Protein AF-0000000084675879 (afdb_homodimer)

Sequence (1492 aa):
MYKDLNFPILIVHRDIKADTVAGERVRAIAEELGKDGFTILSTASSAEGRIVASTHHGLACILVAAEGAGENQRLLQDMVELIRIARVRAPQLPIFALGEQVTIENAPADAMADLNHLRGILYLYEDTVSFLARQVARAAHNYLDGLLPPFFKALVQHTAQSNYSWHTPGHGGGVAYRKSPVGQAFHQFFGENTLRSDLSVSVPELGSLLDHTGPLAEAEARAARNFGADHTFFVINGTSTANKIVWHSMVGRDDLVLVDRNCHKSILHSIIMTGAIPLYLCPERNELGIIGPIPLSEFSKESIQAKIDASPLARGRAPKVKLAVVTNSTYDGLCYNAEMVKQALGDSVEVLHFDEAWYAYAAFHEFYAGRYGMGTRCEAHSPLVFSTHSTHKLLAAFSQASMIHVQDGGARQLDRDRFNEAFMMHISTSPQYGIIASLDVASAMMEGPAGRSLIQETFDEALSFRRALANLRQNLAADDWWFSIWQPEQAGGEGVHTGDWLLQPNADWHGFGEIAEDYVLLDPIKVTLVMPGLSADGRLTEAGIPAAVVSKFLWERGLVVEKTGLYSFLVLFSMGITKGKWSTLLTELLEFKRLYDANVPLLDALPSIAREGGARYAGMGLRDLCDELHGCYRENATAKALKRMYTVLPQVAIKPADAYDKLVRGEVEAVPIEQLEGRLAAVMLVPYPPGIPLIMPGERFTAETRSIIDYLQFARTFDSQFPGFDADVHGLQRDGACYTVDCIKEMYKDLNFPILIVHRDIKADTVAGERVRAIAEELGKDGFTILSTASSAEGRIVASTHHGLACILVAAEGAGENQRLLQDMVELIRIARVRAPQLPIFALGEQVTIENAPADAMADLNHLRGILYLYEDTVSFLARQVARAAHNYLDGLLPPFFKALVQHTAQSNYSWHTPGHGGGVAYRKSPVGQAFHQFFGENTLRSDLSVSVPELGSLLDHTGPLAEAEARAARNFGADHTFFVINGTSTANKIVWHSMVGRDDLVLVDRNCHKSILHSIIMTGAIPLYLCPERNELGIIGPIPLSEFSKESIQAKIDASPLARGRAPKVKLAVVTNSTYDGLCYNAEMVKQALGDSVEVLHFDEAWYAYAAFHEFYAGRYGMGTRCEAHSPLVFSTHSTHKLLAAFSQASMIHVQDGGARQLDRDRFNEAFMMHISTSPQYGIIASLDVASAMMEGPAGRSLIQETFDEALSFRRALANLRQNLAADDWWFSIWQPEQAGGEGVHTGDWLLQPNADWHGFGEIAEDYVLLDPIKVTLVMPGLSADGRLTEAGIPAAVVSKFLWERGLVVEKTGLYSFLVLFSMGITKGKWSTLLTELLEFKRLYDANVPLLDALPSIAREGGARYAGMGLRDLCDELHGCYRENATAKALKRMYTVLPQVAIKPADAYDKLVRGEVEAVPIEQLEGRLAAVMLVPYPPGIPLIMPGERFTAETRSIIDYLQFARTFDSQFPGFDADVHGLQRDGACYTVDCIKE

pLDDT: mean 90.98, std 7.67, range [42.78, 98.81]

Solvent-accessible surface area (backbone atoms only — not comparable to full-atom values): 75042 Å² total; per-residue (Å²): 136,57,88,74,54,82,46,29,34,38,36,30,28,69,37,52,85,38,101,41,74,66,7,50,49,49,43,49,26,51,52,51,35,36,73,71,70,39,49,79,44,75,38,51,39,68,69,55,40,39,50,46,40,67,63,48,37,42,55,30,31,36,40,34,54,33,57,54,24,52,80,30,66,66,53,36,51,51,47,49,50,40,51,52,49,37,31,46,54,32,74,72,58,45,32,33,34,34,20,77,69,63,50,67,83,68,47,55,72,81,52,43,66,60,57,66,63,40,71,43,77,45,47,68,79,79,53,53,54,69,57,55,26,48,53,52,49,50,50,22,50,55,42,58,70,64,50,52,49,53,35,41,38,48,47,54,52,53,46,70,64,66,62,58,65,39,39,49,30,8,14,42,48,44,49,28,26,46,66,21,39,55,26,30,50,51,46,54,54,38,34,63,55,45,32,42,44,42,48,40,64,82,42,67,79,52,21,34,88,85,72,54,31,55,27,42,30,50,29,25,52,51,39,9,59,62,52,51,24,78,40,36,45,83,35,75,44,16,34,49,46,44,51,32,29,54,40,52,32,64,43,30,67,67,36,34,27,39,32,36,52,76,31,53,57,40,56,54,44,32,33,34,52,36,35,31,40,79,40,75,41,68,38,44,63,20,48,71,65,48,72,41,63,61,57,70,67,62,41,28,68,65,45,48,50,52,50,48,72,68,34,81,86,43,64,93,51,79,98,59,36,47,34,33,40,39,60,34,34,39,95,73,21,44,32,43,28,34,41,59,54,53,58,45,35,38,75,58,30,55,27,38,35,32,45,15,38,79,39,68,64,44,74,36,41,77,71,37,67,38,35,37,62,51,58,38,84,74,44,70,59,29,34,29,34,34,32,31,18,17,36,9,46,48,37,45,26,39,45,18,18,16,37,39,33,30,35,57,19,44,76,44,68,81,56,64,71,60,40,43,57,25,42,54,66,73,49,42,85,37,52,43,43,63,36,55,29,24,49,36,48,33,42,58,52,40,43,68,64,24,16,28,50,50,51,48,51,26,46,51,50,38,42,51,49,52,43,52,53,52,52,54,53,67,74,44,59,88,89,53,89,67,75,46,66,68,56,54,92,60,57,70,52,92,72,88,54,53,79,52,33,43,51,54,58,57,38,70,73,73,40,50,60,88,45,59,83,84,33,37,29,54,42,72,35,42,42,33,38,32,34,50,32,58,41,65,86,54,50,69,52,95,63,33,41,40,22,60,57,54,49,49,46,36,37,78,70,41,37,41,67,63,39,69,44,63,37,24,35,33,38,56,46,32,54,29,62,48,72,68,58,57,51,48,52,53,51,50,52,52,47,47,51,52,38,38,76,65,38,35,46,22,67,76,67,35,41,71,43,27,62,63,28,43,77,81,41,59,92,34,20,43,39,55,52,25,47,50,51,35,48,50,42,61,74,60,46,41,60,62,35,56,42,47,30,70,64,45,76,57,48,80,74,51,48,39,29,59,25,41,34,33,48,40,70,58,45,44,43,79,35,42,62,90,63,38,71,70,36,34,29,31,45,43,35,22,44,50,74,92,37,39,50,64,42,50,26,15,21,28,36,39,83,85,36,41,40,50,50,52,48,54,52,45,43,55,50,43,37,70,72,38,49,76,59,71,73,45,42,45,55,57,44,74,57,85,89,46,46,28,36,47,20,49,68,127,137,57,89,74,56,83,45,29,33,39,38,30,28,69,38,53,84,38,98,42,72,67,7,50,49,51,45,48,26,51,51,52,36,37,75,71,70,38,50,78,46,76,38,52,39,69,69,55,38,40,49,45,42,67,63,48,38,45,55,32,31,36,38,35,54,33,56,53,24,50,81,29,67,67,53,36,50,52,46,51,49,38,52,52,50,38,31,47,53,34,75,74,56,44,31,32,35,33,22,78,69,63,50,68,83,68,47,55,73,82,52,42,64,60,56,67,64,40,70,43,76,45,49,69,78,79,54,55,54,68,56,54,26,48,54,51,48,50,51,24,49,54,43,57,70,65,50,53,49,54,36,41,39,47,48,54,53,52,45,70,63,66,60,57,65,37,37,48,29,7,15,41,46,44,51,27,26,46,66,20,40,56,28,32,50,51,45,55,54,38,33,62,56,45,33,43,42,43,48,38,64,82,41,67,79,52,22,34,91,85,73,53,30,56,28,42,31,50,28,24,52,52,37,9,59,62,52,51,25,76,41,38,44,83,33,73,46,18,34,51,46,44,52,30,27,54,41,54,32,62,43,32,65,67,35,36,28,39,33,33,53,74,29,55,56,41,58,54,46,33,31,34,53,35,35,30,40,80,41,74,41,70,39,43,63,21,53,73,66,47,72,42,64,59,56,71,68,62,42,27,68,67,44,47,51,51,49,48,72,69,32,81,86,42,64,94,53,79,95,59,35,49,34,35,39,42,58,34,35,37,94,72,22,43,32,42,28,34,42,59,53,52,59,44,35,37,73,58,30,53,28,39,34,32,44,15,40,80,40,67,65,44,74,38,42,77,72,36,68,40,36,38,61,51,58,40,84,75,44,69,60,30,35,28,33,33,30,31,17,18,35,8,46,50,36,45,27,40,47,18,17,15,36,40,34,30,35,57,18,45,78,42,66,81,56,64,70,61,40,43,57,24,43,53,66,74,50,43,85,39,52,41,45,62,34,56,30,23,50,37,49,34,42,57,52,40,43,68,64,25,17,29,50,49,51,48,50,25,45,51,52,35,41,50,49,52,42,51,52,52,51,53,54,69,74,44,59,89,88,53,88,65,76,45,66,70,57,51,91,62,56,70,53,92,70,91,54,55,79,53,32,44,50,54,58,58,40,71,72,72,42,52,61,88,44,60,83,84,33,38,30,56,40,71,34,40,42,34,38,31,36,51,30,57,42,73,86,52,48,70,52,95,62,32,41,39,21,58,57,56,51,51,45,35,38,78,70,39,37,41,66,63,39,69,44,64,35,25,37,34,39,56,46,33,54,29,62,48,72,67,57,58,50,50,52,52,50,51,51,51,48,48,51,53,39,37,77,66,37,37,47,23,68,76,66,34,43,71,42,29,63,62,29,43,77,80,42,60,92,35,21,43,38,54,50,26,46,50,53,34,48,51,41,60,75,61,47,42,60,61,35,57,40,48,30,69,64,43,76,57,47,78,73,51,47,38,29,59,25,41,34,33,48,40,71,60,45,44,44,77,36,44,61,90,62,37,70,70,36,34,29,31,45,43,35,22,44,50,74,92,36,40,51,62,40,50,27,15,21,28,38,37,82,85,37,40,40,49,50,52,48,54,52,45,43,54,50,44,36,70,73,38,47,78,57,71,72,47,41,45,56,57,43,76,58,85,91,44,46,26,36,45,22,49,69,127

Secondary structure (DSSP, 8-state):
--TT----EEEE-TTTTSSSHHHHHHHHHHHHHHHTT--EEEES-HHHHHHHHHH----SEEEEE-TTTTT-HHHHHHHHHHHHHHHHH-TT--EEEEESS---TTS-HHHHHHHTT-SEEEETTTS-HHHHHHHHHHHHHHHHHTTS-HHHHHHHHHHHTTPPB-SS-TTTTTTGGGGSHHHHHHHHHH-HHHHHT---TT-GGG--TTTT-HHHHHHHHHHHHHHT-SEEEEESSHHHHHHHHHHHHH--TT-EEEEETT--HHHHHHHHHHT-EEEEE---B-TT--B-PPPGGGGSHHHHHHHHHH-TTSTTS---EEEEEEESS-TTSEEE-HHHHHHHHTTSEEEEEEE-TT-TTGGGSGGGTT-SGGGSPP-TTPPEEEEEE-HHHHSS--TT-EEEEEE--SS----HHHHHHHHHHHS-SS--HHHHHHHHHHHHHHSTHHHHHHHHHHHHHHHHHHHHHHHHHHTS-TTS---EE-S-TTTTSSS--GGGGB--TT-TTT--S---TTSEEE-TTEEEEE-TTB-TTSPBPSS---HHHHHHHHHHTT-B-SEE-SSEEEEE--TT--HHHHHHHHHHHHHHHHHHHHT-BHHHH-HHHHHHHGGGGTT-BHHHHHHHHHHHHHHTTHHHHHHHHHHSPPEE-S-HHHHHHHHHTT-EEEEEGGG-TTPBBSS-BEEETTT--SB-TTEE--GGGHHHHHHHHHHHHHHHHSTT---EEETEEEETTEEEEEEE--/--TT---PEEEE-TTTTSSSHHHHHHHHHHHHHHHTT--EEEES-HHHHHHHHHH----SEEEEE-TTTTT-HHHHHHHHHHHHHHHHH-TT--EEEEESS---TTS-HHHHHHHTT-SEEEETTTS-HHHHHHHHHHHHHHHHHTTS-HHHHHHHHHHHTTPPB-SS-TTTTTTGGGGSHHHHHHHHHH-HHHHHT---TT-GGG--TTTT-HHHHHHHHHHHHHHT-SEEEEESSHHHHHHHHHHHHH--TT-EEEEETT--HHHHHHHHHHT-EEEEE---B-TT--B-PPPGGGGSHHHHHHHHHH-TTSTTS---EEEEEEESS-TTSEEE-HHHHHHHHTTSEEEEEEE-TT-TTGGGSGGGTT-SGGGSPP-TTPPEEEEEE-HHHHSS--TT-EEEEEE--SS----HHHHHHHHHHHS-SS--HHHHHHHHHHHHHHSTHHHHHHHHHHHHHHHHHHHHHHHHHHTS-TTS---EE-S-TTTTSSS--GGGGB--TT-TTT--S---TTSEEE-TTEEEEE-TTB-TTSPBPSS---HHHHHHHHHHTT-B-SEE-SSEEEEE--TT--HHHHHHHHHHHHHHHHHHHHT-BHHHH-HHHHHHHGGGGTT-BHHHHHHHHHHHHHHTTHHHHHHHHHHSPPEE-S-HHHHHHHHHTT-EEEEEGGG-TTPBBSS-BEEETTT--SB-TTEE--GGGHHHHHHHHHHHHHHHHSTT---EEETEEEETTEEEEEEE--

Nearest PDB structures (foldseek):
  2vyc-assembly1_A  TM=9.434E-01  e=1.047E-78  Escherichia coli BL21(DE3)
  5xx1-assembly1_G  TM=9.310E-01  e=4.305E-73  Salmonella enterica subsp. enterica serovar Typhi
  5xx1-assembly1_D  TM=9.319E-01  e=6.936E-73  Salmonella enterica subsp. enterica serovar Typhi
  5xx1-assembly1_B  TM=9.324E-01  e=1.060E-72  Salmonella enterica subsp. enterica serovar Typhi
  5xx1-assembly1_E  TM=9.313E-01  e=1.178E-72  Salmonella enterica subsp. enterica serovar Typhi

Structure (mmCIF, N/CA/C/O backbone):
data_AF-0000000084675879-model_v1
#
loop_
_entity.id
_entity.type
_entity.pdbx_description
1 polymer 'Biodegradative arginine decarboxylase'
#
loop_
_atom_site.group_PDB
_atom_site.id
_atom_site.type_symbol
_atom_site.label_atom_id
_atom_site.label_alt_id
_atom_site.label_comp_id
_atom_site.label_asym_id
_atom_site.label_entity_id
_atom_site.label_seq_id
_atom_site.pdbx_PDB_ins_code
_atom_site.Cartn_x
_atom_site.Cartn_y
_atom_site.Cartn_z
_atom_site.occupancy
_atom_site.B_iso_or_equiv
_atom_site.auth_seq_id
_atom_site.auth_comp_id
_atom_site.auth_asym_id
_atom_site.auth_atom_id
_atom_site.pdbx_PDB_model_num
ATOM 1 N N . MET A 1 1 ? -23.672 -4.762 17.422 1 42.78 1 MET A N 1
ATOM 2 C CA . MET A 1 1 ? -22.312 -4.395 17.016 1 42.78 1 MET A CA 1
ATOM 3 C C . MET A 1 1 ? -22.203 -4.352 15.492 1 42.78 1 MET A C 1
ATOM 5 O O . MET A 1 1 ? -21.484 -3.512 14.945 1 42.78 1 MET A O 1
ATOM 9 N N . TYR A 1 2 ? -22.953 -5.387 14.797 1 62.59 2 TYR A N 1
ATOM 10 C CA . TYR A 1 2 ? -22.547 -5.371 13.398 1 62.59 2 TYR A CA 1
ATOM 11 C C . TYR A 1 2 ? -23.719 -4.988 12.492 1 62.59 2 TYR A C 1
ATOM 13 O O . TYR A 1 2 ? -24.281 -5.836 11.797 1 62.59 2 TYR A O 1
ATOM 21 N N . LYS A 1 3 ? -24.188 -3.727 12.766 1 59.28 3 LYS A N 1
ATOM 22 C CA . LYS A 1 3 ? -25.391 -3.279 12.055 1 59.28 3 LYS A CA 1
ATOM 23 C C . LYS A 1 3 ? -25.25 -3.48 10.547 1 59.28 3 LYS A C 1
ATOM 25 O O . LYS A 1 3 ? -26.234 -3.715 9.852 1 59.28 3 LYS A O 1
ATOM 30 N N . ASP A 1 4 ? -23.969 -3.611 10.109 1 69.88 4 ASP A N 1
ATOM 31 C CA . ASP A 1 4 ? -23.797 -3.631 8.656 1 69.88 4 ASP A CA 1
ATOM 32 C C . ASP A 1 4 ? -23.578 -5.055 8.148 1 69.88 4 ASP A C 1
ATOM 34 O O . ASP A 1 4 ? -23.438 -5.273 6.945 1 69.88 4 ASP A O 1
ATOM 38 N N . LEU A 1 5 ? -23.656 -6.012 9.086 1 82.56 5 LEU A N 1
ATOM 39 C CA . LEU A 1 5 ? -23.453 -7.395 8.664 1 82.56 5 LEU A CA 1
ATOM 40 C C . LEU A 1 5 ? -24.766 -8.172 8.672 1 82.56 5 LEU A C 1
ATOM 42 O O . LEU A 1 5 ? -25.531 -8.109 9.641 1 82.56 5 LEU A O 1
ATOM 46 N N . ASN A 1 6 ? -25.094 -8.711 7.559 1 88.44 6 ASN A N 1
ATOM 47 C CA . ASN A 1 6 ? -26.312 -9.508 7.406 1 88.44 6 ASN A CA 1
ATOM 48 C C . ASN A 1 6 ? -25.984 -11 7.391 1 88.44 6 ASN A C 1
ATOM 50 O O . ASN A 1 6 ? -25.578 -11.547 6.363 1 88.44 6 ASN A O 1
ATOM 54 N N . PHE A 1 7 ? -26.234 -11.664 8.492 1 93 7 PHE A N 1
ATOM 55 C CA . PHE A 1 7 ? -26.062 -13.102 8.656 1 93 7 PHE A CA 1
ATOM 56 C C . PHE A 1 7 ? -27.375 -13.773 9.008 1 93 7 PHE A C 1
ATOM 58 O O . PHE A 1 7 ? -27.734 -13.867 10.18 1 93 7 PHE A O 1
ATOM 65 N N . PRO A 1 8 ? -28.062 -14.281 8.047 1 94.5 8 PRO A N 1
ATOM 66 C CA . PRO A 1 8 ? -29.391 -14.852 8.258 1 94.5 8 PRO A CA 1
ATOM 67 C C . PRO A 1 8 ? -29.359 -16.156 9.039 1 94.5 8 PRO A C 1
ATOM 69 O O . PRO A 1 8 ? -28.281 -16.75 9.203 1 94.5 8 PRO A O 1
ATOM 72 N N . ILE A 1 9 ? -30.531 -16.531 9.547 1 96.12 9 ILE A N 1
ATOM 73 C CA . ILE A 1 9 ? -30.75 -17.844 10.164 1 96.12 9 ILE A CA 1
ATOM 74 C C . ILE A 1 9 ? -31.531 -18.734 9.203 1 96.12 9 ILE A C 1
ATOM 76 O O . ILE A 1 9 ? -32.531 -18.312 8.633 1 96.12 9 ILE A O 1
ATOM 80 N N . LEU A 1 10 ? -31.016 -19.938 9.016 1 96.38 10 LEU A N 1
ATOM 81 C CA . LEU A 1 10 ? -31.656 -20.891 8.133 1 96.38 10 LEU A CA 1
ATOM 82 C C . LEU A 1 10 ? -32.562 -21.828 8.914 1 96.38 10 LEU A C 1
ATOM 84 O O . LEU A 1 10 ? -32.125 -22.453 9.883 1 96.38 10 LEU A O 1
ATOM 88 N N . ILE A 1 11 ? -33.812 -21.875 8.531 1 96.5 11 ILE A N 1
ATOM 89 C CA . ILE A 1 11 ? -34.781 -22.797 9.148 1 96.5 11 ILE A CA 1
ATOM 90 C C . ILE A 1 11 ? -35.25 -23.828 8.117 1 96.5 11 ILE A C 1
ATOM 92 O O . ILE A 1 11 ? -35.844 -23.469 7.102 1 96.5 11 ILE A O 1
ATOM 96 N N . VAL A 1 12 ? -34.875 -25.047 8.438 1 95.12 12 VAL A N 1
ATOM 97 C CA . VAL A 1 12 ? -35.312 -26.156 7.598 1 95.12 12 VAL A CA 1
ATOM 98 C C . VAL A 1 12 ? -36.312 -27.016 8.344 1 95.12 12 VAL A C 1
ATOM 100 O O . VAL A 1 12 ? -35.938 -27.828 9.195 1 95.12 12 VAL A O 1
ATOM 103 N N . HIS A 1 13 ? -37.562 -26.859 7.957 1 92.25 13 HIS A N 1
ATOM 104 C CA . HIS A 1 13 ? -38.656 -27.578 8.641 1 92.25 13 HIS A CA 1
ATOM 105 C C . HIS A 1 13 ? -39.812 -27.859 7.703 1 92.25 13 HIS A C 1
ATOM 107 O O . HIS A 1 13 ? -40.375 -26.938 7.094 1 92.25 13 HIS A O 1
ATOM 113 N N . ARG A 1 14 ? -40.219 -29.016 7.668 1 88.12 14 ARG A N 1
ATOM 114 C CA . ARG A 1 14 ? -41.25 -29.469 6.711 1 88.12 14 ARG A CA 1
ATOM 115 C C . ARG A 1 14 ? -42.531 -28.688 6.879 1 88.12 14 ARG A C 1
ATOM 117 O O . ARG A 1 14 ? -43.281 -28.469 5.91 1 88.12 14 ARG A O 1
ATOM 124 N N . ASP A 1 15 ? -42.844 -28.188 8.109 1 89.56 15 ASP A N 1
ATOM 125 C CA . ASP A 1 15 ? -44.156 -27.609 8.391 1 89.56 15 ASP A CA 1
ATOM 126 C C . ASP A 1 15 ? -44.094 -26.078 8.352 1 89.56 15 ASP A C 1
ATOM 128 O O . ASP A 1 15 ? -45.094 -25.406 8.609 1 89.56 15 ASP A O 1
ATOM 132 N N . ILE A 1 16 ? -43 -25.578 8 1 90.81 16 ILE A N 1
ATOM 133 C CA . ILE A 1 16 ? -42.844 -24.141 8.141 1 90.81 16 ILE A CA 1
ATOM 134 C C . ILE A 1 16 ? -43.812 -23.422 7.199 1 90.81 16 ILE A C 1
ATOM 136 O O . ILE A 1 16 ? -44.25 -22.312 7.5 1 90.81 16 ILE A O 1
ATOM 140 N N . LYS A 1 17 ? -44.156 -24.062 6.098 1 90.25 17 LYS A N 1
ATOM 141 C CA . LYS A 1 17 ? -45.094 -23.438 5.148 1 90.25 17 LYS A CA 1
ATOM 142 C C . LYS A 1 17 ? -46.469 -24.062 5.246 1 90.25 17 LYS A C 1
ATOM 144 O O . LYS A 1 17 ? -47.375 -23.734 4.461 1 90.25 17 LYS A O 1
ATOM 149 N N . ALA A 1 18 ? -46.594 -24.969 6.188 1 90.56 18 ALA A N 1
ATOM 150 C CA . ALA A 1 18 ? -47.844 -25.688 6.332 1 90.56 18 ALA A CA 1
ATOM 151 C C . ALA A 1 18 ? -48.719 -25.062 7.426 1 90.56 18 ALA A C 1
ATOM 153 O O . ALA A 1 18 ? -48.188 -24.422 8.344 1 90.56 18 ALA A O 1
ATOM 154 N N . ASP A 1 19 ? -50.031 -25.188 7.242 1 90.81 19 ASP A N 1
ATOM 155 C CA . ASP A 1 19 ? -50.938 -24.688 8.258 1 90.81 19 ASP A CA 1
ATOM 156 C C . ASP A 1 19 ? -51.188 -25.734 9.352 1 90.81 19 ASP A C 1
ATOM 158 O O . ASP A 1 19 ? -52.281 -26.266 9.492 1 90.81 19 ASP A O 1
ATOM 162 N N . THR A 1 20 ? -50.188 -26.109 10.047 1 91.19 20 THR A N 1
ATOM 163 C CA . THR A 1 20 ? -50.219 -27.031 11.18 1 91.19 20 THR A CA 1
ATOM 164 C C . THR A 1 20 ? -49.781 -26.328 12.461 1 91.19 20 THR A C 1
ATOM 166 O O . THR A 1 20 ? -49.281 -25.188 12.414 1 91.19 20 THR A O 1
ATOM 169 N N . VAL A 1 21 ? -50.094 -26.984 13.531 1 90.06 21 VAL A N 1
ATOM 170 C CA . VAL A 1 21 ? -49.719 -26.391 14.812 1 90.06 21 VAL A CA 1
ATOM 171 C C . VAL A 1 21 ? -48.188 -26.234 14.875 1 90.06 21 VAL A C 1
ATOM 173 O O . VAL A 1 21 ? -47.688 -25.234 15.367 1 90.06 21 VAL A O 1
ATOM 176 N N . ALA A 1 22 ? -47.562 -27.188 14.391 1 89.31 22 ALA A N 1
ATOM 177 C CA . ALA A 1 22 ? -46.094 -27.141 14.352 1 89.31 22 ALA A CA 1
ATOM 178 C C . ALA A 1 22 ? -45.625 -26 13.461 1 89.31 22 ALA A C 1
ATOM 180 O O . ALA A 1 22 ? -44.688 -25.281 13.812 1 89.31 22 ALA A O 1
ATOM 181 N N . GLY A 1 23 ? -46.219 -25.859 12.328 1 92.31 23 GLY A N 1
ATOM 182 C CA . GLY A 1 23 ? -45.875 -24.781 11.406 1 92.31 23 GLY A CA 1
ATOM 183 C C . GLY A 1 23 ? -46.062 -23.406 12.008 1 92.31 23 GLY A C 1
ATOM 184 O O . GLY A 1 23 ? -45.25 -22.5 11.797 1 92.31 23 GLY A O 1
ATOM 185 N N . GLU A 1 24 ? -47.156 -23.297 12.672 1 93.5 24 GLU A N 1
ATOM 186 C CA . GLU A 1 24 ? -47.438 -22.016 13.336 1 93.5 24 GLU A CA 1
ATOM 187 C C . GLU A 1 24 ? -46.344 -21.688 14.375 1 93.5 24 GLU A C 1
ATOM 189 O O . GLU A 1 24 ? -45.938 -20.547 14.492 1 93.5 24 GLU A O 1
ATOM 194 N N . ARG A 1 25 ? -46 -22.688 15.086 1 92.69 25 ARG A N 1
ATOM 195 C CA . ARG A 1 25 ? -44.969 -22.5 16.109 1 92.69 25 ARG A CA 1
ATOM 196 C C . ARG A 1 25 ? -43.656 -22.109 15.492 1 92.69 25 ARG A C 1
ATOM 198 O O . ARG A 1 25 ? -42.969 -21.219 15.992 1 92.69 25 ARG A O 1
ATOM 205 N N . VAL A 1 26 ? -43.219 -22.781 14.484 1 94.38 26 VAL A N 1
ATOM 206 C CA . VAL A 1 26 ? -41.938 -22.531 13.82 1 94.38 26 VAL A CA 1
ATOM 207 C C . VAL A 1 26 ? -41.938 -21.125 13.211 1 94.38 26 VAL A C 1
ATOM 209 O O . VAL A 1 26 ? -40.938 -20.406 13.305 1 94.38 26 VAL A O 1
ATOM 212 N N . ARG A 1 27 ? -43.031 -20.719 12.617 1 95.88 27 ARG A N 1
ATOM 213 C CA . ARG A 1 27 ? -43.156 -19.391 12.039 1 95.88 27 ARG A CA 1
ATOM 214 C C . ARG A 1 27 ? -43.094 -18.312 13.125 1 95.88 27 ARG A C 1
ATOM 216 O O . ARG A 1 27 ? -42.531 -17.234 12.914 1 95.88 27 ARG A O 1
ATOM 223 N N . ALA A 1 28 ? -43.688 -18.688 14.227 1 95.12 28 ALA A N 1
ATOM 224 C CA . ALA A 1 28 ? -43.656 -17.75 15.344 1 95.12 28 ALA A CA 1
ATOM 225 C C . ALA A 1 28 ? -42.219 -17.562 15.844 1 95.12 28 ALA A C 1
ATOM 227 O O . ALA A 1 28 ? -41.812 -16.453 16.219 1 95.12 28 ALA A O 1
ATOM 228 N N . ILE A 1 29 ? -41.5 -18.625 15.891 1 94.94 29 ILE A N 1
ATOM 229 C CA . ILE A 1 29 ? -40.094 -18.547 16.266 1 94.94 29 ILE A CA 1
ATOM 230 C C . ILE A 1 29 ? -39.344 -17.672 15.266 1 94.94 29 ILE A C 1
ATOM 232 O O . ILE A 1 29 ? -38.562 -16.812 15.656 1 94.94 29 ILE A O 1
ATOM 236 N N . ALA A 1 30 ? -39.562 -17.844 13.977 1 96 30 ALA A N 1
ATOM 237 C CA . ALA A 1 30 ? -38.938 -17.078 12.906 1 96 30 ALA A CA 1
ATOM 238 C C . ALA A 1 30 ? -39.25 -15.586 13.055 1 96 30 ALA A C 1
ATOM 240 O O . ALA A 1 30 ? -38.375 -14.742 12.867 1 96 30 ALA A O 1
ATOM 241 N N . GLU A 1 31 ? -40.469 -15.312 13.352 1 95.5 31 GLU A N 1
ATOM 242 C CA . GLU A 1 31 ? -40.906 -13.93 13.516 1 95.5 31 GLU A CA 1
ATOM 243 C C . GLU A 1 31 ? -40.188 -13.273 14.703 1 95.5 31 GLU A C 1
ATOM 245 O O . GLU A 1 31 ? -39.812 -12.102 14.625 1 95.5 31 GLU A O 1
ATOM 250 N N . GLU A 1 32 ? -40.125 -14.039 15.75 1 95.12 32 GLU A N 1
ATOM 251 C CA . GLU A 1 32 ? -39.469 -13.516 16.922 1 95.12 32 GLU A CA 1
ATOM 252 C C . GLU A 1 32 ? -37.969 -13.234 16.625 1 95.12 32 GLU A C 1
ATOM 254 O O . GLU A 1 32 ? -37.406 -12.273 17.141 1 95.12 32 GLU A O 1
ATOM 259 N N . LEU A 1 33 ? -37.344 -14.07 15.938 1 95 33 LEU A N 1
ATOM 260 C CA . LEU A 1 33 ? -35.969 -13.883 15.547 1 95 33 LEU A CA 1
ATOM 261 C C . LEU A 1 33 ? -35.812 -12.68 14.633 1 95 33 LEU A C 1
ATOM 263 O O . LEU A 1 33 ? -34.812 -11.953 14.711 1 95 33 LEU A O 1
ATOM 267 N N . GLY A 1 34 ? -36.75 -12.484 13.789 1 93.62 34 GLY A N 1
ATOM 268 C CA . GLY A 1 34 ? -36.781 -11.297 12.953 1 93.62 34 GLY A CA 1
ATOM 269 C C . GLY A 1 34 ? -36.812 -10.008 13.758 1 93.62 34 GLY A C 1
ATOM 270 O O . GLY A 1 34 ? -36.156 -9.023 13.398 1 93.62 34 GLY A O 1
ATOM 271 N N . LYS A 1 35 ? -37.594 -10.031 14.758 1 91.06 35 LYS A N 1
ATOM 272 C CA . LYS A 1 35 ? -37.656 -8.867 15.633 1 91.06 35 LYS A CA 1
ATOM 273 C C . LYS A 1 35 ? -36.344 -8.578 16.297 1 91.06 35 LYS A C 1
ATOM 275 O O . LYS A 1 35 ? -36.031 -7.438 16.672 1 91.06 35 LYS A O 1
ATOM 280 N N . ASP A 1 36 ? -35.656 -9.633 16.422 1 89.06 36 ASP A N 1
ATOM 281 C CA . ASP A 1 36 ? -34.344 -9.484 17.016 1 89.06 36 ASP A CA 1
ATOM 282 C C . ASP A 1 36 ? -33.312 -9.039 15.977 1 89.06 36 ASP A C 1
ATOM 284 O O . ASP A 1 36 ? -32.125 -8.992 16.25 1 89.06 36 ASP A O 1
ATOM 288 N N . GLY A 1 37 ? -33.75 -8.789 14.742 1 87.5 37 GLY A N 1
ATOM 289 C CA . GLY A 1 37 ? -32.875 -8.188 13.734 1 87.5 37 GLY A CA 1
ATOM 290 C C . GLY A 1 37 ? -32.312 -9.195 12.75 1 87.5 37 GLY A C 1
ATOM 291 O O . GLY A 1 37 ? -31.531 -8.836 11.875 1 87.5 37 GLY A O 1
ATOM 292 N N . PHE A 1 38 ? -32.688 -10.484 12.883 1 93.56 38 PHE A N 1
ATOM 293 C CA . PHE A 1 38 ? -32.156 -11.484 11.969 1 93.56 38 PHE A CA 1
ATOM 294 C C . PHE A 1 38 ? -33.031 -11.625 10.734 1 93.56 38 PHE A C 1
ATOM 296 O O . PHE A 1 38 ? -34.25 -11.555 10.828 1 93.56 38 PHE A O 1
ATOM 303 N N . THR A 1 39 ? -32.406 -11.727 9.602 1 93.56 39 THR A N 1
ATOM 304 C CA . THR A 1 39 ? -33.094 -12.18 8.414 1 93.56 39 THR A CA 1
ATOM 305 C C . THR A 1 39 ? -33.281 -13.695 8.438 1 93.56 39 THR A C 1
ATOM 307 O O . THR A 1 39 ? -32.375 -14.43 8.836 1 93.56 39 THR A O 1
ATOM 310 N N . ILE A 1 40 ? -34.5 -14.156 7.977 1 95.44 40 ILE A N 1
ATOM 311 C CA . ILE A 1 40 ? -34.781 -15.578 8.055 1 95.44 40 ILE A CA 1
ATOM 312 C C . ILE A 1 40 ? -34.875 -16.172 6.652 1 95.44 40 ILE A C 1
ATOM 314 O O . ILE A 1 40 ? -35.562 -15.641 5.785 1 95.44 40 ILE A O 1
ATOM 318 N N . LEU A 1 41 ? -34.062 -17.203 6.438 1 95 41 LEU A N 1
ATOM 319 C CA . LEU A 1 41 ? -34.219 -18.078 5.273 1 95 41 LEU A CA 1
ATOM 320 C C . LEU A 1 41 ? -34.938 -19.359 5.645 1 95 41 LEU A C 1
ATOM 322 O O . LEU A 1 41 ? -34.469 -20.109 6.512 1 95 41 LEU A O 1
ATOM 326 N N . SER A 1 42 ? -36.062 -19.594 5.023 1 94.88 42 SER A N 1
ATOM 327 C CA . SER A 1 42 ? -36.812 -20.781 5.426 1 94.88 42 SER A CA 1
ATOM 328 C C . SER A 1 42 ? -37.156 -21.656 4.219 1 94.88 42 SER A C 1
ATOM 330 O O . SER A 1 42 ? -37.344 -21.141 3.115 1 94.88 42 SER A O 1
ATOM 332 N N . THR A 1 43 ? -37.094 -22.938 4.477 1 94.31 43 THR A N 1
ATOM 333 C CA . THR A 1 43 ? -37.469 -23.906 3.455 1 94.31 43 THR A CA 1
ATOM 334 C C . THR A 1 43 ? -38.094 -25.141 4.09 1 94.31 43 THR A C 1
ATOM 336 O O . THR A 1 43 ? -37.75 -25.5 5.223 1 94.31 43 THR A O 1
ATOM 339 N N . ALA A 1 44 ? -39 -25.812 3.324 1 92.06 44 ALA A N 1
ATOM 340 C CA . ALA A 1 44 ? -39.656 -27.031 3.791 1 92.06 44 ALA A CA 1
ATOM 341 C C . ALA A 1 44 ? -38.906 -28.266 3.291 1 92.06 44 ALA A C 1
ATOM 343 O O . ALA A 1 44 ? -39.156 -29.391 3.764 1 92.06 44 ALA A O 1
ATOM 344 N N . SER A 1 45 ? -37.969 -28.031 2.447 1 90.62 45 SER A N 1
ATOM 345 C CA . SER A 1 45 ? -37.281 -29.125 1.788 1 90.62 45 SER A CA 1
ATOM 346 C C . SER A 1 45 ? -35.844 -29.266 2.344 1 90.62 45 SER A C 1
ATOM 348 O O . SER A 1 45 ? -35.094 -28.312 2.348 1 90.62 45 SER A O 1
ATOM 350 N N . SER A 1 46 ? -35.594 -30.562 2.805 1 89.5 46 SER A N 1
ATOM 351 C CA . SER A 1 46 ? -34.25 -30.844 3.258 1 89.5 46 SER A CA 1
ATOM 352 C C . SER A 1 46 ? -33.25 -30.672 2.127 1 89.5 46 SER A C 1
ATOM 354 O O . SER A 1 46 ? -32.094 -30.234 2.355 1 89.5 46 SER A O 1
ATOM 356 N N . ALA A 1 47 ? -33.656 -31 1.009 1 91.19 47 ALA A N 1
ATOM 357 C CA . ALA A 1 47 ? -32.781 -30.844 -0.156 1 91.19 47 ALA A CA 1
ATOM 358 C C . ALA A 1 47 ? -32.438 -29.375 -0.403 1 91.19 47 ALA A C 1
ATOM 360 O O . ALA A 1 47 ? -31.281 -29.047 -0.683 1 91.19 47 ALA A O 1
ATOM 361 N N . GLU A 1 48 ? -33.406 -28.562 -0.248 1 92.25 48 GLU A N 1
ATOM 362 C CA . GLU A 1 48 ? -33.188 -27.125 -0.407 1 92.25 48 GLU A CA 1
ATOM 363 C C . GLU A 1 48 ? -32.312 -26.578 0.726 1 92.25 48 GLU A C 1
ATOM 365 O O . GLU A 1 48 ? -31.484 -25.703 0.506 1 92.25 48 GLU A O 1
ATOM 370 N N . GLY A 1 49 ? -32.625 -27.062 1.828 1 93.06 49 GLY A N 1
ATOM 371 C CA . GLY A 1 49 ? -31.797 -26.656 2.965 1 93.06 49 GLY A CA 1
ATOM 372 C C . GLY A 1 49 ? -30.328 -26.953 2.773 1 93.06 49 GLY A C 1
ATOM 373 O O . GLY A 1 49 ? -29.469 -26.141 3.125 1 93.06 49 GLY A O 1
ATOM 374 N N . ARG A 1 50 ? -30.062 -28.094 2.217 1 91.44 50 ARG A N 1
ATOM 375 C CA . ARG A 1 50 ? -28.688 -28.484 1.954 1 91.44 50 ARG A CA 1
ATOM 376 C C . ARG A 1 50 ? -28.047 -27.578 0.911 1 91.44 50 ARG A C 1
ATOM 378 O O . ARG A 1 50 ? -26.875 -27.219 1.027 1 91.44 50 ARG A O 1
ATOM 385 N N . ILE A 1 51 ? -28.828 -27.172 0.003 1 90.44 51 ILE A N 1
ATOM 386 C CA . ILE A 1 51 ? -28.344 -26.266 -1.032 1 90.44 51 ILE A CA 1
ATOM 387 C C . ILE A 1 51 ? -27.984 -24.922 -0.415 1 90.44 51 ILE A C 1
ATOM 389 O O . ILE A 1 51 ? -26.922 -24.359 -0.69 1 90.44 51 ILE A O 1
ATOM 393 N N . VAL A 1 52 ? -28.812 -24.469 0.41 1 91.5 52 VAL A N 1
ATOM 394 C CA . VAL A 1 52 ? -28.594 -23.172 1.051 1 91.5 52 VAL A CA 1
ATOM 395 C C . VAL A 1 52 ? -27.344 -23.25 1.94 1 91.5 52 VAL A C 1
ATOM 397 O O . VAL A 1 52 ? -26.5 -22.359 1.905 1 91.5 52 VAL A O 1
ATOM 400 N N . ALA A 1 53 ? -27.234 -24.312 2.619 1 90.12 53 ALA A N 1
ATOM 401 C CA . ALA A 1 53 ? -26.109 -24.484 3.539 1 90.12 53 ALA A CA 1
ATOM 402 C C . ALA A 1 53 ? -24.797 -24.609 2.779 1 90.12 53 ALA A C 1
ATOM 404 O O . ALA A 1 53 ? -23.75 -24.188 3.275 1 90.12 53 ALA A O 1
ATOM 405 N N . SER A 1 54 ? -24.859 -25.141 1.63 1 86.94 54 SER A N 1
ATOM 406 C CA . SER A 1 54 ? -23.656 -25.344 0.836 1 86.94 54 SER A CA 1
ATOM 407 C C . SER A 1 54 ? -23.25 -24.078 0.091 1 86.94 54 SER A C 1
ATOM 409 O O . SER A 1 54 ? -22.078 -23.906 -0.27 1 86.94 54 SER A O 1
ATOM 411 N N . THR A 1 55 ? -24.203 -23.156 -0.073 1 85.06 55 THR A N 1
ATOM 412 C CA . THR A 1 55 ? -23.922 -22 -0.92 1 85.06 55 THR A CA 1
ATOM 413 C C . THR A 1 55 ? -23.875 -20.719 -0.089 1 85.06 55 THR A C 1
ATOM 415 O O . THR A 1 55 ? -23.188 -19.766 -0.459 1 85.06 55 THR A O 1
ATOM 418 N N . HIS A 1 56 ? -24.625 -20.719 0.912 1 88.25 56 HIS A N 1
ATOM 419 C CA . HIS A 1 56 ? -24.672 -19.531 1.767 1 88.25 56 HIS A CA 1
ATOM 420 C C . HIS A 1 56 ? -23.797 -19.703 2.996 1 88.25 56 HIS A C 1
ATOM 422 O O . HIS A 1 56 ? -24.25 -20.188 4.035 1 88.25 56 HIS A O 1
ATOM 428 N N . HIS A 1 57 ? -22.625 -19.156 2.924 1 87.81 57 HIS A N 1
ATOM 429 C CA . HIS A 1 57 ? -21.672 -19.375 4 1 87.81 57 HIS A CA 1
ATOM 430 C C . HIS A 1 57 ? -21.75 -18.266 5.047 1 87.81 57 HIS A C 1
ATOM 432 O O . HIS A 1 57 ? -21.016 -18.281 6.039 1 87.81 57 HIS A O 1
ATOM 438 N N . GLY A 1 58 ? -22.656 -17.391 4.883 1 90.75 58 GLY A N 1
ATOM 439 C CA . GLY A 1 58 ? -22.906 -16.328 5.844 1 90.75 58 GLY A CA 1
ATOM 440 C C . GLY A 1 58 ? -24.156 -16.547 6.66 1 90.75 58 GLY A C 1
ATOM 441 O O . GLY A 1 58 ? -25.062 -15.695 6.66 1 90.75 58 GLY A O 1
ATOM 442 N N . LEU A 1 59 ? -24.172 -17.703 7.418 1 93.75 59 LEU A N 1
ATOM 443 C CA . LEU A 1 59 ? -25.297 -18 8.289 1 93.75 59 LEU A CA 1
ATOM 444 C C . LEU A 1 59 ? -24.938 -17.797 9.75 1 93.75 59 LEU A C 1
ATOM 446 O O . LEU A 1 59 ? -23.781 -18 10.141 1 93.75 59 LEU A O 1
ATOM 450 N N . ALA A 1 60 ? -25.922 -17.406 10.5 1 94.06 60 ALA A N 1
ATOM 451 C CA . ALA A 1 60 ? -25.703 -17.172 11.93 1 94.06 60 ALA A CA 1
ATOM 452 C C . ALA A 1 60 ? -26.109 -18.406 12.742 1 94.06 60 ALA A C 1
ATOM 454 O O . ALA A 1 60 ? -25.625 -18.594 13.859 1 94.06 60 ALA A O 1
ATOM 455 N N . CYS A 1 61 ? -27.031 -19.188 12.156 1 95.25 61 CYS A N 1
ATOM 456 C CA . CYS A 1 61 ? -27.578 -20.375 12.828 1 95.25 61 CYS A CA 1
ATOM 457 C C . CYS A 1 61 ? -28.406 -21.203 11.875 1 95.25 61 CYS A C 1
ATOM 459 O O . CYS A 1 61 ? -28.906 -20.703 10.867 1 95.25 61 CYS A O 1
ATOM 461 N N . ILE A 1 62 ? -28.422 -22.5 12.195 1 95.44 62 ILE A N 1
ATOM 462 C CA . ILE A 1 62 ? -29.297 -23.391 11.43 1 95.44 62 ILE A CA 1
ATOM 463 C C . ILE A 1 62 ? -30.266 -24.109 12.383 1 95.44 62 ILE A C 1
ATOM 465 O O . ILE A 1 62 ? -29.844 -24.625 13.422 1 95.44 62 ILE A O 1
ATOM 469 N N . LEU A 1 63 ? -31.531 -24 12.094 1 95.12 63 LEU A N 1
ATOM 470 C CA . LEU A 1 63 ? -32.562 -24.828 12.75 1 95.12 63 LEU A CA 1
ATOM 471 C C . LEU A 1 63 ? -33.031 -25.922 11.812 1 95.12 63 LEU A C 1
ATOM 473 O O . LEU A 1 63 ? -33.562 -25.641 10.742 1 95.12 63 LEU A O 1
ATOM 477 N N . VAL A 1 64 ? -32.812 -27.125 12.266 1 93 64 VAL A N 1
ATOM 478 C CA . VAL A 1 64 ? -33.156 -28.25 11.391 1 93 64 VAL A CA 1
ATOM 479 C C . VAL A 1 64 ? -34.219 -29.141 12.07 1 93 64 VAL A C 1
ATOM 481 O O . VAL A 1 64 ? -34.125 -29.391 13.273 1 93 64 VAL A O 1
ATOM 484 N N . ALA A 1 65 ? -35.125 -29.547 11.242 1 89.81 65 ALA A N 1
ATOM 485 C CA . ALA A 1 65 ? -36.188 -30.422 11.758 1 89.81 65 ALA A CA 1
ATOM 486 C C . ALA A 1 65 ? -35.625 -31.797 12.133 1 89.81 65 ALA A C 1
ATOM 488 O O . ALA A 1 65 ? -34.906 -32.406 11.352 1 89.81 65 ALA A O 1
ATOM 489 N N . ALA A 1 66 ? -36.031 -32.25 13.328 1 84.12 66 ALA A N 1
ATOM 490 C CA . ALA A 1 66 ? -35.562 -33.562 13.773 1 84.12 66 ALA A CA 1
ATOM 491 C C . ALA A 1 66 ? -36.75 -34.469 14.086 1 84.12 66 ALA A C 1
ATOM 493 O O . ALA A 1 66 ? -36.531 -35.625 14.5 1 84.12 66 ALA A O 1
ATOM 494 N N . GLU A 1 67 ? -37.875 -34 13.75 1 79.56 67 GLU A N 1
ATOM 495 C CA . GLU A 1 67 ? -39.031 -34.844 14.055 1 79.56 67 GLU A CA 1
ATOM 496 C C . GLU A 1 67 ? -39 -36.156 13.266 1 79.56 67 GLU A C 1
ATOM 498 O O . GLU A 1 67 ? -38.875 -36.125 12.039 1 79.56 67 GLU A O 1
ATOM 503 N N . GLY A 1 68 ? -39.188 -37.25 13.953 1 74.88 68 GLY A N 1
ATOM 504 C CA . GLY A 1 68 ? -39.25 -38.531 13.312 1 74.88 68 GLY A CA 1
ATOM 505 C C . GLY A 1 68 ? -37.906 -39.062 12.867 1 74.88 68 GLY A C 1
ATOM 506 O O . GLY A 1 68 ? -37.812 -40.188 12.328 1 74.88 68 GLY A O 1
ATOM 507 N N . ALA A 1 69 ? -36.906 -38.344 13.07 1 73.38 69 ALA A N 1
ATOM 508 C CA . ALA A 1 69 ? -35.562 -38.719 12.586 1 73.38 69 ALA A CA 1
ATOM 509 C C . ALA A 1 69 ? -35.062 -39.969 13.281 1 73.38 69 ALA A C 1
ATOM 511 O O . ALA A 1 69 ? -34.281 -40.75 12.711 1 73.38 69 ALA A O 1
ATOM 512 N N . GLY A 1 70 ? -35.625 -40.219 14.484 1 69.44 70 GLY A N 1
ATOM 513 C CA . GLY A 1 70 ? -35.219 -41.406 15.188 1 69.44 70 GLY A CA 1
ATOM 514 C C . GLY A 1 70 ? -35.781 -42.688 14.57 1 69.44 70 GLY A C 1
ATOM 515 O O . GLY A 1 70 ? -35.188 -43.75 14.703 1 69.44 70 GLY A O 1
ATOM 516 N N . GLU A 1 71 ? -36.906 -42.5 13.852 1 73.38 71 GLU A N 1
ATOM 517 C CA . GLU A 1 71 ? -37.594 -43.656 13.297 1 73.38 71 GLU A CA 1
ATOM 518 C C . GLU A 1 71 ? -37.406 -43.75 11.789 1 73.38 71 GLU A C 1
ATOM 520 O O . GLU A 1 71 ? -37.594 -44.812 11.188 1 73.38 71 GLU A O 1
ATOM 525 N N . ASN A 1 72 ? -36.938 -42.688 11.266 1 80.31 72 ASN A N 1
ATOM 526 C CA . ASN A 1 72 ? -36.781 -42.625 9.82 1 80.31 72 ASN A CA 1
ATOM 527 C C . ASN A 1 72 ? -35.312 -42.375 9.445 1 80.31 72 ASN A C 1
ATOM 529 O O . ASN A 1 72 ? -34.812 -41.25 9.523 1 80.31 72 ASN A O 1
ATOM 533 N N . GLN A 1 73 ? -34.75 -43.438 8.969 1 80.75 73 GLN A N 1
ATOM 534 C CA . GLN A 1 73 ? -33.344 -43.406 8.656 1 80.75 73 GLN A CA 1
ATOM 535 C C . GLN A 1 73 ? -33.031 -42.375 7.594 1 80.75 73 GLN A C 1
ATOM 537 O O . GLN A 1 73 ? -31.938 -41.781 7.609 1 80.75 73 GLN A O 1
ATOM 542 N N . ARG A 1 74 ? -33.875 -42.188 6.75 1 83.19 74 ARG A N 1
ATOM 543 C CA . ARG A 1 74 ? -33.656 -41.219 5.68 1 83.19 74 ARG A CA 1
ATOM 544 C C . ARG A 1 74 ? -33.625 -39.812 6.223 1 83.19 74 ARG A C 1
ATOM 546 O O . ARG A 1 74 ? -32.781 -39 5.805 1 83.19 74 ARG A O 1
ATOM 553 N N . LEU A 1 75 ? -34.531 -39.5 7.102 1 82.38 75 LEU A N 1
ATOM 554 C CA . LEU A 1 75 ? -34.562 -38.188 7.707 1 82.38 75 LEU A CA 1
ATOM 555 C C . LEU A 1 75 ? -33.312 -37.906 8.539 1 82.38 75 LEU A C 1
ATOM 557 O O . LEU A 1 75 ? -32.812 -36.781 8.539 1 82.38 75 LEU A O 1
ATOM 561 N N . LEU A 1 76 ? -32.938 -38.906 9.18 1 85.19 76 LEU A N 1
ATOM 562 C CA . LEU A 1 76 ? -31.734 -38.781 9.984 1 85.19 76 LEU A CA 1
ATOM 563 C C . LEU A 1 76 ? -30.516 -38.5 9.094 1 85.19 76 LEU A C 1
ATOM 565 O O . LEU A 1 76 ? -29.672 -37.688 9.422 1 85.19 76 LEU A O 1
ATOM 569 N N . GLN A 1 77 ? -30.453 -39.25 8.023 1 86.44 77 GLN A N 1
ATOM 570 C CA . GLN A 1 77 ? -29.344 -39.094 7.094 1 86.44 77 GLN A CA 1
ATOM 571 C C . GLN A 1 77 ? -29.344 -37.688 6.5 1 86.44 77 GLN A C 1
ATOM 573 O O . GLN A 1 77 ? -28.281 -37.062 6.316 1 86.44 77 GLN A O 1
ATOM 578 N N . ASP A 1 78 ? -30.453 -37.156 6.211 1 86.56 78 ASP A N 1
ATOM 579 C CA . ASP A 1 78 ? -30.578 -35.812 5.668 1 86.56 78 ASP A CA 1
ATOM 580 C C . ASP A 1 78 ? -30.078 -34.781 6.668 1 86.56 78 ASP A C 1
ATOM 582 O O . ASP A 1 78 ? -29.391 -33.844 6.293 1 86.56 78 ASP A O 1
ATOM 586 N N . MET A 1 79 ? -30.453 -34.969 7.836 1 86.88 79 MET A N 1
ATOM 587 C CA . MET A 1 79 ? -30.031 -34.062 8.898 1 86.88 79 MET A CA 1
ATOM 588 C C . MET A 1 79 ? -28.516 -34.094 9.078 1 86.88 79 MET A C 1
ATOM 590 O O . MET A 1 79 ? -27.875 -33.031 9.164 1 86.88 79 MET A O 1
ATOM 594 N N . VAL A 1 80 ? -28 -35.281 9.109 1 88.88 80 VAL A N 1
ATOM 595 C CA . VAL A 1 80 ? -26.562 -35.438 9.305 1 88.88 80 VAL A CA 1
ATOM 596 C C . VAL A 1 80 ? -25.797 -34.844 8.141 1 88.88 80 VAL A C 1
ATOM 598 O O . VAL A 1 80 ? -24.766 -34.156 8.336 1 88.88 80 VAL A O 1
ATOM 601 N N . GLU A 1 81 ? -26.266 -35 6.996 1 89.75 81 GLU A N 1
ATOM 602 C CA . GLU A 1 81 ? -25.625 -34.469 5.812 1 89.75 81 GLU A CA 1
ATOM 603 C C . GLU A 1 81 ? -25.641 -32.938 5.844 1 89.75 81 GLU A C 1
ATOM 605 O O . GLU A 1 81 ? -24.656 -32.281 5.469 1 89.75 81 GLU A O 1
ATOM 610 N N . LEU A 1 82 ? -26.719 -32.406 6.242 1 89.38 82 LEU A N 1
ATOM 611 C CA . LEU A 1 82 ? -26.828 -30.969 6.363 1 89.38 82 LEU A CA 1
ATOM 612 C C . LEU A 1 82 ? -25.828 -30.438 7.379 1 89.38 82 LEU A C 1
ATOM 614 O O . LEU A 1 82 ? -25.172 -29.422 7.133 1 89.38 82 LEU A O 1
ATOM 618 N N . ILE A 1 83 ? -25.719 -31.109 8.438 1 88.88 83 ILE A N 1
ATOM 619 C CA . ILE A 1 83 ? -24.797 -30.703 9.484 1 88.88 83 ILE A CA 1
ATOM 620 C C . ILE A 1 83 ? -23.359 -30.75 8.969 1 88.88 83 ILE A C 1
ATOM 622 O O . ILE A 1 83 ? -22.578 -29.812 9.156 1 88.88 83 ILE A O 1
ATOM 626 N N . ARG A 1 84 ? -23.047 -31.75 8.273 1 88.75 84 ARG A N 1
ATOM 627 C CA . ARG A 1 84 ? -21.703 -31.938 7.75 1 88.75 84 ARG A CA 1
ATOM 628 C C . ARG A 1 84 ? -21.344 -30.859 6.734 1 88.75 84 ARG A C 1
ATOM 630 O O . ARG A 1 84 ? -20.266 -30.266 6.789 1 88.75 84 ARG A O 1
ATOM 637 N N . ILE A 1 85 ? -22.266 -30.562 5.914 1 88.06 85 ILE A N 1
ATOM 638 C CA . ILE A 1 85 ? -22.047 -29.578 4.859 1 88.06 85 ILE A CA 1
ATOM 639 C C . ILE A 1 85 ? -21.859 -28.188 5.477 1 88.06 85 ILE A C 1
ATOM 641 O O . ILE A 1 85 ? -20.984 -27.422 5.051 1 88.06 85 ILE A O 1
ATOM 645 N N . ALA A 1 86 ? -22.609 -27.938 6.434 1 87.5 86 ALA A N 1
ATOM 646 C CA . ALA A 1 86 ? -22.562 -26.625 7.07 1 87.5 86 ALA A CA 1
ATOM 647 C C . ALA A 1 86 ? -21.266 -26.453 7.863 1 87.5 86 ALA A C 1
ATOM 649 O O . ALA A 1 86 ? -20.688 -25.359 7.879 1 87.5 86 ALA A O 1
ATOM 650 N N . ARG A 1 87 ? -20.766 -27.438 8.383 1 87.75 87 ARG A N 1
ATOM 651 C CA . ARG A 1 87 ? -19.656 -27.344 9.312 1 87.75 87 ARG A CA 1
ATOM 652 C C . ARG A 1 87 ? -18.312 -27.359 8.578 1 87.75 87 ARG A C 1
ATOM 654 O O . ARG A 1 87 ? -17.297 -26.953 9.133 1 87.75 87 ARG A O 1
ATOM 661 N N . VAL A 1 88 ? -18.391 -27.766 7.422 1 86.12 88 VAL A N 1
ATOM 662 C CA . VAL A 1 88 ? -17.156 -27.844 6.648 1 86.12 88 VAL A CA 1
ATOM 663 C C . VAL A 1 88 ? -16.5 -26.469 6.566 1 86.12 88 VAL A C 1
ATOM 665 O O . VAL A 1 88 ? -15.289 -26.328 6.734 1 86.12 88 VAL A O 1
ATOM 668 N N . ARG A 1 89 ? -17.266 -25.422 6.375 1 88.44 89 ARG A N 1
ATOM 669 C CA . ARG A 1 89 ? -16.75 -24.078 6.207 1 88.44 89 ARG A CA 1
ATOM 670 C C . ARG A 1 89 ? -16.953 -23.25 7.477 1 88.44 89 ARG A C 1
ATOM 672 O O . ARG A 1 89 ? -16.328 -22.203 7.645 1 88.44 89 ARG A O 1
ATOM 679 N N . ALA A 1 90 ? -17.828 -23.75 8.305 1 89.94 90 ALA A N 1
ATOM 680 C CA . ALA A 1 90 ? -18.141 -23.047 9.547 1 89.94 90 ALA A CA 1
ATOM 681 C C . ALA A 1 90 ? -18.234 -24.016 10.719 1 89.94 90 ALA A C 1
ATOM 683 O O . ALA A 1 90 ? -19.312 -24.266 11.234 1 89.94 90 ALA A O 1
ATOM 684 N N . PRO A 1 91 ? -17.109 -24.359 11.172 1 86.19 91 PRO A N 1
ATOM 685 C CA . PRO A 1 91 ? -17.094 -25.406 12.195 1 86.19 91 PRO A CA 1
ATOM 686 C C . PRO A 1 91 ? -17.797 -24.984 13.484 1 86.19 91 PRO A C 1
ATOM 688 O O . PRO A 1 91 ? -18.312 -25.828 14.219 1 86.19 91 PRO A O 1
ATOM 691 N N . GLN A 1 92 ? -17.906 -23.719 13.727 1 87.56 92 GLN A N 1
ATOM 692 C CA . GLN A 1 92 ? -18.469 -23.266 14.992 1 87.56 92 GLN A CA 1
ATOM 693 C C . GLN A 1 92 ? -19.922 -22.797 14.82 1 87.56 92 GLN A C 1
ATOM 695 O O . GLN A 1 92 ? -20.531 -22.281 15.758 1 87.56 92 GLN A O 1
ATOM 700 N N . LEU A 1 93 ? -20.5 -22.969 13.656 1 92.62 93 LEU A N 1
ATOM 701 C CA . LEU A 1 93 ? -21.875 -22.547 13.391 1 92.62 93 LEU A CA 1
ATOM 702 C C . LEU A 1 93 ? -22.859 -23.297 14.273 1 92.62 93 LEU A C 1
ATOM 704 O O . LEU A 1 93 ? -22.875 -24.531 14.273 1 92.62 93 LEU A O 1
ATOM 708 N N . PRO A 1 94 ? -23.625 -22.594 15.039 1 94.12 94 PRO A N 1
ATOM 709 C CA . PRO A 1 94 ? -24.594 -23.297 15.867 1 94.12 94 PRO A CA 1
ATOM 710 C C . PRO A 1 94 ? -25.719 -23.906 15.039 1 94.12 94 PRO A C 1
ATOM 712 O O . PRO A 1 94 ? -26.281 -23.266 14.156 1 94.12 94 PRO A O 1
ATOM 715 N N . ILE A 1 95 ? -25.984 -25.156 15.398 1 94.19 95 ILE A N 1
ATOM 716 C CA . ILE A 1 95 ? -27.062 -25.891 14.75 1 94.19 95 ILE A CA 1
ATOM 717 C C . ILE A 1 95 ? -27.984 -26.5 15.812 1 94.19 95 ILE A C 1
ATOM 719 O O . ILE A 1 95 ? -27.531 -27.188 16.719 1 94.19 95 ILE A O 1
ATOM 723 N N . PHE A 1 96 ? -29.297 -26.156 15.672 1 93.31 96 PHE A N 1
ATOM 724 C CA . PHE A 1 96 ? -30.312 -26.672 16.594 1 93.31 96 PHE A CA 1
ATOM 725 C C . PHE A 1 96 ? -31.219 -27.672 15.883 1 93.31 96 PHE A C 1
ATOM 727 O O . PHE A 1 96 ? -31.578 -27.484 14.719 1 93.31 96 PHE A O 1
ATOM 734 N N . ALA A 1 97 ? -31.531 -28.656 16.625 1 90.88 97 ALA A N 1
ATOM 735 C CA . ALA A 1 97 ? -32.594 -29.547 16.156 1 90.88 97 ALA A CA 1
ATOM 736 C C . ALA A 1 97 ? -33.938 -29.141 16.719 1 90.88 97 ALA A C 1
ATOM 738 O O . ALA A 1 97 ? -34.062 -28.766 17.891 1 90.88 97 ALA A O 1
ATOM 739 N N . LEU A 1 98 ? -34.906 -29.125 15.781 1 90.31 98 LEU A N 1
ATOM 740 C CA . LEU A 1 98 ? -36.281 -28.75 16.156 1 90.31 98 LEU A CA 1
ATOM 741 C C . LEU A 1 98 ? -37.219 -29.938 16.016 1 90.31 98 LEU A C 1
ATOM 743 O O . LEU A 1 98 ? -37.156 -30.656 15.016 1 90.31 98 LEU A O 1
ATOM 747 N N . GLY A 1 99 ? -38.031 -30.125 17.078 1 85.5 99 GLY A N 1
ATOM 748 C CA . GLY A 1 99 ? -39.031 -31.172 16.969 1 85.5 99 GLY A CA 1
ATOM 749 C C . GLY A 1 99 ? -39.969 -31.219 18.156 1 85.5 99 GLY A C 1
ATOM 750 O O . GLY A 1 99 ? -39.781 -30.5 19.125 1 85.5 99 GLY A O 1
ATOM 751 N N . GLU A 1 100 ? -41.094 -32 17.953 1 81.5 100 GLU A N 1
ATOM 752 C CA . GLU A 1 100 ? -42.062 -32.219 19.016 1 81.5 100 GLU A CA 1
ATOM 753 C C . GLU A 1 100 ? -41.594 -33.219 20.047 1 81.5 100 GLU A C 1
ATOM 755 O O . GLU A 1 100 ? -41.656 -33 21.25 1 81.5 100 GLU A O 1
ATOM 760 N N . GLN A 1 101 ? -41.281 -34.312 19.562 1 75 101 GLN A N 1
ATOM 761 C CA . GLN A 1 101 ? -40.719 -35.406 20.344 1 75 101 GLN A CA 1
ATOM 762 C C . GLN A 1 101 ? -39.438 -35.938 19.688 1 75 101 GLN A C 1
ATOM 764 O O . GLN A 1 101 ? -39.5 -36.781 18.766 1 75 101 GLN A O 1
ATOM 769 N N . VAL A 1 102 ? -38.344 -35.219 19.938 1 66.12 102 VAL A N 1
ATOM 770 C CA . VAL A 1 102 ? -37.094 -35.594 19.266 1 66.12 102 VAL A CA 1
ATOM 771 C C . VAL A 1 102 ? -36.344 -36.656 20.094 1 66.12 102 VAL A C 1
ATOM 773 O O . VAL A 1 102 ? -36.125 -36.469 21.297 1 66.12 102 VAL A O 1
ATOM 776 N N . THR A 1 103 ? -36.344 -37.844 19.656 1 65.5 103 THR A N 1
ATOM 777 C CA . THR A 1 103 ? -35.562 -38.906 20.297 1 65.5 103 THR A CA 1
ATOM 778 C C . THR A 1 103 ? -34.312 -39.219 19.5 1 65.5 103 THR A C 1
ATOM 780 O O . THR A 1 103 ? -34.375 -39.781 18.391 1 65.5 103 THR A O 1
ATOM 783 N N . ILE A 1 104 ? -33.156 -38.625 19.875 1 65.75 104 ILE A N 1
ATOM 784 C CA . ILE A 1 104 ? -31.906 -38.875 19.141 1 65.75 104 ILE A CA 1
ATOM 785 C C . ILE A 1 104 ? -31.156 -40.031 19.766 1 65.75 104 ILE A C 1
ATOM 787 O O . ILE A 1 104 ? -30.156 -40.531 19.219 1 65.75 104 ILE A O 1
ATOM 791 N N . GLU A 1 105 ? -31.719 -40.594 20.828 1 64.5 105 GLU A N 1
ATOM 792 C CA . GLU A 1 105 ? -31.047 -41.656 21.594 1 64.5 105 GLU A CA 1
ATOM 793 C C . GLU A 1 105 ? -30.859 -42.906 20.766 1 64.5 105 GLU A C 1
ATOM 795 O O . GLU A 1 105 ? -29.906 -43.656 20.984 1 64.5 105 GLU A O 1
ATOM 800 N N . ASN A 1 106 ? -31.734 -43.031 19.797 1 65.25 106 ASN A N 1
ATOM 801 C CA . ASN A 1 106 ? -31.641 -44.281 19.016 1 65.25 106 ASN A CA 1
ATOM 802 C C . ASN A 1 106 ? -30.891 -44.062 17.703 1 65.25 106 ASN A C 1
ATOM 804 O O . ASN A 1 106 ? -30.953 -44.906 16.812 1 65.25 106 ASN A O 1
ATOM 808 N N . ALA A 1 107 ? -30.234 -42.938 17.609 1 74 107 ALA A N 1
ATOM 809 C CA . ALA A 1 107 ? -29.5 -42.688 16.375 1 74 107 ALA A CA 1
ATOM 810 C C . ALA A 1 107 ? -28.266 -43.562 16.281 1 74 107 ALA A C 1
ATOM 812 O O . ALA A 1 107 ? -27.641 -43.906 17.297 1 74 107 ALA A O 1
ATOM 813 N N . PRO A 1 108 ? -27.938 -44.125 15.086 1 76.12 108 PRO A N 1
ATOM 814 C CA . PRO A 1 108 ? -26.719 -44.906 14.906 1 76.12 108 PRO A CA 1
ATOM 815 C C . PRO A 1 108 ? -25.469 -44.188 15.367 1 76.12 108 PRO A C 1
ATOM 817 O O . PRO A 1 108 ? -25.453 -42.938 15.398 1 76.12 108 PRO A O 1
ATOM 820 N N . ALA A 1 109 ? -24.422 -44.969 15.75 1 70.94 109 ALA A N 1
ATOM 821 C CA . ALA A 1 109 ? -23.188 -44.469 16.328 1 70.94 109 ALA A CA 1
ATOM 822 C C . ALA A 1 109 ? -22.531 -43.438 15.383 1 70.94 109 ALA A C 1
ATOM 824 O O . ALA A 1 109 ? -22 -42.438 15.828 1 70.94 109 ALA A O 1
ATOM 825 N N . ASP A 1 110 ? -22.562 -43.75 14.133 1 73.44 110 ASP A N 1
ATOM 826 C CA . ASP A 1 110 ? -21.891 -42.906 13.164 1 73.44 110 ASP A CA 1
ATOM 827 C C . ASP A 1 110 ? -22.562 -41.531 13.078 1 73.44 110 ASP A C 1
ATOM 829 O O . ASP A 1 110 ? -21.891 -40.531 12.812 1 73.44 110 ASP A O 1
ATOM 833 N N . ALA A 1 111 ? -23.797 -41.469 13.344 1 76.38 111 ALA A N 1
ATOM 834 C CA . ALA A 1 111 ? -24.547 -40.219 13.305 1 76.38 111 ALA A CA 1
ATOM 835 C C . ALA A 1 111 ? -24.422 -39.469 14.617 1 76.38 111 ALA A C 1
ATOM 837 O O . ALA A 1 111 ? -24.594 -38.25 14.648 1 76.38 111 ALA A O 1
ATOM 838 N N . MET A 1 112 ? -24.156 -40.281 15.617 1 74.31 112 MET A N 1
ATOM 839 C CA . MET A 1 112 ? -24.109 -39.688 16.953 1 74.31 112 MET A CA 1
ATOM 840 C C . MET A 1 112 ? -22.969 -38.656 17.047 1 74.31 112 MET A C 1
ATOM 842 O O . MET A 1 112 ? -23.094 -37.656 17.734 1 74.31 112 MET A O 1
ATOM 846 N N . ALA A 1 113 ? -21.891 -39 16.312 1 76.44 113 ALA A N 1
ATOM 847 C CA . ALA A 1 113 ? -20.75 -38.094 16.328 1 76.44 113 ALA A CA 1
ATOM 848 C C . ALA A 1 113 ? -21.141 -36.719 15.797 1 76.44 113 ALA A C 1
ATOM 850 O O . ALA A 1 113 ? -20.719 -35.688 16.344 1 76.44 113 ALA A O 1
ATOM 851 N N . ASP A 1 114 ? -21.922 -36.656 14.812 1 79.56 114 ASP A N 1
ATOM 852 C CA . ASP A 1 114 ? -22.359 -35.406 14.203 1 79.56 114 ASP A CA 1
ATOM 853 C C . ASP A 1 114 ? -23.453 -34.75 15.047 1 79.56 114 ASP A C 1
ATOM 855 O O . ASP A 1 114 ? -23.484 -33.531 15.172 1 79.56 114 ASP A O 1
ATOM 859 N N . LEU A 1 115 ? -24.25 -35.562 15.609 1 77.06 115 LEU A N 1
ATOM 860 C CA . LEU A 1 115 ? -25.375 -35.062 16.391 1 77.06 115 LEU A CA 1
ATOM 861 C C . LEU A 1 115 ? -24.891 -34.469 17.703 1 77.06 115 LEU A C 1
ATOM 863 O O . LEU A 1 115 ? -25.516 -33.562 18.25 1 77.06 115 LEU A O 1
ATOM 867 N N . ASN A 1 116 ? -23.766 -34.938 18.125 1 74.12 116 ASN A N 1
ATOM 868 C CA . ASN A 1 116 ? -23.188 -34.406 19.359 1 74.12 116 ASN A CA 1
ATOM 869 C C . ASN A 1 116 ? -22.688 -32.969 19.172 1 74.12 116 ASN A C 1
ATOM 871 O O . ASN A 1 116 ? -22.453 -32.281 20.141 1 74.12 116 ASN A O 1
ATOM 875 N N . HIS A 1 117 ? -22.672 -32.625 17.906 1 78.38 117 HIS A N 1
ATOM 876 C CA . HIS A 1 117 ? -22.172 -31.297 17.625 1 78.38 117 HIS A CA 1
ATOM 877 C C . HIS A 1 117 ? -23.312 -30.281 17.562 1 78.38 117 HIS A C 1
ATOM 879 O O . HIS A 1 117 ? -23.094 -29.078 17.422 1 78.38 117 HIS A O 1
ATOM 885 N N . LEU A 1 118 ? -24.469 -30.828 17.797 1 85.81 118 LEU A N 1
ATOM 886 C CA . LEU A 1 118 ? -25.609 -29.906 17.875 1 85.81 118 LEU A CA 1
ATOM 887 C C . LEU A 1 118 ? -25.516 -29.016 19.109 1 85.81 118 LEU A C 1
ATOM 889 O O . LEU A 1 118 ? -25.094 -29.484 20.172 1 85.81 118 LEU A O 1
ATOM 893 N N . ARG A 1 119 ? -25.828 -27.781 18.891 1 86.62 119 ARG A N 1
ATOM 894 C CA . ARG A 1 119 ? -25.828 -26.859 20.016 1 86.62 119 ARG A CA 1
ATOM 895 C C . ARG A 1 119 ? -26.906 -27.219 21.031 1 86.62 119 ARG A C 1
ATOM 897 O O . ARG A 1 119 ? -26.734 -26.984 22.234 1 86.62 119 ARG A O 1
ATOM 904 N N . GLY A 1 120 ? -28.062 -27.672 20.484 1 85.12 120 GLY A N 1
ATOM 905 C CA . GLY A 1 120 ? -29.141 -28.078 21.359 1 85.12 120 GLY A CA 1
ATOM 906 C C . GLY A 1 120 ? -30.359 -28.578 20.609 1 85.12 120 GLY A C 1
ATOM 907 O O . GLY A 1 120 ? -30.375 -28.562 19.375 1 85.12 120 GLY A O 1
ATOM 908 N N . ILE A 1 121 ? -31.219 -29.188 21.391 1 87.06 121 ILE A N 1
ATOM 909 C CA . ILE A 1 121 ? -32.5 -29.625 20.875 1 87.06 121 ILE A CA 1
ATOM 910 C C . ILE A 1 121 ? -33.625 -28.734 21.422 1 87.06 121 ILE A C 1
ATOM 912 O O . ILE A 1 121 ? -33.688 -28.5 22.641 1 87.06 121 ILE A O 1
ATOM 916 N N . LEU A 1 122 ? -34.344 -28.219 20.484 1 89.38 122 LEU A N 1
ATOM 917 C CA . LEU A 1 122 ? -35.438 -27.359 20.875 1 89.38 122 LEU A CA 1
ATOM 918 C C . LEU A 1 122 ? -36.781 -28.078 20.703 1 89.38 122 LEU A C 1
ATOM 920 O O . LEU A 1 122 ? -37.125 -28.5 19.594 1 89.38 122 LEU A O 1
ATOM 924 N N . TYR A 1 123 ? -37.469 -28.188 21.781 1 88.81 123 TYR A N 1
ATOM 925 C CA . TYR A 1 123 ? -38.812 -28.797 21.75 1 88.81 123 TYR A CA 1
ATOM 926 C C . TYR A 1 123 ? -39.875 -27.766 21.531 1 88.81 123 TYR A C 1
ATOM 928 O O . TYR A 1 123 ? -40.062 -26.859 22.359 1 88.81 123 TYR A O 1
ATOM 936 N N . LEU A 1 124 ? -40.625 -27.875 20.516 1 89.19 124 LEU A N 1
ATOM 937 C CA . LEU A 1 124 ? -41.5 -26.859 19.984 1 89.19 124 LEU A CA 1
ATOM 938 C C . LEU A 1 124 ? -42.594 -26.484 21 1 89.19 124 LEU A C 1
ATOM 940 O O . LEU A 1 124 ? -43.062 -25.344 21.031 1 89.19 124 LEU A O 1
ATOM 944 N N . TYR A 1 125 ? -42.906 -27.469 21.891 1 87.94 125 TYR A N 1
ATOM 945 C CA . TYR A 1 125 ? -44.094 -27.219 22.734 1 87.94 125 TYR A CA 1
ATOM 946 C C . TYR A 1 125 ? -43.688 -27.203 24.203 1 87.94 125 TYR A C 1
ATOM 948 O O . TYR A 1 125 ? -44.562 -27.047 25.078 1 87.94 125 TYR A O 1
ATOM 956 N N . GLU A 1 126 ? -42.5 -27.297 24.531 1 84.94 126 GLU A N 1
ATOM 957 C CA . GLU A 1 126 ? -42.094 -27.391 25.922 1 84.94 126 GLU A CA 1
ATOM 958 C C . GLU A 1 126 ? -41.812 -26 26.516 1 84.94 126 GLU A C 1
ATOM 960 O O . GLU A 1 126 ? -41.812 -25.844 27.734 1 84.94 126 GLU A O 1
ATOM 965 N N . ASP A 1 127 ? -41.562 -25.031 25.734 1 88.31 127 ASP A N 1
ATOM 966 C CA . ASP A 1 127 ? -41.281 -23.672 26.188 1 88.31 127 ASP A CA 1
ATOM 967 C C . ASP A 1 127 ? -42.031 -22.641 25.359 1 88.31 127 ASP A C 1
ATOM 969 O O . ASP A 1 127 ? -42.656 -22.984 24.344 1 88.31 127 ASP A O 1
ATOM 973 N N . THR A 1 128 ? -41.969 -21.391 25.797 1 92.5 128 THR A N 1
ATOM 974 C CA . THR A 1 128 ? -42.594 -20.312 25.031 1 92.5 128 THR A CA 1
ATOM 975 C C . THR A 1 128 ? -41.812 -20.031 23.766 1 92.5 128 THR A C 1
ATOM 977 O O . THR A 1 128 ? -40.594 -20.312 23.703 1 92.5 128 THR A O 1
ATOM 980 N N . VAL A 1 129 ? -42.469 -19.531 22.828 1 93.25 129 VAL A N 1
ATOM 981 C CA . VAL A 1 129 ? -41.844 -19.156 21.562 1 93.25 129 VAL A CA 1
ATOM 982 C C . VAL A 1 129 ? -40.719 -18.141 21.812 1 93.25 129 VAL A C 1
ATOM 984 O O . VAL A 1 129 ? -39.656 -18.25 21.219 1 93.25 129 VAL A O 1
ATOM 987 N N . SER A 1 130 ? -41 -17.203 22.641 1 93.19 130 SER A N 1
ATOM 988 C CA . SER A 1 130 ? -40.031 -16.156 22.953 1 93.19 130 SER A CA 1
ATOM 989 C C . SER A 1 130 ? -38.75 -16.734 23.578 1 93.19 130 SER A C 1
ATOM 991 O O . SER A 1 130 ? -37.656 -16.297 23.281 1 93.19 130 SER A O 1
ATOM 993 N N . PHE A 1 131 ? -38.938 -17.656 24.406 1 91.75 131 PHE A N 1
ATOM 994 C CA . PHE A 1 131 ? -37.812 -18.266 25.062 1 91.75 131 PHE A CA 1
ATOM 995 C C . PHE A 1 131 ? -36.969 -19.047 24.062 1 91.75 131 PHE A C 1
ATOM 997 O O . PHE A 1 131 ? -35.719 -18.953 24.094 1 91.75 131 PHE A O 1
ATOM 1004 N N . LEU A 1 132 ? -37.625 -19.859 23.281 1 92.94 132 LEU A N 1
ATOM 1005 C CA . LEU A 1 132 ? -36.906 -20.641 22.266 1 92.94 132 LEU A CA 1
ATOM 1006 C C . LEU A 1 132 ? -36.156 -19.719 21.328 1 92.94 132 LEU A C 1
ATOM 1008 O O . LEU A 1 132 ? -35 -19.969 21.016 1 92.94 132 LEU A O 1
ATOM 1012 N N . ALA A 1 133 ? -36.812 -18.719 20.891 1 95 133 ALA A N 1
ATOM 1013 C CA . ALA A 1 133 ? -36.188 -17.766 19.984 1 95 133 ALA A CA 1
ATOM 1014 C C . ALA A 1 133 ? -34.969 -17.094 20.656 1 95 133 ALA A C 1
ATOM 1016 O O . ALA A 1 133 ? -33.969 -16.844 20 1 95 133 ALA A O 1
ATOM 1017 N N . ARG A 1 134 ? -35.031 -16.75 21.859 1 92.81 134 ARG A N 1
ATOM 1018 C CA . ARG A 1 134 ? -33.938 -16.094 22.594 1 92.81 134 ARG A CA 1
ATOM 1019 C C . ARG A 1 134 ? -32.75 -17.016 22.703 1 92.81 134 ARG A C 1
ATOM 1021 O O . ARG A 1 134 ? -31.594 -16.562 22.656 1 92.81 134 ARG A O 1
ATOM 1028 N N . GLN A 1 135 ? -33.031 -18.281 22.906 1 92.19 135 GLN A N 1
ATOM 1029 C CA . GLN A 1 135 ? -31.938 -19.25 22.953 1 92.19 135 GLN A CA 1
ATOM 1030 C C . GLN A 1 135 ? -31.172 -19.281 21.625 1 92.19 135 GLN A C 1
ATOM 1032 O O . GLN A 1 135 ? -29.953 -19.297 21.625 1 92.19 135 GLN A O 1
ATOM 1037 N N . VAL A 1 136 ? -31.922 -19.297 20.609 1 94.5 136 VAL A N 1
ATOM 1038 C CA . VAL A 1 136 ? -31.328 -19.312 19.281 1 94.5 136 VAL A CA 1
ATOM 1039 C C . VAL A 1 136 ? -30.578 -18 19.031 1 94.5 136 VAL A C 1
ATOM 1041 O O . VAL A 1 136 ? -29.438 -18 18.562 1 94.5 136 VAL A O 1
ATOM 1044 N N . ALA A 1 137 ? -31.203 -16.922 19.359 1 94.25 137 ALA A N 1
ATOM 1045 C CA . ALA A 1 137 ? -30.609 -15.602 19.172 1 94.25 137 ALA A CA 1
ATOM 1046 C C . ALA A 1 137 ? -29.297 -15.469 19.953 1 94.25 137 ALA A C 1
ATOM 1048 O O . ALA A 1 137 ? -28.328 -14.914 19.453 1 94.25 137 ALA A O 1
ATOM 1049 N N . ARG A 1 138 ? -29.344 -15.914 21.125 1 92.44 138 ARG A N 1
ATOM 1050 C CA . ARG A 1 138 ? -28.141 -15.859 21.953 1 92.44 138 ARG A CA 1
ATOM 1051 C C . ARG A 1 138 ? -27 -16.656 21.328 1 92.44 138 ARG A C 1
ATOM 1053 O O . ARG A 1 138 ? -25.859 -16.188 21.281 1 92.44 138 ARG A O 1
ATOM 1060 N N . ALA A 1 139 ? -27.297 -17.828 20.875 1 93.25 139 ALA A N 1
ATOM 1061 C CA . ALA A 1 139 ? -26.297 -18.656 20.219 1 93.25 139 ALA A CA 1
ATOM 1062 C C . ALA A 1 139 ? -25.766 -17.984 18.953 1 93.25 139 ALA A C 1
ATOM 1064 O O . ALA A 1 139 ? -24.562 -18.016 18.688 1 93.25 139 ALA A O 1
ATOM 1065 N N . ALA A 1 140 ? -26.641 -17.438 18.219 1 93.31 140 ALA A N 1
ATOM 1066 C CA . ALA A 1 140 ? -26.266 -16.75 17 1 93.31 140 ALA A CA 1
ATOM 1067 C C . ALA A 1 140 ? -25.375 -15.547 17.297 1 93.31 140 ALA A C 1
ATOM 1069 O O . ALA A 1 140 ? -24.359 -15.336 16.625 1 93.31 140 ALA A O 1
ATOM 1070 N N . HIS A 1 141 ? -25.719 -14.812 18.297 1 90.88 141 HIS A N 1
ATOM 1071 C CA . HIS A 1 141 ? -24.922 -13.648 18.672 1 90.88 141 HIS A CA 1
ATOM 1072 C C . HIS A 1 141 ? -23.547 -14.055 19.172 1 90.88 141 HIS A C 1
ATOM 1074 O O . HIS A 1 141 ? -22.547 -13.406 18.828 1 90.88 141 HIS A O 1
ATOM 1080 N N . ASN A 1 142 ? -23.531 -15.047 19.953 1 90.25 142 ASN A N 1
ATOM 1081 C CA . ASN A 1 142 ? -22.25 -15.547 20.438 1 90.25 142 ASN A CA 1
ATOM 1082 C C . ASN A 1 142 ? -21.344 -15.984 19.297 1 90.25 142 ASN A C 1
ATOM 1084 O O . ASN A 1 142 ? -20.141 -15.719 19.312 1 90.25 142 ASN A O 1
ATOM 1088 N N . TYR A 1 143 ? -21.922 -16.719 18.375 1 91.75 143 TYR A N 1
ATOM 1089 C CA . TYR A 1 143 ? -21.188 -17.156 17.188 1 91.75 143 TYR A CA 1
ATOM 1090 C C . TYR A 1 143 ? -20.641 -15.961 16.422 1 91.75 143 TYR A C 1
ATOM 1092 O O . TYR A 1 143 ? -19.453 -15.93 16.078 1 91.75 143 TYR A O 1
ATOM 1100 N N . LEU A 1 144 ? -21.422 -14.945 16.219 1 90.06 144 LEU A N 1
ATOM 1101 C CA . LEU A 1 144 ? -21.047 -13.773 15.438 1 90.06 144 LEU A CA 1
ATOM 1102 C C . LEU A 1 144 ? -20 -12.938 16.172 1 90.06 144 LEU A C 1
ATOM 1104 O O . LEU A 1 144 ? -19.109 -12.352 15.547 1 90.06 144 LEU A O 1
ATOM 1108 N N . ASP A 1 145 ? -20.078 -12.922 17.453 1 86.75 145 ASP A N 1
ATOM 1109 C CA . ASP A 1 145 ? -19.109 -12.18 18.266 1 86.75 145 ASP A CA 1
ATOM 1110 C C . ASP A 1 145 ? -17.719 -12.797 18.172 1 86.75 145 ASP A C 1
ATOM 1112 O O . ASP A 1 145 ? -16.719 -12.102 18.281 1 86.75 145 ASP A O 1
ATOM 1116 N N . GLY A 1 146 ? -17.719 -14.047 17.938 1 88.75 146 GLY A N 1
ATOM 1117 C CA . GLY A 1 146 ? -16.438 -14.742 17.859 1 88.75 146 GLY A CA 1
ATOM 1118 C C . GLY A 1 146 ? -15.977 -14.977 16.438 1 88.75 146 GLY A C 1
ATOM 1119 O O . GLY A 1 146 ? -14.914 -15.562 16.219 1 88.75 146 GLY A O 1
ATOM 1120 N N . LEU A 1 147 ? -16.703 -14.469 15.523 1 91.44 147 LEU A N 1
ATOM 1121 C CA . LEU A 1 147 ? -16.469 -14.781 14.125 1 91.44 147 LEU A CA 1
ATOM 1122 C C . LEU A 1 147 ? -15.289 -13.977 13.578 1 91.44 147 LEU A C 1
ATOM 1124 O O . LEU A 1 147 ? -14.43 -14.523 12.875 1 91.44 147 LEU A O 1
ATOM 1128 N N . LEU A 1 148 ? -15.227 -12.695 13.922 1 94.38 148 LEU A N 1
ATOM 1129 C CA . LEU A 1 148 ? -14.234 -11.812 13.32 1 94.38 148 LEU A CA 1
ATOM 1130 C C . LEU A 1 148 ? -12.875 -11.984 13.992 1 94.38 148 LEU A C 1
ATOM 1132 O O . LEU A 1 148 ? -12.797 -12.117 15.219 1 94.38 148 LEU A O 1
ATOM 1136 N N . PRO A 1 149 ? -11.812 -12.102 13.203 1 96.38 149 PRO A N 1
ATOM 1137 C CA . PRO A 1 149 ? -10.477 -12.211 13.781 1 96.38 149 PRO A CA 1
ATOM 1138 C C . PRO A 1 149 ? -10.008 -10.914 14.438 1 96.38 149 PRO A C 1
ATOM 1140 O O . PRO A 1 149 ? -10.648 -9.867 14.281 1 96.38 149 PRO A O 1
ATOM 1143 N N . PRO A 1 150 ? -8.93 -10.953 15.164 1 95.38 150 PRO A N 1
ATOM 1144 C CA . PRO A 1 150 ? -8.586 -9.906 16.125 1 95.38 150 PRO A CA 1
ATOM 1145 C C . PRO A 1 150 ? -8.508 -8.523 15.484 1 95.38 150 PRO A C 1
ATOM 1147 O O . PRO A 1 150 ? -9.164 -7.586 15.945 1 95.38 150 PRO A O 1
ATOM 1150 N N . PHE A 1 151 ? -7.691 -8.305 14.469 1 96.62 151 PHE A N 1
ATOM 1151 C CA . PHE A 1 151 ? -7.488 -6.977 13.906 1 96.62 151 PHE A CA 1
ATOM 1152 C C . PHE A 1 151 ? -8.742 -6.488 13.195 1 96.62 151 PHE A C 1
ATOM 1154 O O . PHE A 1 151 ? -9.164 -5.344 13.375 1 96.62 151 PHE A O 1
ATOM 1161 N N . PHE A 1 152 ? -9.328 -7.328 12.352 1 96.12 152 PHE A N 1
ATOM 1162 C CA . PHE A 1 152 ? -10.539 -6.953 11.625 1 96.12 152 PHE A CA 1
ATOM 1163 C C . PHE A 1 152 ? -11.672 -6.621 12.594 1 96.12 152 PHE A C 1
ATOM 1165 O O . PHE A 1 152 ? -12.422 -5.672 12.375 1 96.12 152 PHE A O 1
ATOM 1172 N N . LYS A 1 153 ? -11.797 -7.418 13.633 1 94.38 153 LYS A N 1
ATOM 1173 C CA . LYS A 1 153 ? -12.789 -7.137 14.664 1 94.38 153 LYS A CA 1
ATOM 1174 C C . LYS A 1 153 ? -12.602 -5.734 15.242 1 94.38 153 LYS A C 1
ATOM 1176 O O . LYS A 1 153 ? -13.555 -4.961 15.336 1 94.38 153 LYS A O 1
ATOM 1181 N N . ALA A 1 154 ? -11.383 -5.438 15.625 1 92.62 154 ALA A N 1
ATOM 1182 C CA . ALA A 1 154 ? -11.078 -4.129 16.203 1 92.62 154 ALA A CA 1
ATOM 1183 C C . ALA A 1 154 ? -11.383 -3.01 15.203 1 92.62 154 ALA A C 1
ATOM 1185 O O . ALA A 1 154 ? -11.891 -1.951 15.586 1 92.62 154 ALA A O 1
ATOM 1186 N N . LEU A 1 155 ? -11.055 -3.232 13.938 1 92.38 155 LEU A N 1
ATOM 1187 C CA . LEU A 1 155 ? -11.297 -2.242 12.891 1 92.38 155 LEU A CA 1
ATOM 1188 C C . LEU A 1 155 ? -12.781 -1.968 12.727 1 92.38 155 LEU A C 1
ATOM 1190 O O . LEU A 1 155 ? -13.203 -0.811 12.625 1 92.38 155 LEU A O 1
ATOM 1194 N N . VAL A 1 156 ? -13.594 -3.049 12.672 1 91 156 VAL A N 1
ATOM 1195 C CA . VAL A 1 156 ? -15.039 -2.932 12.516 1 91 156 VAL A CA 1
ATOM 1196 C C . VAL A 1 156 ? -15.625 -2.17 13.711 1 91 156 VAL A C 1
ATOM 1198 O O . VAL A 1 156 ? -16.438 -1.267 13.531 1 91 156 VAL A O 1
ATOM 1201 N N . GLN A 1 157 ? -15.172 -2.504 14.852 1 87.81 157 GLN A N 1
ATOM 1202 C CA . GLN A 1 157 ? -15.664 -1.854 16.062 1 87.81 157 GLN A CA 1
ATOM 1203 C C . GLN A 1 157 ? -15.297 -0.372 16.078 1 87.81 157 GLN A C 1
ATOM 1205 O O . GLN A 1 157 ? -16.125 0.474 16.422 1 87.81 157 GLN A O 1
ATOM 1210 N N . HIS A 1 158 ? -14.109 -0.086 15.711 1 86.12 158 HIS A N 1
ATOM 1211 C CA . HIS A 1 158 ? -13.664 1.303 15.688 1 86.12 158 HIS A CA 1
ATOM 1212 C C . HIS A 1 158 ? -14.453 2.119 14.672 1 86.12 158 HIS A C 1
ATOM 1214 O O . HIS A 1 158 ? -14.812 3.27 14.938 1 86.12 158 HIS A O 1
ATOM 1220 N N . THR A 1 159 ? -14.641 1.574 13.547 1 85.75 159 THR A N 1
ATOM 1221 C CA . THR A 1 159 ? -15.367 2.256 12.477 1 85.75 159 THR A CA 1
ATOM 1222 C C . THR A 1 159 ? -16.797 2.555 12.906 1 85.75 159 THR A C 1
ATOM 1224 O O . THR A 1 159 ? -17.359 3.59 12.539 1 85.75 159 THR A O 1
ATOM 1227 N N . ALA A 1 160 ? -17.375 1.696 13.68 1 82.44 160 ALA A N 1
ATOM 1228 C CA . ALA A 1 160 ? -18.75 1.842 14.125 1 82.44 160 ALA A CA 1
ATOM 1229 C C . ALA A 1 160 ? -18.875 2.957 15.156 1 82.44 160 ALA A C 1
ATOM 1231 O O . ALA A 1 160 ? -19.938 3.572 15.289 1 82.44 160 ALA A O 1
ATOM 1232 N N . GLN A 1 161 ? -17.875 3.234 15.898 1 76.75 161 GLN A N 1
ATOM 1233 C CA . GLN A 1 161 ? -17.906 4.234 16.953 1 76.75 161 GLN A CA 1
ATOM 1234 C C . GLN A 1 161 ? -17.859 5.648 16.391 1 76.75 161 GLN A C 1
ATOM 1236 O O . GLN A 1 161 ? -18.203 6.613 17.078 1 76.75 161 GLN A O 1
ATOM 1241 N N . SER A 1 162 ? -17.781 5.867 15.172 1 65.5 162 SER A N 1
ATOM 1242 C CA . SER A 1 162 ? -17.812 7.152 14.484 1 65.5 162 SER A CA 1
ATOM 1243 C C . SER A 1 162 ? -16.984 8.195 15.219 1 65.5 162 SER A C 1
ATOM 1245 O O . SER A 1 162 ? -17.453 9.297 15.492 1 65.5 162 SER A O 1
ATOM 1247 N N . ASN A 1 163 ? -15.812 7.93 15.578 1 64.19 163 ASN A N 1
ATOM 1248 C CA . ASN A 1 163 ? -14.93 8.859 16.281 1 64.19 163 ASN A CA 1
ATOM 1249 C C . ASN A 1 163 ? -14.414 9.953 15.359 1 64.19 163 ASN A C 1
ATOM 1251 O O . ASN A 1 163 ? -14.336 9.766 14.148 1 64.19 163 ASN A O 1
ATOM 1255 N N . TYR A 1 164 ? -14.367 11.148 15.938 1 61.59 164 TYR A N 1
ATOM 1256 C CA . TYR A 1 164 ? -13.773 12.258 15.188 1 61.59 164 TYR A CA 1
ATOM 1257 C C . TYR A 1 164 ? -12.258 12.164 15.195 1 61.59 164 TYR A C 1
ATOM 1259 O O . TYR A 1 164 ? -11.648 11.906 16.234 1 61.59 164 TYR A O 1
ATOM 1267 N N . SER A 1 165 ? -11.734 12.148 14.016 1 64.12 165 SER A N 1
ATOM 1268 C CA . SER A 1 165 ? -10.281 12.062 13.906 1 64.12 165 SER A CA 1
ATOM 1269 C C . SER A 1 165 ? -9.664 13.438 13.641 1 64.12 165 SER A C 1
ATOM 1271 O O . SER A 1 165 ? -10.109 14.156 12.742 1 64.12 165 SER A O 1
ATOM 1273 N N . TRP A 1 166 ? -8.812 13.898 14.484 1 66.25 166 TRP A N 1
ATOM 1274 C CA . TRP A 1 166 ? -8.039 15.117 14.266 1 66.25 166 TRP A CA 1
ATOM 1275 C C . TRP A 1 166 ? -6.645 14.797 13.75 1 66.25 166 TRP A C 1
ATOM 1277 O O . TRP A 1 166 ? -5.699 15.555 13.977 1 66.25 166 TRP A O 1
ATOM 1287 N N . HIS A 1 167 ? -6.492 13.641 13.234 1 67.69 167 HIS A N 1
ATOM 1288 C CA . HIS A 1 167 ? -5.223 13.195 12.664 1 67.69 167 HIS A CA 1
ATOM 1289 C C . HIS A 1 167 ? -5.395 12.719 11.227 1 67.69 167 HIS A C 1
ATOM 1291 O O . HIS A 1 167 ? -6.496 12.789 10.672 1 67.69 167 HIS A O 1
ATOM 1297 N N . THR A 1 168 ? -4.238 12.547 10.648 1 75.88 168 THR A N 1
ATOM 1298 C CA . THR A 1 168 ? -4.266 11.969 9.305 1 75.88 168 THR A CA 1
ATOM 1299 C C . THR A 1 168 ? -5.105 10.695 9.281 1 75.88 168 THR A C 1
ATOM 1301 O O . THR A 1 168 ? -5.309 10.062 10.32 1 75.88 168 THR A O 1
ATOM 1304 N N . PRO A 1 169 ? -5.738 10.383 8.125 1 84.44 169 PRO A N 1
ATOM 1305 C CA . PRO A 1 169 ? -5.547 11 6.812 1 84.44 169 PRO A CA 1
ATOM 1306 C C . PRO A 1 169 ? -6.391 12.266 6.625 1 84.44 169 PRO A C 1
ATOM 1308 O O . PRO A 1 169 ? -7.348 12.484 7.371 1 84.44 169 PRO A O 1
ATOM 1311 N N . GLY A 1 170 ? -6.027 13.023 5.723 1 85 170 GLY A N 1
ATOM 1312 C CA . GLY A 1 170 ? -6.574 14.352 5.496 1 85 170 GLY A CA 1
ATOM 1313 C C . GLY A 1 170 ? -8.031 14.336 5.066 1 85 170 GLY A C 1
ATOM 1314 O O . GLY A 1 170 ? -8.734 15.336 5.203 1 85 170 GLY A O 1
ATOM 1315 N N . HIS A 1 171 ? -8.5 13.188 4.543 1 87.44 171 HIS A N 1
ATOM 1316 C CA . HIS A 1 171 ? -9.875 13.156 4.059 1 87.44 171 HIS A CA 1
ATOM 1317 C C . HIS A 1 171 ? -10.859 13 5.215 1 87.44 171 HIS A C 1
ATOM 1319 O O . HIS A 1 171 ? -12.062 13.211 5.039 1 87.44 171 HIS A O 1
ATOM 1325 N N . GLY A 1 172 ? -10.367 12.656 6.406 1 86.38 172 GLY A N 1
ATOM 1326 C CA . GLY A 1 172 ? -11.188 12.664 7.605 1 86.38 172 GLY A CA 1
ATOM 1327 C C . GLY A 1 172 ? -12.367 11.711 7.52 1 86.38 172 GLY A C 1
ATOM 1328 O O . GLY A 1 172 ? -13.516 12.109 7.758 1 86.38 172 GLY A O 1
ATOM 1329 N N . GLY A 1 173 ? -12.133 10.492 7.203 1 85.81 173 GLY A N 1
ATOM 1330 C CA . GLY A 1 173 ? -13.188 9.492 7.117 1 85.81 173 GLY A CA 1
ATOM 1331 C C . GLY A 1 173 ? -14.078 9.672 5.902 1 85.81 173 GLY A C 1
ATOM 1332 O O . GLY A 1 173 ? -15.219 9.219 5.891 1 85.81 173 GLY A O 1
ATOM 1333 N N . GLY A 1 174 ? -13.664 10.383 4.977 1 90.5 174 GLY A N 1
ATOM 1334 C CA . GLY A 1 174 ? -14.406 10.555 3.74 1 90.5 174 GLY A CA 1
ATOM 1335 C C . GLY A 1 174 ? -15.031 11.93 3.607 1 90.5 174 GLY A C 1
ATOM 1336 O O . GLY A 1 174 ? -15.5 12.305 2.529 1 90.5 174 GLY A O 1
ATOM 1337 N N . VAL A 1 175 ? -14.984 12.781 4.59 1 89.56 175 VAL A N 1
ATOM 1338 C CA . VAL A 1 175 ? -15.633 14.086 4.617 1 89.56 175 VAL A CA 1
ATOM 1339 C C . VAL A 1 175 ? -15.047 14.977 3.523 1 89.56 175 VAL A C 1
ATOM 1341 O O . VAL A 1 175 ? -15.789 15.672 2.818 1 89.56 175 VAL A O 1
ATOM 1344 N N . ALA A 1 176 ? -13.758 14.953 3.373 1 92.62 176 ALA A N 1
ATOM 1345 C CA . ALA A 1 176 ? -13.094 15.797 2.383 1 92.62 176 ALA A CA 1
ATOM 1346 C C . ALA A 1 176 ? -13.586 15.484 0.974 1 92.62 176 ALA A C 1
ATOM 1348 O O . ALA A 1 176 ? -13.75 16.391 0.149 1 92.62 176 ALA A O 1
ATOM 1349 N N . TYR A 1 177 ? -13.836 14.219 0.664 1 93.88 177 TYR A N 1
ATOM 1350 C CA . TYR A 1 177 ? -14.289 13.812 -0.661 1 93.88 177 TYR A CA 1
ATOM 1351 C C . TYR A 1 177 ? -15.648 14.422 -0.982 1 93.88 177 TYR A C 1
ATOM 1353 O O . TYR A 1 177 ? -15.922 14.766 -2.135 1 93.88 177 TYR A O 1
ATOM 1361 N N . ARG A 1 178 ? -16.422 14.617 0.013 1 91.62 178 ARG A N 1
ATOM 1362 C CA . ARG A 1 178 ? -17.781 15.109 -0.19 1 91.62 178 ARG A CA 1
ATOM 1363 C C . ARG A 1 178 ? -17.781 16.594 -0.523 1 91.62 178 ARG A C 1
ATOM 1365 O O . ARG A 1 178 ? -18.812 17.156 -0.894 1 91.62 178 ARG A O 1
ATOM 1372 N N . LYS A 1 179 ? -16.656 17.188 -0.54 1 92.44 179 LYS A N 1
ATOM 1373 C CA . LYS A 1 179 ? -16.562 18.641 -0.76 1 92.44 179 LYS A CA 1
ATOM 1374 C C . LYS A 1 179 ? -16.266 18.953 -2.225 1 92.44 179 LYS A C 1
ATOM 1376 O O . LYS A 1 179 ? -16.016 20.094 -2.582 1 92.44 179 LYS A O 1
ATOM 1381 N N . SER A 1 180 ? -16.266 18 -3.086 1 93 180 SER A N 1
ATOM 1382 C CA . SER A 1 180 ? -16.062 18.156 -4.523 1 93 180 SER A CA 1
ATOM 1383 C C . SER A 1 180 ? -16.859 17.125 -5.309 1 93 180 SER A C 1
ATOM 1385 O O . SER A 1 180 ? -17.125 16.016 -4.812 1 93 180 SER A O 1
ATOM 1387 N N . PRO A 1 181 ? -17.266 17.484 -6.586 1 92.81 181 PRO A N 1
ATOM 1388 C CA . PRO A 1 181 ? -18.016 16.5 -7.383 1 92.81 181 PRO A CA 1
ATOM 1389 C C . PRO A 1 181 ? -17.234 15.219 -7.637 1 92.81 181 PRO A C 1
ATOM 1391 O O . PRO A 1 181 ? -17.797 14.125 -7.5 1 92.81 181 PRO A O 1
ATOM 1394 N N . VAL A 1 182 ? -16 15.359 -7.996 1 94.25 182 VAL A N 1
ATOM 1395 C CA . VAL A 1 182 ? -15.195 14.18 -8.266 1 94.25 182 VAL A CA 1
ATOM 1396 C C . VAL A 1 182 ? -15.008 13.375 -6.977 1 94.25 182 VAL A C 1
ATOM 1398 O O . VAL A 1 182 ? -15.031 12.148 -6.996 1 94.25 182 VAL A O 1
ATOM 1401 N N . GLY A 1 183 ? -14.773 14.086 -5.852 1 94.94 183 GLY A N 1
ATOM 1402 C CA . GLY A 1 183 ? -14.688 13.414 -4.562 1 94.94 183 GLY A CA 1
ATOM 1403 C C . GLY A 1 183 ? -15.953 12.656 -4.199 1 94.94 183 GLY A C 1
ATOM 1404 O O . GLY A 1 183 ? -15.891 11.562 -3.641 1 94.94 183 GLY A O 1
ATOM 1405 N N . GLN A 1 184 ? -17.109 13.227 -4.543 1 93.62 184 GLN A N 1
ATOM 1406 C CA . GLN A 1 184 ? -18.391 12.578 -4.297 1 93.62 184 GLN A CA 1
ATOM 1407 C C . GLN A 1 184 ? -18.5 11.258 -5.066 1 93.62 184 GLN A C 1
ATOM 1409 O O . GLN A 1 184 ? -19 10.266 -4.539 1 93.62 184 GLN A O 1
ATOM 1414 N N . ALA A 1 185 ? -18.078 11.344 -6.27 1 94 185 ALA A N 1
ATOM 1415 C CA . ALA A 1 185 ? -18.062 10.125 -7.074 1 94 185 ALA A CA 1
ATOM 1416 C C . ALA A 1 185 ? -17.188 9.047 -6.426 1 94 185 ALA A C 1
ATOM 1418 O O . ALA A 1 185 ? -17.578 7.875 -6.383 1 94 185 ALA A O 1
ATOM 1419 N N . PHE A 1 186 ? -16.062 9.43 -5.941 1 96.12 186 PHE A N 1
ATOM 1420 C CA . PHE A 1 186 ? -15.133 8.508 -5.289 1 96.12 186 PHE A CA 1
ATOM 1421 C C . PHE A 1 186 ? -15.742 7.941 -4.012 1 96.12 186 PHE A C 1
ATOM 1423 O O . PHE A 1 186 ? -15.648 6.738 -3.756 1 96.12 186 PHE A O 1
ATOM 1430 N N . HIS A 1 187 ? -16.359 8.82 -3.227 1 94.56 187 HIS A N 1
ATOM 1431 C CA . HIS A 1 187 ? -17.031 8.43 -1.988 1 94.56 187 HIS A CA 1
ATOM 1432 C C . HIS A 1 187 ? -18.125 7.402 -2.248 1 94.56 187 HIS A C 1
ATOM 1434 O O . HIS A 1 187 ? -18.219 6.41 -1.523 1 94.56 187 HIS A O 1
ATOM 1440 N N . GLN A 1 188 ? -18.906 7.598 -3.268 1 93.06 188 GLN A N 1
ATOM 1441 C CA . GLN A 1 188 ? -20.016 6.699 -3.6 1 93.06 188 GLN A CA 1
ATOM 1442 C C . GLN A 1 188 ? -19.484 5.371 -4.141 1 93.06 188 GLN A C 1
ATOM 1444 O O . GLN A 1 188 ? -20.062 4.312 -3.863 1 93.06 188 GLN A O 1
ATOM 1449 N N . PHE A 1 189 ? -18.453 5.418 -4.859 1 93.38 189 PHE A N 1
ATOM 1450 C CA . PHE A 1 189 ? -17.906 4.223 -5.488 1 93.38 189 PHE A CA 1
ATOM 1451 C C . PHE A 1 189 ? -17.344 3.273 -4.441 1 93.38 189 PHE A C 1
ATOM 1453 O O . PHE A 1 189 ? -17.641 2.08 -4.445 1 93.38 189 PHE A O 1
ATOM 1460 N N . PHE A 1 190 ? -16.516 3.746 -3.467 1 94.38 190 PHE A N 1
ATOM 1461 C CA . PHE A 1 190 ? -15.812 2.896 -2.514 1 94.38 190 PHE A CA 1
ATOM 1462 C C . PHE A 1 190 ? -16.641 2.695 -1.251 1 94.38 190 PHE A C 1
ATOM 1464 O O . PHE A 1 190 ? -16.453 1.718 -0.524 1 94.38 190 PHE A O 1
ATOM 1471 N N . GLY A 1 191 ? -17.5 3.6 -0.949 1 91.19 191 GLY A N 1
ATOM 1472 C CA . GLY A 1 191 ? -18.422 3.441 0.168 1 91.19 191 GLY A CA 1
ATOM 1473 C C . GLY A 1 191 ? -17.891 4.016 1.466 1 91.19 191 GLY A C 1
ATOM 1474 O O . GLY A 1 191 ? -16.672 4.184 1.624 1 91.19 191 GLY A O 1
ATOM 1475 N N . GLU A 1 192 ? -18.734 4.23 2.416 1 89.44 192 GLU A N 1
ATOM 1476 C CA . GLU A 1 192 ? -18.453 4.934 3.664 1 89.44 192 GLU A CA 1
ATOM 1477 C C . GLU A 1 192 ? -17.562 4.102 4.582 1 89.44 192 GLU A C 1
ATOM 1479 O O . GLU A 1 192 ? -16.641 4.625 5.199 1 89.44 192 GLU A O 1
ATOM 1484 N N . ASN A 1 193 ? -17.812 2.797 4.691 1 90.38 193 ASN A N 1
ATOM 1485 C CA . ASN A 1 193 ? -17.031 1.946 5.578 1 90.38 193 ASN A CA 1
ATOM 1486 C C . ASN A 1 193 ? -15.555 1.904 5.16 1 90.38 193 ASN A C 1
ATOM 1488 O O . ASN A 1 193 ? -14.664 1.9 6.012 1 90.38 193 ASN A O 1
ATOM 1492 N N . THR A 1 194 ? -15.398 1.865 3.77 1 92.88 194 THR A N 1
ATOM 1493 C CA . THR A 1 194 ? -14.031 1.852 3.26 1 92.88 194 THR A CA 1
ATOM 1494 C C . THR A 1 194 ? -13.289 3.123 3.664 1 92.88 194 THR A C 1
ATOM 1496 O O . THR A 1 194 ? -12.133 3.064 4.094 1 92.88 194 THR A O 1
ATOM 1499 N N . LEU A 1 195 ? -13.945 4.262 3.605 1 92.31 195 LEU A N 1
ATOM 1500 C CA . LEU A 1 195 ? -13.312 5.551 3.875 1 92.31 195 LEU A CA 1
ATOM 1501 C C . LEU A 1 195 ? -13.172 5.785 5.375 1 92.31 195 LEU A C 1
ATOM 1503 O O . LEU A 1 195 ? -12.164 6.32 5.832 1 92.31 195 LEU A O 1
ATOM 1507 N N . ARG A 1 196 ? -14.086 5.344 6.195 1 89.25 196 ARG A N 1
ATOM 1508 C CA . ARG A 1 196 ? -14.047 5.52 7.645 1 89.25 196 ARG A CA 1
ATOM 1509 C C . ARG A 1 196 ? -13.016 4.598 8.281 1 89.25 196 ARG A C 1
ATOM 1511 O O . ARG A 1 196 ? -12.477 4.906 9.344 1 89.25 196 ARG A O 1
ATOM 1518 N N . SER A 1 197 ? -12.758 3.482 7.598 1 90.62 197 SER A N 1
ATOM 1519 C CA . SER A 1 197 ? -11.812 2.52 8.156 1 90.62 197 SER A CA 1
ATOM 1520 C C . SER A 1 197 ? -10.383 2.842 7.738 1 90.62 197 SER A C 1
ATOM 1522 O O . SER A 1 197 ? -9.445 2.174 8.164 1 90.62 197 SER A O 1
ATOM 1524 N N . ASP A 1 198 ? -10.258 3.766 6.852 1 91.12 198 ASP A N 1
ATOM 1525 C CA . ASP A 1 198 ? -8.922 4.281 6.539 1 91.12 198 ASP A CA 1
ATOM 1526 C C . ASP A 1 198 ? -8.445 5.25 7.621 1 91.12 198 ASP A C 1
ATOM 1528 O O . ASP A 1 198 ? -8.805 6.43 7.605 1 91.12 198 ASP A O 1
ATOM 1532 N N . LEU A 1 199 ? -7.531 4.777 8.5 1 83.19 199 LEU A N 1
ATOM 1533 C CA . LEU A 1 199 ? -7.164 5.484 9.719 1 83.19 199 LEU A CA 1
ATOM 1534 C C . LEU A 1 199 ? -5.652 5.672 9.805 1 83.19 199 LEU A C 1
ATOM 1536 O O . LEU A 1 199 ? -4.918 5.25 8.914 1 83.19 199 LEU A O 1
ATOM 1540 N N . SER A 1 200 ? -5.246 6.363 10.836 1 77.62 200 SER A N 1
ATOM 1541 C CA . SER A 1 200 ? -3.828 6.605 11.078 1 77.62 200 SER A CA 1
ATOM 1542 C C . SER A 1 200 ? -3.307 5.75 12.227 1 77.62 200 SER A C 1
ATOM 1544 O O . SER A 1 200 ? -4.086 5.238 13.031 1 77.62 200 SER A O 1
ATOM 1546 N N . VAL A 1 201 ? -2.037 5.613 12.266 1 63.09 201 VAL A N 1
ATOM 1547 C CA . VAL A 1 201 ? -1.305 4.832 13.258 1 63.09 201 VAL A CA 1
ATOM 1548 C C . VAL A 1 201 ? -1.531 5.422 14.648 1 63.09 201 VAL A C 1
ATOM 1550 O O . VAL A 1 201 ? -1.261 4.766 15.656 1 63.09 201 VAL A O 1
ATOM 1553 N N . SER A 1 202 ? -2.148 6.43 14.688 1 61.5 202 SER A N 1
ATOM 1554 C CA . SER A 1 202 ? -2.352 7.117 15.953 1 61.5 202 SER A CA 1
ATOM 1555 C C . SER A 1 202 ? -3.529 6.527 16.719 1 61.5 202 SER A C 1
ATOM 1557 O O . SER A 1 202 ? -3.816 6.945 17.844 1 61.5 202 SER A O 1
ATOM 1559 N N . VAL A 1 203 ? -4.047 5.445 16.172 1 65.81 203 VAL A N 1
ATOM 1560 C CA . VAL A 1 203 ? -5.148 4.781 16.875 1 65.81 203 VAL A CA 1
ATOM 1561 C C . VAL A 1 203 ? -4.609 3.627 17.719 1 65.81 203 VAL A C 1
ATOM 1563 O O . VAL A 1 203 ? -4.449 2.51 17.219 1 65.81 203 VAL A O 1
ATOM 1566 N N . PRO A 1 204 ? -4.371 3.861 18.969 1 69.25 204 PRO A N 1
ATOM 1567 C CA . PRO A 1 204 ? -3.695 2.873 19.812 1 69.25 204 PRO A CA 1
ATOM 1568 C C . PRO A 1 204 ? -4.48 1.568 19.938 1 69.25 204 PRO A C 1
ATOM 1570 O O . PRO A 1 204 ? -3.887 0.501 20.109 1 69.25 204 PRO A O 1
ATOM 1573 N N . GLU A 1 205 ? -5.773 1.661 19.781 1 76.5 205 GLU A N 1
ATOM 1574 C CA . GLU A 1 205 ? -6.629 0.494 19.969 1 76.5 205 GLU A CA 1
ATOM 1575 C C . GLU A 1 205 ? -6.34 -0.585 18.938 1 76.5 205 GLU A C 1
ATOM 1577 O O . GLU A 1 205 ? -6.617 -1.764 19.156 1 76.5 205 GLU A O 1
ATOM 1582 N N . LEU A 1 206 ? -5.816 -0.172 17.844 1 83.25 206 LEU A N 1
ATOM 1583 C CA . LEU A 1 206 ? -5.578 -1.123 16.766 1 83.25 206 LEU A CA 1
ATOM 1584 C C . LEU A 1 206 ? -4.137 -1.62 16.781 1 83.25 206 LEU A C 1
ATOM 1586 O O . LEU A 1 206 ? -3.777 -2.529 16.031 1 83.25 206 LEU A O 1
ATOM 1590 N N . GLY A 1 207 ? -3.363 -1.057 17.672 1 82.69 207 GLY A N 1
ATOM 1591 C CA . GLY A 1 207 ? -1.955 -1.418 17.703 1 82.69 207 GLY A CA 1
ATOM 1592 C C . GLY A 1 207 ? -1.131 -0.736 16.625 1 82.69 207 GLY A C 1
ATOM 1593 O O . GLY A 1 207 ? -1.547 0.283 16.078 1 82.69 207 GLY A O 1
ATOM 1594 N N . SER A 1 208 ? 0.131 -1.21 16.516 1 84.81 208 SER A N 1
ATOM 1595 C CA . SER A 1 208 ? 1.064 -0.583 15.586 1 84.81 208 SER A CA 1
ATOM 1596 C C . SER A 1 208 ? 1.778 -1.627 14.734 1 84.81 208 SER A C 1
ATOM 1598 O O . SER A 1 208 ? 2.301 -2.613 15.258 1 84.81 208 SER A O 1
ATOM 1600 N N . LEU A 1 209 ? 1.679 -1.403 13.438 1 85.94 209 LEU A N 1
ATOM 1601 C CA . LEU A 1 209 ? 2.412 -2.254 12.5 1 85.94 209 LEU A CA 1
ATOM 1602 C C . LEU A 1 209 ? 3.916 -2.123 12.719 1 85.94 209 LEU A C 1
ATOM 1604 O O . LEU A 1 209 ? 4.664 -3.074 12.484 1 85.94 209 LEU A O 1
ATOM 1608 N N . LEU A 1 210 ? 4.395 -1.018 13.219 1 83.5 210 LEU A N 1
ATOM 1609 C CA . LEU A 1 210 ? 5.816 -0.739 13.391 1 83.5 210 LEU A CA 1
ATOM 1610 C C . LEU A 1 210 ? 6.352 -1.408 14.648 1 83.5 210 LEU A C 1
ATOM 1612 O O . LEU A 1 210 ? 7.531 -1.762 14.719 1 83.5 210 LEU A O 1
ATOM 1616 N N . ASP A 1 211 ? 5.465 -1.613 15.602 1 85.69 211 ASP A N 1
ATOM 1617 C CA . ASP A 1 211 ? 5.887 -2.186 16.875 1 85.69 211 ASP A CA 1
ATOM 1618 C C . ASP A 1 211 ? 5.273 -3.568 17.094 1 85.69 211 ASP A C 1
ATOM 1620 O O . ASP A 1 211 ? 5.652 -4.289 18.016 1 85.69 211 ASP A O 1
ATOM 1624 N N . HIS A 1 212 ? 4.395 -3.936 16.219 1 90.94 212 HIS A N 1
ATOM 1625 C CA . HIS A 1 212 ? 3.713 -5.223 16.297 1 90.94 212 HIS A CA 1
ATOM 1626 C C . HIS A 1 212 ? 3.041 -5.41 17.656 1 90.94 212 HIS A C 1
ATOM 1628 O O . HIS A 1 212 ? 3.367 -6.344 18.391 1 90.94 212 HIS A O 1
ATOM 1634 N N . THR A 1 213 ? 2.088 -4.582 17.938 1 90.69 213 THR A N 1
ATOM 1635 C CA . THR A 1 213 ? 1.391 -4.613 19.219 1 90.69 213 THR A CA 1
ATOM 1636 C C . THR A 1 213 ? -0.12 -4.672 19.016 1 90.69 213 THR A C 1
ATOM 1638 O O . THR A 1 213 ? -0.604 -4.512 17.891 1 90.69 213 THR A O 1
ATOM 1641 N N . GLY A 1 214 ? -0.845 -5.004 20.094 1 93.31 214 GLY A N 1
ATOM 1642 C CA . GLY A 1 214 ? -2.297 -4.938 20.094 1 93.31 214 GLY A CA 1
ATOM 1643 C C . GLY A 1 214 ? -2.939 -6.012 19.234 1 93.31 214 GLY A C 1
ATOM 1644 O O . GLY A 1 214 ? -2.418 -7.121 19.125 1 93.31 214 GLY A O 1
ATOM 1645 N N . PRO A 1 215 ? -4.121 -5.629 18.719 1 95 215 PRO A N 1
ATOM 1646 C CA . PRO A 1 215 ? -4.828 -6.578 17.844 1 95 215 PRO A CA 1
ATOM 1647 C C . PRO A 1 215 ? -3.994 -7.02 16.656 1 95 215 PRO A C 1
ATOM 1649 O O . PRO A 1 215 ? -4.152 -8.141 16.156 1 95 215 PRO A O 1
ATOM 1652 N N . LEU A 1 216 ? -3.16 -6.164 16.234 1 95.81 216 LEU A N 1
ATOM 1653 C CA . LEU A 1 216 ? -2.277 -6.535 15.125 1 95.81 216 LEU A CA 1
ATOM 1654 C C . LEU A 1 216 ? -1.341 -7.668 15.539 1 95.81 216 LEU A C 1
ATOM 1656 O O . LEU A 1 216 ? -1.15 -8.625 14.781 1 95.81 216 LEU A O 1
ATOM 1660 N N . ALA A 1 217 ? -0.752 -7.531 16.688 1 96.25 217 ALA A N 1
ATOM 1661 C CA . ALA A 1 217 ? 0.125 -8.586 17.203 1 96.25 217 ALA A CA 1
ATOM 1662 C C . ALA A 1 217 ? -0.626 -9.906 17.344 1 96.25 217 ALA A C 1
ATOM 1664 O O . ALA A 1 217 ? -0.082 -10.969 17.047 1 96.25 217 ALA A O 1
ATOM 1665 N N . GLU A 1 218 ? -1.836 -9.805 17.797 1 97.5 218 GLU A N 1
ATOM 1666 C CA . GLU A 1 218 ? -2.666 -11 17.938 1 97.5 218 GLU A CA 1
ATOM 1667 C C . GLU A 1 218 ? -2.939 -11.633 16.578 1 97.5 218 GLU A C 1
ATOM 1669 O O . GLU A 1 218 ? -2.93 -12.859 16.453 1 97.5 218 GLU A O 1
ATOM 1674 N N . ALA A 1 219 ? -3.234 -10.797 15.633 1 98 219 ALA A N 1
ATOM 1675 C CA . ALA A 1 219 ? -3.482 -11.273 14.281 1 98 219 ALA A CA 1
ATOM 1676 C C . ALA A 1 219 ? -2.25 -11.977 13.711 1 98 219 ALA A C 1
ATOM 1678 O O . ALA A 1 219 ? -2.363 -13.031 13.086 1 98 219 ALA A O 1
ATOM 1679 N N . GLU A 1 220 ? -1.086 -11.398 13.93 1 98.38 220 GLU A N 1
ATOM 1680 C CA . GLU A 1 220 ? 0.161 -11.992 13.453 1 98.38 220 GLU A CA 1
ATOM 1681 C C . GLU A 1 220 ? 0.445 -13.312 14.156 1 98.38 220 GLU A C 1
ATOM 1683 O O . GLU A 1 220 ? 0.886 -14.281 13.531 1 98.38 220 GLU A O 1
ATOM 1688 N N . ALA A 1 221 ? 0.203 -13.367 15.422 1 98.19 221 ALA A N 1
ATOM 1689 C CA . ALA A 1 221 ? 0.393 -14.602 16.172 1 98.19 221 ALA A CA 1
ATOM 1690 C C . ALA A 1 221 ? -0.543 -15.703 15.672 1 98.19 221 ALA A C 1
ATOM 1692 O O . ALA A 1 221 ? -0.146 -16.859 15.562 1 98.19 221 ALA A O 1
ATOM 1693 N N . ARG A 1 222 ? -1.772 -15.297 15.461 1 97.88 222 ARG A N 1
ATOM 1694 C CA . ARG A 1 222 ? -2.738 -16.25 14.914 1 97.88 222 ARG A CA 1
ATOM 1695 C C . ARG A 1 222 ? -2.295 -16.75 13.547 1 97.88 222 ARG A C 1
ATOM 1697 O O . ARG A 1 222 ? -2.391 -17.953 13.266 1 97.88 222 ARG A O 1
ATOM 1704 N N . ALA A 1 223 ? -1.838 -15.891 12.711 1 98.5 223 ALA A N 1
ATOM 1705 C CA . ALA A 1 223 ? -1.326 -16.297 11.406 1 98.5 223 ALA A CA 1
ATOM 1706 C C . ALA A 1 223 ? -0.136 -17.234 11.547 1 98.5 223 ALA A C 1
ATOM 1708 O O . ALA A 1 223 ? -0.026 -18.219 10.812 1 98.5 223 ALA A O 1
ATOM 1709 N N . ALA A 1 224 ? 0.798 -16.922 12.461 1 98.56 224 ALA A N 1
ATOM 1710 C CA . ALA A 1 224 ? 1.943 -17.797 12.695 1 98.56 224 ALA A CA 1
ATOM 1711 C C . ALA A 1 224 ? 1.49 -19.219 13.016 1 98.56 224 ALA A C 1
ATOM 1713 O O . ALA A 1 224 ? 2.002 -20.188 12.453 1 98.56 224 ALA A O 1
ATOM 1714 N N . ARG A 1 225 ? 0.493 -19.328 13.836 1 97.94 225 ARG A N 1
ATOM 1715 C CA . ARG A 1 225 ? -0.036 -20.641 14.203 1 97.94 225 ARG A CA 1
ATOM 1716 C C . ARG A 1 225 ? -0.657 -21.344 13 1 97.94 225 ARG A C 1
ATOM 1718 O O . ARG A 1 225 ? -0.402 -22.516 12.758 1 97.94 225 ARG A O 1
ATOM 1725 N N . ASN A 1 226 ? -1.442 -20.609 12.266 1 97.75 226 ASN A N 1
ATOM 1726 C CA . ASN A 1 226 ? -2.158 -21.188 11.133 1 97.75 226 ASN A CA 1
ATOM 1727 C C . ASN A 1 226 ? -1.196 -21.672 10.055 1 97.75 226 ASN A C 1
ATOM 1729 O O . ASN A 1 226 ? -1.438 -22.703 9.414 1 97.75 226 ASN A O 1
ATOM 1733 N N . PHE A 1 227 ? -0.081 -20.984 9.812 1 98.31 227 PHE A N 1
ATOM 1734 C CA . PHE A 1 227 ? 0.832 -21.312 8.727 1 98.31 227 PHE A CA 1
ATOM 1735 C C . PHE A 1 227 ? 1.972 -22.203 9.227 1 98.31 227 PHE A C 1
ATOM 1737 O O . PHE A 1 227 ? 2.846 -22.594 8.453 1 98.31 227 PHE A O 1
ATOM 1744 N N . GLY A 1 228 ? 2.029 -22.484 10.539 1 97.31 228 GLY A N 1
ATOM 1745 C CA . GLY A 1 228 ? 3.037 -23.359 11.109 1 97.31 228 GLY A CA 1
ATOM 1746 C C . GLY A 1 228 ? 4.363 -22.672 11.352 1 97.31 228 GLY A C 1
ATOM 1747 O O . GLY A 1 228 ? 5.422 -23.312 11.312 1 97.31 228 GLY A O 1
ATOM 1748 N N . ALA A 1 229 ? 4.402 -21.391 11.547 1 98.31 229 ALA A N 1
ATOM 1749 C CA . ALA A 1 229 ? 5.617 -20.609 11.75 1 98.31 229 ALA A CA 1
ATOM 1750 C C . ALA A 1 229 ? 5.797 -20.266 13.227 1 98.31 229 ALA A C 1
ATOM 1752 O O . ALA A 1 229 ? 4.836 -20.281 14 1 98.31 229 ALA A O 1
ATOM 1753 N N . ASP A 1 230 ? 7.012 -20 13.641 1 98 230 ASP A N 1
ATOM 1754 C CA . ASP A 1 230 ? 7.277 -19.469 14.977 1 98 230 ASP A CA 1
ATOM 1755 C C . ASP A 1 230 ? 6.926 -17.984 15.055 1 98 230 ASP A C 1
ATOM 1757 O O . ASP A 1 230 ? 6.484 -17.5 16.109 1 98 230 ASP A O 1
ATOM 1761 N N . HIS A 1 231 ? 7.172 -17.219 13.984 1 98.06 231 HIS A N 1
ATOM 1762 C CA . HIS A 1 231 ? 6.859 -15.797 13.859 1 98.06 231 HIS A CA 1
ATOM 1763 C C . HIS A 1 231 ? 6.23 -15.484 12.508 1 98.06 231 HIS A C 1
ATOM 1765 O O . HIS A 1 231 ? 6.566 -16.125 11.5 1 98.06 231 HIS A O 1
ATOM 1771 N N . THR A 1 232 ? 5.305 -14.633 12.5 1 98.69 232 THR A N 1
ATOM 1772 C CA . THR A 1 232 ? 4.746 -14.102 11.266 1 98.69 232 THR A CA 1
ATOM 1773 C C . THR A 1 232 ? 4.633 -12.586 11.328 1 98.69 232 THR A C 1
ATOM 1775 O O . THR A 1 232 ? 4.27 -12.023 12.367 1 98.69 232 THR A O 1
ATOM 1778 N N . PHE A 1 233 ? 4.957 -11.891 10.266 1 98.62 233 PHE A N 1
ATOM 1779 C CA . PHE A 1 233 ? 4.863 -10.438 10.148 1 98.62 233 PHE A CA 1
ATOM 1780 C C . PHE A 1 233 ? 4.039 -10.047 8.93 1 98.62 233 PHE A C 1
ATOM 1782 O O . PHE A 1 233 ? 4.234 -10.594 7.84 1 98.62 233 PHE A O 1
ATOM 1789 N N . PHE A 1 234 ? 3.098 -9.125 9.125 1 98.38 234 PHE A N 1
ATOM 1790 C CA . PHE A 1 234 ? 2.287 -8.609 8.023 1 98.38 234 PHE A CA 1
ATOM 1791 C C . PHE A 1 234 ? 3.035 -7.527 7.258 1 98.38 234 PHE A C 1
ATOM 1793 O O . PHE A 1 234 ? 3.67 -6.66 7.859 1 98.38 234 PHE A O 1
ATOM 1800 N N . VAL A 1 235 ? 3.068 -7.664 5.945 1 98.31 235 VAL A N 1
ATOM 1801 C CA . VAL A 1 235 ? 3.701 -6.695 5.055 1 98.31 235 VAL A CA 1
ATOM 1802 C C . VAL A 1 235 ? 2.664 -6.129 4.09 1 98.31 235 VAL A C 1
ATOM 1804 O O . VAL A 1 235 ? 1.859 -6.875 3.521 1 98.31 235 VAL A O 1
ATOM 1807 N N . ILE A 1 236 ? 2.674 -4.809 3.809 1 97 236 ILE A N 1
ATOM 1808 C CA . ILE A 1 236 ? 1.566 -4.184 3.094 1 97 236 ILE A CA 1
ATOM 1809 C C . ILE A 1 236 ? 2.066 -3.605 1.773 1 97 236 ILE A C 1
ATOM 1811 O O . ILE A 1 236 ? 1.42 -2.734 1.185 1 97 236 ILE A O 1
ATOM 1815 N N . ASN A 1 237 ? 3.234 -3.973 1.332 1 97.12 237 ASN A N 1
ATOM 1816 C CA . ASN A 1 237 ? 3.766 -3.506 0.056 1 97.12 237 ASN A CA 1
ATOM 1817 C C . ASN A 1 237 ? 4.289 -4.664 -0.79 1 97.12 237 ASN A C 1
ATOM 1819 O O . ASN A 1 237 ? 5.316 -4.531 -1.459 1 97.12 237 ASN A O 1
ATOM 1823 N N . GLY A 1 238 ? 3.656 -5.844 -0.713 1 96.31 238 GLY A N 1
ATOM 1824 C CA . GLY A 1 238 ? 3.943 -6.988 -1.563 1 96.31 238 GLY A CA 1
ATOM 1825 C C . GLY A 1 238 ? 5.133 -7.801 -1.091 1 96.31 238 GLY A C 1
ATOM 1826 O O . GLY A 1 238 ? 5.855 -7.383 -0.184 1 96.31 238 GLY A O 1
ATOM 1827 N N . THR A 1 239 ? 5.309 -8.945 -1.729 1 97 239 THR A N 1
ATOM 1828 C CA . THR A 1 239 ? 6.418 -9.828 -1.397 1 97 239 THR A CA 1
ATOM 1829 C C . THR A 1 239 ? 7.742 -9.242 -1.874 1 97 239 THR A C 1
ATOM 1831 O O . THR A 1 239 ? 8.797 -9.516 -1.295 1 97 239 THR A O 1
ATOM 1834 N N . SER A 1 240 ? 7.691 -8.383 -2.934 1 95.56 240 SER A N 1
ATOM 1835 C CA . SER A 1 240 ? 8.906 -7.68 -3.326 1 95.56 240 SER A CA 1
ATOM 1836 C C . SER A 1 240 ? 9.539 -6.961 -2.139 1 95.56 240 SER A C 1
ATOM 1838 O O . SER A 1 240 ? 10.758 -7.004 -1.961 1 95.56 240 SER A O 1
ATOM 1840 N N . THR A 1 241 ? 8.695 -6.352 -1.333 1 97.62 241 THR A N 1
ATOM 1841 C CA . THR A 1 241 ? 9.188 -5.66 -0.145 1 97.62 241 THR A CA 1
ATOM 1842 C C . THR A 1 241 ? 9.516 -6.656 0.96 1 97.62 241 THR A C 1
ATOM 1844 O O . THR A 1 241 ? 10.508 -6.488 1.678 1 97.62 241 THR A O 1
ATOM 1847 N N . ALA A 1 242 ? 8.695 -7.699 1.1 1 98.44 242 ALA A N 1
ATOM 1848 C CA . ALA A 1 242 ? 8.961 -8.727 2.102 1 98.44 242 ALA A CA 1
ATOM 1849 C C . ALA A 1 242 ? 10.352 -9.336 1.914 1 98.44 242 ALA A C 1
ATOM 1851 O O . ALA A 1 242 ? 11.086 -9.539 2.887 1 98.44 242 ALA A O 1
ATOM 1852 N N . ASN A 1 243 ? 10.703 -9.641 0.664 1 98.38 243 ASN A N 1
ATOM 1853 C CA . ASN A 1 243 ? 12.023 -10.188 0.366 1 98.38 243 ASN A CA 1
ATOM 1854 C C . ASN A 1 243 ? 13.133 -9.234 0.798 1 98.38 243 ASN A C 1
ATOM 1856 O O . ASN A 1 243 ? 14.133 -9.656 1.379 1 98.38 243 ASN A O 1
ATOM 1860 N N . LYS A 1 244 ? 12.969 -7.984 0.526 1 97.94 244 LYS A N 1
ATOM 1861 C CA . LYS A 1 244 ? 13.977 -6.992 0.88 1 97.94 244 LYS A CA 1
ATOM 1862 C C . LYS A 1 244 ? 14.125 -6.871 2.395 1 97.94 244 LYS A C 1
ATOM 1864 O O . LYS A 1 244 ? 15.227 -6.652 2.9 1 97.94 244 LYS A O 1
ATOM 1869 N N . ILE A 1 245 ? 12.992 -6.961 3.131 1 98.31 245 ILE A N 1
ATOM 1870 C CA . ILE A 1 245 ? 13.039 -6.926 4.59 1 98.31 245 ILE A CA 1
ATOM 1871 C C . ILE A 1 245 ? 13.898 -8.078 5.105 1 98.31 245 ILE A C 1
ATOM 1873 O O . ILE A 1 245 ? 14.789 -7.875 5.938 1 98.31 245 ILE A O 1
ATOM 1877 N N . VAL A 1 246 ? 13.656 -9.281 4.594 1 98.62 246 VAL A N 1
ATOM 1878 C CA . VAL A 1 246 ? 14.398 -10.461 5.012 1 98.62 246 VAL A CA 1
ATOM 1879 C C . VAL A 1 246 ? 15.891 -10.258 4.742 1 98.62 246 VAL A C 1
ATOM 1881 O O . VAL A 1 246 ? 16.719 -10.484 5.625 1 98.62 246 VAL A O 1
ATOM 1884 N N . TRP A 1 247 ? 16.234 -9.805 3.611 1 98.31 247 TRP A N 1
ATOM 1885 C CA . TRP A 1 247 ? 17.625 -9.688 3.199 1 98.31 247 TRP A CA 1
ATOM 1886 C C . TRP A 1 247 ? 18.344 -8.586 3.979 1 98.31 247 TRP A C 1
ATOM 1888 O O . TRP A 1 247 ? 19.469 -8.773 4.441 1 98.31 247 TRP A O 1
ATOM 1898 N N . HIS A 1 248 ? 17.672 -7.438 4.219 1 97.25 248 HIS A N 1
ATOM 1899 C CA . HIS A 1 248 ? 18.281 -6.352 4.977 1 97.25 248 HIS A CA 1
ATOM 1900 C C . HIS A 1 248 ? 18.5 -6.75 6.434 1 97.25 248 HIS A C 1
ATOM 1902 O O . HIS A 1 248 ? 19.359 -6.176 7.117 1 97.25 248 HIS A O 1
ATOM 1908 N N . SER A 1 249 ? 17.719 -7.676 6.879 1 97.38 249 SER A N 1
ATOM 1909 C CA . SER A 1 249 ? 17.844 -8.094 8.273 1 97.38 249 SER A CA 1
ATOM 1910 C C . SER A 1 249 ? 18.938 -9.133 8.453 1 97.38 249 SER A C 1
ATOM 1912 O O . SER A 1 249 ? 19.453 -9.312 9.555 1 97.38 249 SER A O 1
ATOM 1914 N N . MET A 1 250 ? 19.328 -9.82 7.336 1 97.38 250 MET A N 1
ATOM 1915 C CA . MET A 1 250 ? 20.156 -11.016 7.516 1 97.38 250 MET A CA 1
ATOM 1916 C C . MET A 1 250 ? 21.484 -10.875 6.793 1 97.38 250 MET A C 1
ATOM 1918 O O . MET A 1 250 ? 22.453 -11.562 7.125 1 97.38 250 MET A O 1
ATOM 1922 N N . VAL A 1 251 ? 21.562 -10.008 5.793 1 96.75 251 VAL A N 1
ATOM 1923 C CA . VAL A 1 251 ? 22.703 -9.977 4.887 1 96.75 251 VAL A CA 1
ATOM 1924 C C . VAL A 1 251 ? 23.375 -8.609 4.941 1 96.75 251 VAL A C 1
ATOM 1926 O O . VAL A 1 251 ? 22.688 -7.578 4.988 1 96.75 251 VAL A O 1
ATOM 1929 N N . GLY A 1 252 ? 24.688 -8.562 5.082 1 94.75 252 GLY A N 1
ATOM 1930 C CA . GLY A 1 252 ? 25.469 -7.332 5.02 1 94.75 252 GLY A CA 1
ATOM 1931 C C . GLY A 1 252 ? 26.312 -7.227 3.76 1 94.75 252 GLY A C 1
ATOM 1932 O O . GLY A 1 252 ? 26.297 -8.133 2.926 1 94.75 252 GLY A O 1
ATOM 1933 N N . ARG A 1 253 ? 27.031 -6.141 3.621 1 95.38 253 ARG A N 1
ATOM 1934 C CA . ARG A 1 253 ? 27.859 -5.879 2.445 1 95.38 253 ARG A CA 1
ATOM 1935 C C . ARG A 1 253 ? 28.953 -6.93 2.303 1 95.38 253 ARG A C 1
ATOM 1937 O O . ARG A 1 253 ? 29.609 -7.277 3.281 1 95.38 253 ARG A O 1
ATOM 1944 N N . ASP A 1 254 ? 29.062 -7.547 1.11 1 95.81 254 ASP A N 1
ATOM 1945 C CA . ASP A 1 254 ? 30.125 -8.461 0.696 1 95.81 254 ASP A CA 1
ATOM 1946 C C . ASP A 1 254 ? 29.891 -9.867 1.248 1 95.81 254 ASP A C 1
ATOM 1948 O O . ASP A 1 254 ? 30.75 -10.727 1.157 1 95.81 254 ASP A O 1
ATOM 1952 N N . ASP A 1 255 ? 28.75 -10.094 1.871 1 97 255 ASP A N 1
ATOM 1953 C CA . ASP A 1 255 ? 28.391 -11.461 2.238 1 97 255 ASP A CA 1
ATOM 1954 C C . ASP A 1 255 ? 28.141 -12.312 0.996 1 97 255 ASP A C 1
ATOM 1956 O O . ASP A 1 255 ? 27.594 -11.828 0.001 1 97 255 ASP A O 1
ATOM 1960 N N . LEU A 1 256 ? 28.594 -13.609 1.045 1 98 256 LEU A N 1
ATOM 1961 C CA . LEU A 1 256 ? 28.25 -14.562 -0.014 1 98 256 LEU A CA 1
ATOM 1962 C C . LEU A 1 256 ? 26.828 -15.086 0.154 1 98 256 LEU A C 1
ATOM 19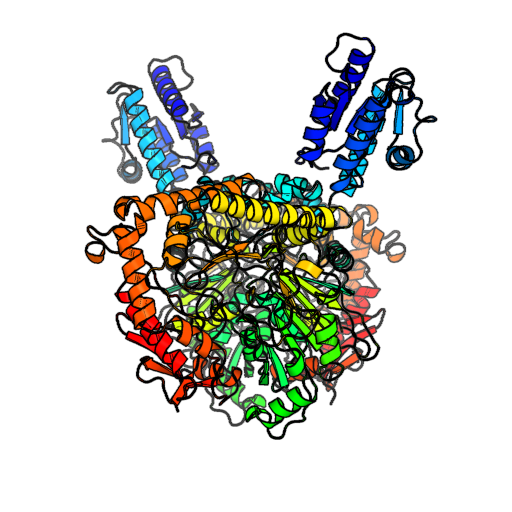64 O O . LEU A 1 256 ? 26.422 -15.43 1.264 1 98 256 LEU A O 1
ATOM 1968 N N . VAL A 1 257 ? 26.078 -15.07 -0.91 1 98.25 257 VAL A N 1
ATOM 1969 C CA . VAL A 1 257 ? 24.703 -15.562 -0.872 1 98.25 257 VAL A CA 1
ATOM 1970 C C . VAL A 1 257 ? 24.469 -16.516 -2.045 1 98.25 257 VAL A C 1
ATOM 1972 O O . VAL A 1 257 ? 24.984 -16.297 -3.143 1 98.25 257 VAL A O 1
ATOM 1975 N N . LEU A 1 258 ? 23.781 -17.625 -1.828 1 98.25 258 LEU A N 1
ATOM 1976 C CA . LEU A 1 258 ? 23.344 -18.562 -2.863 1 98.25 258 LEU A CA 1
ATOM 1977 C C . LEU A 1 258 ? 21.969 -18.156 -3.416 1 98.25 258 LEU A C 1
ATOM 1979 O O . LEU A 1 258 ? 21 -18.047 -2.664 1 98.25 258 LEU A O 1
ATOM 1983 N N . VAL A 1 259 ? 21.891 -17.953 -4.734 1 97.56 259 VAL A N 1
ATOM 1984 C CA . VAL A 1 259 ? 20.688 -17.359 -5.301 1 97.56 259 VAL A CA 1
ATOM 1985 C C . VAL A 1 259 ? 20.172 -18.234 -6.438 1 97.56 259 VAL A C 1
ATOM 1987 O O . VAL A 1 259 ? 20.906 -18.578 -7.363 1 97.56 259 VAL A O 1
ATOM 1990 N N . ASP A 1 260 ? 18.844 -18.547 -6.344 1 96.38 260 ASP A N 1
ATOM 1991 C CA . ASP A 1 260 ? 18.141 -19.125 -7.492 1 96.38 260 ASP A CA 1
ATOM 1992 C C . ASP A 1 260 ? 18.219 -18.203 -8.703 1 96.38 260 ASP A C 1
ATOM 1994 O O . ASP A 1 260 ? 17.719 -17.078 -8.664 1 96.38 260 ASP A O 1
ATOM 1998 N N . ARG A 1 261 ? 18.828 -18.672 -9.766 1 94.25 261 ARG A N 1
ATOM 1999 C CA . ARG A 1 261 ? 18.984 -17.781 -10.922 1 94.25 261 ARG A CA 1
ATOM 2000 C C . ARG A 1 261 ? 17.625 -17.422 -11.516 1 94.25 261 ARG A C 1
ATOM 2002 O O . ARG A 1 261 ? 17.5 -16.406 -12.203 1 94.25 261 ARG A O 1
ATOM 2009 N N . ASN A 1 262 ? 16.625 -18.234 -11.242 1 90.94 262 ASN A N 1
ATOM 2010 C CA . ASN A 1 262 ? 15.273 -17.906 -11.695 1 90.94 262 ASN A CA 1
ATOM 2011 C C . ASN A 1 262 ? 14.516 -17.094 -10.648 1 90.94 262 ASN A C 1
ATOM 2013 O O . ASN A 1 262 ? 13.281 -17.109 -10.625 1 90.94 262 ASN A O 1
ATOM 2017 N N . CYS A 1 263 ? 15.211 -16.406 -9.844 1 92.75 263 CYS A N 1
ATOM 2018 C CA . CYS A 1 263 ? 14.586 -15.641 -8.773 1 92.75 263 CYS A CA 1
ATOM 2019 C C . CYS A 1 263 ? 13.852 -14.43 -9.336 1 92.75 263 CYS A C 1
ATOM 2021 O O . CYS A 1 263 ? 14.125 -14 -10.461 1 92.75 263 CYS A O 1
ATOM 2023 N N . HIS A 1 264 ? 12.891 -13.953 -8.625 1 91.88 264 HIS A N 1
ATOM 2024 C CA . HIS A 1 264 ? 12.195 -12.703 -8.93 1 91.88 264 HIS A CA 1
ATOM 2025 C C . HIS A 1 264 ? 13.141 -11.508 -8.852 1 91.88 264 HIS A C 1
ATOM 2027 O O . HIS A 1 264 ? 14.109 -11.531 -8.086 1 91.88 264 HIS A O 1
ATOM 2033 N N . LYS A 1 265 ? 12.898 -10.461 -9.609 1 92.06 265 LYS A N 1
ATOM 2034 C CA . LYS A 1 265 ? 13.75 -9.281 -9.68 1 92.06 265 LYS A CA 1
ATOM 2035 C C . LYS A 1 265 ? 13.922 -8.633 -8.312 1 92.06 265 LYS A C 1
ATOM 2037 O O . LYS A 1 265 ? 14.906 -7.938 -8.062 1 92.06 265 LYS A O 1
ATOM 2042 N N . SER A 1 266 ? 12.977 -8.812 -7.375 1 93.56 266 SER A N 1
ATOM 2043 C CA . SER A 1 266 ? 13.086 -8.227 -6.047 1 93.56 266 SER A CA 1
ATOM 2044 C C . SER A 1 266 ? 14.281 -8.797 -5.285 1 93.56 266 SER A C 1
ATOM 2046 O O . SER A 1 266 ? 14.852 -8.125 -4.418 1 93.56 266 SER A O 1
ATOM 2048 N N . ILE A 1 267 ? 14.68 -10.016 -5.574 1 96.19 267 ILE A N 1
ATOM 2049 C CA . ILE A 1 267 ? 15.867 -10.594 -4.965 1 96.19 267 ILE A CA 1
ATOM 2050 C C . ILE A 1 267 ? 17.109 -9.883 -5.477 1 96.19 267 ILE A C 1
ATOM 2052 O O . ILE A 1 267 ? 18.047 -9.609 -4.711 1 96.19 267 ILE A O 1
ATOM 2056 N N . LEU A 1 268 ? 17.109 -9.594 -6.777 1 94.56 268 LEU A N 1
ATOM 2057 C CA . LEU A 1 268 ? 18.203 -8.812 -7.336 1 94.56 268 LEU A CA 1
ATOM 2058 C C . LEU A 1 268 ? 18.297 -7.438 -6.688 1 94.56 268 LEU A C 1
ATOM 2060 O O . LEU A 1 268 ? 19.375 -6.953 -6.379 1 94.56 268 LEU A O 1
ATOM 2064 N N . HIS A 1 269 ? 17.141 -6.836 -6.539 1 94.94 269 HIS A N 1
ATOM 2065 C CA . HIS A 1 269 ? 17.109 -5.547 -5.863 1 94.94 269 HIS A CA 1
ATOM 2066 C C . HIS A 1 269 ? 17.703 -5.652 -4.457 1 94.94 269 HIS A C 1
ATOM 2068 O O . HIS A 1 269 ? 18.422 -4.754 -4.008 1 94.94 269 HIS A O 1
ATOM 2074 N N . SER A 1 270 ? 17.359 -6.711 -3.758 1 97 270 SER A N 1
ATOM 2075 C CA . SER A 1 270 ? 17.922 -6.941 -2.43 1 97 270 SER A CA 1
ATOM 2076 C C . SER A 1 270 ? 19.438 -7.051 -2.479 1 97 270 SER A C 1
ATOM 2078 O O . SER A 1 270 ? 20.141 -6.535 -1.6 1 97 270 SER A O 1
ATOM 2080 N N . ILE A 1 271 ? 19.969 -7.734 -3.502 1 97.44 271 ILE A N 1
ATOM 2081 C CA . ILE A 1 271 ? 21.406 -7.902 -3.68 1 97.44 271 ILE A CA 1
ATOM 2082 C C . ILE A 1 271 ? 22.062 -6.543 -3.908 1 97.44 271 ILE A C 1
ATOM 2084 O O . ILE A 1 271 ? 23.094 -6.234 -3.309 1 97.44 271 ILE A O 1
ATOM 2088 N N . ILE A 1 272 ? 21.406 -5.727 -4.73 1 96.5 272 ILE A N 1
ATOM 2089 C CA . ILE A 1 272 ? 21.922 -4.395 -5.023 1 96.5 272 ILE A CA 1
ATOM 2090 C C . ILE A 1 272 ? 21.938 -3.553 -3.746 1 96.5 272 ILE A C 1
ATOM 2092 O O . ILE A 1 272 ? 22.938 -2.922 -3.416 1 96.5 272 ILE A O 1
ATOM 2096 N N . MET A 1 273 ? 20.891 -3.584 -2.984 1 96 273 MET A N 1
ATOM 2097 C CA . MET A 1 273 ? 20.719 -2.738 -1.808 1 96 273 MET A CA 1
ATOM 2098 C C . MET A 1 273 ? 21.672 -3.146 -0.691 1 96 273 MET A C 1
ATOM 2100 O O . MET A 1 273 ? 22.188 -2.295 0.033 1 96 273 MET A O 1
ATOM 2104 N N . THR A 1 274 ? 21.891 -4.445 -0.509 1 96.69 274 THR A N 1
ATOM 2105 C CA . THR A 1 274 ? 22.703 -4.934 0.6 1 96.69 274 THR A CA 1
ATOM 2106 C C . THR A 1 274 ? 24.172 -4.961 0.218 1 96.69 274 THR A C 1
ATOM 2108 O O . THR A 1 274 ? 25.047 -4.988 1.089 1 96.69 274 THR A O 1
ATOM 2111 N N . GLY A 1 275 ? 24.453 -5.043 -1.115 1 96.5 275 GLY A N 1
ATOM 2112 C CA . GLY A 1 275 ? 25.828 -5.176 -1.581 1 96.5 275 GLY A CA 1
ATOM 2113 C C . GLY A 1 275 ? 26.344 -6.598 -1.491 1 96.5 275 GLY A C 1
ATOM 2114 O O . GLY A 1 275 ? 27.562 -6.816 -1.52 1 96.5 275 GLY A O 1
ATOM 2115 N N . ALA A 1 276 ? 25.5 -7.602 -1.406 1 97.25 276 ALA A N 1
ATOM 2116 C CA . ALA A 1 276 ? 25.891 -9.008 -1.294 1 97.25 276 ALA A CA 1
ATOM 2117 C C . ALA A 1 276 ? 26.547 -9.508 -2.58 1 97.25 276 ALA A C 1
ATOM 2119 O O . ALA A 1 276 ? 26.438 -8.859 -3.625 1 97.25 276 ALA A O 1
ATOM 2120 N N . ILE A 1 277 ? 27.297 -10.586 -2.48 1 97.81 277 ILE A N 1
ATOM 2121 C CA . ILE A 1 277 ? 27.938 -11.242 -3.619 1 97.81 277 ILE A CA 1
ATOM 2122 C C . ILE A 1 277 ? 27.172 -12.516 -3.973 1 97.81 277 ILE A C 1
ATOM 2124 O O . ILE A 1 277 ? 27.203 -13.492 -3.219 1 97.81 277 ILE A O 1
ATOM 2128 N N . PRO A 1 278 ? 26.516 -12.547 -5.086 1 97.38 278 PRO A N 1
ATOM 2129 C CA . PRO A 1 278 ? 25.656 -13.695 -5.414 1 97.38 278 PRO A CA 1
ATOM 2130 C C . PRO A 1 278 ? 26.438 -14.859 -6.008 1 97.38 278 PRO A C 1
ATOM 2132 O O . PRO A 1 278 ? 27.391 -14.648 -6.777 1 97.38 278 PRO A O 1
ATOM 2135 N N . LEU A 1 279 ? 26.188 -16.047 -5.574 1 97.12 279 LEU A N 1
ATOM 2136 C CA . LEU A 1 279 ? 26.5 -17.344 -6.176 1 97.12 279 LEU A CA 1
ATOM 2137 C C . LEU A 1 279 ? 25.234 -18.016 -6.703 1 97.12 279 LEU A C 1
ATOM 2139 O O . LEU A 1 279 ? 24.297 -18.281 -5.941 1 97.12 279 LEU A O 1
ATOM 2143 N N . TYR A 1 280 ? 25.188 -18.359 -7.996 1 96 280 TYR A N 1
ATOM 2144 C CA . TYR A 1 280 ? 23.906 -18.703 -8.609 1 96 280 TYR A CA 1
ATOM 2145 C C . TYR A 1 280 ? 23.719 -20.219 -8.664 1 96 280 TYR A C 1
ATOM 2147 O O . TYR A 1 280 ? 24.641 -20.953 -8.984 1 96 280 TYR A O 1
ATOM 2155 N N . LEU A 1 281 ? 22.531 -20.578 -8.234 1 95.75 281 LEU A N 1
ATOM 2156 C CA . LEU A 1 281 ? 22.016 -21.906 -8.516 1 95.75 281 LEU A CA 1
ATOM 2157 C C . LEU A 1 281 ? 21.297 -21.938 -9.859 1 95.75 281 LEU A C 1
ATOM 2159 O O . LEU A 1 281 ? 20.469 -21.062 -10.148 1 95.75 281 LEU A O 1
ATOM 2163 N N . CYS A 1 282 ? 21.594 -22.875 -10.695 1 90.56 282 CYS A N 1
ATOM 2164 C CA . CYS A 1 282 ? 21.062 -22.875 -12.055 1 90.56 282 CYS A CA 1
ATOM 2165 C C . CYS A 1 282 ? 19.938 -23.875 -12.211 1 90.56 282 CYS A C 1
ATOM 2167 O O . CYS A 1 282 ? 20.156 -25.094 -12.164 1 90.56 282 CYS A O 1
ATOM 2169 N N . PRO A 1 283 ? 18.75 -23.406 -12.43 1 90.31 283 PRO A N 1
ATOM 2170 C CA . PRO A 1 283 ? 17.641 -24.328 -12.695 1 90.31 283 PRO A CA 1
ATOM 2171 C C . PRO A 1 283 ? 17.656 -24.891 -14.117 1 90.31 283 PRO A C 1
ATOM 2173 O O . PRO A 1 283 ? 18.406 -24.391 -14.969 1 90.31 283 PRO A O 1
ATOM 2176 N N . GLU A 1 284 ? 16.891 -25.891 -14.328 1 87.38 284 GLU A N 1
ATOM 2177 C CA . GLU A 1 284 ? 16.719 -26.469 -15.656 1 87.38 284 GLU A CA 1
ATOM 2178 C C . GLU A 1 284 ? 15.633 -25.75 -16.438 1 87.38 284 GLU A C 1
ATOM 2180 O O . GLU A 1 284 ? 14.914 -24.906 -15.883 1 87.38 284 GLU A O 1
ATOM 2185 N N . ARG A 1 285 ? 15.664 -25.953 -17.719 1 85.62 285 ARG A N 1
ATOM 2186 C CA . ARG A 1 285 ? 14.609 -25.5 -18.609 1 85.62 285 ARG A CA 1
ATOM 2187 C C . ARG A 1 285 ? 14.266 -26.578 -19.641 1 85.62 285 ARG A C 1
ATOM 2189 O O . ARG A 1 285 ? 15.156 -27.281 -20.125 1 85.62 285 ARG A O 1
ATOM 2196 N N . ASN A 1 286 ? 12.992 -26.734 -19.891 1 84.69 286 ASN A N 1
ATOM 2197 C CA . ASN A 1 286 ? 12.656 -27.719 -20.922 1 84.69 286 ASN A CA 1
ATOM 2198 C C . ASN A 1 286 ? 12.336 -27.047 -22.25 1 84.69 286 ASN A C 1
ATOM 2200 O O . ASN A 1 286 ? 12.453 -25.828 -22.375 1 84.69 286 ASN A O 1
ATOM 2204 N N . GLU A 1 287 ? 11.906 -27.734 -23.219 1 80.69 287 GLU A N 1
ATOM 2205 C CA . GLU A 1 287 ? 11.766 -27.234 -24.578 1 80.69 287 GLU A CA 1
ATOM 2206 C C . GLU A 1 287 ? 10.508 -26.375 -24.734 1 80.69 287 GLU A C 1
ATOM 2208 O O . GLU A 1 287 ? 10.398 -25.594 -25.672 1 80.69 287 GLU A O 1
ATOM 2213 N N . LEU A 1 288 ? 9.602 -26.5 -23.859 1 82 288 LEU A N 1
ATOM 2214 C CA . LEU A 1 288 ? 8.383 -25.703 -23.906 1 82 288 LEU A CA 1
ATOM 2215 C C . LEU A 1 288 ? 8.602 -24.344 -23.25 1 82 288 LEU A C 1
ATOM 2217 O O . LEU A 1 288 ? 7.707 -23.5 -23.25 1 82 288 LEU A O 1
ATOM 2221 N N . GLY A 1 289 ? 9.797 -24.172 -22.734 1 80.5 289 GLY A N 1
ATOM 2222 C CA . GLY A 1 289 ? 10.086 -22.922 -22.047 1 80.5 289 GLY A CA 1
ATOM 2223 C C . GLY A 1 289 ? 9.633 -22.922 -20.594 1 80.5 289 GLY A C 1
ATOM 2224 O O . GLY A 1 289 ? 9.609 -21.875 -19.938 1 80.5 289 GLY A O 1
ATOM 2225 N N . ILE A 1 290 ? 9.258 -24.078 -20.094 1 86.88 290 ILE A N 1
ATOM 2226 C CA . ILE A 1 290 ? 8.828 -24.219 -18.719 1 86.88 290 ILE A CA 1
ATOM 2227 C C . ILE A 1 290 ? 10.047 -24.188 -17.797 1 86.88 290 ILE A C 1
ATOM 2229 O O . ILE A 1 290 ? 11.062 -24.812 -18.078 1 86.88 290 ILE A O 1
ATOM 2233 N N . ILE A 1 291 ? 9.945 -23.391 -16.719 1 87.56 291 ILE A N 1
ATOM 2234 C CA . ILE A 1 291 ? 11.031 -23.281 -15.75 1 87.56 291 ILE A CA 1
ATOM 2235 C C . ILE A 1 291 ? 11.148 -24.562 -14.945 1 87.56 291 ILE A C 1
ATOM 2237 O O . ILE A 1 291 ? 10.18 -25 -14.312 1 87.56 291 ILE A O 1
ATOM 2241 N N . GLY A 1 292 ? 12.289 -25.188 -15.055 1 88.38 292 GLY A N 1
ATOM 2242 C CA . GLY A 1 292 ? 12.523 -26.422 -14.32 1 88.38 292 GLY A CA 1
ATOM 2243 C C . GLY A 1 292 ? 13.117 -26.203 -12.945 1 88.38 292 GLY A C 1
ATOM 2244 O O . GLY A 1 292 ? 13.367 -25.062 -12.547 1 88.38 292 GLY A O 1
ATOM 2245 N N . PRO A 1 293 ? 13.242 -27.25 -12.242 1 93.69 293 PRO A N 1
ATOM 2246 C CA . PRO A 1 293 ? 13.773 -27.125 -10.883 1 93.69 293 PRO A CA 1
ATOM 2247 C C . PRO A 1 293 ? 15.289 -27 -10.852 1 93.69 293 PRO A C 1
ATOM 2249 O O . PRO A 1 293 ? 15.969 -27.359 -11.82 1 93.69 293 PRO A O 1
ATOM 2252 N N . ILE A 1 294 ? 15.828 -26.438 -9.781 1 95.75 294 ILE A N 1
ATOM 2253 C CA . ILE A 1 294 ? 17.25 -26.547 -9.445 1 95.75 294 ILE A CA 1
ATOM 2254 C C . ILE A 1 294 ? 17.578 -28 -9.094 1 95.75 294 ILE A C 1
ATOM 2256 O O . ILE A 1 294 ? 16.953 -28.594 -8.203 1 95.75 294 ILE A O 1
ATOM 2260 N N . PRO A 1 295 ? 18.516 -28.641 -9.805 1 95.56 295 PRO A N 1
ATOM 2261 C CA . PRO A 1 295 ? 18.891 -30 -9.391 1 95.56 295 PRO A CA 1
ATOM 2262 C C . PRO A 1 295 ? 19.312 -30.078 -7.926 1 95.56 295 PRO A C 1
ATOM 2264 O O . PRO A 1 295 ? 19.984 -29.172 -7.422 1 95.56 295 PRO A O 1
ATOM 2267 N N . LEU A 1 296 ? 18.922 -31.141 -7.289 1 97.19 296 LEU A N 1
ATOM 2268 C CA . LEU A 1 296 ? 19.203 -31.297 -5.867 1 97.19 296 LEU A CA 1
ATOM 2269 C C . LEU A 1 296 ? 20.703 -31.234 -5.602 1 97.19 296 LEU A C 1
ATOM 2271 O O . LEU A 1 296 ? 21.141 -30.734 -4.562 1 97.19 296 LEU A O 1
ATOM 2275 N N . SER A 1 297 ? 21.531 -31.703 -6.566 1 95.44 297 SER A N 1
ATOM 2276 C CA . SER A 1 297 ? 22.984 -31.766 -6.426 1 95.44 297 SER A CA 1
ATOM 2277 C C . SER A 1 297 ? 23.578 -30.375 -6.289 1 95.44 297 SER A C 1
ATOM 2279 O O . SER A 1 297 ? 24.672 -30.203 -5.738 1 95.44 297 SER A O 1
ATOM 2281 N N . GLU A 1 298 ? 22.891 -29.375 -6.773 1 96.06 298 GLU A N 1
ATOM 2282 C CA . GLU A 1 298 ? 23.375 -28 -6.707 1 96.06 298 GLU A CA 1
ATOM 2283 C C . GLU A 1 298 ? 23.469 -27.516 -5.266 1 96.06 298 GLU A C 1
ATOM 2285 O O . GLU A 1 298 ? 24.219 -26.578 -4.965 1 96.06 298 GLU A O 1
ATOM 2290 N N . PHE A 1 299 ? 22.734 -28.156 -4.359 1 97.44 299 PHE A N 1
ATOM 2291 C CA . PHE A 1 299 ? 22.656 -27.719 -2.975 1 97.44 299 PHE A CA 1
ATOM 2292 C C . PHE A 1 299 ? 23.719 -28.406 -2.119 1 97.44 299 PHE A C 1
ATOM 2294 O O . PHE A 1 299 ? 23.859 -28.109 -0.932 1 97.44 299 PHE A O 1
ATOM 2301 N N . SER A 1 300 ? 24.531 -29.266 -2.697 1 96.69 300 SER A N 1
ATOM 2302 C CA . SER A 1 300 ? 25.531 -30 -1.936 1 96.69 300 SER A CA 1
ATOM 2303 C C . SER A 1 300 ? 26.703 -29.109 -1.534 1 96.69 300 SER A C 1
ATOM 2305 O O . SER A 1 300 ? 26.969 -28.109 -2.199 1 96.69 300 SER A O 1
ATOM 2307 N N . LYS A 1 301 ? 27.375 -29.5 -0.471 1 96.12 301 LYS A N 1
ATOM 2308 C CA . LYS A 1 301 ? 28.547 -28.766 0.007 1 96.12 301 LYS A CA 1
ATOM 2309 C C . LYS A 1 301 ? 29.609 -28.672 -1.075 1 96.12 301 LYS A C 1
ATOM 2311 O O . LYS A 1 301 ? 30.266 -27.625 -1.226 1 96.12 301 LYS A O 1
ATOM 2316 N N . GLU A 1 302 ? 29.766 -29.719 -1.8 1 96.44 302 GLU A N 1
ATOM 2317 C CA . GLU A 1 302 ? 30.766 -29.766 -2.867 1 96.44 302 GLU A CA 1
ATOM 2318 C C . GLU A 1 302 ? 30.438 -28.781 -3.98 1 96.44 302 GLU A C 1
ATOM 2320 O O . GLU A 1 302 ? 31.312 -28.062 -4.457 1 96.44 302 GLU A O 1
ATOM 2325 N N . SER A 1 303 ? 29.203 -28.812 -4.359 1 96.75 303 SER A N 1
ATOM 2326 C CA . SER A 1 303 ? 28.766 -27.891 -5.41 1 96.75 303 SER A CA 1
ATOM 2327 C C . SER A 1 303 ? 28.922 -26.438 -4.973 1 96.75 303 SER A C 1
ATOM 2329 O O . SER A 1 303 ? 29.344 -25.594 -5.758 1 96.75 303 SER A O 1
ATOM 2331 N N . ILE A 1 304 ? 28.609 -26.109 -3.758 1 97.19 304 ILE A N 1
ATOM 2332 C CA . ILE A 1 304 ? 28.688 -24.766 -3.223 1 97.19 304 ILE A CA 1
ATOM 2333 C C . ILE A 1 304 ? 30.156 -24.312 -3.186 1 97.19 304 ILE A C 1
ATOM 2335 O O . ILE A 1 304 ? 30.469 -23.188 -3.598 1 97.19 304 ILE A O 1
ATOM 2339 N N . GLN A 1 305 ? 31.047 -25.172 -2.75 1 96.31 305 GLN A N 1
ATOM 2340 C CA . GLN A 1 305 ? 32.469 -24.859 -2.723 1 96.31 305 GLN A CA 1
ATOM 2341 C C . GLN A 1 305 ? 33 -24.578 -4.129 1 96.31 305 GLN A C 1
ATOM 2343 O O . GLN A 1 305 ? 33.781 -23.656 -4.332 1 96.31 305 GLN A O 1
ATOM 2348 N N . ALA A 1 306 ? 32.562 -25.375 -5.035 1 96.31 306 ALA A N 1
ATOM 2349 C CA . ALA A 1 306 ? 32.969 -25.188 -6.422 1 96.31 306 ALA A CA 1
ATOM 2350 C C . ALA A 1 306 ? 32.531 -23.812 -6.938 1 96.31 306 ALA A C 1
ATOM 2352 O O . ALA A 1 306 ? 33.281 -23.172 -7.688 1 96.31 306 ALA A O 1
ATOM 2353 N N . LYS A 1 307 ? 31.375 -23.391 -6.578 1 95.94 307 LYS A N 1
ATOM 2354 C CA . LYS A 1 307 ? 30.875 -22.078 -6.984 1 95.94 307 LYS A CA 1
ATOM 2355 C C . LYS A 1 307 ? 31.688 -20.953 -6.352 1 95.94 307 LYS A C 1
ATOM 2357 O O . LYS A 1 307 ? 31.938 -19.922 -6.98 1 95.94 307 LYS A O 1
ATOM 2362 N N . ILE A 1 308 ? 32 -21.094 -5.098 1 97.06 308 ILE A N 1
ATOM 2363 C CA . ILE A 1 308 ? 32.812 -20.094 -4.398 1 97.06 308 ILE A CA 1
ATOM 2364 C C . ILE A 1 308 ? 34.188 -19.984 -5.082 1 97.06 308 ILE A C 1
ATOM 2366 O O . ILE A 1 308 ? 34.656 -18.875 -5.355 1 97.06 308 ILE A O 1
ATOM 2370 N N . ASP A 1 309 ? 34.781 -21.109 -5.445 1 96.19 309 ASP A N 1
ATOM 2371 C CA . ASP A 1 309 ? 36.094 -21.141 -6.055 1 96.19 309 ASP A CA 1
ATOM 2372 C C . ASP A 1 309 ? 36.062 -20.531 -7.449 1 96.19 309 ASP A C 1
ATOM 2374 O O . ASP A 1 309 ? 37.031 -19.922 -7.879 1 96.19 309 ASP A O 1
ATOM 2378 N N . ALA A 1 310 ? 35 -20.703 -8.102 1 94.62 310 ALA A N 1
ATOM 2379 C CA . ALA A 1 310 ? 34.875 -20.25 -9.492 1 94.62 310 ALA A CA 1
ATOM 2380 C C . ALA A 1 310 ? 34.562 -18.766 -9.562 1 94.62 310 ALA A C 1
ATOM 2382 O O . ALA A 1 310 ? 34.812 -18.125 -10.594 1 94.62 310 ALA A O 1
ATOM 2383 N N . SER A 1 311 ? 34.062 -18.172 -8.547 1 95.44 311 SER A N 1
ATOM 2384 C CA . SER A 1 311 ? 33.625 -16.781 -8.578 1 95.44 311 SER A CA 1
ATOM 2385 C C . SER A 1 311 ? 34.781 -15.812 -8.398 1 95.44 311 SER A C 1
ATOM 2387 O O . SER A 1 311 ? 35.5 -15.867 -7.383 1 95.44 311 SER A O 1
ATOM 2389 N N . PRO A 1 312 ? 34.938 -14.898 -9.367 1 95.56 312 PRO A N 1
ATOM 2390 C CA . PRO A 1 312 ? 36 -13.906 -9.203 1 95.56 312 PRO A CA 1
ATOM 2391 C C . PRO A 1 312 ? 35.75 -12.945 -8.047 1 95.56 312 PRO A C 1
ATOM 2393 O O . PRO A 1 312 ? 36.688 -12.328 -7.535 1 95.56 312 PRO A O 1
ATOM 2396 N N . LEU A 1 313 ? 34.5 -12.828 -7.613 1 95.81 313 LEU A N 1
ATOM 2397 C CA . LEU A 1 313 ? 34.125 -11.883 -6.566 1 95.81 313 LEU A CA 1
ATOM 2398 C C . LEU A 1 313 ? 34.375 -12.484 -5.184 1 95.81 313 LEU A C 1
ATOM 2400 O O . LEU A 1 313 ? 34.375 -11.758 -4.184 1 95.81 313 LEU A O 1
ATOM 2404 N N . ALA A 1 314 ? 34.469 -13.789 -5.133 1 95.06 314 ALA A N 1
ATOM 2405 C CA . ALA A 1 314 ? 34.594 -14.469 -3.846 1 95.06 314 ALA A CA 1
ATOM 2406 C C . ALA A 1 314 ? 36.062 -14.734 -3.516 1 95.06 314 ALA A C 1
ATOM 2408 O O . ALA A 1 314 ? 36.375 -15.258 -2.445 1 95.06 314 ALA A O 1
ATOM 2409 N N . ARG A 1 315 ? 36.969 -14.344 -4.344 1 91.06 315 ARG A N 1
ATOM 2410 C CA . ARG A 1 315 ? 38.406 -14.617 -4.156 1 91.06 315 ARG A CA 1
ATOM 2411 C C . ARG A 1 315 ? 38.906 -13.977 -2.869 1 91.06 315 ARG A C 1
ATOM 2413 O O . ARG A 1 315 ? 38.656 -12.797 -2.613 1 91.06 315 ARG A O 1
ATOM 2420 N N . GLY A 1 316 ? 39.562 -14.75 -2.082 1 88.81 316 GLY A N 1
ATOM 2421 C CA . GLY A 1 316 ? 40.188 -14.242 -0.867 1 88.81 316 GLY A CA 1
ATOM 2422 C C . GLY A 1 316 ? 39.219 -14.148 0.299 1 88.81 316 GLY A C 1
ATOM 2423 O O . GLY A 1 316 ? 39.625 -13.742 1.398 1 88.81 316 GLY A O 1
ATOM 2424 N N . ARG A 1 317 ? 38.031 -14.523 0.083 1 89.62 317 ARG A N 1
ATOM 2425 C CA . ARG A 1 317 ? 37.031 -14.438 1.146 1 89.62 317 ARG A CA 1
ATOM 2426 C C . ARG A 1 317 ? 36.812 -15.797 1.805 1 89.62 317 ARG A C 1
ATOM 2428 O O . ARG A 1 317 ? 37.125 -16.828 1.206 1 89.62 317 ARG A O 1
ATOM 2435 N N . ALA A 1 318 ? 36.406 -15.773 3.045 1 90.88 318 ALA A N 1
ATOM 2436 C CA . ALA A 1 318 ? 36.031 -17.016 3.719 1 90.88 318 ALA A CA 1
ATOM 2437 C C . ALA A 1 318 ? 34.844 -17.688 3.008 1 90.88 318 ALA A C 1
ATOM 2439 O O . ALA A 1 318 ? 33.906 -17.016 2.57 1 90.88 318 ALA A O 1
ATOM 2440 N N . PRO A 1 319 ? 35 -18.969 2.789 1 91.94 319 PRO A N 1
ATOM 2441 C CA . PRO A 1 319 ? 33.906 -19.688 2.104 1 91.94 319 PRO A CA 1
ATOM 2442 C C . PRO A 1 319 ? 32.688 -19.922 2.99 1 91.94 319 PRO A C 1
ATOM 2444 O O . PRO A 1 319 ? 32.344 -21.062 3.26 1 91.94 319 PRO A O 1
ATOM 2447 N N . LYS A 1 320 ? 32.125 -18.906 3.475 1 94 320 LYS A N 1
ATOM 2448 C CA . LYS A 1 320 ? 30.922 -18.953 4.312 1 94 320 LYS A CA 1
ATOM 2449 C C . LYS A 1 320 ? 29.734 -18.266 3.631 1 94 320 LYS A C 1
ATOM 2451 O O . LYS A 1 320 ? 29.797 -17.062 3.346 1 94 320 LYS A O 1
ATOM 2456 N N . VAL A 1 321 ? 28.734 -19.062 3.354 1 97.31 321 VAL A N 1
ATOM 2457 C CA . VAL A 1 321 ? 27.531 -18.516 2.707 1 97.31 321 VAL A CA 1
ATOM 2458 C C . VAL A 1 321 ? 26.516 -18.109 3.766 1 97.31 321 VAL A C 1
ATOM 2460 O O . VAL A 1 321 ? 26.172 -18.906 4.648 1 97.31 321 VAL A O 1
ATOM 2463 N N . LYS A 1 322 ? 26.062 -16.891 3.676 1 96.81 322 LYS A N 1
ATOM 2464 C CA . LYS A 1 322 ? 25.172 -16.328 4.691 1 96.81 322 LYS A CA 1
ATOM 2465 C C . LYS A 1 322 ? 23.734 -16.781 4.461 1 96.81 322 LYS A C 1
ATOM 2467 O O . LYS A 1 322 ? 23.016 -17.125 5.406 1 96.81 322 LYS A O 1
ATOM 2472 N N . LEU A 1 323 ? 23.281 -16.75 3.264 1 98 323 LEU A N 1
ATOM 2473 C CA . LEU A 1 323 ? 21.875 -16.953 2.941 1 98 323 LEU A CA 1
ATOM 2474 C C . LEU A 1 323 ? 21.719 -17.672 1.604 1 98 323 LEU A C 1
ATOM 2476 O O . LEU A 1 323 ? 22.469 -17.406 0.66 1 98 323 LEU A O 1
ATOM 2480 N N . ALA A 1 324 ? 20.828 -18.625 1.55 1 98.44 324 ALA A N 1
ATOM 2481 C CA . ALA A 1 324 ? 20.375 -19.234 0.302 1 98.44 324 ALA A CA 1
ATOM 2482 C C . ALA A 1 324 ? 18.906 -18.891 0.036 1 98.44 324 ALA A C 1
ATOM 2484 O O . ALA A 1 324 ? 18.078 -18.922 0.953 1 98.44 324 ALA A O 1
ATOM 2485 N N . VAL A 1 325 ? 18.609 -18.5 -1.196 1 98.5 325 VAL A N 1
ATOM 2486 C CA . VAL A 1 325 ? 17.219 -18.219 -1.551 1 98.5 325 VAL A CA 1
ATOM 2487 C C . VAL A 1 325 ? 16.766 -19.141 -2.682 1 98.5 325 VAL A C 1
ATOM 2489 O O . VAL A 1 325 ? 17.5 -19.312 -3.666 1 98.5 325 VAL A O 1
ATOM 2492 N N . VAL A 1 326 ? 15.625 -19.75 -2.502 1 97.94 326 VAL A N 1
ATOM 2493 C CA . VAL A 1 326 ? 15.023 -20.656 -3.479 1 97.94 326 VAL A CA 1
ATOM 2494 C C . VAL A 1 326 ? 13.586 -20.234 -3.771 1 97.94 326 VAL A C 1
ATOM 2496 O O . VAL A 1 326 ? 12.789 -20.031 -2.852 1 97.94 326 VAL A O 1
ATOM 2499 N N . THR A 1 327 ? 13.281 -20.016 -5.043 1 96.69 327 THR A N 1
ATOM 2500 C CA . THR A 1 327 ? 11.898 -19.75 -5.438 1 96.69 327 THR A CA 1
ATOM 2501 C C . THR A 1 327 ? 11.07 -21.031 -5.387 1 96.69 327 THR A C 1
ATOM 2503 O O . THR A 1 327 ? 11.352 -22 -6.109 1 96.69 327 THR A O 1
ATOM 2506 N N . ASN A 1 328 ? 10.078 -21.047 -4.516 1 97.25 328 ASN A N 1
ATOM 2507 C CA . ASN A 1 328 ? 9.211 -22.203 -4.312 1 97.25 328 ASN A CA 1
ATOM 2508 C C . ASN A 1 328 ? 7.75 -21.797 -4.129 1 97.25 328 ASN A C 1
ATOM 2510 O O . ASN A 1 328 ? 7.426 -21.031 -3.211 1 97.25 328 ASN A O 1
ATOM 2514 N N . SER A 1 329 ? 6.797 -22.203 -4.984 1 95.12 329 SER A N 1
ATOM 2515 C CA . SER A 1 329 ? 6.98 -23.016 -6.188 1 95.12 329 SER A CA 1
ATOM 2516 C C . SER A 1 329 ? 7.508 -22.156 -7.34 1 95.12 329 SER A C 1
ATOM 2518 O O . SER A 1 329 ? 7.555 -20.938 -7.246 1 95.12 329 SER A O 1
ATOM 2520 N N . THR A 1 330 ? 7.988 -22.75 -8.344 1 93.06 330 THR A N 1
ATOM 2521 C CA . THR A 1 330 ? 8.289 -22 -9.555 1 93.06 330 THR A CA 1
ATOM 2522 C C . THR A 1 330 ? 7.023 -21.359 -10.117 1 93.06 330 THR A C 1
ATOM 2524 O O . THR A 1 330 ? 5.914 -21.688 -9.711 1 93.06 330 THR A O 1
ATOM 2527 N N . TYR A 1 331 ? 7.25 -20.422 -10.938 1 88.25 331 TYR A N 1
ATOM 2528 C CA . TYR A 1 331 ? 6.125 -19.734 -11.555 1 88.25 331 TYR A CA 1
ATOM 2529 C C . TYR A 1 331 ? 5.199 -20.719 -12.266 1 88.25 331 TYR A C 1
ATOM 2531 O O . TYR A 1 331 ? 3.977 -20.562 -12.25 1 88.25 331 TYR A O 1
ATOM 2539 N N . ASP A 1 332 ? 5.723 -21.781 -12.797 1 92.38 332 ASP A N 1
ATOM 2540 C CA . ASP A 1 332 ? 4.969 -22.734 -13.609 1 92.38 332 ASP A CA 1
ATOM 2541 C C . ASP A 1 332 ? 4.387 -23.844 -12.742 1 92.38 332 ASP A C 1
ATOM 2543 O O . ASP A 1 332 ? 3.775 -24.781 -13.25 1 92.38 332 ASP A O 1
ATOM 2547 N N . GLY A 1 333 ? 4.633 -23.844 -11.508 1 94.69 333 GLY A N 1
ATOM 2548 C CA . GLY A 1 333 ? 3.887 -24.719 -10.617 1 94.69 333 GLY A CA 1
ATOM 2549 C C . GLY A 1 333 ? 4.699 -25.891 -10.125 1 94.69 333 GLY A C 1
ATOM 2550 O O . GLY A 1 333 ? 4.141 -26.859 -9.602 1 94.69 333 GLY A O 1
A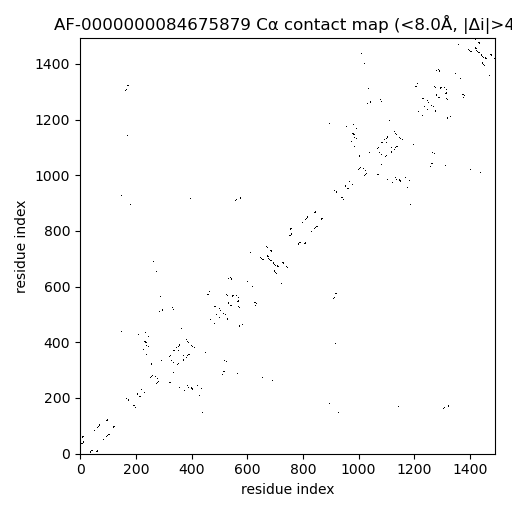TOM 2551 N N . LEU A 1 334 ? 5.98 -25.859 -10.289 1 96.62 334 LEU A N 1
ATOM 2552 C CA . LEU A 1 334 ? 6.809 -26.938 -9.742 1 96.62 334 LEU A CA 1
ATOM 2553 C C . LEU A 1 334 ? 7.137 -26.656 -8.273 1 96.62 334 LEU A C 1
ATOM 2555 O O . LEU A 1 334 ? 7.73 -25.641 -7.945 1 96.62 334 LEU A O 1
ATOM 2559 N N . CYS A 1 335 ? 6.758 -27.609 -7.438 1 97.56 335 CYS A N 1
ATOM 2560 C CA . CYS A 1 335 ? 6.949 -27.484 -5.996 1 97.56 335 CYS A CA 1
ATOM 2561 C C . CYS A 1 335 ? 8.086 -28.391 -5.523 1 97.56 335 CYS A C 1
ATOM 2563 O O . CYS A 1 335 ? 8.047 -29.609 -5.738 1 97.56 335 CYS A O 1
ATOM 2565 N N . TYR A 1 336 ? 9.07 -27.828 -4.887 1 97.94 336 TYR A N 1
ATOM 2566 C CA . TYR A 1 336 ? 10.203 -28.578 -4.371 1 97.94 336 TYR A CA 1
ATOM 2567 C C . TYR A 1 336 ? 9.828 -29.344 -3.105 1 97.94 336 TYR A C 1
ATOM 2569 O O . TYR A 1 336 ? 8.922 -28.938 -2.375 1 97.94 336 TYR A O 1
ATOM 2577 N N . ASN A 1 337 ? 10.508 -30.547 -2.904 1 98.06 337 ASN A N 1
ATOM 2578 C CA . ASN A 1 337 ? 10.586 -31.078 -1.549 1 98.06 337 ASN A CA 1
ATOM 2579 C C . ASN A 1 337 ? 11.484 -30.219 -0.662 1 98.06 337 ASN A C 1
ATOM 2581 O O . ASN A 1 337 ? 12.703 -30.391 -0.651 1 98.06 337 ASN A O 1
ATOM 2585 N N . ALA A 1 338 ? 10.852 -29.328 0.034 1 98.06 338 ALA A N 1
ATOM 2586 C CA . ALA A 1 338 ? 11.562 -28.344 0.832 1 98.06 338 ALA A CA 1
ATOM 2587 C C . ALA A 1 338 ? 12.438 -29 1.888 1 98.06 338 ALA A C 1
ATOM 2589 O O . ALA A 1 338 ? 13.516 -28.5 2.221 1 98.06 338 ALA A O 1
ATOM 2590 N N . GLU A 1 339 ? 11.992 -30.156 2.414 1 96.88 339 GLU A N 1
ATOM 2591 C CA . GLU A 1 339 ? 12.766 -30.906 3.389 1 96.88 339 GLU A CA 1
ATOM 2592 C C . GLU A 1 339 ? 14.086 -31.391 2.791 1 96.88 339 GLU A C 1
ATOM 2594 O O . GLU A 1 339 ? 15.133 -31.266 3.422 1 96.88 339 GLU A O 1
ATOM 2599 N N . MET A 1 340 ? 14.016 -31.891 1.591 1 97.12 340 MET A N 1
ATOM 2600 C CA . MET A 1 340 ? 15.211 -32.375 0.915 1 97.12 340 MET A CA 1
ATOM 2601 C C . MET A 1 340 ? 16.188 -31.25 0.641 1 97.12 340 MET A C 1
ATOM 2603 O O . MET A 1 340 ? 17.406 -31.422 0.796 1 97.12 340 MET A O 1
ATOM 2607 N N . VAL A 1 341 ? 15.688 -30.094 0.216 1 97.75 341 VAL A N 1
ATOM 2608 C CA . VAL A 1 341 ? 16.531 -28.922 -0.039 1 97.75 341 VAL A CA 1
ATOM 2609 C C . VAL A 1 341 ? 17.234 -28.5 1.248 1 97.75 341 VAL A C 1
ATOM 2611 O O . VAL A 1 341 ? 18.453 -28.297 1.256 1 97.75 341 VAL A O 1
ATOM 2614 N N . LYS A 1 342 ? 16.438 -28.391 2.314 1 96.75 342 LYS A N 1
ATOM 2615 C CA . LYS A 1 342 ? 16.969 -27.984 3.615 1 96.75 342 LYS A CA 1
ATOM 2616 C C . LYS A 1 342 ? 18.031 -28.969 4.098 1 96.75 342 LYS A C 1
ATOM 2618 O O . LYS A 1 342 ? 19.078 -28.562 4.598 1 96.75 342 LYS A O 1
ATOM 2623 N N . GLN A 1 343 ? 17.828 -30.25 3.92 1 94.88 343 GLN A N 1
ATOM 2624 C CA . GLN A 1 343 ? 18.766 -31.281 4.34 1 94.88 343 GLN A CA 1
ATOM 2625 C C . GLN A 1 343 ? 20.031 -31.25 3.504 1 94.88 343 GLN A C 1
ATOM 2627 O O . GLN A 1 343 ? 21.141 -31.391 4.035 1 94.88 343 GLN A O 1
ATOM 2632 N N . ALA A 1 344 ? 19.828 -31.109 2.236 1 95.88 344 ALA A N 1
ATOM 2633 C CA . ALA A 1 344 ? 20.984 -31.047 1.345 1 95.88 344 ALA A CA 1
ATOM 2634 C C . ALA A 1 344 ? 21.891 -29.875 1.693 1 95.88 344 ALA A C 1
ATOM 2636 O O . ALA A 1 344 ? 23.125 -29.984 1.635 1 95.88 344 ALA A O 1
ATOM 2637 N N . LEU A 1 345 ? 21.344 -28.719 2.02 1 95.62 345 LEU A N 1
ATOM 2638 C CA . LEU A 1 345 ? 22.109 -27.547 2.395 1 95.62 345 LEU A CA 1
ATOM 2639 C C . LEU A 1 345 ? 22.812 -27.75 3.73 1 95.62 345 LEU A C 1
ATOM 2641 O O . LEU A 1 345 ? 23.969 -27.375 3.893 1 95.62 345 LEU A O 1
ATOM 2645 N N . GLY A 1 346 ? 22.047 -28.406 4.734 1 89.5 346 GLY A N 1
ATOM 2646 C CA . GLY A 1 346 ? 22.609 -28.656 6.051 1 89.5 346 GLY A CA 1
ATOM 2647 C C . GLY A 1 346 ? 23.062 -27.391 6.762 1 89.5 346 GLY A C 1
ATOM 2648 O O . GLY A 1 346 ? 22.297 -26.453 6.93 1 89.5 346 GLY A O 1
ATOM 2649 N N . ASP A 1 347 ? 24.359 -27.375 7.117 1 90.25 347 ASP A N 1
ATOM 2650 C CA . ASP A 1 347 ? 24.922 -26.219 7.828 1 90.25 347 ASP A CA 1
ATOM 2651 C C . ASP A 1 347 ? 25.734 -25.344 6.887 1 90.25 347 ASP A C 1
ATOM 2653 O O . ASP A 1 347 ? 26.531 -24.516 7.336 1 90.25 347 ASP A O 1
ATOM 2657 N N . SER A 1 348 ? 25.516 -25.531 5.578 1 94.19 348 SER A N 1
ATOM 2658 C CA . SER A 1 348 ? 26.281 -24.781 4.586 1 94.19 348 SER A CA 1
ATOM 2659 C C . SER A 1 348 ? 25.828 -23.312 4.535 1 94.19 348 SER A C 1
ATOM 2661 O O . SER A 1 348 ? 26.547 -22.469 3.992 1 94.19 348 SER A O 1
ATOM 2663 N N . VAL A 1 349 ? 24.641 -23.016 5.062 1 95.62 349 VAL A N 1
ATOM 2664 C CA . VAL A 1 349 ? 24.125 -21.641 5.066 1 95.62 349 VAL A CA 1
ATOM 2665 C C . VAL A 1 349 ? 23.547 -21.312 6.441 1 95.62 349 VAL A C 1
ATOM 2667 O O . VAL A 1 349 ? 23.109 -22.203 7.172 1 95.62 349 VAL A O 1
ATOM 2670 N N . GLU A 1 350 ? 23.531 -20.094 6.832 1 95 350 GLU A N 1
ATOM 2671 C CA . GLU A 1 350 ? 22.984 -19.656 8.109 1 95 350 GLU A CA 1
ATOM 2672 C C . GLU A 1 350 ? 21.469 -19.438 8.023 1 95 350 GLU A C 1
ATOM 2674 O O . GLU A 1 350 ? 20.75 -19.656 9 1 95 350 GLU A O 1
ATOM 2679 N N . VAL A 1 351 ? 21.047 -18.984 6.867 1 97.31 351 VAL A N 1
ATOM 2680 C CA . VAL A 1 351 ? 19.641 -18.641 6.656 1 97.31 351 VAL A CA 1
ATOM 2681 C C . VAL A 1 351 ? 19.156 -19.25 5.344 1 97.31 351 VAL A C 1
ATOM 2683 O O . VAL A 1 351 ? 19.859 -19.219 4.336 1 97.31 351 VAL A O 1
ATOM 2686 N N . LEU A 1 352 ? 18.047 -19.891 5.348 1 98.12 352 LEU A N 1
ATOM 2687 C CA . LEU A 1 352 ? 17.375 -20.391 4.156 1 98.12 352 LEU A CA 1
ATOM 2688 C C . LEU A 1 352 ? 16.078 -19.641 3.896 1 98.12 352 LEU A C 1
ATOM 2690 O O . LEU A 1 352 ? 15.188 -19.609 4.75 1 98.12 352 LEU A O 1
ATOM 2694 N N . HIS A 1 353 ? 16.031 -18.922 2.783 1 98.69 353 HIS A N 1
ATOM 2695 C CA . HIS A 1 353 ? 14.883 -18.109 2.395 1 98.69 353 HIS A CA 1
ATOM 2696 C C . HIS A 1 353 ? 14.117 -18.75 1.236 1 98.69 353 HIS A C 1
ATOM 2698 O O . HIS A 1 353 ? 14.625 -18.812 0.113 1 98.69 353 HIS A O 1
ATOM 2704 N N . PHE A 1 354 ? 12.938 -19.266 1.506 1 98.69 354 PHE A N 1
ATOM 2705 C CA . PHE A 1 354 ? 12.047 -19.703 0.435 1 98.69 354 PHE A CA 1
ATOM 2706 C C . PHE A 1 354 ? 11.156 -18.562 -0.029 1 98.69 354 PHE A C 1
ATOM 2708 O O . PHE A 1 354 ? 10.266 -18.125 0.703 1 98.69 354 PHE A O 1
ATOM 2715 N N . ASP A 1 355 ? 11.414 -18.062 -1.245 1 97.88 355 ASP A N 1
ATOM 2716 C CA . ASP A 1 355 ? 10.445 -17.156 -1.865 1 97.88 355 ASP A CA 1
ATOM 2717 C C . ASP A 1 355 ? 9.227 -17.922 -2.363 1 97.88 355 ASP A C 1
ATOM 2719 O O . ASP A 1 355 ? 9.227 -18.453 -3.477 1 97.88 355 ASP A O 1
ATOM 2723 N N . GLU A 1 356 ? 8.219 -17.891 -1.588 1 98.31 356 GLU A N 1
ATOM 2724 C CA . GLU A 1 356 ? 6.98 -18.609 -1.865 1 98.31 356 GLU A CA 1
ATOM 2725 C C . GLU A 1 356 ? 5.848 -17.641 -2.203 1 98.31 356 GLU A C 1
ATOM 2727 O O . GLU A 1 356 ? 4.711 -17.844 -1.765 1 98.31 356 GLU A O 1
ATOM 2732 N N . ALA A 1 357 ? 6.141 -16.625 -2.977 1 96.06 357 ALA A N 1
ATOM 2733 C CA . ALA A 1 357 ? 5.156 -15.609 -3.324 1 96.06 357 ALA A CA 1
ATOM 2734 C C . ALA A 1 357 ? 3.885 -16.234 -3.883 1 96.06 357 ALA A C 1
ATOM 2736 O O . ALA A 1 357 ? 2.777 -15.773 -3.607 1 96.06 357 ALA A O 1
ATOM 2737 N N . TRP A 1 358 ? 3.951 -17.312 -4.602 1 94.44 358 TRP A N 1
ATOM 2738 C CA . TRP A 1 358 ? 2.826 -17.922 -5.309 1 94.44 358 TRP A CA 1
ATOM 2739 C C . TRP A 1 358 ? 2.342 -19.172 -4.586 1 94.44 358 TRP A C 1
ATOM 2741 O O . TRP A 1 358 ? 1.603 -19.984 -5.156 1 94.44 358 TRP A O 1
ATOM 2751 N N . TYR A 1 359 ? 2.715 -19.422 -3.334 1 96.94 359 TYR A N 1
ATOM 2752 C CA . TYR A 1 359 ? 2.574 -20.75 -2.742 1 96.94 359 TYR A CA 1
ATOM 2753 C C . TYR A 1 359 ? 2.021 -20.656 -1.325 1 96.94 359 TYR A C 1
ATOM 2755 O O . TYR A 1 359 ? 2.252 -21.547 -0.505 1 96.94 359 TYR A O 1
ATOM 2763 N N . ALA A 1 360 ? 1.243 -19.672 -1.025 1 96.88 360 ALA A N 1
ATOM 2764 C CA . ALA A 1 360 ? 0.797 -19.359 0.33 1 96.88 360 ALA A CA 1
ATOM 2765 C C . ALA A 1 360 ? -0.21 -20.391 0.827 1 96.88 360 ALA A C 1
ATOM 2767 O O . ALA A 1 360 ? -0.521 -20.438 2.02 1 96.88 360 ALA A O 1
ATOM 2768 N N . TYR A 1 361 ? -0.72 -21.281 0.052 1 97.12 361 TYR A N 1
ATOM 2769 C CA . TYR A 1 361 ? -1.797 -22.203 0.405 1 97.12 361 TYR A CA 1
ATOM 2770 C C . TYR A 1 361 ? -1.244 -23.578 0.781 1 97.12 361 TYR A C 1
ATOM 2772 O O . TYR A 1 361 ? -1.991 -24.453 1.214 1 97.12 361 TYR A O 1
ATOM 2780 N N . ALA A 1 362 ? 0.022 -23.812 0.673 1 97.62 362 ALA A N 1
ATOM 2781 C CA . ALA A 1 362 ? 0.628 -25.125 0.784 1 97.62 362 ALA A CA 1
ATOM 2782 C C . ALA A 1 362 ? 0.424 -25.719 2.18 1 97.62 362 ALA A C 1
ATOM 2784 O O . ALA A 1 362 ? 0.217 -26.922 2.332 1 97.62 362 ALA A O 1
ATOM 2785 N N . ALA A 1 363 ? 0.425 -24.906 3.172 1 97.62 363 ALA A N 1
ATOM 2786 C CA . ALA A 1 363 ? 0.344 -25.344 4.562 1 97.62 363 ALA A CA 1
ATOM 2787 C C . ALA A 1 363 ? -1.021 -25.953 4.863 1 97.62 363 ALA A C 1
ATOM 2789 O O . ALA A 1 363 ? -1.198 -26.625 5.887 1 97.62 363 ALA A O 1
ATOM 2790 N N . PHE A 1 364 ? -2.031 -25.875 3.982 1 97.56 364 PHE A N 1
ATOM 2791 C CA . PHE A 1 364 ? -3.412 -26.125 4.379 1 97.56 364 PHE A CA 1
ATOM 2792 C C . PHE A 1 364 ? -3.957 -27.375 3.684 1 97.56 364 PHE A C 1
ATOM 2794 O O . PHE A 1 364 ? -5.168 -27.594 3.66 1 97.56 364 PHE A O 1
ATOM 2801 N N . HIS A 1 365 ? -3.129 -28.141 3.102 1 97.06 365 HIS A N 1
ATOM 2802 C CA . HIS A 1 365 ? -3.543 -29.391 2.473 1 97.06 365 HIS A CA 1
ATOM 2803 C C . HIS A 1 365 ? -2.432 -30.438 2.531 1 97.06 365 HIS A C 1
ATOM 2805 O O . HIS A 1 365 ? -1.264 -30.109 2.297 1 97.06 365 HIS A O 1
ATOM 2811 N N . GLU A 1 366 ? -2.773 -31.672 2.758 1 96.44 366 GLU A N 1
ATOM 2812 C CA . GLU A 1 366 ? -1.811 -32.75 2.943 1 96.44 366 GLU A CA 1
ATOM 2813 C C . GLU A 1 366 ? -1.081 -33.062 1.641 1 96.44 366 GLU A C 1
ATOM 2815 O O . GLU A 1 366 ? 0.002 -33.656 1.656 1 96.44 366 GLU A O 1
ATOM 2820 N N . PHE A 1 367 ? -1.657 -32.656 0.559 1 96.62 367 PHE A N 1
ATOM 2821 C CA . PHE A 1 367 ? -1.029 -32.844 -0.745 1 96.62 367 PHE A CA 1
ATOM 2822 C C . PHE A 1 367 ? 0.368 -32.219 -0.762 1 96.62 367 PHE A C 1
ATOM 2824 O O . PHE A 1 367 ? 1.27 -32.75 -1.42 1 96.62 367 PHE A O 1
ATOM 2831 N N . TYR A 1 368 ? 0.61 -31.203 0.011 1 97.62 368 TYR A N 1
ATOM 2832 C CA . TYR A 1 368 ? 1.854 -30.438 -0.047 1 97.62 368 TYR A CA 1
ATOM 2833 C C . TYR A 1 368 ? 2.748 -30.766 1.144 1 97.62 368 TYR A C 1
ATOM 2835 O O . TYR A 1 368 ? 3.691 -30.031 1.438 1 97.62 368 TYR A O 1
ATOM 2843 N N . ALA A 1 369 ? 2.502 -31.812 1.835 1 95.81 369 ALA A N 1
ATOM 2844 C CA . ALA A 1 369 ? 3.275 -32.188 3.021 1 95.81 369 ALA A CA 1
ATOM 2845 C C . ALA A 1 369 ? 4.766 -32.25 2.703 1 95.81 369 ALA A C 1
ATOM 2847 O O . ALA A 1 369 ? 5.172 -32.906 1.752 1 95.81 369 ALA A O 1
ATOM 2848 N N . GLY A 1 370 ? 5.562 -31.406 3.463 1 95.06 370 GLY A N 1
ATOM 2849 C CA . GLY A 1 370 ? 7.012 -31.391 3.324 1 95.06 370 GLY A CA 1
ATOM 2850 C C . GLY A 1 370 ? 7.488 -30.562 2.152 1 95.06 370 GLY A C 1
ATOM 2851 O O . GLY A 1 370 ? 8.68 -30.531 1.843 1 95.06 370 GLY A O 1
ATOM 2852 N N . ARG A 1 371 ? 6.66 -29.828 1.543 1 97.62 371 ARG A N 1
ATOM 2853 C CA . ARG A 1 371 ? 7.031 -29.219 0.274 1 97.62 371 ARG A CA 1
ATOM 2854 C C . ARG A 1 371 ? 7.016 -27.688 0.38 1 97.62 371 ARG A C 1
ATOM 2856 O O . ARG A 1 371 ? 7.02 -27 -0.636 1 97.62 371 ARG A O 1
ATOM 2863 N N . TYR A 1 372 ? 6.953 -27.125 1.517 1 98.06 372 TYR A N 1
ATOM 2864 C CA . TYR A 1 372 ? 7.016 -25.688 1.745 1 98.06 372 TYR A CA 1
ATOM 2865 C C . TYR A 1 372 ? 7.848 -25.375 2.98 1 98.06 372 TYR A C 1
ATOM 2867 O O . TYR A 1 372 ? 8.102 -26.25 3.812 1 98.06 372 TYR A O 1
ATOM 2875 N N . GLY A 1 373 ? 8.336 -24.156 3.098 1 97.81 373 GLY A N 1
ATOM 2876 C CA . GLY A 1 373 ? 9.328 -23.766 4.082 1 97.81 373 GLY A CA 1
ATOM 2877 C C . GLY A 1 373 ? 8.898 -24.031 5.512 1 97.81 373 GLY A C 1
ATOM 2878 O O . GLY A 1 373 ? 9.594 -24.719 6.262 1 97.81 373 GLY A O 1
ATOM 2879 N N . MET A 1 374 ? 7.707 -23.609 5.902 1 97.81 374 MET A N 1
ATOM 2880 C CA . MET A 1 374 ? 7.238 -23.688 7.281 1 97.81 374 MET A CA 1
ATOM 2881 C C . MET A 1 374 ? 6.855 -25.109 7.652 1 97.81 374 MET A C 1
ATOM 2883 O O . MET A 1 374 ? 6.621 -25.406 8.828 1 97.81 374 MET A O 1
ATOM 2887 N N . GLY A 1 375 ? 6.816 -26 6.684 1 95.69 375 GLY A N 1
ATOM 2888 C CA . GLY A 1 375 ? 6.457 -27.391 6.934 1 95.69 375 GLY A CA 1
ATOM 2889 C C . GLY A 1 375 ? 7.66 -28.297 7.117 1 95.69 375 GLY A C 1
ATOM 2890 O O . GLY A 1 375 ? 7.512 -29.5 7.332 1 95.69 375 GLY A O 1
ATOM 2891 N N . THR A 1 376 ? 8.844 -27.781 7.105 1 96.25 376 THR A N 1
ATOM 2892 C CA . THR A 1 376 ? 10.062 -28.578 7.246 1 96.25 376 THR A CA 1
ATOM 2893 C C . THR A 1 376 ? 10.383 -28.812 8.719 1 96.25 376 THR A C 1
ATOM 2895 O O . THR A 1 376 ? 9.945 -28.047 9.586 1 96.25 376 THR A O 1
ATOM 2898 N N . ARG A 1 377 ? 11.141 -29.828 9.016 1 93.81 377 ARG A N 1
ATOM 2899 C CA . ARG A 1 377 ? 11.539 -30.156 10.383 1 93.81 377 ARG A CA 1
ATOM 2900 C C . ARG A 1 377 ? 12.719 -29.281 10.828 1 93.81 377 ARG A C 1
ATOM 2902 O O . ARG A 1 377 ? 13.547 -28.891 10.008 1 93.81 377 ARG A O 1
ATOM 2909 N N . CYS A 1 378 ? 12.672 -28.922 12.016 1 91.81 378 CYS A N 1
ATOM 2910 C CA . CYS A 1 378 ? 13.781 -28.172 12.602 1 91.81 378 CYS A CA 1
ATOM 2911 C C . CYS A 1 378 ? 14.703 -29.094 13.398 1 91.81 378 CYS A C 1
ATOM 2913 O O . CYS A 1 378 ? 14.281 -29.703 14.383 1 91.81 378 CYS A O 1
ATOM 2915 N N . GLU A 1 379 ? 15.922 -29.266 13.031 1 90.31 379 GLU A N 1
ATOM 2916 C CA . GLU A 1 379 ? 16.953 -30.047 13.719 1 90.31 379 GLU A CA 1
ATOM 2917 C C . GLU A 1 379 ? 18 -29.125 14.352 1 90.31 379 GLU A C 1
ATOM 2919 O O . GLU A 1 379 ? 17.906 -27.906 14.227 1 90.31 379 GLU A O 1
ATOM 2924 N N . ALA A 1 380 ? 18.984 -29.672 15.055 1 88.94 380 ALA A N 1
ATOM 2925 C CA . ALA A 1 380 ? 19.969 -28.922 15.828 1 88.94 380 ALA A CA 1
ATOM 2926 C C . ALA A 1 380 ? 20.812 -28.031 14.914 1 88.94 380 ALA A C 1
ATOM 2928 O O . ALA A 1 380 ? 21.234 -26.938 15.32 1 88.94 380 ALA A O 1
ATOM 2929 N N . HIS A 1 381 ? 21 -28.484 13.695 1 88.38 381 HIS A N 1
ATOM 2930 C CA . HIS A 1 381 ? 21.875 -27.719 12.812 1 88.38 381 HIS A CA 1
ATOM 2931 C C . HIS A 1 381 ? 21.078 -27.078 11.672 1 88.38 381 HIS A C 1
ATOM 2933 O O . HIS A 1 381 ? 21.656 -26.625 10.688 1 88.38 381 HIS A O 1
ATOM 2939 N N . SER A 1 382 ? 19.781 -27.016 11.828 1 92.44 382 SER A N 1
ATOM 2940 C CA . SER A 1 382 ? 18.938 -26.438 10.789 1 92.44 382 SER A CA 1
ATOM 2941 C C . SER A 1 382 ? 19.125 -24.922 10.703 1 92.44 382 SER A C 1
ATOM 2943 O O . SER A 1 382 ? 19.281 -24.25 11.727 1 92.44 382 SER A O 1
ATOM 2945 N N . PRO A 1 383 ? 19.188 -24.391 9.539 1 96.06 383 PRO A N 1
ATOM 2946 C CA . PRO A 1 383 ? 19.234 -22.938 9.383 1 96.06 383 PRO A CA 1
ATOM 2947 C C . PRO A 1 383 ? 17.938 -22.25 9.812 1 96.06 383 PRO A C 1
ATOM 2949 O O . PRO A 1 383 ? 16.922 -22.922 10.016 1 96.06 383 PRO A O 1
ATOM 2952 N N . LEU A 1 384 ? 18.078 -20.922 10.102 1 96.75 384 LEU A N 1
ATOM 2953 C CA . LEU A 1 384 ? 16.891 -20.094 10.188 1 96.75 384 LEU A CA 1
ATOM 2954 C C . LEU A 1 384 ? 16.141 -20.062 8.852 1 96.75 384 LEU A C 1
ATOM 2956 O O . LEU A 1 384 ? 16.75 -19.844 7.805 1 96.75 384 LEU A O 1
ATOM 2960 N N . VAL A 1 385 ? 14.844 -20.391 8.852 1 98.25 385 VAL A N 1
ATOM 2961 C CA . VAL A 1 385 ? 14.109 -20.5 7.594 1 98.25 385 VAL A CA 1
ATOM 2962 C C . VAL A 1 385 ? 13.094 -19.375 7.492 1 98.25 385 VAL A C 1
ATOM 2964 O O . VAL A 1 385 ? 12.305 -19.141 8.414 1 98.25 385 VAL A O 1
ATOM 2967 N N . PHE A 1 386 ? 13.141 -18.625 6.43 1 98.62 386 PHE A N 1
ATOM 2968 C CA . PHE A 1 386 ? 12.125 -17.625 6.078 1 98.62 386 PHE A CA 1
ATOM 2969 C C . PHE A 1 386 ? 11.281 -18.109 4.906 1 98.62 386 PHE A C 1
ATOM 2971 O O . PHE A 1 386 ? 11.797 -18.734 3.973 1 98.62 386 PHE A O 1
ATOM 2978 N N . SER A 1 387 ? 10 -17.891 4.953 1 98.75 387 SER A N 1
ATOM 2979 C CA . SER A 1 387 ? 9.102 -17.969 3.807 1 98.75 387 SER A CA 1
ATOM 2980 C C . SER A 1 387 ? 8.359 -16.656 3.588 1 98.75 387 SER A C 1
ATOM 2982 O O . SER A 1 387 ? 7.809 -16.094 4.531 1 98.75 387 SER A O 1
ATOM 2984 N N . THR A 1 388 ? 8.391 -16.156 2.404 1 98.69 388 THR A N 1
ATOM 2985 C CA . THR A 1 388 ? 7.641 -14.953 2.061 1 98.69 388 THR A CA 1
ATOM 2986 C C . THR A 1 388 ? 6.473 -15.289 1.137 1 98.69 388 THR A C 1
ATOM 2988 O O . THR A 1 388 ? 6.645 -16 0.145 1 98.69 388 THR A O 1
ATOM 2991 N N . HIS A 1 389 ? 5.258 -14.812 1.487 1 98.06 389 HIS A N 1
ATOM 2992 C CA . HIS A 1 389 ? 4.035 -15.109 0.745 1 98.06 389 HIS A CA 1
ATOM 2993 C C . HIS A 1 389 ? 3.4 -13.836 0.194 1 98.06 389 HIS A C 1
ATOM 2995 O O . HIS A 1 389 ? 3.199 -12.867 0.932 1 98.06 389 HIS A O 1
ATOM 3001 N N . SER A 1 390 ? 3.189 -13.836 -1.134 1 96.88 390 SER A N 1
ATOM 3002 C CA . SER A 1 390 ? 2.182 -12.891 -1.604 1 96.88 390 SER A CA 1
ATOM 3003 C C . SER A 1 390 ? 0.772 -13.398 -1.31 1 96.88 390 SER A C 1
ATOM 3005 O O . SER A 1 390 ? 0.141 -14.023 -2.164 1 96.88 390 SER A O 1
ATOM 3007 N N . THR A 1 391 ? 0.247 -13.039 -0.22 1 97.06 391 THR A N 1
ATOM 3008 C CA . THR A 1 391 ? -1.041 -13.555 0.233 1 97.06 391 THR A CA 1
ATOM 3009 C C . THR A 1 391 ? -2.139 -13.227 -0.774 1 97.06 391 THR A C 1
ATOM 3011 O O . THR A 1 391 ? -3.047 -14.031 -0.994 1 97.06 391 THR A O 1
ATOM 3014 N N . HIS A 1 392 ? -2.033 -12.094 -1.423 1 94.62 392 HIS A N 1
ATOM 3015 C CA . HIS A 1 392 ? -3.059 -11.609 -2.34 1 94.62 392 HIS A CA 1
ATOM 3016 C C . HIS A 1 392 ? -3.076 -12.422 -3.629 1 94.62 392 HIS A C 1
ATOM 3018 O O . HIS A 1 392 ? -4.051 -12.375 -4.387 1 94.62 392 HIS A O 1
ATOM 3024 N N . LYS A 1 393 ? -2.025 -13.133 -3.961 1 91.44 393 LYS A N 1
ATOM 3025 C CA . LYS A 1 393 ? -1.938 -13.805 -5.254 1 91.44 393 LYS A CA 1
ATOM 3026 C C . LYS A 1 393 ? -2.811 -15.055 -5.285 1 91.44 393 LYS A C 1
ATOM 3028 O O . LYS A 1 393 ? -3.559 -15.273 -6.238 1 91.44 393 LYS A O 1
ATOM 3033 N N . LEU A 1 394 ? -2.738 -15.875 -4.137 1 92.62 394 LEU A N 1
ATOM 3034 C CA . LEU A 1 394 ? -3.467 -17.141 -4.234 1 92.62 394 LEU A CA 1
ATOM 3035 C C . LEU A 1 394 ? -4.371 -17.328 -3.023 1 92.62 394 LEU A C 1
ATOM 3037 O O . LEU A 1 394 ? -5.152 -18.297 -2.973 1 92.62 394 LEU A O 1
ATOM 3041 N N . LEU A 1 395 ? -4.316 -16.5 -2.043 1 95.81 395 LEU A N 1
ATOM 3042 C CA . LEU A 1 395 ? -5.324 -16.438 -0.989 1 95.81 395 LEU A CA 1
ATOM 3043 C C . LEU A 1 395 ? -6.207 -15.203 -1.157 1 95.81 395 LEU A C 1
ATOM 3045 O O . LEU A 1 395 ? -6.09 -14.484 -2.148 1 95.81 395 LEU A O 1
ATOM 3049 N N . ALA A 1 396 ? -7.188 -15.125 -0.243 1 95.81 396 ALA A N 1
ATOM 3050 C CA . ALA A 1 396 ? -8.094 -13.984 -0.334 1 95.81 396 ALA A CA 1
ATOM 3051 C C . ALA A 1 396 ? -7.566 -12.797 0.467 1 95.81 396 ALA A C 1
ATOM 3053 O O . ALA A 1 396 ? -7.797 -12.703 1.675 1 95.81 396 ALA A O 1
ATOM 3054 N N . ALA A 1 397 ? -6.914 -11.875 -0.19 1 97.19 397 ALA A N 1
ATOM 3055 C CA . ALA A 1 397 ? -6.398 -10.648 0.415 1 97.19 397 ALA A CA 1
ATOM 3056 C C . ALA A 1 397 ? -6.312 -9.523 -0.612 1 97.19 397 ALA A C 1
ATOM 3058 O O . ALA A 1 397 ? -6.348 -9.773 -1.819 1 97.19 397 ALA A O 1
ATOM 3059 N N . PHE A 1 398 ? -6.246 -8.266 -0.126 1 96.81 398 PHE A N 1
ATOM 3060 C CA . PHE A 1 398 ? -6.078 -7.121 -1.009 1 96.81 398 PHE A CA 1
ATOM 3061 C C . PHE A 1 398 ? -4.703 -7.145 -1.669 1 96.81 398 PHE A C 1
ATOM 3063 O O . PHE A 1 398 ? -3.74 -7.648 -1.091 1 96.81 398 PHE A O 1
ATOM 3070 N N . SER A 1 399 ? -4.637 -6.621 -2.941 1 95.75 399 SER A N 1
ATOM 3071 C CA . SER A 1 399 ? -3.348 -6.43 -3.6 1 95.75 399 SER A CA 1
ATOM 3072 C C . SER A 1 399 ? -2.355 -5.727 -2.684 1 95.75 399 SER A C 1
ATOM 3074 O O . SER A 1 399 ? -2.738 -4.855 -1.897 1 95.75 399 SER A O 1
ATOM 3076 N N . GLN A 1 400 ? -1.059 -6.047 -2.695 1 96 400 GLN A N 1
ATOM 3077 C CA . GLN A 1 400 ? 0.047 -5.531 -1.896 1 96 400 GLN A CA 1
ATOM 3078 C C . GLN A 1 400 ? 0.164 -6.281 -0.571 1 96 400 GLN A C 1
ATOM 3080 O O . GLN A 1 400 ? 1.153 -6.129 0.149 1 96 400 GLN A O 1
ATOM 3085 N N . ALA A 1 401 ? -0.852 -7.113 -0.2 1 97.62 401 ALA A N 1
ATOM 3086 C CA . ALA A 1 401 ? -0.818 -7.824 1.073 1 97.62 401 ALA A CA 1
ATOM 3087 C C . ALA A 1 401 ? 0.152 -9 1.018 1 97.62 401 ALA A C 1
ATOM 3089 O O . ALA A 1 401 ? 0.065 -9.844 0.121 1 97.62 401 ALA A O 1
ATOM 3090 N N . SER A 1 402 ? 1.057 -9.062 1.943 1 98.25 402 SER A N 1
ATOM 3091 C CA . SER A 1 402 ? 2.074 -10.109 2.006 1 98.25 402 SER A CA 1
ATOM 3092 C C . SER A 1 402 ? 2.365 -10.508 3.449 1 98.25 402 SER A C 1
ATOM 3094 O O . SER A 1 402 ? 1.946 -9.828 4.387 1 98.25 402 SER A O 1
ATOM 3096 N N . MET A 1 403 ? 2.938 -11.695 3.652 1 98.75 403 MET A N 1
ATOM 3097 C CA . MET A 1 403 ? 3.348 -12.164 4.973 1 98.75 403 MET A CA 1
ATOM 3098 C C . MET A 1 403 ? 4.777 -12.695 4.941 1 98.75 403 MET A C 1
ATOM 3100 O O . MET A 1 403 ? 5.207 -13.281 3.941 1 98.75 403 MET A O 1
ATOM 3104 N N . ILE A 1 404 ? 5.508 -12.43 5.953 1 98.81 404 ILE A N 1
ATOM 3105 C CA . ILE A 1 404 ? 6.781 -13.086 6.219 1 98.81 404 ILE A CA 1
ATOM 3106 C C . ILE A 1 404 ? 6.609 -14.109 7.34 1 98.81 404 ILE A C 1
ATOM 3108 O O . ILE A 1 404 ? 6.164 -13.766 8.438 1 98.81 404 ILE A O 1
ATOM 3112 N N . HIS A 1 405 ? 6.91 -15.336 7.07 1 98.81 405 HIS A N 1
ATOM 3113 C CA . HIS A 1 405 ? 6.902 -16.391 8.07 1 98.81 405 HIS A CA 1
ATOM 3114 C C . HIS A 1 405 ? 8.32 -16.828 8.422 1 98.81 405 HIS A C 1
ATOM 3116 O O . HIS A 1 405 ? 9.195 -16.891 7.555 1 98.81 405 HIS A O 1
ATOM 3122 N N . VAL A 1 406 ? 8.586 -17.172 9.711 1 98.69 406 VAL A N 1
ATOM 3123 C CA . VAL A 1 406 ? 9.922 -17.531 10.164 1 98.69 406 VAL A CA 1
ATOM 3124 C C . VAL A 1 406 ? 9.859 -18.797 11.016 1 98.69 406 VAL A C 1
ATOM 3126 O O . VAL A 1 406 ? 8.992 -18.922 11.883 1 98.69 406 VAL A O 1
ATOM 3129 N N . GLN A 1 407 ? 10.633 -19.719 10.719 1 97.88 407 GLN A N 1
ATOM 3130 C CA . GLN A 1 407 ? 10.914 -20.875 11.57 1 97.88 407 GLN A CA 1
ATOM 3131 C C . GLN A 1 407 ? 12.312 -20.766 12.188 1 97.88 407 GLN A C 1
ATOM 3133 O O . GLN A 1 407 ? 13.312 -20.703 11.469 1 97.88 407 GLN A O 1
ATOM 3138 N N . ASP A 1 408 ? 12.383 -20.766 13.477 1 96.56 408 ASP A N 1
ATOM 3139 C CA . ASP A 1 408 ? 13.656 -20.656 14.18 1 96.56 408 ASP A CA 1
ATOM 3140 C C . ASP A 1 408 ? 14.57 -21.828 13.844 1 96.56 408 ASP A C 1
ATOM 3142 O O . ASP A 1 408 ? 14.102 -22.953 13.617 1 96.56 408 ASP A O 1
ATOM 3146 N N . GLY A 1 409 ? 15.812 -21.516 13.727 1 93.12 409 GLY A N 1
ATOM 3147 C CA . GLY A 1 409 ? 16.797 -22.547 13.492 1 93.12 409 GLY A CA 1
ATOM 3148 C C . GLY A 1 409 ? 17.25 -23.25 14.766 1 93.12 409 GLY A C 1
ATOM 3149 O O . GLY A 1 409 ? 16.812 -22.891 15.859 1 93.12 409 GLY A O 1
ATOM 3150 N N . GLY A 1 410 ? 18.031 -24.375 14.57 1 88.81 410 GLY A N 1
ATOM 3151 C CA . GLY A 1 410 ? 18.594 -25.078 15.719 1 88.81 410 GLY A CA 1
ATOM 3152 C C . GLY A 1 410 ? 19.609 -24.25 16.484 1 88.81 410 GLY A C 1
ATOM 3153 O O . GLY A 1 410 ? 19.516 -24.141 17.719 1 88.81 410 GLY A O 1
ATOM 3154 N N . ALA A 1 411 ? 20.5 -23.641 15.773 1 85.88 411 ALA A N 1
ATOM 3155 C CA . ALA A 1 411 ? 21.594 -22.906 16.391 1 85.88 411 ALA A CA 1
ATOM 3156 C C . ALA A 1 411 ? 21.234 -21.422 16.531 1 85.88 411 ALA A C 1
ATOM 3158 O O . ALA A 1 411 ? 21.844 -20.719 17.344 1 85.88 411 ALA A O 1
ATOM 3159 N N . ARG A 1 412 ? 20.391 -20.984 15.727 1 88.81 412 ARG A N 1
ATOM 3160 C CA . ARG A 1 412 ? 20.078 -19.547 15.695 1 88.81 412 ARG A CA 1
ATOM 3161 C C . ARG A 1 412 ? 18.578 -19.312 15.695 1 88.81 412 ARG A C 1
ATOM 3163 O O . ARG A 1 412 ? 17.844 -19.922 14.906 1 88.81 412 ARG A O 1
ATOM 3170 N N . GLN A 1 413 ? 18.156 -18.453 16.625 1 93.94 413 GLN A N 1
ATOM 3171 C CA . GLN A 1 413 ? 16.781 -18 16.656 1 93.94 413 GLN A CA 1
ATOM 3172 C C . GLN A 1 413 ? 16.656 -16.594 16.078 1 93.94 413 GLN A C 1
ATOM 3174 O O . GLN A 1 413 ? 17.641 -15.859 15.992 1 93.94 413 GLN A O 1
ATOM 3179 N N . LEU A 1 414 ? 15.469 -16.266 15.695 1 96.19 414 LEU A N 1
ATOM 3180 C CA . LEU A 1 414 ? 15.242 -14.922 15.164 1 96.19 414 LEU A CA 1
ATOM 3181 C C . LEU A 1 414 ? 15.414 -13.867 16.25 1 96.19 414 LEU A C 1
ATOM 3183 O O . LEU A 1 414 ? 14.812 -13.977 17.328 1 96.19 414 LEU A O 1
ATOM 3187 N N . ASP A 1 415 ? 16.281 -12.938 16.047 1 93.06 415 ASP A N 1
ATOM 3188 C CA . ASP A 1 415 ? 16.328 -11.727 16.859 1 93.06 415 ASP A CA 1
ATOM 3189 C C . ASP A 1 415 ? 15.258 -10.734 16.406 1 93.06 415 ASP A C 1
ATOM 3191 O O . ASP A 1 415 ? 15.469 -9.977 15.461 1 93.06 415 ASP A O 1
ATOM 3195 N N . ARG A 1 416 ? 14.211 -10.625 17.094 1 92.69 416 ARG A N 1
ATOM 3196 C CA . ARG A 1 416 ? 13.039 -9.867 16.672 1 92.69 416 ARG A CA 1
ATOM 3197 C C . ARG A 1 416 ? 13.344 -8.375 16.609 1 92.69 416 ARG A C 1
ATOM 3199 O O . ARG A 1 416 ? 12.852 -7.676 15.727 1 92.69 416 ARG A O 1
ATOM 3206 N N . ASP A 1 417 ? 14.094 -7.828 17.531 1 89.06 417 ASP A N 1
ATOM 3207 C CA . ASP A 1 417 ? 14.406 -6.402 17.562 1 89.06 417 ASP A CA 1
ATOM 3208 C C . ASP A 1 417 ? 15.258 -6 16.359 1 89.06 417 ASP A C 1
ATOM 3210 O O . ASP A 1 417 ? 14.992 -4.977 15.719 1 89.06 417 ASP A O 1
ATOM 3214 N N . ARG A 1 418 ? 16.234 -6.84 16.125 1 90.12 418 ARG A N 1
ATOM 3215 C CA . ARG A 1 418 ? 17.078 -6.566 14.969 1 90.12 418 ARG A CA 1
ATOM 3216 C C . ARG A 1 418 ? 16.297 -6.703 13.664 1 90.12 418 ARG A C 1
ATOM 3218 O O . ARG A 1 418 ? 16.484 -5.906 12.742 1 90.12 418 ARG A O 1
ATOM 3225 N N . PHE A 1 419 ? 15.484 -7.719 13.641 1 96.06 419 PHE A N 1
ATOM 3226 C CA . PHE A 1 419 ? 14.633 -7.906 12.469 1 96.06 419 PHE A CA 1
ATOM 3227 C C . PHE A 1 419 ? 13.734 -6.695 12.258 1 96.06 419 PHE A C 1
ATOM 3229 O O . PHE A 1 419 ? 13.523 -6.273 11.117 1 96.06 419 PHE A O 1
ATOM 3236 N N . ASN A 1 420 ? 13.227 -6.137 13.305 1 94.44 420 ASN A N 1
ATOM 3237 C CA . ASN A 1 420 ? 12.281 -5.027 13.203 1 94.44 420 ASN A CA 1
ATOM 3238 C C . ASN A 1 420 ? 12.961 -3.768 12.664 1 94.44 420 ASN A C 1
ATOM 3240 O O . ASN A 1 420 ? 12.305 -2.916 12.07 1 94.44 420 ASN A O 1
ATOM 3244 N N . GLU A 1 421 ? 14.281 -3.604 12.852 1 93.56 421 GLU A N 1
ATOM 3245 C CA . GLU A 1 421 ? 15 -2.484 12.242 1 93.56 421 GLU A CA 1
ATOM 3246 C C . GLU A 1 421 ? 14.898 -2.521 10.719 1 93.56 421 GLU A C 1
ATOM 3248 O O . GLU A 1 421 ? 14.656 -1.494 10.086 1 93.56 421 GLU A O 1
ATOM 3253 N N . ALA A 1 422 ? 15.086 -3.734 10.234 1 96.38 422 ALA A N 1
ATOM 3254 C CA . ALA A 1 422 ? 14.953 -3.908 8.789 1 96.38 422 ALA A CA 1
ATOM 3255 C C . ALA A 1 422 ? 13.5 -3.736 8.344 1 96.38 422 ALA A C 1
ATOM 3257 O O . ALA A 1 422 ? 13.234 -3.145 7.301 1 96.38 422 ALA A O 1
ATOM 3258 N N . PHE A 1 423 ? 12.602 -4.258 9.164 1 96.62 423 PHE A N 1
ATOM 3259 C CA . PHE A 1 423 ? 11.18 -4.168 8.875 1 96.62 423 PHE A CA 1
ATOM 3260 C C . PHE A 1 423 ? 10.742 -2.711 8.742 1 96.62 423 PHE A C 1
ATOM 3262 O O . PHE A 1 423 ? 10.117 -2.332 7.754 1 96.62 423 PHE A O 1
ATOM 3269 N N . MET A 1 424 ? 11.148 -1.866 9.602 1 92.75 424 MET A N 1
ATOM 3270 C CA . MET A 1 424 ? 10.742 -0.464 9.641 1 92.75 424 MET A CA 1
ATOM 3271 C C . MET A 1 424 ? 11.367 0.315 8.492 1 92.75 424 MET A C 1
ATOM 3273 O O . MET A 1 424 ? 10.789 1.296 8.016 1 92.75 424 MET A O 1
ATOM 3277 N N . MET A 1 425 ? 12.414 -0.187 7.984 1 93.81 425 MET A N 1
ATOM 3278 C CA . MET A 1 425 ? 13.086 0.478 6.875 1 93.81 425 MET A CA 1
ATOM 3279 C C . MET A 1 425 ? 12.234 0.43 5.613 1 93.81 425 MET A C 1
ATOM 3281 O O . MET A 1 425 ? 12.305 1.327 4.77 1 93.81 425 MET A O 1
ATOM 3285 N N . HIS A 1 426 ? 11.406 -0.581 5.574 1 96.12 426 HIS A N 1
ATOM 3286 C CA . HIS A 1 426 ? 10.75 -0.818 4.297 1 96.12 426 HIS A CA 1
ATOM 3287 C C . HIS A 1 426 ? 9.242 -0.585 4.398 1 96.12 426 HIS A C 1
ATOM 3289 O O . HIS A 1 426 ? 8.547 -0.56 3.385 1 96.12 426 HIS A O 1
ATOM 3295 N N . ILE A 1 427 ? 8.703 -0.331 5.547 1 93.31 427 ILE A N 1
ATOM 3296 C CA . ILE A 1 427 ? 7.258 -0.239 5.723 1 93.31 427 ILE A CA 1
ATOM 3297 C C . ILE A 1 427 ? 6.848 1.225 5.863 1 93.31 427 ILE A C 1
ATOM 3299 O O . ILE A 1 427 ? 7.637 2.055 6.324 1 93.31 427 ILE A O 1
ATOM 3303 N N . SER A 1 428 ? 5.648 1.52 5.383 1 91.75 428 SER A N 1
ATOM 3304 C CA . SER A 1 428 ? 5.09 2.857 5.547 1 91.75 428 SER A CA 1
ATOM 3305 C C . SER A 1 428 ? 4.711 3.125 7 1 91.75 428 SER A C 1
ATOM 3307 O O . SER A 1 428 ? 4.207 2.234 7.691 1 91.75 428 SER A O 1
ATOM 3309 N N . THR A 1 429 ? 4.887 4.387 7.406 1 88.12 429 THR A N 1
ATOM 3310 C CA . THR A 1 429 ? 4.449 4.793 8.742 1 88.12 429 THR A CA 1
ATOM 3311 C C . THR A 1 429 ? 2.959 5.125 8.742 1 88.12 429 THR A C 1
ATOM 3313 O O . THR A 1 429 ? 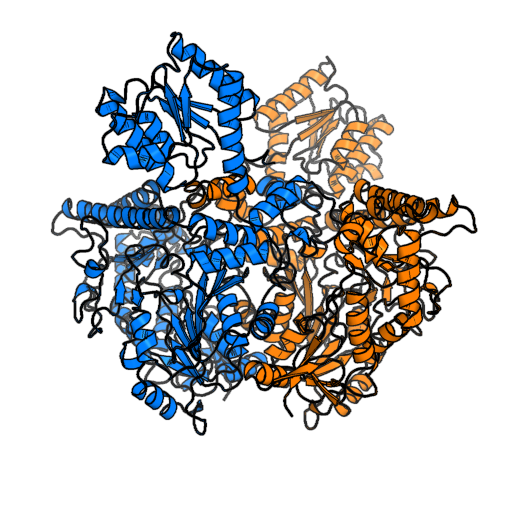2.387 5.434 9.789 1 88.12 429 THR A O 1
ATOM 3316 N N . SER A 1 430 ? 2.371 5.129 7.57 1 91.5 430 SER A N 1
ATOM 3317 C CA . SER A 1 430 ? 0.937 5.34 7.406 1 91.5 430 SER A CA 1
ATOM 3318 C C . SER A 1 430 ? 0.288 4.18 6.66 1 91.5 430 SER A C 1
ATOM 3320 O O . SER A 1 430 ? -0.234 4.355 5.559 1 91.5 430 SER A O 1
ATOM 3322 N N . PRO A 1 431 ? 0.228 3.096 7.312 1 93.38 431 PRO A N 1
ATOM 3323 C CA . PRO A 1 431 ? -0.266 1.903 6.621 1 93.38 431 PRO A CA 1
ATOM 3324 C C . PRO A 1 431 ? -1.755 1.987 6.293 1 93.38 431 PRO A C 1
ATOM 3326 O O . PRO A 1 431 ? -2.525 2.59 7.047 1 93.38 431 PRO A O 1
ATOM 3329 N N . GLN A 1 432 ? -2.129 1.432 5.195 1 94.75 432 GLN A N 1
ATOM 3330 C CA . GLN A 1 432 ? -3.535 1.238 4.855 1 94.75 432 GLN A CA 1
ATOM 3331 C C . GLN A 1 432 ? -4.137 0.08 5.645 1 94.75 432 GLN A C 1
ATOM 3333 O O . GLN A 1 432 ? -3.854 -1.086 5.359 1 94.75 432 GLN A O 1
ATOM 3338 N N . TYR A 1 433 ? -5.043 0.316 6.57 1 93.88 433 TYR A N 1
ATOM 3339 C CA . TYR A 1 433 ? -5.555 -0.666 7.523 1 93.88 433 TYR A CA 1
ATOM 3340 C C . TYR A 1 433 ? -6.387 -1.729 6.816 1 93.88 433 TYR A C 1
ATOM 3342 O O . TYR A 1 433 ? -6.441 -2.879 7.258 1 93.88 433 TYR A O 1
ATOM 3350 N N . GLY A 1 434 ? -7.02 -1.312 5.695 1 95.44 434 GLY A N 1
ATOM 3351 C CA . GLY A 1 434 ? -7.75 -2.305 4.926 1 95.44 434 GLY A CA 1
ATOM 3352 C C . GLY A 1 434 ? -6.879 -3.459 4.465 1 95.44 434 GLY A C 1
ATOM 3353 O O . GLY A 1 434 ? -7.312 -4.613 4.469 1 95.44 434 GLY A O 1
ATOM 3354 N N . ILE A 1 435 ? -5.664 -3.211 4.066 1 97.06 435 ILE A N 1
ATOM 3355 C CA . ILE A 1 435 ? -4.742 -4.25 3.623 1 97.06 435 ILE A CA 1
ATOM 3356 C C . ILE A 1 435 ? -4.375 -5.148 4.801 1 97.06 435 ILE A C 1
ATOM 3358 O O . ILE A 1 435 ? -4.34 -6.375 4.668 1 97.06 435 ILE A O 1
ATOM 3362 N N . ILE A 1 436 ? -4.133 -4.562 5.98 1 97.19 436 ILE A N 1
ATOM 3363 C CA . ILE A 1 436 ? -3.822 -5.332 7.18 1 97.19 436 ILE A CA 1
ATOM 3364 C C . ILE A 1 436 ? -5.004 -6.234 7.531 1 97.19 436 ILE A C 1
ATOM 3366 O O . ILE A 1 436 ? -4.824 -7.422 7.809 1 97.19 436 ILE A O 1
ATOM 3370 N N . ALA A 1 437 ? -6.207 -5.633 7.496 1 97.5 437 ALA A N 1
ATOM 3371 C CA . ALA A 1 437 ? -7.418 -6.395 7.801 1 97.5 437 ALA A CA 1
ATOM 3372 C C . ALA A 1 437 ? -7.578 -7.57 6.844 1 97.5 437 ALA A C 1
ATOM 3374 O O . ALA A 1 437 ? -8.016 -8.656 7.246 1 97.5 437 ALA A O 1
ATOM 3375 N N . SER A 1 438 ? -7.27 -7.363 5.598 1 98.06 438 SER A N 1
ATOM 3376 C CA . SER A 1 438 ? -7.402 -8.43 4.613 1 98.06 438 SER A CA 1
ATOM 3377 C C . SER A 1 438 ? -6.457 -9.586 4.918 1 98.06 438 SER A C 1
ATOM 3379 O O . SER A 1 438 ? -6.785 -10.75 4.672 1 98.06 438 SER A O 1
ATOM 3381 N N . LEU A 1 439 ? -5.254 -9.305 5.434 1 98.56 439 LEU A N 1
ATOM 3382 C CA . LEU A 1 439 ? -4.312 -10.352 5.828 1 98.56 439 LEU A CA 1
ATOM 3383 C C . LEU A 1 439 ? -4.852 -11.148 7.008 1 98.56 439 LEU A C 1
ATOM 3385 O O . LEU A 1 439 ? -4.746 -12.375 7.035 1 98.56 439 LEU A O 1
ATOM 3389 N N . ASP A 1 440 ? -5.395 -10.422 7.957 1 98.38 440 ASP A N 1
ATOM 3390 C CA . ASP A 1 440 ? -6.02 -11.039 9.117 1 98.38 440 ASP A CA 1
ATOM 3391 C C . ASP A 1 440 ? -7.145 -11.984 8.703 1 98.38 440 ASP A C 1
ATOM 3393 O O . ASP A 1 440 ? -7.188 -13.133 9.141 1 98.38 440 ASP A O 1
ATOM 3397 N N . VAL A 1 441 ? -7.984 -11.562 7.828 1 98 441 VAL A N 1
ATOM 3398 C CA . VAL A 1 441 ? -9.141 -12.328 7.359 1 98 441 VAL A CA 1
ATOM 3399 C C . VAL A 1 441 ? -8.664 -13.5 6.508 1 98 441 VAL A C 1
ATOM 3401 O O . VAL A 1 441 ? -9.203 -14.609 6.605 1 98 441 VAL A O 1
ATOM 3404 N N . ALA A 1 442 ? -7.668 -13.273 5.672 1 98.12 442 ALA A N 1
ATOM 3405 C CA . ALA A 1 442 ? -7.109 -14.352 4.855 1 98.12 442 ALA A CA 1
ATOM 3406 C C . ALA A 1 442 ? -6.645 -15.516 5.727 1 98.12 442 ALA A C 1
ATOM 3408 O O . ALA A 1 442 ? -6.914 -16.672 5.414 1 98.12 442 ALA A O 1
ATOM 3409 N N . SER A 1 443 ? -5.906 -15.18 6.785 1 98.06 443 SER A N 1
ATOM 3410 C CA . SER A 1 443 ? -5.426 -16.203 7.715 1 98.06 443 SER A CA 1
ATOM 3411 C C . SER A 1 443 ? -6.586 -16.922 8.391 1 98.06 443 SER A C 1
ATOM 3413 O O . SER A 1 443 ? -6.586 -18.156 8.492 1 98.06 443 SER A O 1
ATOM 3415 N N . ALA A 1 444 ? -7.586 -16.172 8.828 1 96.88 444 ALA A N 1
ATOM 3416 C CA . ALA A 1 444 ? -8.734 -16.734 9.531 1 96.88 444 ALA A CA 1
ATOM 3417 C C . ALA A 1 444 ? -9.531 -17.672 8.617 1 96.88 444 ALA A C 1
ATOM 3419 O O . ALA A 1 444 ? -10.055 -18.688 9.07 1 96.88 444 ALA A O 1
ATOM 3420 N N . MET A 1 445 ? -9.703 -17.328 7.363 1 96.19 445 MET A N 1
ATOM 3421 C CA . MET A 1 445 ? -10.422 -18.156 6.398 1 96.19 445 MET A CA 1
ATOM 3422 C C . MET A 1 445 ? -9.773 -19.531 6.266 1 96.19 445 MET A C 1
ATOM 3424 O O . MET A 1 445 ? -10.461 -20.516 6.008 1 96.19 445 MET A O 1
ATOM 3428 N N . MET A 1 446 ? -8.422 -19.562 6.461 1 96.69 446 MET A N 1
ATOM 3429 C CA . MET A 1 446 ? -7.672 -20.781 6.188 1 96.69 446 MET A CA 1
ATOM 3430 C C . MET A 1 446 ? -7.523 -21.625 7.453 1 96.69 446 MET A C 1
ATOM 3432 O O . MET A 1 446 ? -7.02 -22.75 7.398 1 96.69 446 MET A O 1
ATOM 3436 N N . GLU A 1 447 ? -8.039 -21.172 8.539 1 94.69 447 GLU A N 1
ATOM 3437 C CA . GLU A 1 447 ? -7.816 -21.828 9.82 1 94.69 447 GLU A CA 1
ATOM 3438 C C . GLU A 1 447 ? -8.586 -23.141 9.914 1 94.69 447 GLU A C 1
ATOM 3440 O O . GLU A 1 447 ? -9.781 -23.188 9.617 1 94.69 447 GLU A O 1
ATOM 3445 N N . GLY A 1 448 ? -7.902 -24.219 10.242 1 90.94 448 GLY A N 1
ATOM 3446 C CA . GLY A 1 448 ? -8.523 -25.5 10.523 1 90.94 448 GLY A CA 1
ATOM 3447 C C . GLY A 1 448 ? -9.062 -26.188 9.273 1 90.94 448 GLY A C 1
ATOM 3448 O O . GLY A 1 448 ? -8.453 -26.109 8.211 1 90.94 448 GLY A O 1
ATOM 3449 N N . PRO A 1 449 ? -10.188 -26.906 9.438 1 90.81 449 PRO A N 1
ATOM 3450 C CA . PRO A 1 449 ? -10.742 -27.672 8.328 1 90.81 449 PRO A CA 1
ATOM 3451 C C . PRO A 1 449 ? -11.25 -26.797 7.188 1 90.81 449 PRO A C 1
ATOM 3453 O O . PRO A 1 449 ? -11.289 -27.234 6.031 1 90.81 449 PRO A O 1
ATOM 3456 N N . ALA A 1 450 ? -11.633 -25.625 7.52 1 91.5 450 ALA A N 1
ATOM 3457 C CA . ALA A 1 450 ? -12.141 -24.719 6.492 1 91.5 450 ALA A CA 1
ATOM 3458 C C . ALA A 1 450 ? -11.086 -24.453 5.426 1 91.5 450 ALA A C 1
ATOM 3460 O O . ALA A 1 450 ? -11.391 -24.453 4.23 1 91.5 450 ALA A O 1
ATOM 3461 N N . GLY A 1 451 ? -9.852 -24.203 5.895 1 94.88 451 GLY A N 1
ATOM 3462 C CA . GLY A 1 451 ? -8.766 -23.969 4.949 1 94.88 451 GLY A CA 1
ATOM 3463 C C . GLY A 1 451 ? -8.5 -25.156 4.039 1 94.88 451 GLY A C 1
ATOM 3464 O O . GLY A 1 451 ? -8.305 -24.984 2.834 1 94.88 451 GLY A O 1
ATOM 3465 N N . ARG A 1 452 ? -8.477 -26.312 4.613 1 95.12 452 ARG A N 1
ATOM 3466 C CA . ARG A 1 452 ? -8.273 -27.516 3.812 1 95.12 452 ARG A CA 1
ATOM 3467 C C . ARG A 1 452 ? -9.367 -27.672 2.766 1 95.12 452 ARG A C 1
ATOM 3469 O O . ARG A 1 452 ? -9.094 -28.031 1.619 1 95.12 452 ARG A O 1
ATOM 3476 N N . SER A 1 453 ? -10.602 -27.453 3.207 1 93.5 453 SER A N 1
ATOM 3477 C CA . SER A 1 453 ? -11.742 -27.578 2.311 1 93.5 453 SER A CA 1
ATOM 3478 C C . SER A 1 453 ? -11.641 -26.594 1.145 1 93.5 453 SER A C 1
ATOM 3480 O O . SER A 1 453 ? -11.992 -26.938 0.011 1 93.5 453 SER A O 1
ATOM 3482 N N . LEU A 1 454 ? -11.219 -25.406 1.403 1 94.19 454 LEU A N 1
ATOM 3483 C CA . LEU A 1 454 ? -11.078 -24.406 0.359 1 94.19 454 LEU A CA 1
ATOM 3484 C C . LEU A 1 454 ? -10.055 -24.844 -0.684 1 94.19 454 LEU A C 1
ATOM 3486 O O . LEU A 1 454 ? -10.281 -24.688 -1.886 1 94.19 454 LEU A O 1
ATOM 3490 N N . ILE A 1 455 ? -8.938 -25.406 -0.261 1 95.69 455 ILE A N 1
ATOM 3491 C CA . ILE A 1 455 ? -7.902 -25.875 -1.182 1 95.69 455 ILE A CA 1
ATOM 3492 C C . ILE A 1 455 ? -8.406 -27.094 -1.954 1 95.69 455 ILE A C 1
ATOM 3494 O O . ILE A 1 455 ? -8.172 -27.203 -3.158 1 95.69 455 ILE A O 1
ATOM 3498 N N . GLN A 1 456 ? -9.094 -27.953 -1.226 1 94.38 456 GLN A N 1
ATOM 3499 C CA . GLN A 1 456 ? -9.672 -29.125 -1.898 1 94.38 456 GLN A CA 1
ATOM 3500 C C . GLN A 1 456 ? -10.586 -28.688 -3.039 1 94.38 456 GLN A C 1
ATOM 3502 O O . GLN A 1 456 ? -10.57 -29.297 -4.117 1 94.38 456 GLN A O 1
ATOM 3507 N N . GLU A 1 457 ? -11.375 -27.734 -2.766 1 92.19 457 GLU A N 1
ATOM 3508 C CA . GLU A 1 457 ? -12.273 -27.234 -3.801 1 92.19 457 GLU A CA 1
ATOM 3509 C C . GLU A 1 457 ? -11.492 -26.75 -5.02 1 92.19 457 GLU A C 1
ATOM 3511 O O . GLU A 1 457 ? -11.914 -26.953 -6.16 1 92.19 457 GLU A O 1
ATOM 3516 N N . THR A 1 458 ? -10.414 -26.078 -4.828 1 93.5 458 THR A N 1
ATOM 3517 C CA . THR A 1 458 ? -9.578 -25.609 -5.926 1 93.5 458 THR A CA 1
ATOM 3518 C C . THR A 1 458 ? -9.031 -26.781 -6.742 1 93.5 458 THR A C 1
ATOM 3520 O O . THR A 1 458 ? -9 -26.719 -7.973 1 93.5 458 THR A O 1
ATOM 3523 N N . PHE A 1 459 ? -8.625 -27.844 -6.043 1 95.38 459 PHE A N 1
ATOM 3524 C CA . PHE A 1 459 ? -8.164 -29.047 -6.711 1 95.38 459 PHE A CA 1
ATOM 3525 C C . PHE A 1 459 ? -9.281 -29.656 -7.559 1 95.38 459 PHE A C 1
ATOM 3527 O O . PHE A 1 459 ? -9.062 -30.016 -8.719 1 95.38 459 PHE A O 1
ATOM 3534 N N . ASP A 1 460 ? -10.422 -29.719 -6.938 1 94.19 460 ASP A N 1
ATOM 3535 C CA . ASP A 1 460 ? -11.555 -30.344 -7.617 1 94.19 460 ASP A CA 1
ATOM 3536 C C . ASP A 1 460 ? -11.898 -29.594 -8.906 1 94.19 460 ASP A C 1
ATOM 3538 O O . ASP A 1 460 ? -12.172 -30.203 -9.93 1 94.19 460 ASP A O 1
ATOM 3542 N N . GLU A 1 461 ? -11.859 -28.266 -8.82 1 93 461 GLU A N 1
ATOM 3543 C CA . GLU A 1 461 ? -12.164 -27.469 -10 1 93 461 GLU A CA 1
ATOM 3544 C C . GLU A 1 461 ? -11.102 -27.641 -11.078 1 93 461 GLU A C 1
ATOM 3546 O O . GLU A 1 461 ? -11.422 -27.75 -12.266 1 93 461 GLU A O 1
ATOM 3551 N N . ALA A 1 462 ? -9.844 -27.688 -10.703 1 94.44 462 ALA A N 1
ATOM 3552 C CA . ALA A 1 462 ? -8.758 -27.875 -11.664 1 94.44 462 ALA A CA 1
ATOM 3553 C C . ALA A 1 462 ? -8.859 -29.234 -12.344 1 94.44 462 ALA A C 1
ATOM 3555 O O . ALA A 1 462 ? -8.648 -29.344 -13.555 1 94.44 462 ALA A O 1
ATOM 3556 N N . LEU A 1 463 ? -9.18 -30.25 -11.57 1 94.94 463 LEU A N 1
ATOM 3557 C CA . LEU A 1 463 ? -9.32 -31.609 -12.109 1 94.94 463 LEU A CA 1
ATOM 3558 C C . LEU A 1 463 ? -10.523 -31.703 -13.039 1 94.94 463 LEU A C 1
ATOM 3560 O O . LEU A 1 463 ? -10.453 -32.344 -14.086 1 94.94 463 LEU A O 1
ATOM 3564 N N . SER A 1 464 ? -11.609 -31.047 -12.586 1 93.44 464 SER A N 1
ATOM 3565 C CA . SER A 1 464 ? -12.805 -31.031 -13.422 1 93.44 464 SER A CA 1
ATOM 3566 C C . SER A 1 464 ? -12.516 -30.391 -14.773 1 93.44 464 SER A C 1
ATOM 3568 O O . SER A 1 464 ? -12.984 -30.859 -15.812 1 93.44 464 SER A O 1
ATOM 3570 N N . PHE A 1 465 ? -11.844 -29.375 -14.812 1 94.25 465 PHE A N 1
ATOM 3571 C CA . PHE A 1 465 ? -11.453 -28.703 -16.047 1 94.25 465 PHE A CA 1
ATOM 3572 C C . PHE A 1 465 ? -10.633 -29.625 -16.938 1 94.25 465 PHE A C 1
ATOM 3574 O O . PHE A 1 465 ? -10.883 -29.719 -18.141 1 94.25 465 PHE A O 1
ATOM 3581 N N . ARG A 1 466 ? -9.602 -30.297 -16.344 1 94.69 466 ARG A N 1
ATOM 3582 C CA . ARG A 1 466 ? -8.75 -31.219 -17.078 1 94.69 466 ARG A CA 1
ATOM 3583 C C . ARG A 1 466 ? -9.578 -32.344 -17.719 1 94.69 466 ARG A C 1
ATOM 3585 O O . ARG A 1 466 ? -9.367 -32.688 -18.875 1 94.69 466 ARG A O 1
ATOM 3592 N N . ARG A 1 467 ? -10.5 -32.812 -16.984 1 93.38 467 ARG A N 1
ATOM 3593 C CA . ARG A 1 467 ? -11.367 -33.875 -17.5 1 93.38 467 ARG A CA 1
ATOM 3594 C C . ARG A 1 467 ? -12.242 -33.375 -18.625 1 93.38 467 ARG A C 1
ATOM 3596 O O . ARG A 1 467 ? -12.438 -34.062 -19.641 1 93.38 467 ARG A O 1
ATOM 3603 N N . ALA A 1 468 ? -12.727 -32.188 -18.391 1 93.31 468 ALA A N 1
ATOM 3604 C CA . ALA A 1 468 ? -13.578 -31.578 -19.422 1 93.31 468 ALA A CA 1
ATOM 3605 C C . ALA A 1 468 ? -12.805 -31.375 -20.719 1 93.31 468 ALA A C 1
ATOM 3607 O O . ALA A 1 468 ? -13.328 -31.625 -21.812 1 93.31 468 ALA A O 1
ATOM 3608 N N . LEU A 1 469 ? -11.648 -30.906 -20.641 1 94.19 469 LEU A N 1
ATOM 3609 C CA . LEU A 1 469 ? -10.812 -30.688 -21.812 1 94.19 469 LEU A CA 1
ATOM 3610 C C . LEU A 1 469 ? -10.492 -32 -22.5 1 94.19 469 LEU A C 1
ATOM 3612 O O . LEU A 1 469 ? -10.508 -32.094 -23.734 1 94.19 469 LEU A O 1
ATOM 3616 N N . ALA A 1 470 ? -10.18 -33.031 -21.719 1 92.38 470 ALA A N 1
ATOM 3617 C CA . ALA A 1 470 ? -9.891 -34.344 -22.266 1 92.38 470 ALA A CA 1
ATOM 3618 C C . ALA A 1 470 ? -11.117 -34.938 -22.953 1 92.38 470 ALA A C 1
ATOM 3620 O O . ALA A 1 470 ? -10.992 -35.594 -24 1 92.38 470 ALA A O 1
ATOM 3621 N N . ASN A 1 471 ? -12.188 -34.719 -22.328 1 92.69 471 ASN A N 1
ATOM 3622 C CA . ASN A 1 471 ? -13.438 -35.219 -22.906 1 92.69 471 ASN A CA 1
ATOM 3623 C C . ASN A 1 471 ? -13.727 -34.562 -24.266 1 92.69 471 ASN A C 1
ATOM 3625 O O . ASN A 1 471 ? -14.234 -35.219 -25.172 1 92.69 471 ASN A O 1
ATOM 3629 N N . LEU A 1 472 ? -13.508 -33.344 -24.328 1 92.06 472 LEU A N 1
ATOM 3630 C CA . LEU A 1 472 ? -13.711 -32.656 -25.609 1 92.06 472 LEU A CA 1
ATOM 3631 C C . LEU A 1 472 ? -12.781 -33.219 -26.672 1 92.06 472 LEU A C 1
ATOM 3633 O O . LEU A 1 472 ? -13.188 -33.375 -27.828 1 92.06 472 LEU A O 1
ATOM 3637 N N . ARG A 1 473 ? -11.594 -33.469 -26.344 1 92.88 473 ARG A N 1
ATOM 3638 C CA . ARG A 1 473 ? -10.641 -34.062 -27.266 1 92.88 473 ARG A CA 1
ATOM 3639 C C . ARG A 1 473 ? -11.148 -35.406 -27.797 1 92.88 473 ARG A C 1
ATOM 3641 O O . ARG A 1 473 ? -11 -35.719 -28.984 1 92.88 473 ARG A O 1
ATOM 3648 N N . GLN A 1 474 ? -11.727 -36.156 -26.969 1 91.44 474 GLN A N 1
ATOM 3649 C CA . GLN A 1 474 ? -12.211 -37.469 -27.328 1 91.44 474 GLN A CA 1
ATOM 3650 C C . GLN A 1 474 ? -13.359 -37.375 -28.328 1 91.44 474 GLN A C 1
ATOM 3652 O O . GLN A 1 474 ? -13.594 -38.312 -29.094 1 91.44 474 GLN A O 1
ATOM 3657 N N . ASN A 1 475 ? -13.992 -36.281 -28.312 1 91.12 475 ASN A N 1
ATOM 3658 C CA . ASN A 1 475 ? -15.156 -36.125 -29.172 1 91.12 475 ASN A CA 1
ATOM 3659 C C . ASN A 1 475 ? -14.773 -35.5 -30.516 1 91.12 475 ASN A C 1
ATOM 3661 O O . ASN A 1 475 ? -15.633 -35.312 -31.391 1 91.12 475 ASN A O 1
ATOM 3665 N N . LEU A 1 476 ? -13.531 -35.25 -30.688 1 91.12 476 LEU A N 1
ATOM 3666 C CA . LEU A 1 476 ? -13.031 -34.75 -31.953 1 91.12 476 LEU A CA 1
ATOM 3667 C C . LEU A 1 476 ? -12.438 -35.875 -32.812 1 91.12 476 LEU A C 1
ATOM 3669 O O . LEU A 1 476 ? -12.094 -36.938 -32.281 1 91.12 476 LEU A O 1
ATOM 3673 N N . ALA A 1 477 ? -12.352 -35.594 -34.094 1 90.25 477 ALA A N 1
ATOM 3674 C CA . ALA A 1 477 ? -11.719 -36.562 -34.969 1 90.25 477 ALA A CA 1
ATOM 3675 C C . ALA A 1 477 ? -10.266 -36.781 -34.594 1 90.25 477 ALA A C 1
ATOM 3677 O O . ALA A 1 477 ? -9.586 -35.875 -34.125 1 90.25 477 ALA A O 1
ATOM 3678 N N . ALA A 1 478 ? -9.828 -37.969 -34.812 1 86.25 478 ALA A N 1
ATOM 3679 C CA . ALA A 1 478 ? -8.492 -38.375 -34.375 1 86.25 478 ALA A CA 1
ATOM 3680 C C . ALA A 1 478 ? -7.418 -37.5 -35 1 86.25 478 ALA A C 1
ATOM 3682 O O . ALA A 1 478 ? -6.387 -37.219 -34.406 1 86.25 478 ALA A O 1
ATOM 3683 N N . ASP A 1 479 ? -7.688 -37.062 -36.156 1 87.88 479 ASP A N 1
ATOM 3684 C CA . ASP A 1 479 ? -6.668 -36.312 -36.875 1 87.88 479 ASP A CA 1
ATOM 3685 C C . ASP A 1 479 ? -6.879 -34.812 -36.688 1 87.88 479 ASP A C 1
ATOM 3687 O O . ASP A 1 479 ? -6.098 -34 -37.188 1 87.88 479 ASP A O 1
ATOM 3691 N N . ASP A 1 480 ? -7.801 -34.5 -35.875 1 92.69 480 ASP A N 1
ATOM 3692 C CA . ASP A 1 480 ? -8.086 -33.094 -35.625 1 92.69 480 ASP A CA 1
ATOM 3693 C C . ASP A 1 480 ? -7.223 -32.562 -34.5 1 92.69 480 ASP A C 1
ATOM 3695 O O . ASP A 1 480 ? -6.793 -33.312 -33.625 1 92.69 480 ASP A O 1
ATOM 3699 N N . TRP A 1 481 ? -6.859 -31.328 -34.562 1 93.56 481 TRP A N 1
ATOM 3700 C CA . TRP A 1 481 ? -6.012 -30.75 -33.531 1 93.56 481 TRP A CA 1
ATOM 3701 C C . TRP A 1 481 ? -6.844 -30.266 -32.344 1 93.56 481 TRP A C 1
ATOM 3703 O O . TRP A 1 481 ? -8.031 -29.969 -32.5 1 93.56 481 TRP A O 1
ATOM 3713 N N . TRP A 1 482 ? -6.289 -30.25 -31.141 1 94.75 482 TRP A N 1
ATOM 3714 C CA . TRP A 1 482 ? -6.883 -29.719 -29.922 1 94.75 482 TRP A CA 1
ATOM 3715 C C . TRP A 1 482 ? -5.801 -29.297 -28.938 1 94.75 482 TRP A C 1
ATOM 3717 O O . TRP A 1 482 ? -4.617 -29.594 -29.141 1 94.75 482 TRP A O 1
ATOM 3727 N N . PHE A 1 483 ? -6.164 -28.516 -28 1 94.62 483 PHE A N 1
ATOM 3728 C CA . PHE A 1 483 ? -5.258 -28.109 -26.938 1 94.62 483 PHE A CA 1
ATOM 3729 C C . PHE A 1 483 ? -4.961 -29.266 -26 1 94.62 483 PHE A C 1
ATOM 3731 O O . PHE A 1 483 ? -5.801 -30.156 -25.812 1 94.62 483 PHE A O 1
ATOM 3738 N N . SER A 1 484 ? -3.826 -29.266 -25.469 1 93 484 SER A N 1
ATOM 3739 C CA . SER A 1 484 ? -3.457 -30.234 -24.438 1 93 484 SER A CA 1
ATOM 3740 C C . SER A 1 484 ? -2.994 -29.531 -23.172 1 93 484 SER A C 1
ATOM 3742 O O . SER A 1 484 ? -2.965 -28.297 -23.109 1 93 484 SER A O 1
ATOM 3744 N N . ILE A 1 485 ? -2.783 -30.312 -22.109 1 94.38 485 ILE A N 1
ATOM 3745 C CA . ILE A 1 485 ? -2.299 -29.797 -20.844 1 94.38 485 ILE A CA 1
ATOM 3746 C C . ILE A 1 485 ? -0.963 -30.438 -20.484 1 94.38 485 ILE A C 1
ATOM 3748 O O . ILE A 1 485 ? -0.791 -31.641 -20.641 1 94.38 485 ILE A O 1
ATOM 3752 N N . TRP A 1 486 ? 0.053 -29.594 -20.141 1 93.62 486 TRP A N 1
ATOM 3753 C CA . TRP A 1 486 ? 1.308 -30.109 -19.609 1 93.62 486 TRP A CA 1
ATOM 3754 C C . TRP A 1 486 ? 1.099 -30.703 -18.219 1 93.62 486 TRP A C 1
ATOM 3756 O O . TRP A 1 486 ? 0.895 -29.984 -17.25 1 93.62 486 TRP A O 1
ATOM 3766 N N . GLN A 1 487 ? 1.083 -32.062 -18.188 1 93.75 487 GLN A N 1
ATOM 3767 C CA . GLN A 1 487 ? 0.75 -32.75 -16.938 1 93.75 487 GLN A CA 1
ATOM 3768 C C . GLN A 1 487 ? 1.145 -34.219 -17.016 1 93.75 487 GLN A C 1
ATOM 3770 O O . GLN A 1 487 ? 1.412 -34.75 -18.094 1 93.75 487 GLN A O 1
ATOM 3775 N N . PRO A 1 488 ? 1.188 -34.875 -15.82 1 92.19 488 PRO A N 1
ATOM 3776 C CA . PRO A 1 488 ? 1.406 -36.344 -15.844 1 92.19 488 PRO A CA 1
ATOM 3777 C C . PRO A 1 488 ? 0.243 -37.094 -16.469 1 92.19 488 PRO A C 1
ATOM 3779 O O . PRO A 1 488 ? -0.897 -36.625 -16.438 1 92.19 488 PRO A O 1
ATOM 3782 N N . GLU A 1 489 ? 0.547 -38.25 -16.922 1 83.81 489 GLU A N 1
ATOM 3783 C CA . GLU A 1 489 ? -0.46 -39.062 -17.594 1 83.81 489 GLU A CA 1
ATOM 3784 C C . GLU A 1 489 ? -1.591 -39.438 -16.641 1 83.81 489 GLU A C 1
ATOM 3786 O O . GLU A 1 489 ? -2.752 -39.5 -17.047 1 83.81 489 GLU A O 1
ATOM 3791 N N . GLN A 1 490 ? -1.327 -39.531 -15.406 1 79.69 490 GLN A N 1
ATOM 3792 C CA . GLN A 1 490 ? -2.303 -40 -14.422 1 79.69 490 GLN A CA 1
ATOM 3793 C C . GLN A 1 490 ? -3.074 -38.812 -13.82 1 79.69 490 GLN A C 1
ATOM 3795 O O . GLN A 1 490 ? -3.947 -39.031 -12.977 1 79.69 490 GLN A O 1
ATOM 3800 N N . ALA A 1 491 ? -2.912 -37.625 -14.133 1 77.12 491 ALA A N 1
ATOM 3801 C CA . ALA A 1 491 ? -3.449 -36.406 -13.508 1 77.12 491 ALA A CA 1
ATOM 3802 C C . ALA A 1 491 ? -4.973 -36.375 -13.602 1 77.12 491 ALA A C 1
ATOM 3804 O O . ALA A 1 491 ? -5.641 -35.781 -12.75 1 77.12 491 ALA A O 1
ATOM 3805 N N . GLY A 1 492 ? -5.691 -37.062 -14.32 1 67.62 492 GLY A N 1
ATOM 3806 C CA . GLY A 1 492 ? -7.121 -36.938 -14.547 1 67.62 492 GLY A CA 1
ATOM 3807 C C . GLY A 1 492 ? -7.941 -37.938 -13.758 1 67.62 492 GLY A C 1
ATOM 3808 O O . GLY A 1 492 ? -9.156 -38.062 -13.953 1 67.62 492 GLY A O 1
ATOM 3809 N N . GLY A 1 493 ? -7.281 -38.562 -12.75 1 69.62 493 GLY A N 1
ATOM 3810 C CA . GLY A 1 493 ? -8.023 -39.562 -11.992 1 69.62 493 GLY A CA 1
ATOM 3811 C C . GLY A 1 493 ? -8.875 -38.938 -10.891 1 69.62 493 GLY A C 1
ATOM 3812 O O . GLY A 1 493 ? -9.055 -37.719 -10.836 1 69.62 493 GLY A O 1
ATOM 3813 N N . GLU A 1 494 ? -9.586 -39.844 -10.258 1 76.06 494 GLU A N 1
ATOM 3814 C CA . GLU A 1 494 ? -10.461 -39.438 -9.164 1 76.06 494 GLU A CA 1
ATOM 3815 C C . GLU A 1 494 ? -9.648 -38.969 -7.961 1 76.06 494 GLU A C 1
ATOM 3817 O O . GLU A 1 494 ? -8.852 -39.75 -7.402 1 76.06 494 GLU A O 1
ATOM 3822 N N . GLY A 1 495 ? -9.711 -37.656 -7.66 1 81.94 495 GLY A N 1
ATOM 3823 C CA . GLY A 1 495 ? -9.07 -37.125 -6.477 1 81.94 495 GLY A CA 1
ATOM 3824 C C . GLY A 1 495 ? -7.617 -36.75 -6.711 1 81.94 495 GLY A C 1
ATOM 3825 O O . GLY A 1 495 ? -7.047 -37.062 -7.758 1 81.94 495 GLY A O 1
ATOM 3826 N N . VAL A 1 496 ? -6.992 -36.031 -5.848 1 87.12 496 VAL A N 1
ATOM 3827 C CA . VAL A 1 496 ? -5.609 -35.594 -5.969 1 87.12 496 VAL A CA 1
ATOM 3828 C C . VAL A 1 496 ? -4.719 -36.375 -5.023 1 87.12 496 VAL A C 1
ATOM 3830 O O . VAL A 1 496 ? -4.945 -36.406 -3.811 1 87.12 496 VAL A O 1
ATOM 3833 N N . HIS A 1 497 ? -3.863 -37.156 -5.605 1 91.06 497 HIS A N 1
ATOM 3834 C CA . HIS A 1 497 ? -2.836 -37.875 -4.855 1 91.06 497 HIS A CA 1
ATOM 3835 C C . HIS A 1 497 ? -1.442 -37.375 -5.207 1 91.06 497 HIS A C 1
ATOM 3837 O O . HIS A 1 497 ? -1.091 -37.281 -6.383 1 91.06 497 HIS A O 1
ATOM 3843 N N . THR A 1 498 ? -0.698 -37.094 -4.172 1 93.56 498 THR A N 1
ATOM 3844 C CA . THR A 1 498 ? 0.613 -36.469 -4.352 1 93.56 498 THR A CA 1
ATOM 3845 C C . THR A 1 498 ? 1.473 -37.312 -5.301 1 93.56 498 THR A C 1
ATOM 3847 O O . THR A 1 498 ? 2.123 -36.75 -6.195 1 93.56 498 THR A O 1
ATOM 3850 N N . GLY A 1 499 ? 1.465 -38.594 -5.129 1 91.81 499 GLY A N 1
ATOM 3851 C CA . GLY A 1 499 ? 2.303 -39.5 -5.906 1 91.81 499 GLY A CA 1
ATOM 3852 C C . GLY A 1 499 ? 2.043 -39.406 -7.398 1 91.81 499 GLY A C 1
ATOM 3853 O O . GLY A 1 499 ? 2.955 -39.594 -8.203 1 91.81 499 GLY A O 1
ATOM 3854 N N . ASP A 1 500 ? 0.834 -39.094 -7.785 1 93.19 500 ASP A N 1
ATOM 3855 C CA . ASP A 1 500 ? 0.438 -39.031 -9.188 1 93.19 500 ASP A CA 1
ATOM 3856 C C . ASP A 1 500 ? 0.997 -37.781 -9.867 1 93.19 500 ASP A C 1
ATOM 3858 O O . ASP A 1 500 ? 1.011 -37.688 -11.094 1 93.19 500 ASP A O 1
ATOM 3862 N N . TRP A 1 501 ? 1.498 -36.906 -9.117 1 95.69 501 TRP A N 1
ATOM 3863 C CA . TRP A 1 501 ? 1.889 -35.594 -9.664 1 95.69 501 TRP A CA 1
ATOM 3864 C C . TRP A 1 501 ? 3.393 -35.375 -9.531 1 95.69 501 TRP A C 1
ATOM 3866 O O . TRP A 1 501 ? 3.906 -34.312 -9.875 1 95.69 501 TRP A O 1
ATOM 3876 N N . LEU A 1 502 ? 4.117 -36.406 -9.039 1 95.06 502 LEU A N 1
ATOM 3877 C CA . LEU A 1 502 ? 5.566 -36.344 -8.891 1 95.06 502 LEU A CA 1
ATOM 3878 C C . LEU A 1 502 ? 6.254 -36.375 -10.258 1 95.06 502 LEU A C 1
ATOM 3880 O O . LEU A 1 502 ? 5.836 -37.156 -11.133 1 95.06 502 LEU A O 1
ATOM 3884 N N . LEU A 1 503 ? 7.238 -35.594 -10.414 1 95 503 LEU A N 1
ATOM 3885 C CA . LEU A 1 503 ? 8.094 -35.719 -11.586 1 95 503 LEU A CA 1
ATOM 3886 C C . LEU A 1 503 ? 8.992 -36.938 -11.461 1 95 503 LEU A C 1
ATOM 3888 O O . LEU A 1 503 ? 10.008 -36.906 -10.758 1 95 503 LEU A O 1
ATOM 3892 N N . GLN A 1 504 ? 8.633 -37.938 -12.203 1 93.25 504 GLN A N 1
ATOM 3893 C CA . GLN A 1 504 ? 9.469 -39.125 -12.219 1 93.25 504 GLN A CA 1
ATOM 3894 C C . GLN A 1 504 ? 10.727 -38.906 -13.055 1 93.25 504 GLN A C 1
ATOM 3896 O O . GLN A 1 504 ? 10.672 -38.281 -14.117 1 93.25 504 GLN A O 1
ATOM 3901 N N . PRO A 1 505 ? 11.82 -39.406 -12.492 1 91.69 505 PRO A N 1
ATOM 3902 C CA . PRO A 1 505 ? 13.062 -39.219 -13.258 1 91.69 505 PRO A CA 1
ATOM 3903 C C . PRO A 1 505 ? 12.93 -39.688 -14.711 1 91.69 505 PRO A C 1
ATOM 3905 O O . PRO A 1 505 ? 12.492 -40.812 -14.977 1 91.69 505 PRO A O 1
ATOM 3908 N N . ASN A 1 506 ? 13.211 -38.875 -15.625 1 87.75 506 ASN A N 1
ATOM 3909 C CA . ASN A 1 506 ? 13.32 -39.125 -17.062 1 87.75 506 ASN A CA 1
ATOM 3910 C C . ASN A 1 506 ? 11.961 -39.375 -17.703 1 87.75 506 ASN A C 1
ATOM 3912 O O . ASN A 1 506 ? 11.875 -39.938 -18.781 1 87.75 506 ASN A O 1
ATOM 3916 N N . ALA A 1 507 ? 10.938 -39 -16.953 1 89.25 507 ALA A N 1
ATOM 3917 C CA . ALA A 1 507 ? 9.625 -39.125 -17.578 1 89.25 507 ALA A CA 1
ATOM 3918 C C . ALA A 1 507 ? 9.492 -38.188 -18.781 1 89.25 507 ALA A C 1
ATOM 3920 O O . ALA A 1 507 ? 9.961 -37.062 -18.766 1 89.25 507 ALA A O 1
ATOM 3921 N N . ASP A 1 508 ? 8.828 -38.594 -19.828 1 85.75 508 ASP A N 1
ATOM 3922 C CA . ASP A 1 508 ? 8.758 -37.875 -21.094 1 85.75 508 ASP A CA 1
ATOM 3923 C C . ASP A 1 508 ? 7.906 -36.625 -20.984 1 85.75 508 ASP A C 1
ATOM 3925 O O . ASP A 1 508 ? 8.211 -35.594 -21.609 1 85.75 508 ASP A O 1
ATOM 3929 N N . TRP A 1 509 ? 6.945 -36.625 -20.188 1 87.81 509 TRP A N 1
ATOM 3930 C CA . TRP A 1 509 ? 5.934 -35.594 -20.219 1 87.81 509 TRP A CA 1
ATOM 3931 C C . TRP A 1 509 ? 6.516 -34.25 -19.75 1 87.81 509 TRP A C 1
ATOM 3933 O O . TRP A 1 509 ? 6.066 -33.188 -20.172 1 87.81 509 TRP A O 1
ATOM 3943 N N . HIS A 1 510 ? 7.477 -34.312 -18.812 1 90.19 510 HIS A N 1
ATOM 3944 C CA . HIS A 1 510 ? 7.848 -33.062 -18.203 1 90.19 510 HIS A CA 1
ATOM 3945 C C . HIS A 1 510 ? 9.078 -32.469 -18.891 1 90.19 510 HIS A C 1
ATOM 3947 O O . HIS A 1 510 ? 9.367 -31.266 -18.75 1 90.19 510 HIS A O 1
ATOM 3953 N N . GLY A 1 511 ? 9.852 -33.281 -19.594 1 86.69 511 GLY A N 1
ATOM 3954 C CA . GLY A 1 511 ? 10.922 -32.781 -20.438 1 86.69 511 GLY A CA 1
ATOM 3955 C C . GLY A 1 511 ? 12.164 -32.375 -19.672 1 86.69 511 GLY A C 1
ATOM 3956 O O . GLY A 1 511 ? 13.016 -31.656 -20.172 1 86.69 511 GLY A O 1
ATOM 3957 N N . PHE A 1 512 ? 12.164 -32.875 -18.391 1 87.88 512 PHE A N 1
ATOM 3958 C CA . PHE A 1 512 ? 13.359 -32.625 -17.594 1 87.88 512 PHE A CA 1
ATOM 3959 C C . PHE A 1 512 ? 14.188 -33.906 -17.438 1 87.88 512 PHE A C 1
ATOM 3961 O O . PHE A 1 512 ? 13.695 -35 -17.688 1 87.88 512 PHE A O 1
ATOM 3968 N N . GLY A 1 513 ? 15.477 -33.875 -17.625 1 84.81 513 GLY A N 1
ATOM 3969 C CA . GLY A 1 513 ? 16.391 -35 -17.547 1 84.81 513 GLY A CA 1
ATOM 3970 C C . GLY A 1 513 ? 16.344 -35.719 -16.203 1 84.81 513 GLY A C 1
ATOM 3971 O O . GLY A 1 513 ? 15.266 -36.094 -15.742 1 84.81 513 GLY A O 1
ATOM 3972 N N . GLU A 1 514 ? 17.297 -35.938 -15.648 1 88.69 514 GLU A N 1
ATOM 3973 C CA . GLU A 1 514 ? 17.406 -36.625 -14.375 1 88.69 514 GLU A CA 1
ATOM 3974 C C . GLU A 1 514 ? 16.984 -35.719 -13.211 1 88.69 514 GLU A C 1
ATOM 3976 O O . GLU A 1 514 ? 17.453 -34.594 -13.102 1 88.69 514 GLU A O 1
ATOM 3981 N N . ILE A 1 515 ? 15.953 -36.188 -12.508 1 93.5 515 ILE A N 1
ATOM 3982 C CA . ILE A 1 515 ? 15.461 -35.5 -11.312 1 93.5 515 ILE A CA 1
ATOM 3983 C C . ILE A 1 515 ? 15.5 -36.469 -10.117 1 93.5 515 ILE A C 1
ATOM 3985 O O . ILE A 1 515 ? 15.219 -37.656 -10.266 1 93.5 515 ILE A O 1
ATOM 3989 N N . ALA A 1 516 ? 15.914 -35.938 -9.023 1 95.31 516 ALA A N 1
ATOM 3990 C CA . ALA A 1 516 ? 15.945 -36.781 -7.824 1 95.31 516 ALA A CA 1
ATOM 3991 C C . ALA A 1 516 ? 14.555 -37.312 -7.477 1 95.31 516 ALA A C 1
ATOM 3993 O O . ALA A 1 516 ? 13.555 -36.625 -7.688 1 95.31 516 ALA A O 1
ATOM 3994 N N . GLU A 1 517 ? 14.508 -38.531 -6.883 1 94.88 517 GLU A N 1
ATOM 3995 C CA . GLU A 1 517 ? 13.242 -39.156 -6.484 1 94.88 517 GLU A CA 1
ATOM 3996 C C . GLU A 1 517 ? 12.555 -38.312 -5.398 1 94.88 517 GLU A C 1
ATOM 3998 O O . GLU A 1 517 ? 13.203 -37.844 -4.465 1 94.88 517 GLU A O 1
ATOM 4003 N N . ASP A 1 518 ? 11.234 -38.125 -5.598 1 95.94 518 ASP A N 1
ATOM 4004 C CA . ASP A 1 518 ? 10.367 -37.469 -4.633 1 95.94 518 ASP A CA 1
ATOM 4005 C C . ASP A 1 518 ? 10.828 -36.031 -4.379 1 95.94 518 ASP A C 1
ATOM 4007 O O . ASP A 1 518 ? 10.695 -35.531 -3.266 1 95.94 518 ASP A O 1
ATOM 4011 N N . TYR A 1 519 ? 11.375 -35.406 -5.371 1 97.31 519 TYR A N 1
ATOM 4012 C CA . TYR A 1 519 ? 11.992 -34.125 -5.172 1 97.31 519 TYR A CA 1
ATOM 4013 C C . TYR A 1 519 ? 11.062 -33 -5.621 1 97.31 519 TYR A C 1
ATOM 4015 O O . TYR A 1 519 ? 10.938 -31.969 -4.945 1 97.31 519 TYR A O 1
ATOM 4023 N N . VAL A 1 520 ? 10.391 -33.219 -6.781 1 97.31 520 VAL A N 1
ATOM 4024 C CA . VAL A 1 520 ? 9.586 -32.125 -7.359 1 97.31 520 VAL A CA 1
ATOM 4025 C C . VAL A 1 520 ? 8.227 -32.688 -7.785 1 97.31 520 VAL A C 1
ATOM 4027 O O . VAL A 1 520 ? 8.141 -33.781 -8.32 1 97.31 520 VAL A O 1
ATOM 4030 N N . LEU A 1 521 ? 7.18 -32.062 -7.508 1 95.75 521 LEU A N 1
ATOM 4031 C CA . LEU A 1 521 ? 5.875 -32.406 -8.062 1 95.75 521 LEU A CA 1
ATOM 4032 C C . LEU A 1 521 ? 5.262 -31.219 -8.797 1 95.75 521 LEU A C 1
ATOM 4034 O O . LEU A 1 521 ? 5.68 -30.062 -8.594 1 95.75 521 LEU A O 1
ATOM 4038 N N . LEU A 1 522 ? 4.391 -31.453 -9.664 1 96.69 522 LEU A N 1
ATOM 4039 C CA . LEU A 1 522 ? 3.617 -30.422 -10.344 1 96.69 522 LEU A CA 1
ATOM 4040 C C . LEU A 1 522 ? 2.35 -30.078 -9.562 1 96.69 522 LEU A C 1
ATOM 4042 O O . LEU A 1 522 ? 1.601 -30.984 -9.172 1 96.69 522 LEU A O 1
ATOM 4046 N N . ASP A 1 523 ? 2.148 -28.828 -9.289 1 96.81 523 ASP A N 1
ATOM 4047 C CA . ASP A 1 523 ? 0.952 -28.359 -8.602 1 96.81 523 ASP A CA 1
ATOM 4048 C C . ASP A 1 523 ? -0.276 -28.453 -9.508 1 96.81 523 ASP A C 1
ATOM 4050 O O . ASP A 1 523 ? -0.334 -27.828 -10.562 1 96.81 523 ASP A O 1
ATOM 4054 N N . PRO A 1 524 ? -1.306 -29.156 -9.094 1 95.38 524 PRO A N 1
ATOM 4055 C CA . PRO A 1 524 ? -2.492 -29.344 -9.93 1 95.38 524 PRO A CA 1
ATOM 4056 C C . PRO A 1 524 ? -3.229 -28.031 -10.219 1 95.38 524 PRO A C 1
ATOM 4058 O O . PRO A 1 524 ? -3.957 -27.938 -11.211 1 95.38 524 PRO A O 1
ATOM 4061 N N . ILE A 1 525 ? -3.068 -27.047 -9.422 1 94.38 525 ILE A N 1
ATOM 4062 C CA . ILE A 1 525 ? -3.871 -25.844 -9.578 1 94.38 525 ILE A CA 1
ATOM 4063 C C . ILE A 1 525 ? -3.215 -24.922 -10.594 1 94.38 525 ILE A C 1
ATOM 4065 O O . ILE A 1 525 ? -3.812 -23.922 -11.008 1 94.38 525 ILE A O 1
ATOM 4069 N N . LYS A 1 526 ? -2.004 -25.188 -10.945 1 94.31 526 LYS A N 1
ATOM 4070 C CA . LYS A 1 526 ? -1.336 -24.5 -12.047 1 94.31 526 LYS A CA 1
ATOM 4071 C C . LYS A 1 526 ? -1.506 -25.266 -13.352 1 94.31 526 LYS A C 1
ATOM 4073 O O . LYS A 1 526 ? -0.815 -26.25 -13.594 1 94.31 526 LYS A O 1
ATOM 4078 N N . VAL A 1 527 ? -2.311 -24.719 -14.195 1 95.06 527 VAL A N 1
ATOM 4079 C CA . VAL A 1 527 ? -2.672 -25.453 -15.406 1 95.06 527 VAL A CA 1
ATOM 4080 C C . VAL A 1 527 ? -2.037 -24.781 -16.625 1 95.06 527 VAL A C 1
ATOM 4082 O O . VAL A 1 527 ? -2.412 -23.672 -17 1 95.06 527 VAL A O 1
ATOM 4085 N N . THR A 1 528 ? -1.11 -25.453 -17.203 1 95.06 528 THR A N 1
ATOM 4086 C CA . THR A 1 528 ? -0.457 -24.953 -18.406 1 95.06 528 THR A CA 1
ATOM 4087 C C . THR A 1 528 ? -1.043 -25.625 -19.656 1 95.06 528 THR A C 1
ATOM 4089 O O . THR A 1 528 ? -0.852 -26.828 -19.875 1 95.06 528 THR A O 1
ATOM 4092 N N . LEU A 1 529 ? -1.749 -24.859 -20.422 1 95.88 529 LEU A N 1
ATOM 4093 C CA . LEU A 1 529 ? -2.271 -25.344 -21.688 1 95.88 529 LEU A CA 1
ATOM 4094 C C . LEU A 1 529 ? -1.204 -25.297 -22.781 1 95.88 529 LEU A C 1
ATOM 4096 O O . LEU A 1 529 ? -0.434 -24.328 -22.844 1 95.88 529 LEU A O 1
ATOM 4100 N N . VAL A 1 530 ? -1.169 -26.312 -23.594 1 94.56 530 VAL A N 1
ATOM 4101 C CA . VAL A 1 530 ? -0.178 -26.406 -24.656 1 94.56 530 VAL A CA 1
ATOM 4102 C C . VAL A 1 530 ? -0.878 -26.406 -26.016 1 94.56 530 VAL A C 1
ATOM 4104 O O . VAL A 1 530 ? -1.826 -27.172 -26.219 1 94.56 530 VAL A O 1
ATOM 4107 N N . MET A 1 531 ? -0.409 -25.578 -26.859 1 94.81 531 MET A N 1
ATOM 4108 C CA . MET A 1 531 ? -0.897 -25.484 -28.234 1 94.81 531 MET A CA 1
ATOM 4109 C C . MET A 1 531 ? -0.07 -26.359 -29.172 1 94.81 531 MET A C 1
ATOM 4111 O O . MET A 1 531 ? 1.063 -26.719 -28.844 1 94.81 531 MET A O 1
ATOM 4115 N N . PRO A 1 532 ? -0.725 -26.641 -30.312 1 93.19 532 PRO A N 1
ATOM 4116 C CA . PRO A 1 532 ? 0.09 -27.328 -31.312 1 93.19 532 PRO A CA 1
ATOM 4117 C C . PRO A 1 532 ? 1.212 -26.453 -31.859 1 93.19 532 PRO A C 1
ATOM 4119 O O . PRO A 1 532 ? 1.044 -25.234 -31.984 1 93.19 532 PRO A O 1
ATOM 4122 N N . GLY A 1 533 ? 2.299 -27.047 -32.219 1 92 533 GLY A N 1
ATOM 4123 C CA . GLY A 1 533 ? 3.367 -26.297 -32.844 1 92 533 GLY A CA 1
ATOM 4124 C C . GLY A 1 533 ? 4.75 -26.719 -32.375 1 92 533 GLY A C 1
ATOM 4125 O O . GLY A 1 533 ? 5.73 -26.562 -33.125 1 92 533 GLY A O 1
ATOM 4126 N N . LEU A 1 534 ? 4.809 -27.141 -31.172 1 85.12 534 LEU A N 1
ATOM 4127 C CA . LEU A 1 534 ? 6.078 -27.531 -30.562 1 85.12 534 LEU A CA 1
ATOM 4128 C C . LEU A 1 534 ? 5.926 -28.812 -29.75 1 85.12 534 LEU A C 1
ATOM 4130 O O . LEU A 1 534 ? 5.062 -28.891 -28.875 1 85.12 534 LEU A O 1
ATOM 4134 N N . SER A 1 535 ? 6.715 -29.766 -30.109 1 73.31 535 SER A N 1
ATOM 4135 C CA . SER A 1 535 ? 6.672 -31 -29.328 1 73.31 535 SER A CA 1
ATOM 4136 C C . SER A 1 535 ? 7.555 -30.891 -28.078 1 73.31 535 SER A C 1
ATOM 4138 O O . SER A 1 535 ? 8.391 -30 -27.984 1 73.31 535 SER A O 1
ATOM 4140 N N . ALA A 1 536 ? 7.336 -31.812 -27.094 1 65 536 ALA A N 1
ATOM 4141 C CA . ALA A 1 536 ? 8.086 -31.797 -25.844 1 65 536 ALA A CA 1
ATOM 4142 C C . ALA A 1 536 ? 9.578 -31.984 -26.109 1 65 536 ALA A C 1
ATOM 4144 O O . ALA A 1 536 ? 10.414 -31.562 -25.312 1 65 536 ALA A O 1
ATOM 4145 N N . ASP A 1 537 ? 9.82 -32.594 -27.203 1 66.19 537 ASP A N 1
ATOM 4146 C CA . ASP A 1 537 ? 11.227 -32.844 -27.531 1 66.19 537 ASP A CA 1
ATOM 4147 C C . ASP A 1 537 ? 11.844 -31.688 -28.297 1 66.19 537 ASP A C 1
ATOM 4149 O O . ASP A 1 537 ? 13 -31.75 -28.703 1 66.19 537 ASP A O 1
ATOM 4153 N N . GLY A 1 538 ? 11.133 -30.625 -28.469 1 73.5 538 GLY A N 1
ATOM 4154 C CA . GLY A 1 538 ? 11.672 -29.391 -29.016 1 73.5 538 GLY A CA 1
ATOM 4155 C C . GLY A 1 538 ? 11.516 -29.281 -30.516 1 73.5 538 GLY A C 1
ATOM 4156 O O . GLY A 1 538 ? 12.125 -28.422 -31.156 1 73.5 538 GLY A O 1
ATOM 4157 N N . ARG A 1 539 ? 10.852 -30.188 -31.156 1 75.75 539 ARG A N 1
ATOM 4158 C CA . ARG A 1 539 ? 10.688 -30.156 -32.594 1 75.75 539 ARG A CA 1
ATOM 4159 C C . ARG A 1 539 ? 9.469 -29.328 -33 1 75.75 539 ARG A C 1
ATOM 4161 O O . ARG A 1 539 ? 8.367 -29.547 -32.5 1 75.75 539 ARG A O 1
ATOM 4168 N N . LEU A 1 540 ? 9.742 -28.375 -33.875 1 85.81 540 LEU A N 1
ATOM 4169 C CA . LEU A 1 540 ? 8.664 -27.547 -34.406 1 85.81 540 LEU A CA 1
ATOM 4170 C C . LEU A 1 540 ? 7.914 -28.281 -35.5 1 85.81 540 LEU A C 1
ATOM 4172 O O . LEU A 1 540 ? 8.531 -28.906 -36.375 1 85.81 540 LEU A O 1
ATOM 4176 N N . THR A 1 541 ? 6.664 -28.281 -35.438 1 87.69 541 THR A N 1
ATOM 4177 C CA . THR A 1 541 ? 5.836 -28.922 -36.469 1 87.69 541 THR A CA 1
ATOM 4178 C C . THR A 1 541 ? 5.59 -27.969 -37.625 1 87.69 541 THR A C 1
ATOM 4180 O O . THR A 1 541 ? 6 -26.812 -37.594 1 87.69 541 THR A O 1
ATOM 4183 N N . GLU A 1 542 ? 4.961 -28.531 -38.656 1 86.31 542 GLU A N 1
ATOM 4184 C CA . GLU A 1 542 ? 4.723 -27.734 -39.875 1 86.31 542 GLU A CA 1
ATOM 4185 C C . GLU A 1 542 ? 3.707 -26.625 -39.625 1 86.31 542 GLU A C 1
ATOM 4187 O O . GLU A 1 542 ? 3.879 -25.5 -40.094 1 86.31 542 GLU A O 1
ATOM 4192 N N . ALA A 1 543 ? 2.721 -27.031 -38.906 1 90 543 ALA A N 1
ATOM 4193 C CA . ALA A 1 543 ? 1.716 -26.047 -38.5 1 90 543 ALA A CA 1
ATOM 4194 C C . ALA A 1 543 ? 1.694 -25.875 -37 1 90 543 ALA A C 1
ATOM 4196 O O . ALA A 1 543 ? 2.043 -26.797 -36.25 1 90 543 ALA A O 1
ATOM 4197 N N . GLY A 1 544 ? 1.45 -24.672 -36.594 1 94.62 544 GLY A N 1
ATOM 4198 C CA . GLY A 1 544 ? 1.385 -24.391 -35.156 1 94.62 544 GLY A CA 1
ATOM 4199 C C . GLY A 1 544 ? 0.513 -23.203 -34.812 1 94.62 544 GLY A C 1
ATOM 4200 O O . GLY A 1 544 ? 0.204 -22.391 -35.688 1 94.62 544 GLY A O 1
ATOM 4201 N N . ILE A 1 545 ? 0.078 -23.188 -33.656 1 97 545 ILE A N 1
ATOM 4202 C CA . ILE A 1 545 ? -0.743 -22.109 -33.125 1 97 545 ILE A CA 1
ATOM 4203 C C . ILE A 1 545 ? 0.014 -21.375 -32.031 1 97 545 ILE A C 1
ATOM 4205 O O . ILE A 1 545 ? 0.072 -21.844 -30.891 1 97 545 ILE A O 1
ATOM 4209 N N . PRO A 1 546 ? 0.53 -20.188 -32.344 1 95.38 546 PRO A N 1
ATOM 4210 C CA . PRO A 1 546 ? 1.235 -19.438 -31.328 1 95.38 546 PRO A CA 1
ATOM 4211 C C . PRO A 1 546 ? 0.337 -19.062 -30.141 1 95.38 546 PRO A C 1
ATOM 4213 O O . PRO A 1 546 ? -0.782 -18.578 -30.344 1 95.38 546 PRO A O 1
ATOM 4216 N N . ALA A 1 547 ? 0.866 -19.25 -28.953 1 95.19 547 ALA A N 1
ATOM 4217 C CA . ALA A 1 547 ? 0.086 -19 -27.75 1 95.19 547 ALA A CA 1
ATOM 4218 C C . ALA A 1 547 ? -0.309 -17.531 -27.641 1 95.19 547 ALA A C 1
ATOM 4220 O O . ALA A 1 547 ? -1.373 -17.203 -27.109 1 95.19 547 ALA A O 1
ATOM 4221 N N . ALA A 1 548 ? 0.495 -16.625 -28.172 1 93.31 548 ALA A N 1
ATOM 4222 C CA . ALA A 1 548 ? 0.233 -15.188 -28.109 1 93.31 548 ALA A CA 1
ATOM 4223 C C . ALA A 1 548 ? -1.098 -14.844 -28.781 1 93.31 548 ALA A C 1
ATOM 4225 O O . ALA A 1 548 ? -1.807 -13.938 -28.344 1 93.31 548 ALA A O 1
ATOM 4226 N N . VAL A 1 549 ? -1.433 -15.562 -29.828 1 96.69 549 VAL A N 1
ATOM 4227 C CA . VAL A 1 549 ? -2.668 -15.305 -30.562 1 96.69 549 VAL A CA 1
ATOM 4228 C C . VAL A 1 549 ? -3.865 -15.75 -29.734 1 96.69 549 VAL A C 1
ATOM 4230 O O . VAL A 1 549 ? -4.855 -15.023 -29.609 1 96.69 549 VAL A O 1
ATOM 4233 N N . VAL A 1 550 ? -3.73 -16.938 -29.141 1 97 550 VAL A N 1
ATOM 4234 C CA . VAL A 1 550 ? -4.812 -17.469 -28.312 1 97 550 VAL A CA 1
ATOM 4235 C C . VAL A 1 550 ? -5.023 -16.562 -27.109 1 97 550 VAL A C 1
ATOM 4237 O O . VAL A 1 550 ? -6.16 -16.25 -26.734 1 97 550 VAL A O 1
ATOM 4240 N N . SER A 1 551 ? -3.936 -16.188 -26.484 1 93.12 551 SER A N 1
ATOM 4241 C CA . SER A 1 551 ? -4.012 -15.32 -25.297 1 93.12 551 SER A CA 1
ATOM 4242 C C . SER A 1 551 ? -4.68 -13.992 -25.641 1 93.12 551 SER A C 1
ATOM 4244 O O . SER A 1 551 ? -5.473 -13.477 -24.844 1 93.12 551 SER A O 1
ATOM 4246 N N . LYS A 1 552 ? -4.344 -13.391 -26.781 1 93.12 552 LYS A N 1
ATOM 4247 C CA . LYS A 1 552 ? -4.957 -12.133 -27.203 1 93.12 552 LYS A CA 1
ATOM 4248 C C . LYS A 1 552 ? -6.445 -12.312 -27.484 1 93.12 552 LYS A C 1
ATOM 4250 O O . LYS A 1 552 ? -7.25 -11.43 -27.172 1 93.12 552 LYS A O 1
ATOM 4255 N N . PHE A 1 553 ? -6.773 -13.406 -28.156 1 95.19 553 PHE A N 1
ATOM 4256 C CA . PHE A 1 553 ? -8.164 -13.742 -28.438 1 95.19 553 PHE A CA 1
ATOM 4257 C C . PHE A 1 553 ? -8.969 -13.812 -27.141 1 95.19 553 PHE A C 1
ATOM 4259 O O . PHE A 1 553 ? -10.055 -13.227 -27.047 1 95.19 553 PHE A O 1
ATOM 4266 N N . LEU A 1 554 ? -8.422 -14.523 -26.156 1 92.25 554 LEU A N 1
ATOM 4267 C CA . LEU A 1 554 ? -9.078 -14.656 -24.859 1 92.25 554 LEU A CA 1
ATOM 4268 C C . LEU A 1 554 ? -9.18 -13.305 -24.156 1 92.25 554 LEU A C 1
ATOM 4270 O O . LEU A 1 554 ? -10.211 -12.984 -23.562 1 92.25 554 LEU A O 1
ATOM 4274 N N . TRP A 1 555 ? -8.148 -12.547 -24.25 1 86.75 555 TRP A N 1
ATOM 4275 C CA . TRP A 1 555 ? -8.109 -11.234 -23.625 1 86.75 555 TRP A CA 1
ATOM 4276 C C . TRP A 1 555 ? -9.219 -10.336 -24.156 1 86.75 555 TRP A C 1
ATOM 4278 O O . TRP A 1 555 ? -9.891 -9.648 -23.391 1 86.75 555 TRP A O 1
ATOM 4288 N N . GLU A 1 556 ? -9.398 -10.281 -25.422 1 87.31 556 GLU A N 1
ATOM 4289 C CA . GLU A 1 556 ? -10.43 -9.438 -26.047 1 87.31 556 GLU A CA 1
ATOM 4290 C C . GLU A 1 556 ? -11.82 -9.852 -25.594 1 87.31 556 GLU A C 1
ATOM 4292 O O . GLU A 1 556 ? -12.773 -9.07 -25.688 1 87.31 556 GLU A O 1
ATOM 4297 N N . ARG A 1 557 ? -11.867 -10.984 -25.156 1 87.31 557 ARG A N 1
ATOM 4298 C CA . ARG A 1 557 ? -13.156 -11.508 -24.719 1 87.31 557 ARG A CA 1
ATOM 4299 C C . ARG A 1 557 ? -13.281 -11.492 -23.203 1 87.31 557 ARG A C 1
ATOM 4301 O O . ARG A 1 557 ? -14.172 -12.133 -22.641 1 87.31 557 ARG A O 1
ATOM 4308 N N . GLY A 1 558 ? -12.352 -10.859 -22.562 1 78.62 558 GLY A N 1
ATOM 4309 C CA . GLY A 1 558 ? -12.453 -10.594 -21.125 1 78.62 558 GLY A CA 1
ATOM 4310 C C . GLY A 1 558 ? -11.758 -11.648 -20.281 1 78.62 558 GLY A C 1
ATOM 4311 O O . GLY A 1 558 ? -11.953 -11.695 -19.062 1 78.62 558 GLY A O 1
ATOM 4312 N N . LEU A 1 559 ? -10.984 -12.57 -20.891 1 85.44 559 LEU A N 1
ATOM 4313 C CA . LEU A 1 559 ? -10.234 -13.586 -20.156 1 85.44 559 LEU A CA 1
ATOM 4314 C C . LEU A 1 559 ? -8.742 -13.297 -20.203 1 85.44 559 LEU A C 1
ATOM 4316 O O . LEU A 1 559 ? -8.125 -13.344 -21.266 1 85.44 559 LEU A O 1
ATOM 4320 N N . VAL A 1 560 ? -8.227 -13.016 -19.062 1 82.69 560 VAL A N 1
ATOM 4321 C CA . VAL A 1 560 ? -6.797 -12.711 -19.031 1 82.69 560 VAL A CA 1
ATOM 4322 C C . VAL A 1 560 ? -6.035 -13.867 -18.391 1 82.69 560 VAL A C 1
ATOM 4324 O O . VAL A 1 560 ? -6.293 -14.234 -17.25 1 82.69 560 VAL A O 1
ATOM 4327 N N . VAL A 1 561 ? -5.09 -14.414 -19.156 1 86.56 561 VAL A N 1
ATOM 4328 C CA . VAL A 1 561 ? -4.312 -15.547 -18.656 1 86.56 561 VAL A CA 1
ATOM 4329 C C . VAL A 1 561 ? -3.119 -15.039 -17.859 1 86.56 561 VAL A C 1
ATOM 4331 O O . VAL A 1 561 ? -2.777 -13.852 -17.922 1 86.56 561 VAL A O 1
ATOM 4334 N N . GLU A 1 562 ? -2.471 -15.867 -17.094 1 84.62 562 GLU A N 1
ATOM 4335 C CA . GLU A 1 562 ? -1.406 -15.484 -16.172 1 84.62 562 GLU A CA 1
ATOM 4336 C C . GLU A 1 562 ? -0.083 -15.289 -16.906 1 84.62 562 GLU A C 1
ATOM 4338 O O . GLU A 1 562 ? 0.637 -14.32 -16.641 1 84.62 562 GLU A O 1
ATOM 4343 N N . LYS A 1 563 ? 0.297 -16.25 -17.781 1 86.31 563 LYS A N 1
ATOM 4344 C CA . LYS A 1 563 ? 1.567 -16.25 -18.5 1 86.31 563 LYS A CA 1
ATOM 4345 C C . LYS A 1 563 ? 1.412 -16.859 -19.891 1 86.31 563 LYS A C 1
ATOM 4347 O O . LYS A 1 563 ? 0.711 -17.859 -20.062 1 86.31 563 LYS A O 1
ATOM 4352 N N . THR A 1 564 ? 2.057 -16.156 -20.859 1 89.25 564 THR A N 1
ATOM 4353 C CA . THR A 1 564 ? 2.014 -16.641 -22.234 1 89.25 564 THR A CA 1
ATOM 4354 C C . THR A 1 564 ? 3.42 -16.938 -22.75 1 89.25 564 THR A C 1
ATOM 4356 O O . THR A 1 564 ? 4.293 -16.062 -22.719 1 89.25 564 THR A O 1
ATOM 4359 N N . GLY A 1 565 ? 3.666 -18.188 -23.094 1 87.31 565 GLY A N 1
ATOM 4360 C CA . GLY A 1 565 ? 4.898 -18.578 -23.766 1 87.31 565 GLY A CA 1
ATOM 4361 C C . GLY A 1 565 ? 4.754 -18.688 -25.266 1 87.31 565 GLY A C 1
ATOM 4362 O O . GLY A 1 565 ? 3.889 -18.031 -25.859 1 87.31 565 GLY A O 1
ATOM 4363 N N . LEU A 1 566 ? 5.613 -19.438 -25.906 1 88.81 566 LEU A N 1
ATOM 4364 C CA . LEU A 1 566 ? 5.555 -19.578 -27.359 1 88.81 566 LEU A CA 1
ATOM 4365 C C . LEU A 1 566 ? 4.344 -20.406 -27.781 1 88.81 566 LEU A C 1
ATOM 4367 O O . LEU A 1 566 ? 3.568 -19.984 -28.641 1 88.81 566 LEU A O 1
ATOM 4371 N N . TYR A 1 567 ? 4.246 -21.562 -27.094 1 93.25 567 TYR A N 1
ATOM 4372 C CA . TYR A 1 567 ? 3.156 -22.453 -27.469 1 93.25 567 TYR A CA 1
ATOM 4373 C C . TYR A 1 567 ? 2.41 -22.969 -26.25 1 93.25 567 TYR A C 1
ATOM 4375 O O . TYR A 1 567 ? 1.866 -24.062 -26.25 1 93.25 567 TYR A O 1
ATOM 4383 N N . SER A 1 568 ? 2.514 -22.203 -25.234 1 92.38 568 SER A N 1
ATOM 4384 C CA . SER A 1 568 ? 1.798 -22.562 -24 1 92.38 568 SER A CA 1
ATOM 4385 C C . SER A 1 568 ? 1.38 -21.312 -23.234 1 92.38 568 SER A C 1
ATOM 4387 O O . SER A 1 568 ? 1.964 -20.234 -23.422 1 92.38 568 SER A O 1
ATOM 4389 N N . PHE A 1 569 ? 0.327 -21.375 -22.469 1 92.5 569 PHE A N 1
ATOM 4390 C CA . PHE A 1 569 ? -0.013 -20.328 -21.531 1 92.5 569 PHE A CA 1
ATOM 4391 C C . PHE A 1 569 ? -0.516 -20.922 -20.219 1 92.5 569 PHE A C 1
ATOM 4393 O O . PHE A 1 569 ? -1.025 -22.047 -20.188 1 92.5 569 PHE A O 1
ATOM 4400 N N . LEU A 1 570 ? -0.284 -20.203 -19.141 1 93.19 570 LEU A N 1
ATOM 4401 C CA . LEU A 1 570 ? -0.585 -20.656 -17.781 1 93.19 570 LEU A CA 1
ATOM 4402 C C . LEU A 1 570 ? -1.884 -20.031 -17.281 1 93.19 570 LEU A C 1
ATOM 4404 O O . LEU A 1 570 ? -2.107 -18.828 -17.438 1 93.19 570 LEU A O 1
ATOM 4408 N N . VAL A 1 571 ? -2.789 -20.859 -16.766 1 91.81 571 VAL A N 1
ATOM 4409 C CA . VAL A 1 571 ? -3.988 -20.422 -16.062 1 91.81 571 VAL A CA 1
ATOM 4410 C C . VAL A 1 571 ? -3.932 -20.859 -14.602 1 91.81 571 VAL A C 1
ATOM 4412 O O . VAL A 1 571 ? -3.52 -21.984 -14.297 1 91.81 571 VAL A O 1
ATOM 4415 N N . LEU A 1 572 ? -4.324 -19.969 -13.742 1 91.06 572 LEU A N 1
ATOM 4416 C CA . LEU A 1 572 ? -4.242 -20.234 -12.305 1 91.06 572 LEU A CA 1
ATOM 4417 C C . LEU A 1 572 ? -5.625 -20.531 -11.734 1 91.06 572 LEU A C 1
ATOM 4419 O O . LEU A 1 572 ? -6.562 -19.75 -11.93 1 91.06 572 LEU A O 1
ATOM 4423 N N . PHE A 1 573 ? -5.746 -21.625 -11.086 1 91.94 573 PHE A N 1
ATOM 4424 C CA . PHE A 1 573 ? -6.961 -21.953 -10.352 1 91.94 573 PHE A CA 1
ATOM 4425 C C . PHE A 1 573 ? -6.836 -21.547 -8.891 1 91.94 573 PHE A C 1
ATOM 4427 O O . PHE A 1 573 ? -6.434 -22.344 -8.047 1 91.94 573 PHE A O 1
ATOM 4434 N N . SER A 1 574 ? -7.188 -20.344 -8.602 1 89.5 574 SER A N 1
ATOM 4435 C CA . SER A 1 574 ? -7.152 -19.812 -7.246 1 89.5 574 SER A CA 1
ATOM 4436 C C . SER A 1 574 ? -8.461 -20.078 -6.516 1 89.5 574 SER A C 1
ATOM 4438 O O . SER A 1 574 ? -9.344 -20.766 -7.035 1 89.5 574 SER A O 1
ATOM 4440 N N . MET A 1 575 ? -8.633 -19.469 -5.309 1 90 575 MET A N 1
ATOM 4441 C CA . MET A 1 575 ? -9.812 -19.656 -4.473 1 90 575 MET A CA 1
ATOM 4442 C C . MET A 1 575 ? -11.023 -18.969 -5.074 1 90 575 MET A C 1
ATOM 4444 O O . MET A 1 575 ? -12.164 -19.312 -4.766 1 90 575 MET A O 1
ATOM 4448 N N . GLY A 1 576 ? -10.781 -18.062 -5.922 1 86.44 576 GLY A N 1
ATOM 4449 C CA . GLY A 1 576 ? -11.875 -17.328 -6.527 1 86.44 576 GLY A CA 1
ATOM 4450 C C . GLY A 1 576 ? -12.422 -17.984 -7.777 1 86.44 576 GLY A C 1
ATOM 4451 O O . GLY A 1 576 ? -13.344 -17.469 -8.406 1 86.44 576 GLY A O 1
ATOM 4452 N N . ILE A 1 577 ? -12.008 -19.156 -8.125 1 85.75 577 ILE A N 1
ATOM 4453 C CA . ILE A 1 577 ? -12.422 -19.828 -9.359 1 85.75 577 ILE A CA 1
ATOM 4454 C C . ILE A 1 577 ? -13.805 -20.453 -9.164 1 85.75 577 ILE A C 1
ATOM 4456 O O . ILE A 1 577 ? -14.141 -20.906 -8.062 1 85.75 577 ILE A O 1
ATOM 4460 N N . THR A 1 578 ? -14.555 -20.406 -10.188 1 83.25 578 THR A N 1
ATOM 4461 C CA . THR A 1 578 ? -15.859 -21.047 -10.211 1 83.25 578 THR A CA 1
ATOM 4462 C C . THR A 1 578 ? -16.016 -21.906 -11.469 1 83.25 578 THR A C 1
ATOM 4464 O O . THR A 1 578 ? -15.25 -21.75 -12.422 1 83.25 578 THR A O 1
ATOM 4467 N N . LYS A 1 579 ? -16.969 -22.781 -11.391 1 86.44 579 LYS A N 1
ATOM 4468 C CA . LYS A 1 579 ? -17.281 -23.625 -12.547 1 86.44 579 LYS A CA 1
ATOM 4469 C C . LYS A 1 579 ? -17.672 -22.781 -13.758 1 86.44 579 LYS A C 1
ATOM 4471 O O . LYS A 1 579 ? -17.312 -23.109 -14.891 1 86.44 579 LYS A O 1
ATOM 4476 N N . GLY A 1 580 ? -18.328 -21.781 -13.469 1 80.69 580 GLY A N 1
ATOM 4477 C CA . GLY A 1 580 ? -18.719 -20.891 -14.547 1 80.69 580 GLY A CA 1
ATOM 4478 C C . GLY A 1 580 ? -17.531 -20.25 -15.25 1 80.69 580 GLY A C 1
ATOM 4479 O O . GLY A 1 580 ? -17.531 -20.125 -16.484 1 80.69 580 GLY A O 1
ATOM 4480 N N . LYS A 1 581 ? -16.594 -19.922 -14.539 1 83.44 581 LYS A N 1
ATOM 4481 C CA . LYS A 1 581 ? -15.422 -19.25 -15.086 1 83.44 581 LYS A CA 1
ATOM 4482 C C . LYS A 1 581 ? -14.648 -20.172 -16.016 1 83.44 581 LYS A C 1
ATOM 4484 O O . LYS A 1 581 ? -14.312 -19.797 -17.141 1 83.44 581 LYS A O 1
ATOM 4489 N N . TRP A 1 582 ? -14.32 -21.422 -15.539 1 89.69 582 TRP A N 1
ATOM 4490 C CA . TRP A 1 582 ? -13.477 -22.25 -16.406 1 89.69 582 TRP A CA 1
ATOM 4491 C C . TRP A 1 582 ? -14.297 -22.859 -17.531 1 89.69 582 TRP A C 1
ATOM 4493 O O . TRP A 1 582 ? -13.742 -23.266 -18.562 1 89.69 582 TRP A O 1
ATOM 4503 N N . SER A 1 583 ? -15.68 -22.969 -17.359 1 90.94 583 SER A N 1
ATOM 4504 C CA . SER A 1 583 ? -16.531 -23.359 -18.484 1 90.94 583 SER A CA 1
ATOM 4505 C C . SER A 1 583 ? -16.469 -22.344 -19.609 1 90.94 583 SER A C 1
ATOM 4507 O O . SER A 1 583 ? -16.484 -22.719 -20.781 1 90.94 583 SER A O 1
ATOM 4509 N N . THR A 1 584 ? -16.438 -21.125 -19.188 1 89.94 584 THR A N 1
ATOM 4510 C CA . THR A 1 584 ? -16.312 -20.062 -20.188 1 89.94 584 THR A CA 1
ATOM 4511 C C . THR A 1 584 ? -14.984 -20.172 -20.922 1 89.94 584 THR A C 1
ATOM 4513 O O . THR A 1 584 ? -14.922 -19.922 -22.125 1 89.94 584 THR A O 1
ATOM 4516 N N . LEU A 1 585 ? -13.938 -20.484 -20.25 1 92.75 585 LEU A N 1
ATOM 4517 C CA . LEU A 1 585 ? -12.641 -20.688 -20.891 1 92.75 585 LEU A CA 1
ATOM 4518 C C . LEU A 1 585 ? -12.719 -21.797 -21.938 1 92.75 585 LEU A C 1
ATOM 4520 O O . LEU A 1 585 ? -12.211 -21.641 -23.047 1 92.75 585 LEU A O 1
ATOM 4524 N N . LEU A 1 586 ? -13.398 -22.875 -21.609 1 93.75 586 LEU A N 1
ATOM 4525 C CA . LEU A 1 586 ? -13.539 -24 -22.531 1 93.75 586 LEU A CA 1
ATOM 4526 C C . LEU A 1 586 ? -14.328 -23.594 -23.781 1 93.75 586 LEU A C 1
ATOM 4528 O O . LEU A 1 586 ? -13.961 -23.953 -24.891 1 93.75 586 LEU A O 1
ATOM 4532 N N . THR A 1 587 ? -15.336 -22.859 -23.516 1 93.44 587 THR A N 1
ATOM 4533 C CA . THR A 1 587 ? -16.188 -22.422 -24.625 1 93.44 587 THR A CA 1
ATOM 4534 C C . THR A 1 587 ? -15.414 -21.5 -25.547 1 93.44 587 THR A C 1
ATOM 4536 O O . THR A 1 587 ? -15.555 -21.578 -26.781 1 93.44 587 THR A O 1
ATOM 4539 N N . GLU A 1 588 ? -14.664 -20.656 -24.922 1 94.62 588 GLU A N 1
ATOM 4540 C CA . GLU A 1 588 ? -13.898 -19.719 -25.75 1 94.62 588 GLU A CA 1
ATOM 4541 C C . GLU A 1 588 ? -12.789 -20.438 -26.516 1 94.62 588 GLU A C 1
ATOM 4543 O O . GLU A 1 588 ? -12.453 -20.047 -27.625 1 94.62 588 GLU A O 1
ATOM 4548 N N . LEU A 1 589 ? -12.219 -21.469 -25.953 1 96.5 589 LEU A N 1
ATOM 4549 C CA . LEU A 1 589 ? -11.227 -22.266 -26.672 1 96.5 589 LEU A CA 1
ATOM 4550 C C . LEU A 1 589 ? -11.859 -22.984 -27.859 1 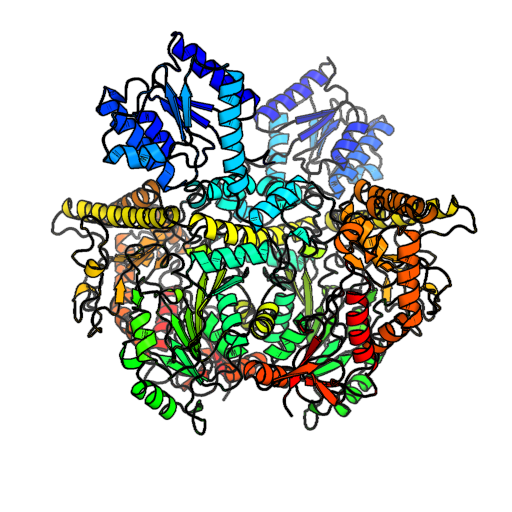96.5 589 LEU A C 1
ATOM 4552 O O . LEU A 1 589 ? -11.25 -23.078 -28.922 1 96.5 589 LEU A O 1
ATOM 4556 N N . LEU A 1 590 ? -13.078 -23.453 -27.688 1 95.44 590 LEU A N 1
ATOM 4557 C CA . LEU A 1 590 ? -13.82 -24.062 -28.781 1 95.44 590 LEU A CA 1
ATOM 4558 C C . LEU A 1 590 ? -14.117 -23.062 -29.875 1 95.44 590 LEU A C 1
ATOM 4560 O O . LEU A 1 590 ? -14.016 -23.375 -31.062 1 95.44 590 LEU A O 1
ATOM 4564 N N . GLU A 1 591 ? -14.469 -21.906 -29.422 1 95.94 591 GLU A N 1
ATOM 4565 C CA . GLU A 1 591 ? -14.742 -20.859 -30.391 1 95.94 591 GLU A CA 1
ATOM 4566 C C . GLU A 1 591 ? -13.492 -20.484 -31.172 1 95.94 591 GLU A C 1
ATOM 4568 O O . GLU A 1 591 ? -13.555 -20.25 -32.375 1 95.94 591 GLU A O 1
ATOM 4573 N N . PHE A 1 592 ? -12.43 -20.391 -30.531 1 97.81 592 PHE A N 1
ATOM 4574 C CA . PHE A 1 592 ? -11.172 -20.125 -31.203 1 97.81 592 PHE A CA 1
ATOM 4575 C C . PHE A 1 592 ? -10.906 -21.172 -32.281 1 97.81 592 PHE A C 1
ATOM 4577 O O . PHE A 1 592 ? -10.523 -20.844 -33.406 1 97.81 592 PHE A O 1
ATOM 4584 N N . LYS A 1 593 ? -11 -22.438 -31.891 1 97.25 593 LYS A N 1
ATOM 4585 C CA . LYS A 1 593 ? -10.789 -23.531 -32.844 1 97.25 593 LYS A CA 1
ATOM 4586 C C . LYS A 1 593 ? -11.688 -23.391 -34.062 1 97.25 593 LYS A C 1
ATOM 4588 O O . LYS A 1 593 ? -11.242 -23.562 -35.188 1 97.25 593 LYS A O 1
ATOM 4593 N N . ARG A 1 594 ? -12.922 -23.062 -33.812 1 96.44 594 ARG A N 1
ATOM 4594 C CA . ARG A 1 594 ? -13.875 -22.891 -34.906 1 96.44 594 ARG A CA 1
ATOM 4595 C C . ARG A 1 594 ? -13.43 -21.781 -35.844 1 96.44 594 ARG A C 1
ATOM 4597 O O . ARG A 1 594 ? -13.445 -21.953 -37.062 1 96.44 594 ARG A O 1
ATOM 4604 N N . LEU A 1 595 ? -13.039 -20.688 -35.25 1 97.69 595 LEU A N 1
ATOM 4605 C CA . LEU A 1 595 ? -12.625 -19.531 -36.062 1 97.69 595 LEU A CA 1
ATOM 4606 C C . LEU A 1 595 ? -11.328 -19.828 -36.781 1 97.69 595 LEU A C 1
ATOM 4608 O O . LEU A 1 595 ? -11.148 -19.391 -37.938 1 97.69 595 LEU A O 1
ATOM 4612 N N . TYR A 1 596 ? -10.422 -20.5 -36.125 1 97.88 596 TYR A N 1
ATOM 4613 C CA . TYR A 1 596 ? -9.156 -20.891 -36.75 1 97.88 596 TYR A CA 1
ATOM 4614 C C . TYR A 1 596 ? -9.391 -21.828 -37.906 1 97.88 596 TYR A C 1
ATOM 4616 O O . TYR A 1 596 ? -8.828 -21.641 -39 1 97.88 596 TYR A O 1
ATOM 4624 N N . ASP A 1 597 ? -10.234 -22.875 -37.75 1 96.94 597 ASP A N 1
ATOM 4625 C CA . ASP A 1 597 ? -10.508 -23.875 -38.781 1 96.94 597 ASP A CA 1
ATOM 4626 C C . ASP A 1 597 ? -11.164 -23.234 -40 1 96.94 597 ASP A C 1
ATOM 4628 O O . ASP A 1 597 ? -10.883 -23.625 -41.125 1 96.94 597 ASP A O 1
ATOM 4632 N N . ALA A 1 598 ? -11.938 -22.234 -39.75 1 97.25 598 ALA A N 1
ATOM 4633 C CA . ALA A 1 598 ? -12.641 -21.547 -40.812 1 97.25 598 ALA A CA 1
ATOM 4634 C C . ALA A 1 598 ? -11.789 -20.406 -41.406 1 97.25 598 ALA A C 1
ATOM 4636 O O . ALA A 1 598 ? -12.148 -19.828 -42.406 1 97.25 598 ALA A O 1
ATOM 4637 N N . ASN A 1 599 ? -10.727 -20.125 -40.812 1 97.94 599 ASN A N 1
ATOM 4638 C CA . ASN A 1 599 ? -9.852 -19.016 -41.188 1 97.94 599 ASN A CA 1
ATOM 4639 C C . ASN A 1 599 ? -10.625 -17.703 -41.281 1 97.94 599 ASN A C 1
ATOM 4641 O O . ASN A 1 599 ? -10.562 -17.031 -42.312 1 97.94 599 ASN A O 1
ATOM 4645 N N . VAL A 1 600 ? -11.352 -17.422 -40.219 1 97.75 600 VAL A N 1
ATOM 4646 C CA . VAL A 1 600 ? -12.195 -16.234 -40.188 1 97.75 600 VAL A CA 1
ATOM 4647 C C . VAL A 1 600 ? -11.328 -14.984 -40.25 1 97.75 600 VAL A C 1
ATOM 4649 O O . VAL A 1 600 ? -10.234 -14.945 -39.688 1 97.75 600 VAL A O 1
ATOM 4652 N N . PRO A 1 601 ? -11.766 -13.906 -40.938 1 97.06 601 PRO A N 1
ATOM 4653 C CA . PRO A 1 601 ? -10.992 -12.672 -41.031 1 97.06 601 PRO A CA 1
ATOM 4654 C C . PRO A 1 601 ? -10.641 -12.086 -39.688 1 97.06 601 PRO A C 1
ATOM 4656 O O . PRO A 1 601 ? -11.461 -12.117 -38.75 1 97.06 601 PRO A O 1
ATOM 4659 N N . LEU A 1 602 ? -9.469 -11.531 -39.562 1 97.12 602 LEU A N 1
ATOM 4660 C CA . LEU A 1 602 ? -8.977 -11 -38.281 1 97.12 602 LEU A CA 1
ATOM 4661 C C . LEU A 1 602 ? -9.891 -9.898 -37.781 1 97.12 602 LEU A C 1
ATOM 4663 O O . LEU A 1 602 ? -10.039 -9.734 -36.562 1 97.12 602 LEU A O 1
ATOM 4667 N N . LEU A 1 603 ? -10.469 -9.148 -38.625 1 94.31 603 LEU A N 1
ATOM 4668 C CA . LEU A 1 603 ? -11.375 -8.07 -38.219 1 94.31 603 LEU A CA 1
ATOM 4669 C C . LEU A 1 603 ? -12.484 -8.609 -37.312 1 94.31 603 LEU A C 1
ATOM 4671 O O . LEU A 1 603 ? -12.977 -7.898 -36.438 1 94.31 603 LEU A O 1
ATOM 4675 N N . ASP A 1 604 ? -12.828 -9.867 -37.5 1 94.69 604 ASP A N 1
ATOM 4676 C CA . ASP A 1 604 ? -13.898 -10.484 -36.75 1 94.69 604 ASP A CA 1
ATOM 4677 C C . ASP A 1 604 ? -13.336 -11.312 -35.594 1 94.69 604 ASP A C 1
ATOM 4679 O O . ASP A 1 604 ? -13.891 -11.305 -34.5 1 94.69 604 ASP A O 1
ATOM 4683 N N . ALA A 1 605 ? -12.258 -12.016 -35.875 1 95.75 605 ALA A N 1
ATOM 4684 C CA . ALA A 1 605 ? -11.711 -12.953 -34.906 1 95.75 605 ALA A CA 1
ATOM 4685 C C . ALA A 1 605 ? -10.852 -12.234 -33.875 1 95.75 605 ALA A C 1
ATOM 4687 O O . ALA A 1 605 ? -10.852 -12.602 -32.688 1 95.75 605 ALA A O 1
ATOM 4688 N N . LEU A 1 606 ? -10.109 -11.227 -34.281 1 96 606 LEU A N 1
ATOM 4689 C CA . LEU A 1 606 ? -9.195 -10.461 -33.438 1 96 606 LEU A CA 1
ATOM 4690 C C . LEU A 1 606 ? -9.211 -8.984 -33.812 1 96 606 LEU A C 1
ATOM 4692 O O . LEU A 1 606 ? -8.219 -8.453 -34.312 1 96 606 LEU A O 1
ATOM 4696 N N . PRO A 1 607 ? -10.242 -8.273 -33.5 1 93.44 607 PRO A N 1
ATOM 4697 C CA . PRO A 1 607 ? -10.406 -6.898 -33.969 1 93.44 607 PRO A CA 1
ATOM 4698 C C . PRO A 1 607 ? -9.305 -5.961 -33.469 1 93.44 607 PRO A C 1
ATOM 4700 O O . PRO A 1 607 ? -8.883 -5.062 -34.188 1 93.44 607 PRO A O 1
ATOM 4703 N N . SER A 1 608 ? -8.852 -6.133 -32.25 1 89.88 608 SER A N 1
ATOM 4704 C CA . SER A 1 608 ? -7.816 -5.254 -31.703 1 89.88 608 SER A CA 1
ATOM 4705 C C . SER A 1 608 ? -6.527 -5.375 -32.5 1 89.88 608 SER A C 1
ATOM 4707 O O . SER A 1 608 ? -5.863 -4.371 -32.781 1 89.88 608 SER A O 1
ATOM 4709 N N . ILE A 1 609 ? -6.207 -6.562 -32.875 1 92.81 609 ILE A N 1
ATOM 4710 C CA . ILE A 1 609 ? -5 -6.809 -33.656 1 92.81 609 ILE A CA 1
ATOM 4711 C C . ILE A 1 609 ? -5.18 -6.266 -35.094 1 92.81 609 ILE A C 1
ATOM 4713 O O . ILE A 1 609 ? -4.262 -5.66 -35.656 1 92.81 609 ILE A O 1
ATOM 4717 N N . ALA A 1 610 ? -6.344 -6.457 -35.656 1 93.81 610 ALA A N 1
ATOM 4718 C CA . ALA A 1 610 ? -6.637 -5.953 -37 1 93.81 610 ALA A CA 1
ATOM 4719 C C . ALA A 1 610 ? -6.504 -4.434 -37.062 1 93.81 610 ALA A C 1
ATOM 4721 O O . ALA A 1 610 ? -5.961 -3.887 -38.031 1 93.81 610 ALA A O 1
ATOM 4722 N N . ARG A 1 611 ? -6.988 -3.807 -36.031 1 91.06 611 ARG A N 1
ATOM 4723 C CA . ARG A 1 611 ? -6.949 -2.348 -35.969 1 91.06 611 ARG A CA 1
ATOM 4724 C C . ARG A 1 611 ? -5.523 -1.845 -35.781 1 91.06 611 ARG A C 1
ATOM 4726 O O . ARG A 1 611 ? -5.133 -0.839 -36.406 1 91.06 611 ARG A O 1
ATOM 4733 N N . GLU A 1 612 ? -4.801 -2.48 -34.969 1 87.69 612 GLU A N 1
ATOM 4734 C CA . GLU A 1 612 ? -3.428 -2.068 -34.688 1 87.69 612 GLU A CA 1
ATOM 4735 C C . GLU A 1 612 ? -2.525 -2.279 -35.906 1 87.69 612 GLU A C 1
ATOM 4737 O O . GLU A 1 612 ? -1.61 -1.489 -36.156 1 87.69 612 GLU A O 1
ATOM 4742 N N . GLY A 1 613 ? -2.74 -3.303 -36.594 1 90.12 613 GLY A N 1
ATOM 4743 C CA . GLY A 1 613 ? -1.896 -3.635 -37.719 1 90.12 613 GLY A CA 1
ATOM 4744 C C . GLY A 1 613 ? -2.289 -2.902 -39 1 90.12 613 GLY A C 1
ATOM 4745 O O . GLY A 1 613 ? -1.486 -2.785 -39.938 1 90.12 613 GLY A O 1
ATOM 4746 N N . GLY A 1 614 ? -3.49 -2.434 -39.062 1 89.81 614 GLY A N 1
ATOM 4747 C CA . GLY A 1 614 ? -3.957 -1.693 -40.25 1 89.81 614 GLY A CA 1
ATOM 4748 C C . GLY A 1 614 ? -3.793 -2.457 -41.531 1 89.81 614 GLY A C 1
ATOM 4749 O O . GLY A 1 614 ? -4.297 -3.574 -41.688 1 89.81 614 GLY A O 1
ATOM 4750 N N . ALA A 1 615 ? -2.877 -1.924 -42.344 1 89.31 615 ALA A N 1
ATOM 4751 C CA . ALA A 1 615 ? -2.676 -2.467 -43.688 1 89.31 615 ALA A CA 1
ATOM 4752 C C . ALA A 1 615 ? -1.929 -3.797 -43.625 1 89.31 615 ALA A C 1
ATOM 4754 O O . ALA A 1 615 ? -2.152 -4.676 -44.469 1 89.31 615 ALA A O 1
ATOM 4755 N N . ARG A 1 616 ? -1.178 -4.027 -42.625 1 92.75 616 ARG A N 1
ATOM 4756 C CA . ARG A 1 616 ? -0.358 -5.227 -42.5 1 92.75 616 ARG A CA 1
ATOM 4757 C C . ARG A 1 616 ? -1.229 -6.473 -42.375 1 92.75 616 ARG A C 1
ATOM 4759 O O . ARG A 1 616 ? -0.87 -7.535 -42.906 1 92.75 616 ARG A O 1
ATOM 4766 N N . TYR A 1 617 ? -2.395 -6.328 -41.75 1 94.5 617 TYR A N 1
ATOM 4767 C CA . TYR A 1 617 ? -3.232 -7.492 -41.469 1 94.5 617 TYR A CA 1
ATOM 4768 C C . TYR A 1 617 ? -4.469 -7.496 -42.375 1 94.5 617 TYR A C 1
ATOM 4770 O O . TYR A 1 617 ? -5.379 -8.305 -42.188 1 94.5 617 TYR A O 1
ATOM 4778 N N . ALA A 1 618 ? -4.484 -6.559 -43.312 1 92.69 618 ALA A N 1
ATOM 4779 C CA . ALA A 1 618 ? -5.648 -6.461 -44.219 1 92.69 618 ALA A CA 1
ATOM 4780 C C . ALA A 1 618 ? -5.855 -7.75 -45 1 92.69 618 ALA A C 1
ATOM 4782 O O . ALA A 1 618 ? -4.926 -8.25 -45.625 1 92.69 618 ALA A O 1
ATOM 4783 N N . GLY A 1 619 ? -7.031 -8.32 -44.938 1 92.81 619 GLY A N 1
ATOM 4784 C CA . GLY A 1 619 ? -7.391 -9.492 -45.688 1 92.81 619 GLY A CA 1
ATOM 4785 C C . GLY A 1 619 ? -6.887 -10.789 -45.094 1 92.81 619 GLY A C 1
ATOM 4786 O O . GLY A 1 619 ? -7.133 -11.875 -45.625 1 92.81 619 GLY A O 1
ATOM 4787 N N . MET A 1 620 ? -6.219 -10.734 -44 1 95.75 620 MET A N 1
ATOM 4788 C CA . MET A 1 620 ? -5.645 -11.914 -43.375 1 95.75 620 MET A CA 1
ATOM 4789 C C . MET A 1 620 ? -6.668 -12.602 -42.469 1 95.75 620 MET A C 1
ATOM 4791 O O . MET A 1 620 ? -7.461 -11.938 -41.812 1 95.75 620 MET A O 1
ATOM 4795 N N . GLY A 1 621 ? -6.629 -13.922 -42.5 1 97.5 621 GLY A N 1
ATOM 4796 C CA . GLY A 1 621 ? -7.438 -14.688 -41.594 1 97.5 621 GLY A CA 1
ATOM 4797 C C . GLY A 1 621 ? -6.672 -15.117 -40.344 1 97.5 621 GLY A C 1
ATOM 4798 O O . GLY A 1 621 ? -5.453 -14.938 -40.25 1 97.5 621 GLY A O 1
ATOM 4799 N N . LEU A 1 622 ? -7.449 -15.695 -39.406 1 97.94 622 LEU A N 1
ATOM 4800 C CA . LEU A 1 622 ? -6.859 -16.109 -38.125 1 97.94 622 LEU A CA 1
ATOM 4801 C C . LEU A 1 622 ? -5.785 -17.172 -38.344 1 97.94 622 LEU A C 1
ATOM 4803 O O . LEU A 1 622 ? -4.707 -17.094 -37.75 1 97.94 622 LEU A O 1
ATOM 4807 N N . ARG A 1 623 ? -6.055 -18.141 -39.188 1 97.69 623 ARG A N 1
ATOM 4808 C CA . ARG A 1 623 ? -5.09 -19.188 -39.5 1 97.69 623 ARG A CA 1
ATOM 4809 C C . ARG A 1 623 ? -3.863 -18.625 -40.188 1 97.69 623 ARG A C 1
ATOM 4811 O O . ARG A 1 623 ? -2.736 -19.047 -39.938 1 97.69 623 ARG A O 1
ATOM 4818 N N . ASP A 1 624 ? -4.086 -17.672 -41.094 1 97.56 624 ASP A N 1
ATOM 4819 C CA . ASP A 1 624 ? -2.98 -17.031 -41.781 1 97.56 624 ASP A CA 1
ATOM 4820 C C . ASP A 1 624 ? -2.01 -16.375 -40.812 1 97.56 624 ASP A C 1
ATOM 4822 O O . ASP A 1 624 ? -0.792 -16.484 -40.969 1 97.56 624 ASP A O 1
ATOM 4826 N N . LEU A 1 625 ? -2.578 -15.648 -39.875 1 97 625 LEU A N 1
ATOM 4827 C CA . LEU A 1 625 ? -1.758 -14.992 -38.875 1 97 625 LEU A CA 1
ATOM 4828 C C . LEU A 1 625 ? -0.95 -16.016 -38.062 1 97 625 LEU A C 1
ATOM 4830 O O . LEU A 1 625 ? 0.242 -15.805 -37.812 1 97 625 LEU A O 1
ATOM 4834 N N . CYS A 1 626 ? -1.59 -17.062 -37.656 1 97.31 626 CYS A N 1
ATOM 4835 C CA . CYS A 1 626 ? -0.911 -18.109 -36.906 1 97.31 626 CYS A CA 1
ATOM 4836 C C . CYS A 1 626 ? 0.222 -18.734 -37.719 1 97.31 626 CYS A C 1
ATOM 4838 O O . CYS A 1 626 ? 1.313 -18.953 -37.188 1 97.31 626 CYS A O 1
ATOM 4840 N N . ASP A 1 627 ? -0.054 -18.938 -38.969 1 96.44 627 ASP A N 1
ATOM 4841 C CA . ASP A 1 627 ? 0.952 -19.531 -39.844 1 96.44 627 ASP A CA 1
ATOM 4842 C C . ASP A 1 627 ? 2.154 -18.609 -40 1 96.44 627 ASP A C 1
ATOM 4844 O O . ASP A 1 627 ? 3.299 -19.062 -40 1 96.44 627 ASP A O 1
ATOM 4848 N N . GLU A 1 628 ? 1.886 -17.406 -40.094 1 95.25 628 GLU A N 1
ATOM 4849 C CA . GLU A 1 628 ? 2.975 -16.438 -40.25 1 95.25 628 GLU A CA 1
ATOM 4850 C C . GLU A 1 628 ? 3.809 -16.344 -38.969 1 95.25 628 GLU A C 1
ATOM 4852 O O . GLU A 1 628 ? 5.039 -16.281 -39.031 1 95.25 628 GLU A O 1
ATOM 4857 N N . LEU A 1 629 ? 3.127 -16.25 -37.875 1 94.5 629 LEU A N 1
ATOM 4858 C CA . LEU A 1 629 ? 3.834 -16.188 -36.594 1 94.5 629 LEU A CA 1
ATOM 4859 C C . LEU A 1 629 ? 4.641 -17.469 -36.375 1 94.5 629 LEU A C 1
ATOM 4861 O O . LEU A 1 629 ? 5.789 -17.406 -35.938 1 94.5 629 LEU A O 1
ATOM 4865 N N . HIS A 1 630 ? 4.004 -18.531 -36.656 1 94.56 630 HIS A N 1
ATOM 4866 C CA . HIS A 1 630 ? 4.699 -19.812 -36.531 1 94.56 630 HIS A CA 1
ATOM 4867 C C . HIS A 1 630 ? 5.914 -19.875 -37.438 1 94.56 630 HIS A C 1
ATOM 4869 O O . HIS A 1 630 ? 6.969 -20.375 -37.062 1 94.56 630 HIS A O 1
ATOM 4875 N N . GLY A 1 631 ? 5.707 -19.406 -38.656 1 92.62 631 GLY A N 1
ATOM 4876 C CA . GLY A 1 631 ? 6.828 -19.328 -39.562 1 92.62 631 GLY A CA 1
ATOM 4877 C C . GLY A 1 631 ? 7.969 -18.469 -39.062 1 92.62 631 GLY A C 1
ATOM 4878 O O . GLY A 1 631 ? 9.141 -18.828 -39.188 1 92.62 631 GLY A O 1
ATOM 4879 N N . CYS A 1 632 ? 7.625 -17.438 -38.469 1 91.06 632 CYS A N 1
ATOM 4880 C CA . CYS A 1 632 ? 8.625 -16.547 -37.875 1 91.06 632 CYS A CA 1
ATOM 4881 C C . CYS A 1 632 ? 9.391 -17.25 -36.781 1 91.06 632 CYS A C 1
ATOM 4883 O O . CYS A 1 632 ? 10.609 -17.125 -36.688 1 91.06 632 CYS A O 1
ATOM 4885 N N . TYR A 1 633 ? 8.656 -17.969 -35.906 1 89.5 633 TYR A N 1
ATOM 4886 C CA . TYR A 1 633 ? 9.297 -18.703 -34.812 1 89.5 633 TYR A CA 1
ATOM 4887 C C . TYR A 1 633 ? 10.258 -19.75 -35.375 1 89.5 633 TYR A C 1
ATOM 4889 O O . TYR A 1 633 ? 11.352 -19.938 -34.844 1 89.5 633 TYR A O 1
ATOM 4897 N N . ARG A 1 634 ? 9.844 -20.359 -36.406 1 87.5 634 ARG A N 1
ATOM 4898 C CA . ARG A 1 634 ? 10.633 -21.422 -37.031 1 87.5 634 ARG A CA 1
ATOM 4899 C C . ARG A 1 634 ? 11.891 -20.859 -37.656 1 87.5 634 ARG A C 1
ATOM 4901 O O . ARG A 1 634 ? 12.977 -21.438 -37.531 1 87.5 634 ARG A O 1
ATOM 4908 N N . GLU A 1 635 ? 11.742 -19.797 -38.344 1 85.56 635 GLU A N 1
ATOM 4909 C CA . GLU A 1 635 ? 12.844 -19.188 -39.062 1 85.56 635 GLU A CA 1
ATOM 4910 C C . GLU A 1 635 ? 13.914 -18.656 -38.125 1 85.56 635 GLU A C 1
ATOM 4912 O O . GLU A 1 635 ? 15.102 -18.641 -38.469 1 85.56 635 GLU A O 1
ATOM 4917 N N . ASN A 1 636 ? 13.539 -18.328 -36.969 1 80.94 636 ASN A N 1
ATOM 4918 C CA . ASN A 1 636 ? 14.492 -17.719 -36.062 1 80.94 636 ASN A CA 1
ATOM 4919 C C . ASN A 1 636 ? 14.914 -18.688 -34.938 1 80.94 636 ASN A C 1
ATOM 4921 O O . ASN A 1 636 ? 15.57 -18.281 -33.969 1 80.94 636 ASN A O 1
ATOM 4925 N N . ALA A 1 637 ? 14.602 -19.891 -35.062 1 76.31 637 ALA A N 1
ATOM 4926 C CA . ALA A 1 637 ? 14.938 -20.906 -34.062 1 76.31 637 ALA A CA 1
ATOM 4927 C C . ALA A 1 637 ? 14.688 -20.391 -32.656 1 76.31 637 ALA A C 1
ATOM 4929 O O . ALA A 1 637 ? 15.547 -20.5 -31.766 1 76.31 637 ALA A O 1
ATOM 4930 N N . THR A 1 638 ? 13.555 -19.844 -32.5 1 78.12 638 THR A N 1
ATOM 4931 C CA . THR A 1 638 ? 13.219 -19.109 -31.297 1 78.12 638 THR A CA 1
ATOM 4932 C C . THR A 1 638 ? 13.172 -20.031 -30.078 1 78.12 638 THR A C 1
ATOM 4934 O O . THR A 1 638 ? 13.656 -19.672 -29 1 78.12 638 THR A O 1
ATOM 4937 N N . ALA A 1 639 ? 12.641 -21.203 -30.203 1 75.88 639 ALA A N 1
ATOM 4938 C CA . ALA A 1 639 ? 12.508 -22.141 -29.078 1 75.88 639 ALA A CA 1
ATOM 4939 C C . ALA A 1 639 ? 13.875 -22.516 -28.516 1 75.88 639 ALA A C 1
ATOM 4941 O O . ALA A 1 639 ? 14.07 -22.547 -27.297 1 75.88 639 ALA A O 1
ATOM 4942 N N . LYS A 1 640 ? 14.773 -22.797 -29.391 1 73.69 640 LYS A N 1
ATOM 4943 C CA . LYS A 1 640 ? 16.125 -23.172 -28.984 1 73.69 640 LYS A CA 1
ATOM 4944 C C . LYS A 1 640 ? 16.844 -22 -28.328 1 73.69 640 LYS A C 1
ATOM 4946 O O . LYS A 1 640 ? 17.594 -22.172 -27.359 1 73.69 640 LYS A O 1
ATOM 4951 N N . ALA A 1 641 ? 16.641 -20.922 -28.891 1 74.94 641 ALA A N 1
ATOM 4952 C CA . ALA A 1 641 ? 17.266 -19.719 -28.359 1 74.94 641 ALA A CA 1
ATOM 4953 C C . ALA A 1 641 ? 16.75 -19.422 -26.953 1 74.94 641 ALA A C 1
ATOM 4955 O O . ALA A 1 641 ? 17.516 -19.016 -26.078 1 74.94 641 ALA A O 1
ATOM 4956 N N . LEU A 1 642 ? 15.531 -19.609 -26.797 1 76.25 642 LEU A N 1
ATOM 4957 C CA . LEU A 1 642 ? 14.906 -19.328 -25.516 1 76.25 642 LEU A CA 1
ATOM 4958 C C . LEU A 1 642 ? 15.43 -20.266 -24.438 1 76.25 642 LEU A C 1
ATOM 4960 O O . LEU A 1 642 ? 15.625 -19.859 -23.297 1 76.25 642 LEU A O 1
ATOM 4964 N N . LYS A 1 643 ? 15.609 -21.453 -24.734 1 75.5 643 LYS A N 1
ATOM 4965 C CA . LYS A 1 643 ? 16.141 -22.422 -23.781 1 75.5 643 LYS A CA 1
ATOM 4966 C C . LYS A 1 643 ? 17.578 -22.078 -23.406 1 75.5 643 LYS A C 1
ATOM 4968 O O . LYS A 1 643 ? 17.938 -22.062 -22.219 1 75.5 643 LYS A O 1
ATOM 4973 N N . ARG A 1 644 ? 18.391 -21.719 -24.328 1 78.31 644 ARG A N 1
ATOM 4974 C CA . ARG A 1 644 ? 19.812 -21.5 -24.125 1 78.31 644 ARG A CA 1
ATOM 4975 C C . ARG A 1 644 ? 20.062 -20.203 -23.359 1 78.31 644 ARG A C 1
ATOM 4977 O O . ARG A 1 644 ? 21 -20.094 -22.594 1 78.31 644 ARG A O 1
ATOM 4984 N N . MET A 1 645 ? 19.219 -19.344 -23.594 1 81.88 645 MET A N 1
ATOM 4985 C CA . MET A 1 645 ? 19.453 -18.031 -23 1 81.88 645 MET A CA 1
ATOM 4986 C C . MET A 1 645 ? 19.328 -18.094 -21.484 1 81.88 645 MET A C 1
ATOM 4988 O O . MET A 1 645 ? 19.922 -17.281 -20.766 1 81.88 645 MET A O 1
ATOM 4992 N N . TYR A 1 646 ? 18.688 -19.125 -20.922 1 80.81 646 TYR A N 1
ATOM 4993 C CA . TYR A 1 646 ? 18.531 -19.219 -19.484 1 80.81 646 TYR A CA 1
ATOM 4994 C C . TYR A 1 646 ? 19.469 -20.25 -18.891 1 80.81 646 TYR A C 1
ATOM 4996 O O . TYR A 1 646 ? 19.656 -20.312 -17.672 1 80.81 646 TYR A O 1
ATOM 5004 N N . THR A 1 647 ? 20.109 -21.062 -19.641 1 80.56 647 THR A N 1
ATOM 5005 C CA . THR A 1 647 ? 20.875 -22.188 -19.125 1 80.56 647 THR A CA 1
ATOM 5006 C C . THR A 1 647 ? 22.359 -21.844 -19.047 1 80.56 647 THR A C 1
ATOM 5008 O O . THR A 1 647 ? 23.094 -22.375 -18.219 1 80.56 647 THR A O 1
ATOM 5011 N N . VAL A 1 648 ? 22.828 -20.984 -19.922 1 85.94 648 VAL A N 1
ATOM 5012 C CA . VAL A 1 648 ? 24.203 -20.5 -19.859 1 85.94 648 VAL A CA 1
ATOM 5013 C C . VAL A 1 648 ? 24.25 -19.125 -19.219 1 85.94 648 VAL A C 1
ATOM 5015 O O . VAL A 1 648 ? 23.656 -18.172 -19.719 1 85.94 648 VAL A O 1
ATOM 5018 N N . LEU A 1 649 ? 24.984 -19.109 -18.125 1 90.5 649 LEU A N 1
ATOM 5019 C CA . LEU A 1 649 ? 25 -17.859 -17.359 1 90.5 649 LEU A CA 1
ATOM 5020 C C . LEU A 1 649 ? 26.047 -16.906 -17.922 1 90.5 649 LEU A C 1
ATOM 5022 O O . LEU A 1 649 ? 27.141 -17.328 -18.312 1 90.5 649 LEU A O 1
ATOM 5026 N N . PRO A 1 650 ? 25.703 -15.625 -17.953 1 93.88 650 PRO A N 1
ATOM 5027 C CA . PRO A 1 650 ? 26.719 -14.641 -18.328 1 93.88 650 PRO A CA 1
ATOM 5028 C C . PRO A 1 650 ? 27.891 -14.594 -17.344 1 93.88 650 PRO A C 1
ATOM 5030 O O . PRO A 1 650 ? 27.797 -15.117 -16.234 1 93.88 650 PRO A O 1
ATOM 5033 N N . GLN A 1 651 ? 28.984 -13.992 -17.844 1 94.94 651 GLN A N 1
ATOM 5034 C CA . GLN A 1 651 ? 30.188 -13.883 -17.047 1 94.94 651 GLN A CA 1
ATOM 5035 C C . GLN A 1 651 ? 30.062 -12.789 -15.984 1 94.94 651 GLN A C 1
ATOM 5037 O O . GLN A 1 651 ? 29.75 -11.641 -16.312 1 94.94 651 GLN A O 1
ATOM 5042 N N . VAL A 1 652 ? 30.297 -13.172 -14.742 1 95.44 652 VAL A N 1
ATOM 5043 C CA . VAL A 1 652 ? 30.266 -12.195 -13.656 1 95.44 652 VAL A CA 1
ATOM 5044 C C . VAL A 1 652 ? 31.531 -11.344 -13.68 1 95.44 652 VAL A C 1
ATOM 5046 O O . VAL A 1 652 ? 32.625 -11.875 -13.688 1 95.44 652 VAL A O 1
ATOM 5049 N N . ALA A 1 653 ? 31.344 -10.023 -13.711 1 96.19 653 ALA A N 1
ATOM 5050 C CA . ALA A 1 653 ? 32.5 -9.133 -13.789 1 96.19 653 ALA A CA 1
ATOM 5051 C C . ALA A 1 653 ? 32.625 -8.273 -12.539 1 96.19 653 ALA A C 1
ATOM 5053 O O . ALA A 1 653 ? 33.688 -8.172 -11.945 1 96.19 653 ALA A O 1
ATOM 5054 N N . ILE A 1 654 ? 31.594 -7.582 -12.156 1 97 654 ILE A N 1
ATOM 5055 C CA . ILE A 1 654 ? 31.578 -6.777 -10.945 1 97 654 ILE A CA 1
ATOM 5056 C C . ILE A 1 654 ? 30.297 -7.055 -10.156 1 97 654 ILE A C 1
ATOM 5058 O O . ILE A 1 654 ? 29.375 -7.699 -10.664 1 97 654 ILE A O 1
ATOM 5062 N N . LYS A 1 655 ? 30.266 -6.594 -8.875 1 96.06 655 LYS A N 1
ATOM 5063 C CA . LYS A 1 655 ? 29.062 -6.789 -8.062 1 96.06 655 LYS A CA 1
ATOM 5064 C C . LYS A 1 655 ? 27.891 -6 -8.617 1 96.06 655 LYS A C 1
ATOM 5066 O O . LYS A 1 655 ? 28.047 -4.863 -9.07 1 96.06 655 LYS A O 1
ATOM 5071 N N . PRO A 1 656 ? 26.641 -6.578 -8.562 1 97.19 656 PRO A N 1
ATOM 5072 C CA . PRO A 1 656 ? 25.453 -5.828 -8.992 1 97.19 656 PRO A CA 1
ATOM 5073 C C . PRO A 1 656 ? 25.359 -4.453 -8.336 1 97.19 656 PRO A C 1
ATOM 5075 O O . PRO A 1 656 ? 25 -3.475 -8.992 1 97.19 656 PRO A O 1
ATOM 5078 N N . ALA A 1 657 ? 25.719 -4.305 -7.023 1 97.12 657 ALA A N 1
ATOM 5079 C CA . ALA A 1 657 ? 25.656 -3.037 -6.305 1 97.12 657 ALA A CA 1
ATOM 5080 C C . ALA A 1 657 ? 26.609 -2.012 -6.914 1 97.12 657 ALA A C 1
ATOM 5082 O O . ALA A 1 657 ? 26.266 -0.826 -7.004 1 97.12 657 ALA A O 1
ATOM 5083 N N . ASP A 1 658 ? 27.828 -2.475 -7.305 1 97.31 658 ASP A N 1
ATOM 5084 C CA . ASP A 1 658 ? 28.797 -1.586 -7.926 1 97.31 658 ASP A CA 1
ATOM 5085 C C . ASP A 1 658 ? 28.328 -1.111 -9.297 1 97.31 658 ASP A C 1
ATOM 5087 O O . ASP A 1 658 ? 28.516 0.048 -9.664 1 97.31 658 ASP A O 1
ATOM 5091 N N . ALA A 1 659 ? 27.719 -2.055 -10.047 1 97.62 659 ALA A N 1
ATOM 5092 C CA . ALA A 1 659 ? 27.141 -1.684 -11.336 1 97.62 659 ALA A CA 1
ATOM 5093 C C . ALA A 1 659 ? 26.062 -0.625 -11.164 1 97.62 659 ALA A C 1
ATOM 5095 O O . ALA A 1 659 ? 25.969 0.323 -11.953 1 97.62 659 ALA A O 1
ATOM 5096 N N . TYR A 1 660 ? 25.25 -0.767 -10.188 1 96.81 660 TYR A N 1
ATOM 5097 C CA . TYR A 1 660 ? 24.172 0.179 -9.93 1 96.81 660 TYR A CA 1
ATOM 5098 C C . TYR A 1 660 ? 24.719 1.55 -9.562 1 96.81 660 TYR A C 1
ATOM 5100 O O . TYR A 1 660 ? 24.188 2.578 -9.984 1 96.81 660 TYR A O 1
ATOM 5108 N N . ASP A 1 661 ? 25.766 1.595 -8.727 1 96.62 661 ASP A N 1
ATOM 5109 C CA . ASP A 1 661 ? 26.406 2.857 -8.375 1 96.62 661 ASP A CA 1
ATOM 5110 C C . ASP A 1 661 ? 26.875 3.607 -9.617 1 96.62 661 ASP A C 1
ATOM 5112 O O . ASP A 1 661 ? 26.719 4.828 -9.711 1 96.62 661 ASP A O 1
ATOM 5116 N N . LYS A 1 662 ? 27.453 2.842 -10.547 1 97.06 662 LYS A N 1
ATOM 5117 C CA . LYS A 1 662 ? 27.906 3.445 -11.797 1 97.06 662 LYS A CA 1
ATOM 5118 C C . LYS A 1 662 ? 26.734 3.977 -12.602 1 97.06 662 LYS A C 1
ATOM 5120 O O . LYS A 1 662 ? 26.844 5.012 -13.266 1 97.06 662 LYS A O 1
ATOM 5125 N N . LEU A 1 663 ? 25.625 3.232 -12.594 1 96.44 663 LEU A N 1
ATOM 5126 C CA . LEU A 1 663 ? 24.406 3.68 -13.258 1 96.44 663 LEU A CA 1
ATOM 5127 C C . LEU A 1 663 ? 23.922 5.004 -12.68 1 96.44 663 LEU A C 1
ATOM 5129 O O . LEU A 1 663 ? 23.641 5.945 -13.422 1 96.44 663 LEU A O 1
ATOM 5133 N N . VAL A 1 664 ? 23.938 5.148 -11.375 1 95.44 664 VAL A N 1
ATOM 5134 C CA . VAL A 1 664 ? 23.438 6.328 -10.672 1 95.44 664 VAL A CA 1
ATOM 5135 C C . VAL A 1 664 ? 24.344 7.52 -10.945 1 95.44 664 VAL A C 1
ATOM 5137 O O . VAL A 1 664 ? 23.875 8.656 -11.055 1 95.44 664 VAL A O 1
ATOM 5140 N N . ARG A 1 665 ? 25.656 7.273 -11.156 1 93.94 665 ARG A N 1
ATOM 5141 C CA . ARG A 1 665 ? 26.641 8.32 -11.375 1 93.94 665 ARG A CA 1
ATOM 5142 C C . ARG A 1 665 ? 26.688 8.727 -12.844 1 93.94 665 ARG A C 1
ATOM 5144 O O . ARG A 1 665 ? 27.438 9.633 -13.227 1 93.94 665 ARG A O 1
ATOM 5151 N N . GLY A 1 666 ? 25.969 8.023 -13.664 1 93.19 666 GLY A N 1
ATOM 5152 C CA . GLY A 1 666 ? 25.938 8.344 -15.078 1 93.19 666 GLY A CA 1
ATOM 5153 C C . GLY A 1 666 ? 27.125 7.789 -15.844 1 93.19 666 GLY A C 1
ATOM 5154 O O . GLY A 1 666 ? 27.422 8.227 -16.953 1 93.19 666 GLY A O 1
ATOM 5155 N N . GLU A 1 667 ? 27.797 6.848 -15.242 1 96.38 667 GLU A N 1
ATOM 5156 C CA . GLU A 1 667 ? 28.938 6.215 -15.891 1 96.38 667 GLU A CA 1
ATOM 5157 C C . GLU A 1 667 ? 28.5 5.035 -16.75 1 96.38 667 GLU A C 1
ATOM 5159 O O . GLU A 1 667 ? 29.094 3.959 -16.688 1 96.38 667 GLU A O 1
ATOM 5164 N N . VAL A 1 668 ? 27.406 5.184 -17.469 1 96.75 668 VAL A N 1
ATOM 5165 C CA . VAL A 1 668 ? 26.844 4.18 -18.359 1 96.75 668 VAL A CA 1
ATOM 5166 C C . VAL A 1 668 ? 26.547 4.801 -19.719 1 96.75 668 VAL A C 1
ATOM 5168 O O . VAL A 1 668 ? 26.578 6.023 -19.875 1 96.75 668 VAL A O 1
ATOM 5171 N N . GLU A 1 669 ? 26.406 4.07 -20.719 1 96 669 GLU A N 1
ATOM 5172 C CA . GLU A 1 669 ? 26.047 4.5 -22.062 1 96 669 GLU A CA 1
ATOM 5173 C C . GLU A 1 669 ? 25.031 3.553 -22.688 1 96 669 GLU A C 1
ATOM 5175 O O . GLU A 1 669 ? 25.031 2.354 -22.406 1 96 669 GLU A O 1
ATOM 5180 N N . ALA A 1 670 ? 24.172 4.109 -23.5 1 94.94 670 ALA A N 1
ATOM 5181 C CA . ALA A 1 670 ? 23.203 3.307 -24.234 1 94.94 670 ALA A CA 1
ATOM 5182 C C . ALA A 1 670 ? 23.875 2.598 -25.422 1 94.94 670 ALA A C 1
ATOM 5184 O O . ALA A 1 670 ? 24.344 3.246 -26.359 1 94.94 670 ALA A O 1
ATOM 5185 N N . VAL A 1 671 ? 23.875 1.271 -25.359 1 96.94 671 VAL A N 1
ATOM 5186 C CA . VAL A 1 671 ? 24.562 0.486 -26.391 1 96.94 671 VAL A CA 1
ATOM 5187 C C . VAL A 1 671 ? 23.531 -0.225 -27.266 1 96.94 671 VAL A C 1
ATOM 5189 O O . VAL A 1 671 ? 22.672 -0.949 -26.766 1 96.94 671 VAL A O 1
ATOM 5192 N N . PRO A 1 672 ? 23.609 -0.015 -28.547 1 96.44 672 PRO A N 1
ATOM 5193 C CA . PRO A 1 672 ? 22.703 -0.759 -29.438 1 96.44 672 PRO A CA 1
ATOM 5194 C C . PRO A 1 672 ? 22.875 -2.271 -29.312 1 96.44 672 PRO A C 1
ATOM 5196 O O . PRO A 1 672 ? 23.984 -2.758 -29.094 1 96.44 672 PRO A O 1
ATOM 5199 N N . ILE A 1 673 ? 21.875 -3.016 -29.547 1 95 673 ILE A N 1
ATOM 5200 C CA . ILE A 1 673 ? 21.859 -4.461 -29.344 1 95 673 ILE A CA 1
ATOM 5201 C C . ILE A 1 673 ? 22.953 -5.109 -30.188 1 95 673 ILE A C 1
ATOM 5203 O O . ILE A 1 673 ? 23.531 -6.125 -29.797 1 95 673 ILE A O 1
ATOM 5207 N N . GLU A 1 674 ? 23.328 -4.516 -31.297 1 93.69 674 GLU A N 1
ATOM 5208 C CA . GLU A 1 674 ? 24.328 -5.059 -32.219 1 93.69 674 GLU A CA 1
ATOM 5209 C C . GLU A 1 674 ? 25.734 -4.934 -31.656 1 93.69 674 GLU A C 1
ATOM 5211 O O . GLU A 1 674 ? 26.656 -5.621 -32.094 1 93.69 674 GLU A O 1
ATOM 5216 N N . GLN A 1 675 ? 25.875 -4.156 -30.672 1 96.25 675 GLN A N 1
ATOM 5217 C CA . GLN A 1 675 ? 27.203 -3.857 -30.141 1 96.25 675 GLN A CA 1
ATOM 5218 C C . GLN A 1 675 ? 27.344 -4.336 -28.703 1 96.25 675 GLN A C 1
ATOM 5220 O O . GLN A 1 675 ? 28.266 -3.934 -27.984 1 96.25 675 GLN A O 1
ATOM 5225 N N . LEU A 1 676 ? 26.5 -5.203 -28.266 1 96.81 676 LEU A N 1
ATOM 5226 C CA . LEU A 1 676 ? 26.422 -5.582 -26.859 1 96.81 676 LEU A CA 1
ATOM 5227 C C . LEU A 1 676 ? 27.516 -6.586 -26.516 1 96.81 676 LEU A C 1
ATOM 5229 O O . LEU A 1 676 ? 27.922 -6.699 -25.344 1 96.81 676 LEU A O 1
ATOM 5233 N N . GLU A 1 677 ? 28 -7.328 -27.5 1 96.5 677 GLU A N 1
ATOM 5234 C CA . GLU A 1 677 ? 28.984 -8.359 -27.219 1 96.5 677 GLU A CA 1
ATOM 5235 C C . GLU A 1 677 ? 30.219 -7.766 -26.547 1 96.5 677 GLU A C 1
ATOM 5237 O O . GLU A 1 677 ? 30.797 -6.785 -27.031 1 96.5 677 GLU A O 1
ATOM 5242 N N . GLY A 1 678 ? 30.578 -8.305 -25.422 1 96.94 678 GLY A N 1
ATOM 5243 C CA . GLY A 1 678 ? 31.766 -7.867 -24.688 1 96.94 678 GLY A CA 1
ATOM 5244 C C . GLY A 1 678 ? 31.453 -6.789 -23.656 1 96.94 678 GLY A C 1
ATOM 5245 O O . GLY A 1 678 ? 32.281 -6.516 -22.781 1 96.94 678 GLY A O 1
ATOM 5246 N N . ARG A 1 679 ? 30.266 -6.242 -23.719 1 97.56 679 ARG A N 1
ATOM 5247 C CA . ARG A 1 679 ? 29.922 -5.121 -22.844 1 97.56 679 ARG A CA 1
ATOM 5248 C C . ARG A 1 679 ? 29.406 -5.617 -21.5 1 97.56 679 ARG A C 1
ATOM 5250 O O . ARG A 1 679 ? 28.938 -6.754 -21.391 1 97.56 679 ARG A O 1
ATOM 5257 N N . LEU A 1 680 ? 29.562 -4.742 -20.5 1 97.69 680 LEU A N 1
ATOM 5258 C CA . LEU A 1 680 ? 29.062 -5.02 -19.156 1 97.69 680 LEU A CA 1
ATOM 5259 C C . LEU A 1 680 ? 27.688 -4.395 -18.953 1 97.69 680 LEU A C 1
ATOM 5261 O O . LEU A 1 680 ? 27.516 -3.178 -19.078 1 97.69 680 LEU A O 1
ATOM 5265 N N . ALA A 1 681 ? 26.719 -5.23 -18.641 1 97.5 681 ALA A N 1
ATOM 5266 C CA . ALA A 1 681 ? 25.359 -4.734 -18.438 1 97.5 681 ALA A CA 1
ATOM 5267 C C . ALA A 1 681 ? 25.281 -3.873 -17.188 1 97.5 681 ALA A C 1
ATOM 5269 O O . ALA A 1 681 ? 25.812 -4.234 -16.141 1 97.5 681 ALA A O 1
ATOM 5270 N N . ALA A 1 682 ? 24.578 -2.707 -17.234 1 97 682 ALA A N 1
ATOM 5271 C CA . ALA A 1 682 ? 24.344 -1.842 -16.078 1 97 682 ALA A CA 1
ATOM 5272 C C . ALA A 1 682 ? 22.969 -2.104 -15.477 1 97 682 ALA A C 1
ATOM 5274 O O . ALA A 1 682 ? 22.703 -1.729 -14.328 1 97 682 ALA A O 1
ATOM 5275 N N . VAL A 1 683 ? 22.109 -2.695 -16.266 1 94.94 683 VAL A N 1
ATOM 5276 C CA . VAL A 1 683 ? 20.734 -2.961 -15.859 1 94.94 683 VAL A CA 1
ATOM 5277 C C . VAL A 1 683 ? 20.391 -4.426 -16.125 1 94.94 683 VAL A C 1
ATOM 5279 O O . VAL A 1 683 ? 21.125 -5.121 -16.828 1 94.94 683 VAL A O 1
ATOM 5282 N N . MET A 1 684 ? 19.391 -4.844 -15.445 1 93.5 684 MET A N 1
ATOM 5283 C CA . MET A 1 684 ? 18.922 -6.195 -15.742 1 93.5 684 MET A CA 1
ATOM 5284 C C . MET A 1 684 ? 18.031 -6.199 -16.984 1 93.5 684 MET A C 1
ATOM 5286 O O . MET A 1 684 ? 17.344 -5.223 -17.266 1 93.5 684 MET A O 1
ATOM 5290 N N . LEU A 1 685 ? 18.094 -7.199 -17.75 1 92.25 685 LEU A N 1
ATOM 5291 C CA . LEU A 1 685 ? 17.172 -7.457 -18.828 1 92.25 685 LEU A CA 1
ATOM 5292 C C . LEU A 1 685 ? 16.172 -8.547 -18.453 1 92.25 685 LEU A C 1
ATOM 5294 O O . LEU A 1 685 ? 16.562 -9.695 -18.219 1 92.25 685 LEU A O 1
ATOM 5298 N N . VAL A 1 686 ? 14.914 -8.117 -18.391 1 87.44 686 VAL A N 1
ATOM 5299 C CA . VAL A 1 686 ? 13.922 -9.039 -17.844 1 87.44 686 VAL A CA 1
ATOM 5300 C C . VAL A 1 686 ? 12.719 -9.117 -18.781 1 87.44 686 VAL A C 1
ATOM 5302 O O . VAL A 1 686 ? 11.852 -8.242 -18.766 1 87.44 686 VAL A O 1
ATOM 5305 N N . PRO A 1 687 ? 12.695 -10.18 -19.578 1 80.75 687 PRO A N 1
ATOM 5306 C CA . PRO A 1 687 ? 11.461 -10.375 -20.344 1 80.75 687 PRO A CA 1
ATOM 5307 C C . PRO A 1 687 ? 10.234 -10.578 -19.453 1 80.75 687 PRO A C 1
ATOM 5309 O O . PRO A 1 687 ? 10.328 -11.25 -18.422 1 80.75 687 PRO A O 1
ATOM 5312 N N . TYR A 1 688 ? 9.148 -9.875 -19.688 1 70.19 688 TYR A N 1
ATOM 5313 C CA . TYR A 1 688 ? 7.887 -10.031 -18.984 1 70.19 688 TYR A CA 1
ATOM 5314 C C . TYR A 1 688 ? 6.797 -10.539 -19.906 1 70.19 688 TYR A C 1
ATOM 5316 O O . TYR A 1 688 ? 6.629 -10.031 -21.016 1 70.19 688 TYR A O 1
ATOM 5324 N N . PRO A 1 689 ? 5.902 -11.406 -19.344 1 64.5 689 PRO A N 1
ATOM 5325 C CA . PRO A 1 689 ? 6.141 -12.281 -18.188 1 64.5 689 PRO A CA 1
ATOM 5326 C C . PRO A 1 689 ? 7.227 -13.32 -18.453 1 64.5 689 PRO A C 1
ATOM 5328 O O . PRO A 1 689 ? 7.566 -13.586 -19.609 1 64.5 689 PRO A O 1
ATOM 5331 N N . PRO A 1 690 ? 7.801 -13.961 -17.281 1 65.19 690 PRO A N 1
ATOM 5332 C CA . PRO A 1 690 ? 7.414 -13.953 -15.867 1 65.19 690 PRO A CA 1
ATOM 5333 C C . PRO A 1 690 ? 8.25 -12.992 -15.031 1 65.19 690 PRO A C 1
ATOM 5335 O O . PRO A 1 690 ? 8.094 -12.938 -13.812 1 65.19 690 PRO A O 1
ATOM 5338 N N . GLY A 1 691 ? 9.305 -12.258 -15.492 1 72.06 691 GLY A N 1
ATOM 5339 C CA . GLY A 1 691 ? 10.102 -11.336 -14.711 1 72.06 691 GLY A CA 1
ATOM 5340 C C . GLY A 1 691 ? 11.43 -11.922 -14.258 1 72.06 691 GLY A C 1
ATOM 5341 O O . GLY A 1 691 ? 11.953 -11.547 -13.203 1 72.06 691 GLY A O 1
ATOM 5342 N N . ILE A 1 692 ? 11.961 -12.93 -14.93 1 81.5 692 ILE A N 1
ATOM 5343 C CA . ILE A 1 692 ? 13.242 -13.555 -14.641 1 81.5 692 ILE A CA 1
ATOM 5344 C C . ILE A 1 692 ? 14.336 -12.883 -15.477 1 81.5 692 ILE A C 1
ATOM 5346 O O . I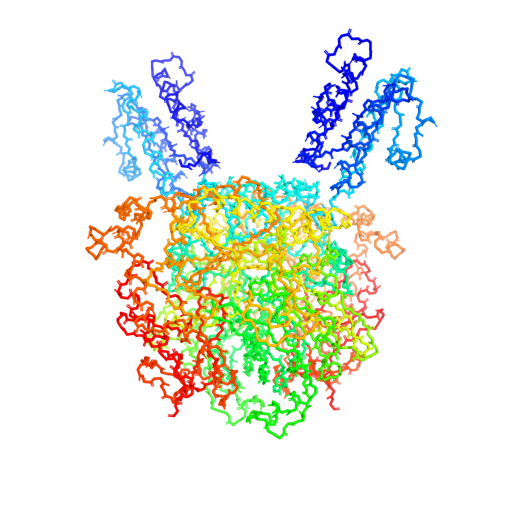LE A 1 692 ? 14.219 -12.781 -16.703 1 81.5 692 ILE A O 1
ATOM 5350 N N . PRO A 1 693 ? 15.359 -12.5 -14.852 1 88.5 693 PRO A N 1
ATOM 5351 C CA . PRO A 1 693 ? 16.391 -11.766 -15.578 1 88.5 693 PRO A CA 1
ATOM 5352 C C . PRO A 1 693 ? 17.219 -12.672 -16.5 1 88.5 693 PRO A C 1
ATOM 5354 O O . PRO A 1 693 ? 17.578 -13.781 -16.109 1 88.5 693 PRO A O 1
ATOM 5357 N N . LEU A 1 694 ? 17.547 -12.18 -17.703 1 90.44 694 LEU A N 1
ATOM 5358 C CA . LEU A 1 694 ? 18.469 -12.836 -18.625 1 90.44 694 LEU A CA 1
ATOM 5359 C C . LEU A 1 694 ? 19.906 -12.539 -18.266 1 90.44 694 LEU A C 1
ATOM 5361 O O . LEU A 1 694 ? 20.797 -13.391 -18.422 1 90.44 694 LEU A O 1
ATOM 5365 N N . ILE A 1 695 ? 20.047 -11.398 -17.891 1 94.19 695 ILE A N 1
ATOM 5366 C CA . ILE A 1 695 ? 21.359 -10.914 -17.469 1 94.19 695 ILE A CA 1
ATOM 5367 C C . ILE A 1 695 ? 21.219 -9.93 -16.312 1 94.19 695 ILE A C 1
ATOM 5369 O O . ILE A 1 695 ? 20.25 -9.172 -16.266 1 94.19 695 ILE A O 1
ATOM 5373 N N . MET A 1 696 ? 22.156 -10.07 -15.406 1 94.56 696 MET A N 1
ATOM 5374 C CA . MET A 1 696 ? 22.125 -9.211 -14.219 1 94.56 696 MET A CA 1
ATOM 5375 C C . MET A 1 696 ? 23.141 -8.07 -14.352 1 94.56 696 MET A C 1
ATOM 5377 O O . MET A 1 696 ? 24.141 -8.203 -15.055 1 94.56 696 MET A O 1
ATOM 5381 N N . PRO A 1 697 ? 22.812 -6.91 -13.695 1 96.38 697 PRO A N 1
ATOM 5382 C CA . PRO A 1 697 ? 23.828 -5.859 -13.68 1 96.38 697 PRO A CA 1
ATOM 5383 C C . PRO A 1 697 ? 25.188 -6.359 -13.172 1 96.38 697 PRO A C 1
ATOM 5385 O O . PRO A 1 697 ? 25.25 -7.105 -12.195 1 96.38 697 PRO A O 1
ATOM 5388 N N . GLY A 1 698 ? 26.219 -5.945 -13.875 1 97.25 698 GLY A N 1
ATOM 5389 C CA . GLY A 1 698 ? 27.547 -6.379 -13.484 1 97.25 698 GLY A CA 1
ATOM 5390 C C . GLY A 1 698 ? 28.016 -7.613 -14.234 1 97.25 698 GLY A C 1
ATOM 5391 O O . GLY A 1 698 ? 29.172 -8.039 -14.086 1 97.25 698 GLY A O 1
ATOM 5392 N N . GLU A 1 699 ? 27.172 -8.234 -15.078 1 97.12 699 GLU A N 1
ATOM 5393 C CA . GLU A 1 699 ? 27.547 -9.383 -15.898 1 97.12 699 GLU A CA 1
ATOM 5394 C C . GLU A 1 699 ? 27.875 -8.953 -17.328 1 97.12 699 GLU A C 1
ATOM 5396 O O . GLU A 1 699 ? 27.391 -7.934 -17.812 1 97.12 699 GLU A O 1
ATOM 5401 N N . ARG A 1 700 ? 28.703 -9.727 -17.984 1 97.38 700 ARG A N 1
ATOM 5402 C CA . ARG A 1 700 ? 29.203 -9.383 -19.312 1 97.38 700 ARG A CA 1
ATOM 5403 C C . ARG A 1 700 ? 28.547 -10.25 -20.375 1 97.38 700 ARG A C 1
ATOM 5405 O O . ARG A 1 700 ? 28.391 -11.453 -20.188 1 97.38 700 ARG A O 1
ATOM 5412 N N . PHE A 1 701 ? 28.172 -9.539 -21.469 1 96.44 701 PHE A N 1
ATOM 5413 C CA . PHE A 1 701 ? 27.781 -10.281 -22.672 1 96.44 701 PHE A CA 1
ATOM 5414 C C . PHE A 1 701 ? 28.984 -10.953 -23.312 1 96.44 701 PHE A C 1
ATOM 5416 O O . PHE A 1 701 ? 29.984 -10.297 -23.578 1 96.44 701 PHE A O 1
ATOM 5423 N N . THR A 1 702 ? 28.891 -12.219 -23.484 1 95.56 702 THR A N 1
ATOM 5424 C CA . THR A 1 702 ? 30 -12.938 -24.094 1 95.56 702 THR A CA 1
ATOM 5425 C C . THR A 1 702 ? 29.516 -13.758 -25.297 1 95.56 702 THR A C 1
ATOM 5427 O O . THR A 1 702 ? 28.312 -13.805 -25.562 1 95.56 702 THR A O 1
ATOM 5430 N N . ALA A 1 703 ? 30.453 -14.398 -25.938 1 93.62 703 ALA A N 1
ATOM 5431 C CA . ALA A 1 703 ? 30.125 -15.266 -27.078 1 93.62 703 ALA A CA 1
ATOM 5432 C C . ALA A 1 703 ? 29.297 -16.469 -26.609 1 93.62 703 ALA A C 1
ATOM 5434 O O . ALA A 1 703 ? 28.422 -16.938 -27.344 1 93.62 703 ALA A O 1
ATOM 5435 N N . GLU A 1 704 ? 29.562 -16.859 -25.453 1 92 704 GLU A N 1
ATOM 5436 C CA . GLU A 1 704 ? 28.859 -18.016 -24.906 1 92 704 GLU A CA 1
ATOM 5437 C C . GLU A 1 704 ? 27.391 -17.688 -24.641 1 92 704 GLU A C 1
ATOM 5439 O O . GLU A 1 704 ? 26.531 -18.578 -24.672 1 92 704 GLU A O 1
ATOM 5444 N N . THR A 1 705 ? 27.156 -16.438 -24.391 1 92.81 705 THR A N 1
ATOM 5445 C CA . THR A 1 705 ? 25.781 -16.031 -24.094 1 92.81 705 THR A CA 1
ATOM 5446 C C . THR A 1 705 ? 25.188 -15.242 -25.25 1 92.81 705 THR A C 1
ATOM 5448 O O . THR A 1 705 ? 24.375 -14.344 -25.047 1 92.81 705 THR A O 1
ATOM 5451 N N . ARG A 1 706 ? 25.609 -15.461 -26.391 1 92.12 706 ARG A N 1
ATOM 5452 C CA . ARG A 1 706 ? 25.141 -14.766 -27.594 1 92.12 706 ARG A CA 1
ATOM 5453 C C . ARG A 1 706 ? 23.641 -14.93 -27.781 1 92.12 706 ARG A C 1
ATOM 5455 O O . ARG A 1 706 ? 23 -14.078 -28.391 1 92.12 706 ARG A O 1
ATOM 5462 N N . SER A 1 707 ? 23.141 -16.031 -27.25 1 90.5 707 SER A N 1
ATOM 5463 C CA . SER A 1 707 ? 21.719 -16.297 -27.359 1 90.5 707 SER A CA 1
ATOM 5464 C C . SER A 1 707 ? 20.891 -15.141 -26.812 1 90.5 707 SER A C 1
ATOM 5466 O O . SER A 1 707 ? 19.766 -14.898 -27.266 1 90.5 707 SER A O 1
ATOM 5468 N N . ILE A 1 708 ? 21.375 -14.375 -25.828 1 92.44 708 ILE A N 1
ATOM 5469 C CA . ILE A 1 708 ? 20.672 -13.219 -25.266 1 92.44 708 ILE A CA 1
ATOM 5470 C C . ILE A 1 708 ? 20.547 -12.133 -26.328 1 92.44 708 ILE A C 1
ATOM 5472 O O . ILE A 1 708 ? 19.469 -11.562 -26.516 1 92.44 708 ILE A O 1
ATOM 5476 N N . ILE A 1 709 ? 21.578 -11.859 -27.016 1 92.56 709 ILE A N 1
ATOM 5477 C CA . ILE A 1 709 ? 21.594 -10.844 -28.062 1 92.56 709 ILE A CA 1
ATOM 5478 C C . ILE A 1 709 ? 20.656 -11.266 -29.203 1 92.56 709 ILE A C 1
ATOM 5480 O O . ILE A 1 709 ? 19.906 -10.438 -29.734 1 92.56 709 ILE A O 1
ATOM 5484 N N . ASP A 1 710 ? 20.781 -12.539 -29.531 1 90.12 710 ASP A N 1
ATOM 5485 C CA . ASP A 1 710 ? 19.906 -13.07 -30.562 1 90.12 710 ASP A CA 1
ATOM 5486 C C . ASP A 1 710 ? 18.438 -12.875 -30.203 1 90.12 710 ASP A C 1
ATOM 5488 O O . ASP A 1 710 ? 17.609 -12.531 -31.047 1 90.12 710 ASP A O 1
ATOM 5492 N N . TYR A 1 711 ? 18.172 -13.156 -29 1 88.44 711 TYR A N 1
ATOM 5493 C CA . TYR A 1 711 ? 16.797 -12.977 -28.531 1 88.44 711 TYR A CA 1
ATOM 5494 C C . TYR A 1 711 ? 16.375 -11.516 -28.641 1 88.44 711 TYR A C 1
ATOM 5496 O O . TYR A 1 711 ? 15.242 -11.227 -29.047 1 88.44 711 TYR A O 1
ATOM 5504 N N . LEU A 1 712 ? 17.172 -10.57 -28.219 1 90.44 712 LEU A N 1
ATOM 5505 C CA . LEU A 1 712 ? 16.844 -9.148 -28.297 1 90.44 712 LEU A CA 1
ATOM 5506 C C . LEU A 1 712 ? 16.625 -8.719 -29.734 1 90.44 712 LEU A C 1
ATOM 5508 O O . LEU A 1 712 ? 15.742 -7.898 -30.016 1 90.44 712 LEU A O 1
ATOM 5512 N N . GLN A 1 713 ? 17.438 -9.258 -30.625 1 89.12 713 GLN A N 1
ATOM 5513 C CA . GLN A 1 713 ? 17.266 -8.977 -32.031 1 89.12 713 GLN A CA 1
ATOM 5514 C C . GLN A 1 713 ? 15.93 -9.523 -32.562 1 89.12 713 GLN A C 1
ATOM 5516 O O . GLN A 1 713 ? 15.242 -8.859 -33.312 1 89.12 713 GLN A O 1
ATOM 5521 N N . PHE A 1 714 ? 15.68 -10.656 -32.125 1 86.88 714 PHE A N 1
ATOM 5522 C CA . PHE A 1 714 ? 14.406 -11.258 -32.469 1 86.88 714 PHE A CA 1
ATOM 5523 C C . PHE A 1 714 ? 13.242 -10.406 -31.969 1 86.88 714 PHE A C 1
ATOM 5525 O O . PHE A 1 714 ? 12.273 -10.172 -32.688 1 86.88 714 PHE A O 1
ATOM 5532 N N . ALA A 1 715 ? 13.328 -10.039 -30.734 1 86 715 ALA A N 1
ATOM 5533 C CA . ALA A 1 715 ? 12.281 -9.219 -30.125 1 86 715 ALA A CA 1
ATOM 5534 C C . ALA A 1 715 ? 12.031 -7.953 -30.953 1 86 715 ALA A C 1
ATOM 5536 O O . ALA A 1 715 ? 10.883 -7.551 -31.156 1 86 715 ALA A O 1
ATOM 5537 N N . ARG A 1 716 ? 13.07 -7.312 -31.359 1 87.81 716 ARG A N 1
ATOM 5538 C CA . ARG A 1 716 ? 12.961 -6.105 -32.188 1 87.81 716 ARG A CA 1
ATOM 5539 C C . ARG A 1 716 ? 12.258 -6.402 -33.5 1 87.81 716 ARG A C 1
ATOM 5541 O O . ARG A 1 716 ? 11.367 -5.664 -33.906 1 87.81 716 ARG A O 1
ATOM 5548 N N . THR A 1 717 ? 12.672 -7.469 -34.156 1 85.31 717 THR A N 1
ATOM 5549 C CA . THR A 1 717 ? 12.086 -7.855 -35.406 1 85.31 717 THR A CA 1
ATOM 5550 C C . THR A 1 717 ? 10.617 -8.234 -35.25 1 85.31 717 THR A C 1
ATOM 5552 O O . THR A 1 717 ? 9.781 -7.871 -36.094 1 85.31 717 THR A O 1
ATOM 5555 N N . PHE A 1 718 ? 10.414 -8.969 -34.25 1 87.12 718 PHE A N 1
ATOM 5556 C CA . PHE A 1 718 ? 9.055 -9.414 -33.938 1 87.12 718 PHE A CA 1
ATOM 5557 C C . PHE A 1 718 ? 8.125 -8.227 -33.719 1 87.12 718 PHE A C 1
ATOM 5559 O O . PHE A 1 718 ? 7.008 -8.203 -34.25 1 87.12 718 PHE A O 1
ATOM 5566 N N . ASP A 1 719 ? 8.602 -7.25 -33.031 1 86.69 719 ASP A N 1
ATOM 5567 C CA . ASP A 1 719 ? 7.828 -6.043 -32.75 1 86.69 719 ASP A CA 1
ATOM 5568 C C . ASP A 1 719 ? 7.465 -5.309 -34.031 1 86.69 719 ASP A C 1
ATOM 5570 O O . ASP A 1 719 ? 6.363 -4.766 -34.156 1 86.69 719 ASP A O 1
ATOM 5574 N N . SER A 1 720 ? 8.359 -5.27 -34.906 1 87.38 720 SER A N 1
ATOM 5575 C CA . SER A 1 720 ? 8.156 -4.543 -36.156 1 87.38 720 SER A CA 1
ATOM 5576 C C . SER A 1 720 ? 7.262 -5.328 -37.125 1 87.38 720 SER A C 1
ATOM 5578 O O . SER A 1 720 ? 6.426 -4.746 -37.812 1 87.38 720 SER A O 1
ATOM 5580 N N . GLN A 1 721 ? 7.387 -6.578 -37.094 1 89.56 721 GLN A N 1
ATOM 5581 C CA . GLN A 1 721 ? 6.715 -7.414 -38.062 1 89.56 721 GLN A CA 1
ATOM 5582 C C . GLN A 1 721 ? 5.285 -7.734 -37.625 1 89.56 721 GLN A C 1
ATOM 5584 O O . GLN A 1 721 ? 4.414 -7.965 -38.469 1 89.56 721 GLN A O 1
ATOM 5589 N N . PHE A 1 722 ? 5.086 -7.809 -36.438 1 93.12 722 PHE A N 1
ATOM 5590 C CA . PHE A 1 722 ? 3.777 -8.234 -35.938 1 93.12 722 PHE A CA 1
ATOM 5591 C C . PHE A 1 722 ? 3.211 -7.219 -34.969 1 93.12 722 PHE A C 1
ATOM 5593 O O . PHE A 1 722 ? 3.062 -7.52 -33.781 1 93.12 722 PHE A O 1
ATOM 5600 N N . PRO A 1 723 ? 2.732 -6.078 -35.469 1 90.69 723 PRO A N 1
ATOM 5601 C CA . PRO A 1 723 ? 2.119 -5.082 -34.594 1 90.69 723 PRO A CA 1
ATOM 5602 C C . PRO A 1 723 ? 0.988 -5.664 -33.75 1 90.69 723 PRO A C 1
ATOM 5604 O O . PRO A 1 723 ? 0.132 -6.383 -34.281 1 90.69 723 PRO A O 1
ATOM 5607 N N . GLY A 1 724 ? 1.061 -5.387 -32.5 1 88 724 GLY A N 1
ATOM 5608 C CA . GLY A 1 724 ? 0.042 -5.887 -31.609 1 88 724 GLY A CA 1
ATOM 5609 C C . GLY A 1 724 ? 0.539 -7 -30.703 1 88 724 GLY A C 1
ATOM 5610 O O . GLY A 1 724 ? -0.101 -7.328 -29.703 1 88 724 GLY A O 1
ATOM 5611 N N . PHE A 1 725 ? 1.594 -7.609 -31.047 1 88.19 725 PHE A N 1
ATOM 5612 C CA . PHE A 1 725 ? 2.205 -8.656 -30.234 1 88.19 725 PHE A CA 1
ATOM 5613 C C . PHE A 1 725 ? 3.549 -8.195 -29.672 1 88.19 725 PHE A C 1
ATOM 5615 O O . PHE A 1 725 ? 4.559 -8.891 -29.828 1 88.19 725 PHE A O 1
ATOM 5622 N N . ASP A 1 726 ? 3.592 -7.16 -28.938 1 76.19 726 ASP A N 1
ATOM 5623 C CA . ASP A 1 726 ? 4.84 -6.555 -28.484 1 76.19 726 ASP A CA 1
ATOM 5624 C C . ASP A 1 726 ? 5.48 -7.387 -27.375 1 76.19 726 ASP A C 1
ATOM 5626 O O . ASP A 1 726 ? 4.781 -7.945 -26.531 1 76.19 726 ASP A O 1
ATOM 5630 N N . ALA A 1 727 ? 6.793 -7.605 -27.531 1 74.94 727 ALA A N 1
ATOM 5631 C CA . ALA A 1 727 ? 7.586 -8.211 -26.469 1 74.94 727 ALA A CA 1
ATOM 5632 C C . ALA A 1 727 ? 8 -7.168 -25.438 1 74.94 727 ALA A C 1
ATOM 5634 O O . ALA A 1 727 ? 8.508 -6.102 -25.781 1 74.94 727 ALA A O 1
ATOM 5635 N N . ASP A 1 728 ? 7.695 -7.438 -24.188 1 76.56 728 ASP A N 1
ATOM 5636 C CA . ASP A 1 728 ? 8.07 -6.531 -23.094 1 76.56 728 ASP A CA 1
ATOM 5637 C C . ASP A 1 728 ? 9.32 -7.027 -22.375 1 76.56 728 ASP A C 1
ATOM 5639 O O . ASP A 1 728 ? 9.328 -8.125 -21.812 1 76.56 728 ASP A O 1
ATOM 5643 N N . VAL A 1 729 ? 10.422 -6.246 -22.5 1 85.12 729 VAL A N 1
ATOM 5644 C CA . VAL A 1 729 ? 11.672 -6.566 -21.812 1 85.12 729 VAL A CA 1
ATOM 5645 C C . VAL A 1 729 ? 12.102 -5.387 -20.938 1 85.12 729 VAL A C 1
ATOM 5647 O O . VAL A 1 729 ? 12.547 -4.355 -21.453 1 85.12 729 VAL A O 1
ATOM 5650 N N . HIS A 1 730 ? 12.078 -5.594 -19.688 1 83.81 730 HIS A N 1
ATOM 5651 C CA . HIS A 1 730 ? 12.594 -4.562 -18.781 1 83.81 730 HIS A CA 1
ATOM 5652 C C . HIS A 1 730 ? 14.086 -4.344 -19 1 83.81 730 HIS A C 1
ATOM 5654 O O . HIS A 1 730 ? 14.852 -5.309 -19.094 1 83.81 730 HIS A O 1
ATOM 5660 N N . GLY A 1 731 ? 14.461 -3.1 -19.047 1 88.38 731 GLY A N 1
ATOM 5661 C CA . GLY A 1 731 ? 15.867 -2.771 -19.219 1 88.38 731 GLY A CA 1
ATOM 5662 C C . GLY A 1 731 ? 16.234 -2.436 -20.656 1 88.38 731 GLY A C 1
ATOM 5663 O O . GLY A 1 731 ? 17.297 -1.868 -20.906 1 88.38 731 GLY A O 1
ATOM 5664 N N . LEU A 1 732 ? 15.344 -2.881 -21.531 1 89.81 732 LEU A N 1
ATOM 5665 C CA . LEU A 1 732 ? 15.539 -2.576 -22.953 1 89.81 732 LEU A CA 1
ATOM 5666 C C . LEU A 1 732 ? 14.883 -1.248 -23.312 1 89.81 732 LEU A C 1
ATOM 5668 O O . LEU A 1 732 ? 13.68 -1.063 -23.094 1 89.81 732 LEU A O 1
ATOM 5672 N N . GLN A 1 733 ? 15.664 -0.353 -23.766 1 90.25 733 GLN A N 1
ATOM 5673 C CA . GLN A 1 733 ? 15.141 0.938 -24.188 1 90.25 733 GLN A CA 1
ATOM 5674 C C . GLN A 1 733 ? 14.852 0.939 -25.688 1 90.25 733 GLN A C 1
ATOM 5676 O O . GLN A 1 733 ? 15.617 0.371 -26.469 1 90.25 733 GLN A O 1
ATOM 5681 N N . ARG A 1 734 ? 13.711 1.553 -26.016 1 87.75 734 ARG A N 1
ATOM 5682 C CA . ARG A 1 734 ? 13.266 1.585 -27.406 1 87.75 734 ARG A CA 1
ATOM 5683 C C . ARG A 1 734 ? 13.164 3.018 -27.906 1 87.75 734 ARG A C 1
ATOM 5685 O O . ARG A 1 734 ? 12.453 3.84 -27.328 1 87.75 734 ARG A O 1
ATOM 5692 N N . ASP A 1 735 ? 13.938 3.318 -28.766 1 82.75 735 ASP A N 1
ATOM 5693 C CA . ASP A 1 735 ? 13.805 4.574 -29.5 1 82.75 735 ASP A CA 1
ATOM 5694 C C . ASP A 1 735 ? 13.586 4.32 -30.984 1 82.75 735 ASP A C 1
ATOM 5696 O O . ASP A 1 735 ? 14.547 4.254 -31.75 1 82.75 735 ASP A O 1
ATOM 5700 N N . GLY A 1 736 ? 12.375 4.258 -31.359 1 79.31 736 GLY A N 1
ATOM 5701 C CA . GLY A 1 736 ? 12.062 3.865 -32.719 1 79.31 736 GLY A CA 1
ATOM 5702 C C . GLY A 1 736 ? 12.602 2.494 -33.094 1 79.31 736 GLY A C 1
ATOM 5703 O O . GLY A 1 736 ? 12.312 1.506 -32.406 1 79.31 736 GLY A O 1
ATOM 5704 N N . ALA A 1 737 ? 13.414 2.514 -34.031 1 80.88 737 ALA A N 1
ATOM 5705 C CA . ALA A 1 737 ? 13.969 1.251 -34.5 1 80.88 737 ALA A CA 1
ATOM 5706 C C . ALA A 1 737 ? 15.258 0.898 -33.75 1 80.88 737 ALA A C 1
ATOM 5708 O O . ALA A 1 737 ? 15.789 -0.204 -33.906 1 80.88 737 ALA A O 1
ATOM 5709 N N . CYS A 1 738 ? 15.625 1.725 -32.875 1 88.69 738 CYS A N 1
ATOM 5710 C CA . CYS A 1 738 ? 16.875 1.501 -32.156 1 88.69 738 CYS A CA 1
ATOM 5711 C C . CYS A 1 738 ? 16.609 0.986 -30.75 1 88.69 738 CYS A C 1
ATOM 5713 O O . CYS A 1 738 ? 15.922 1.647 -29.969 1 88.69 738 CYS A O 1
ATOM 5715 N N . TYR A 1 739 ? 17.047 -0.259 -30.547 1 92.56 739 TYR A N 1
ATOM 5716 C CA . TYR A 1 739 ? 16.984 -0.862 -29.219 1 92.56 739 TYR A CA 1
ATOM 5717 C C . TYR A 1 739 ? 18.328 -0.808 -28.531 1 92.56 739 TYR A C 1
ATOM 5719 O O . TYR A 1 739 ? 19.359 -1.152 -29.125 1 92.56 739 TYR A O 1
ATOM 5727 N N . THR A 1 740 ? 18.359 -0.273 -27.328 1 95.44 740 THR A N 1
ATOM 5728 C CA . THR A 1 740 ? 19.641 -0.122 -26.641 1 95.44 740 THR A CA 1
ATOM 5729 C C . THR A 1 740 ? 19.547 -0.673 -25.219 1 95.44 740 THR A C 1
ATOM 5731 O O . THR A 1 740 ? 18.453 -0.888 -24.703 1 95.44 740 THR A O 1
ATOM 5734 N N . VAL A 1 741 ? 20.641 -1.046 -24.672 1 95.69 741 VAL A N 1
ATOM 5735 C CA . VAL A 1 741 ? 20.812 -1.475 -23.297 1 95.69 741 VAL A CA 1
ATOM 5736 C C . VAL A 1 741 ? 21.875 -0.615 -22.609 1 95.69 741 VAL A C 1
ATOM 5738 O O . VAL A 1 741 ? 22.922 -0.329 -23.188 1 95.69 741 VAL A O 1
ATOM 5741 N N . ASP A 1 742 ? 21.578 -0.15 -21.438 1 96.31 742 ASP A N 1
ATOM 5742 C CA . ASP A 1 742 ? 22.578 0.611 -20.688 1 96.31 742 ASP A CA 1
ATOM 5743 C C . ASP A 1 742 ? 23.719 -0.292 -20.219 1 96.31 742 ASP A C 1
ATOM 5745 O O . ASP A 1 742 ? 23.484 -1.258 -19.484 1 96.31 742 ASP A O 1
ATOM 5749 N N . CYS A 1 743 ? 24.906 0.009 -20.641 1 98 743 CYS A N 1
ATOM 5750 C CA . CYS A 1 743 ? 26.109 -0.723 -20.266 1 98 743 CYS A CA 1
ATOM 5751 C C . CYS A 1 743 ? 27.094 0.188 -19.547 1 98 743 CYS A C 1
ATOM 5753 O O . CYS A 1 743 ? 27.078 1.404 -19.75 1 98 743 CYS A O 1
ATOM 5755 N N . ILE A 1 744 ? 27.891 -0.372 -18.719 1 97.94 744 ILE A N 1
ATOM 5756 C CA . ILE A 1 744 ? 28.906 0.368 -17.969 1 97.94 744 ILE A CA 1
ATOM 5757 C C . ILE A 1 744 ? 29.984 0.879 -18.922 1 97.94 744 ILE A C 1
ATOM 5759 O O . ILE A 1 744 ? 30.422 0.155 -19.828 1 97.94 744 ILE A O 1
ATOM 5763 N N . LYS A 1 745 ? 30.422 2.182 -18.734 1 96.06 745 LYS A N 1
ATOM 5764 C CA . LYS A 1 745 ? 31.531 2.729 -19.516 1 96.06 745 LYS A CA 1
ATOM 5765 C C . LYS A 1 745 ? 32.875 2.133 -19.078 1 96.06 745 LYS A C 1
ATOM 5767 O O . LYS A 1 745 ? 33.219 2.174 -17.906 1 96.06 745 LYS A O 1
ATOM 5772 N N . GLU A 1 746 ? 33.531 1.421 -19.938 1 87.12 746 GLU A N 1
ATOM 5773 C CA . GLU A 1 746 ? 34.812 0.836 -19.594 1 87.12 746 GLU A CA 1
ATOM 5774 C C . GLU A 1 746 ? 35.969 1.65 -20.188 1 87.12 746 GLU A C 1
ATOM 5776 O O . GLU A 1 746 ? 35.875 2.145 -21.312 1 87.12 746 GLU A O 1
ATOM 5781 N N . MET B 1 1 ? -23.453 4.797 -17.812 1 43.84 1 MET B N 1
ATOM 5782 C CA . MET B 1 1 ? -22.109 4.359 -17.422 1 43.84 1 MET B CA 1
ATOM 5783 C C . MET B 1 1 ? -22 4.23 -15.906 1 43.84 1 MET B C 1
ATOM 5785 O O . MET B 1 1 ? -21.328 3.332 -15.406 1 43.84 1 MET B O 1
ATOM 5789 N N . TYR B 1 2 ? -22.703 5.254 -15.172 1 62.75 2 TYR B N 1
ATOM 5790 C CA . TYR B 1 2 ? -22.297 5.137 -13.773 1 62.75 2 TYR B CA 1
ATOM 5791 C C . TYR B 1 2 ? -23.5 4.785 -12.891 1 62.75 2 TYR B C 1
ATOM 5793 O O . TYR B 1 2 ? -24.062 5.656 -12.227 1 62.75 2 TYR B O 1
ATOM 5801 N N . LYS B 1 3 ? -23.984 3.533 -13.125 1 59.75 3 LYS B N 1
ATOM 5802 C CA . LYS B 1 3 ? -25.203 3.113 -12.438 1 59.75 3 LYS B CA 1
ATOM 5803 C C . LYS B 1 3 ? -25.078 3.326 -10.93 1 59.75 3 LYS B C 1
ATOM 5805 O O . LYS B 1 3 ? -26.078 3.582 -10.25 1 59.75 3 LYS B O 1
ATOM 5810 N N . ASP B 1 4 ? -23.828 3.447 -10.477 1 70.12 4 ASP B N 1
ATOM 5811 C CA . ASP B 1 4 ? -23.672 3.469 -9.023 1 70.12 4 ASP B CA 1
ATOM 5812 C C . ASP B 1 4 ? -23.422 4.891 -8.523 1 70.12 4 ASP B C 1
ATOM 5814 O O . ASP B 1 4 ? -23.297 5.113 -7.316 1 70.12 4 ASP B O 1
ATOM 5818 N N . LEU B 1 5 ? -23.469 5.852 -9.453 1 82.56 5 LEU B N 1
ATOM 5819 C CA . LEU B 1 5 ? -23.25 7.23 -9.039 1 82.56 5 LEU B CA 1
ATOM 5820 C C . LEU B 1 5 ? -24.547 8.023 -9.062 1 82.56 5 LEU B C 1
ATOM 5822 O O . LEU B 1 5 ? -25.281 7.992 -10.047 1 82.56 5 LEU B O 1
ATOM 5826 N N . ASN B 1 6 ? -24.891 8.562 -7.945 1 88.56 6 ASN B N 1
ATOM 5827 C CA . ASN B 1 6 ? -26.094 9.383 -7.812 1 88.56 6 ASN B CA 1
ATOM 5828 C C . ASN B 1 6 ? -25.75 10.875 -7.785 1 88.56 6 ASN B C 1
ATOM 5830 O O . ASN B 1 6 ? -25.344 11.406 -6.75 1 88.56 6 ASN B O 1
ATOM 5834 N N . PHE B 1 7 ? -25.969 11.539 -8.891 1 93 7 PHE B N 1
ATOM 5835 C CA . PHE B 1 7 ? -25.766 12.977 -9.039 1 93 7 PHE B CA 1
ATOM 5836 C C . PHE B 1 7 ? -27.078 13.664 -9.406 1 93 7 PHE B C 1
ATOM 5838 O O . PHE B 1 7 ? -27.422 13.766 -10.594 1 93 7 PHE B O 1
ATOM 5845 N N . PRO B 1 8 ? -27.766 14.195 -8.453 1 94.5 8 PRO B N 1
ATOM 5846 C CA . PRO B 1 8 ? -29.094 14.781 -8.688 1 94.5 8 PRO B CA 1
ATOM 5847 C C . PRO B 1 8 ? -29.031 16.094 -9.461 1 94.5 8 PRO B C 1
ATOM 5849 O O . PRO B 1 8 ? -27.953 16.672 -9.625 1 94.5 8 PRO B O 1
ATOM 5852 N N . ILE B 1 9 ? -30.188 16.484 -9.984 1 96.12 9 ILE B N 1
ATOM 5853 C CA . ILE B 1 9 ? -30.391 17.781 -10.609 1 96.12 9 ILE B CA 1
ATOM 5854 C C . ILE B 1 9 ? -31.172 18.703 -9.656 1 96.12 9 ILE B C 1
ATOM 5856 O O . ILE B 1 9 ? -32.188 18.297 -9.094 1 96.12 9 ILE B O 1
ATOM 5860 N N . LEU B 1 10 ? -30.625 19.891 -9.461 1 96.31 10 LEU B N 1
ATOM 5861 C CA . LEU B 1 10 ? -31.281 20.859 -8.586 1 96.31 10 LEU B CA 1
ATOM 5862 C C . LEU B 1 10 ? -32.156 21.812 -9.383 1 96.31 10 LEU B C 1
ATOM 5864 O O . LEU B 1 10 ? -31.703 22.438 -10.344 1 96.31 10 LEU B O 1
ATOM 5868 N N . ILE B 1 11 ? -33.406 21.875 -9.016 1 96.5 11 ILE B N 1
ATOM 5869 C CA . ILE B 1 11 ? -34.344 22.812 -9.648 1 96.5 11 ILE B CA 1
ATOM 5870 C C . ILE B 1 11 ? -34.812 23.844 -8.617 1 96.5 11 ILE B C 1
ATOM 5872 O O . ILE B 1 11 ? -35.438 23.484 -7.613 1 96.5 11 ILE B O 1
ATOM 5876 N N . VAL B 1 12 ? -34.406 25.047 -8.945 1 95.06 12 VAL B N 1
ATOM 5877 C CA . VAL B 1 12 ? -34.844 26.156 -8.109 1 95.06 12 VAL B CA 1
ATOM 5878 C C . VAL B 1 12 ? -35.844 27.031 -8.867 1 95.06 12 VAL B C 1
ATOM 5880 O O . VAL B 1 12 ? -35.438 27.828 -9.734 1 95.06 12 VAL B O 1
ATOM 5883 N N . HIS B 1 13 ? -37.094 26.922 -8.477 1 92.19 13 HIS B N 1
ATOM 5884 C CA . HIS B 1 13 ? -38.156 27.641 -9.18 1 92.19 13 HIS B CA 1
ATOM 5885 C C . HIS B 1 13 ? -39.312 27.938 -8.25 1 92.19 13 HIS B C 1
ATOM 5887 O O . HIS B 1 13 ? -39.875 27.031 -7.637 1 92.19 13 HIS B O 1
ATOM 5893 N N . ARG B 1 14 ? -39.719 29.094 -8.234 1 88.12 14 ARG B N 1
ATOM 5894 C CA . ARG B 1 14 ? -40.719 29.562 -7.289 1 88.12 14 ARG B CA 1
ATOM 5895 C C . ARG B 1 14 ? -42.031 28.812 -7.473 1 88.12 14 ARG B C 1
ATOM 5897 O O . ARG B 1 14 ? -42.781 28.609 -6.512 1 88.12 14 ARG B O 1
ATOM 5904 N N . ASP B 1 15 ? -42.344 28.328 -8.695 1 89.56 15 ASP B N 1
ATOM 5905 C CA . ASP B 1 15 ? -43.656 27.75 -8.992 1 89.56 15 ASP B CA 1
ATOM 5906 C C . ASP B 1 15 ? -43.625 26.234 -8.945 1 89.56 15 ASP B C 1
ATOM 5908 O O . ASP B 1 15 ? -44.625 25.562 -9.211 1 89.56 15 ASP B O 1
ATOM 5912 N N . ILE B 1 16 ? -42.562 25.719 -8.586 1 90.88 16 ILE B N 1
ATOM 5913 C CA . ILE B 1 16 ? -42.406 24.266 -8.719 1 90.88 16 ILE B CA 1
ATOM 5914 C C . ILE B 1 16 ? -43.375 23.562 -7.793 1 90.88 16 ILE B C 1
ATOM 5916 O O . ILE B 1 16 ? -43.844 22.469 -8.102 1 90.88 16 ILE B O 1
ATOM 5920 N N . LYS B 1 17 ? -43.75 24.219 -6.691 1 90.12 17 LYS B N 1
ATOM 5921 C CA . LYS B 1 17 ? -44.719 23.609 -5.758 1 90.12 17 LYS B CA 1
ATOM 5922 C C . LYS B 1 17 ? -46.094 24.25 -5.879 1 90.12 17 LYS B C 1
ATOM 5924 O O . LYS B 1 17 ? -47 23.938 -5.109 1 90.12 17 LYS B O 1
ATOM 5929 N N . ALA B 1 18 ? -46.156 25.172 -6.828 1 90.5 18 ALA B N 1
ATOM 5930 C CA . ALA B 1 18 ? -47.406 25.891 -6.988 1 90.5 18 ALA B CA 1
ATOM 5931 C C . ALA B 1 18 ? -48.25 25.281 -8.094 1 90.5 18 ALA B C 1
ATOM 5933 O O . ALA B 1 18 ? -47.75 24.641 -9.008 1 90.5 18 ALA B O 1
ATOM 5934 N N . ASP B 1 19 ? -49.594 25.438 -7.934 1 90.75 19 ASP B N 1
ATOM 5935 C CA . ASP B 1 19 ? -50.5 24.953 -8.961 1 90.75 19 ASP B CA 1
ATOM 5936 C C . ASP B 1 19 ? -50.688 26 -10.055 1 90.75 19 ASP B C 1
ATOM 5938 O O . ASP B 1 19 ? -51.781 26.562 -10.203 1 90.75 19 ASP B O 1
ATOM 5942 N N . THR B 1 20 ? -49.719 26.344 -10.734 1 91.12 20 THR B N 1
ATOM 5943 C CA . THR B 1 20 ? -49.688 27.266 -11.859 1 91.12 20 THR B CA 1
ATOM 5944 C C . THR B 1 20 ? -49.25 26.547 -13.141 1 91.12 20 THR B C 1
ATOM 5946 O O . THR B 1 20 ? -48.781 25.422 -13.086 1 91.12 20 THR B O 1
ATOM 5949 N N . VAL B 1 21 ? -49.531 27.203 -14.211 1 89.94 21 VAL B N 1
ATOM 5950 C CA . VAL B 1 21 ? -49.156 26.625 -15.484 1 89.94 21 VAL B CA 1
ATOM 5951 C C . VAL B 1 21 ? -47.625 26.438 -15.531 1 89.94 21 VAL B C 1
ATOM 5953 O O . VAL B 1 21 ? -47.125 25.422 -16.016 1 89.94 21 VAL B O 1
ATOM 5956 N N . ALA B 1 22 ? -47 27.391 -15.039 1 89.19 22 ALA B N 1
ATOM 5957 C CA . ALA B 1 22 ? -45.531 27.312 -14.984 1 89.19 22 ALA B CA 1
ATOM 5958 C C . ALA B 1 22 ? -45.062 26.156 -14.078 1 89.19 22 ALA B C 1
ATOM 5960 O O . ALA B 1 22 ? -44.156 25.438 -14.414 1 89.19 22 ALA B O 1
ATOM 5961 N N . GLY B 1 23 ? -45.688 26.016 -12.961 1 92.25 23 GLY B N 1
ATOM 5962 C CA . GLY B 1 23 ? -45.375 24.938 -12.039 1 92.25 23 GLY B CA 1
ATOM 5963 C C . GLY B 1 23 ? -45.594 23.562 -12.641 1 92.25 23 GLY B C 1
ATOM 5964 O O . GLY B 1 23 ? -44.781 22.656 -12.422 1 92.25 23 GLY B O 1
ATOM 5965 N N . GLU B 1 24 ? -46.656 23.484 -13.32 1 93.44 24 GLU B N 1
ATOM 5966 C CA . GLU B 1 24 ? -46.938 22.203 -13.984 1 93.44 24 GLU B CA 1
ATOM 5967 C C . GLU B 1 24 ? -45.875 21.875 -15.008 1 93.44 24 GLU B C 1
ATOM 5969 O O . GLU B 1 24 ? -45.469 20.703 -15.125 1 93.44 24 GLU B O 1
ATOM 5974 N N . ARG B 1 25 ? -45.5 22.859 -15.711 1 92.5 25 ARG B N 1
ATOM 5975 C CA . ARG B 1 25 ? -44.469 22.656 -16.719 1 92.5 25 ARG B CA 1
ATOM 5976 C C . ARG B 1 25 ? -43.156 22.25 -16.094 1 92.5 25 ARG B C 1
ATOM 5978 O O . ARG B 1 25 ? -42.469 21.344 -16.578 1 92.5 25 ARG B O 1
ATOM 5985 N N . VAL B 1 26 ? -42.719 22.906 -15.078 1 94.31 26 VAL B N 1
ATOM 5986 C CA . VAL B 1 26 ? -41.469 22.641 -14.398 1 94.31 26 VAL B CA 1
ATOM 5987 C C . VAL B 1 26 ? -41.5 21.234 -13.789 1 94.31 26 VAL B C 1
ATOM 5989 O O . VAL B 1 26 ? -40.5 20.5 -13.859 1 94.31 26 VAL B O 1
ATOM 5992 N N . ARG B 1 27 ? -42.562 20.844 -13.203 1 95.81 27 ARG B N 1
ATOM 5993 C CA . ARG B 1 27 ? -42.719 19.516 -12.633 1 95.81 27 ARG B CA 1
ATOM 5994 C C . ARG B 1 27 ? -42.656 18.453 -13.719 1 95.81 27 ARG B C 1
ATOM 5996 O O . ARG B 1 27 ? -42.125 17.359 -13.492 1 95.81 27 ARG B O 1
ATOM 6003 N N . ALA B 1 28 ? -43.25 18.828 -14.82 1 95.06 28 ALA B N 1
ATOM 6004 C CA . ALA B 1 28 ? -43.219 17.891 -15.945 1 95.06 28 ALA B CA 1
ATOM 6005 C C . ALA B 1 28 ? -41.781 17.672 -16.422 1 95.06 28 ALA B C 1
ATOM 6007 O O . ALA B 1 28 ? -41.406 16.562 -16.797 1 95.06 28 ALA B O 1
ATOM 6008 N N . ILE B 1 29 ? -41.062 18.719 -16.453 1 94.94 29 ILE B N 1
ATOM 6009 C CA . ILE B 1 29 ? -39.625 18.625 -16.812 1 94.94 29 ILE B CA 1
ATOM 6010 C C . ILE B 1 29 ? -38.906 17.734 -15.805 1 94.94 29 ILE B C 1
ATOM 6012 O O . ILE B 1 29 ? -38.125 16.875 -16.188 1 94.94 29 ILE B O 1
ATOM 6016 N N . ALA B 1 30 ? -39.156 17.922 -14.523 1 95.94 30 ALA B N 1
ATOM 6017 C CA . ALA B 1 30 ? -38.562 17.141 -13.445 1 95.94 30 ALA B CA 1
ATOM 6018 C C . ALA B 1 30 ? -38.906 15.648 -13.602 1 95.94 30 ALA B C 1
ATOM 6020 O O . ALA B 1 30 ? -38.031 14.789 -13.406 1 95.94 30 ALA B O 1
ATOM 6021 N N . GLU B 1 31 ? -40.094 15.406 -13.906 1 95.56 31 GLU B N 1
ATOM 6022 C CA . GLU B 1 31 ? -40.531 14.023 -14.078 1 95.56 31 GLU B CA 1
ATOM 6023 C C . GLU B 1 31 ? -39.844 13.359 -15.258 1 95.56 31 GLU B C 1
ATOM 6025 O O . GLU B 1 31 ? -39.438 12.188 -15.18 1 95.56 31 GLU B O 1
ATOM 6030 N N . GLU B 1 32 ? -39.75 14.125 -16.312 1 95.12 32 GLU B N 1
ATOM 6031 C CA . GLU B 1 32 ? -39.062 13.594 -17.469 1 95.12 32 GLU B CA 1
ATOM 6032 C C . GLU B 1 32 ? -37.594 13.297 -17.156 1 95.12 32 GLU B C 1
ATOM 6034 O O . GLU B 1 32 ? -37.031 12.32 -17.656 1 95.12 32 GLU B O 1
ATOM 6039 N N . LEU B 1 33 ? -36.969 14.117 -16.453 1 94.94 33 LEU B N 1
ATOM 6040 C CA . LEU B 1 33 ? -35.594 13.914 -16.047 1 94.94 33 LEU B CA 1
ATOM 6041 C C . LEU B 1 33 ? -35.469 12.695 -15.133 1 94.94 33 LEU B C 1
ATOM 6043 O O . LEU B 1 33 ? -34.469 11.969 -15.195 1 94.94 33 LEU B O 1
ATOM 6047 N N . GLY B 1 34 ? -36.406 12.516 -14.297 1 93.69 34 GLY B N 1
ATOM 6048 C CA . GLY B 1 34 ? -36.469 11.328 -13.469 1 93.69 34 GLY B CA 1
ATOM 6049 C C . GLY B 1 34 ? -36.5 10.039 -14.273 1 93.69 34 GLY B C 1
ATOM 6050 O O . GLY B 1 34 ? -35.875 9.047 -13.906 1 93.69 34 GLY B O 1
ATOM 6051 N N . LYS B 1 35 ? -37.281 10.086 -15.273 1 91 35 LYS B N 1
ATOM 6052 C CA . LYS B 1 35 ? -37.344 8.922 -16.156 1 91 35 LYS B CA 1
ATOM 6053 C C . LYS B 1 35 ? -36 8.617 -16.812 1 91 35 LYS B C 1
ATOM 6055 O O . LYS B 1 35 ? -35.75 7.477 -17.172 1 91 35 LYS B O 1
ATOM 6060 N N . ASP B 1 36 ? -35.344 9.656 -16.922 1 89.19 36 ASP B N 1
ATOM 6061 C CA . ASP B 1 36 ? -34 9.5 -17.5 1 89.19 36 ASP B CA 1
ATOM 6062 C C . ASP B 1 36 ? -33 9.039 -16.438 1 89.19 36 ASP B C 1
ATOM 6064 O O . ASP B 1 36 ? -31.797 8.984 -16.703 1 89.19 36 ASP B O 1
ATOM 6068 N N . GLY B 1 37 ? -33.438 8.789 -15.219 1 87.5 37 GLY B N 1
ATOM 6069 C CA . GLY B 1 37 ? -32.594 8.172 -14.203 1 87.5 37 GLY B CA 1
ATOM 6070 C C . GLY B 1 37 ? -32.031 9.18 -13.219 1 87.5 37 GLY B C 1
ATOM 6071 O O . GLY B 1 37 ? -31.25 8.812 -12.336 1 87.5 37 GLY B O 1
ATOM 6072 N N . PHE B 1 38 ? -32.406 10.469 -13.352 1 93.56 38 PHE B N 1
ATOM 6073 C CA . PHE B 1 38 ? -31.844 11.461 -12.43 1 93.56 38 PHE B CA 1
ATOM 6074 C C . PHE B 1 38 ? -32.75 11.617 -11.211 1 93.56 38 PHE B C 1
ATOM 6076 O O . PHE B 1 38 ? -33.969 11.57 -11.32 1 93.56 38 PHE B O 1
ATOM 6083 N N . THR B 1 39 ? -32.125 11.703 -10.062 1 93.44 39 THR B N 1
ATOM 6084 C CA . THR B 1 39 ? -32.844 12.172 -8.875 1 93.44 39 THR B CA 1
ATOM 6085 C C . THR B 1 39 ? -33 13.695 -8.906 1 93.44 39 THR B C 1
ATOM 6087 O O . THR B 1 39 ? -32.062 14.406 -9.289 1 93.44 39 THR B O 1
ATOM 6090 N N . ILE B 1 40 ? -34.219 14.164 -8.469 1 95.44 40 ILE B N 1
ATOM 6091 C CA . ILE B 1 40 ? -34.469 15.594 -8.547 1 95.44 40 ILE B CA 1
ATOM 6092 C C . ILE B 1 40 ? -34.562 16.188 -7.145 1 95.44 40 ILE B C 1
ATOM 6094 O O . ILE B 1 40 ? -35.281 15.672 -6.293 1 95.44 40 ILE B O 1
ATOM 6098 N N . LEU B 1 41 ? -33.75 17.203 -6.922 1 94.88 41 LEU B N 1
ATOM 6099 C CA . LEU B 1 41 ? -33.906 18.062 -5.762 1 94.88 41 LEU B CA 1
ATOM 6100 C C . LEU B 1 41 ? -34.594 19.375 -6.141 1 94.88 41 LEU B C 1
ATOM 6102 O O . LEU B 1 41 ? -34.125 20.109 -7.012 1 94.88 41 LEU B O 1
ATOM 6106 N N . SER B 1 42 ? -35.75 19.625 -5.527 1 94.75 42 SER B N 1
ATOM 6107 C CA . SER B 1 42 ? -36.469 20.812 -5.938 1 94.75 42 SER B CA 1
ATOM 6108 C C . SER B 1 42 ? -36.781 21.703 -4.738 1 94.75 42 SER B C 1
ATOM 6110 O O . SER B 1 42 ? -37 21.203 -3.633 1 94.75 42 SER B O 1
ATOM 6112 N N . THR B 1 43 ? -36.688 22.984 -4.992 1 94.25 43 THR B N 1
ATOM 6113 C CA . THR B 1 43 ? -37.062 23.969 -3.977 1 94.25 43 THR B CA 1
ATOM 6114 C C . THR B 1 43 ? -37.688 25.219 -4.621 1 94.25 43 THR B C 1
ATOM 6116 O O . THR B 1 43 ? -37.312 25.562 -5.746 1 94.25 43 THR B O 1
ATOM 6119 N N . ALA B 1 44 ? -38.594 25.891 -3.859 1 91.94 44 ALA B N 1
ATOM 6120 C CA . ALA B 1 44 ? -39.219 27.125 -4.336 1 91.94 44 ALA B CA 1
ATOM 6121 C C . ALA B 1 44 ? -38.438 28.344 -3.838 1 91.94 44 ALA B C 1
ATOM 6123 O O . ALA B 1 44 ? -38.656 29.453 -4.32 1 91.94 44 ALA B O 1
ATOM 6124 N N . SER B 1 45 ? -37.531 28.109 -2.982 1 90.5 45 SER B N 1
ATOM 6125 C CA . SER B 1 45 ? -36.812 29.188 -2.322 1 90.5 45 SER B CA 1
ATOM 6126 C C . SER B 1 45 ? -35.375 29.297 -2.859 1 90.5 45 SER B C 1
ATOM 6128 O O . SER B 1 45 ? -34.625 28.328 -2.855 1 90.5 45 SER B O 1
ATOM 6130 N N . SER B 1 46 ? -35.094 30.578 -3.314 1 89.5 46 SER B N 1
ATOM 6131 C CA . SER B 1 46 ? -33.75 30.828 -3.75 1 89.5 46 SER B CA 1
ATOM 6132 C C . SER B 1 46 ? -32.75 30.641 -2.604 1 89.5 46 SER B C 1
ATOM 6134 O O . SER B 1 46 ? -31.625 30.203 -2.814 1 89.5 46 SER B O 1
ATOM 6136 N N . ALA B 1 47 ? -33.188 31 -1.493 1 91.12 47 ALA B N 1
ATOM 6137 C CA . ALA B 1 47 ? -32.344 30.828 -0.315 1 91.12 47 ALA B CA 1
ATOM 6138 C C . ALA B 1 47 ? -32.031 29.359 -0.061 1 91.12 47 ALA B C 1
ATOM 6140 O O . ALA B 1 47 ? -30.875 29 0.238 1 91.12 47 ALA B O 1
ATOM 6141 N N . GLU B 1 48 ? -33 28.547 -0.235 1 92.19 48 GLU B N 1
ATOM 6142 C CA . GLU B 1 48 ? -32.812 27.109 -0.07 1 92.19 48 GLU B CA 1
ATOM 6143 C C . GLU B 1 48 ? -31.938 26.547 -1.19 1 92.19 48 GLU B C 1
ATOM 6145 O O . GLU B 1 48 ? -31.125 25.656 -0.958 1 92.19 48 GLU B O 1
ATOM 6150 N N . GLY B 1 49 ? -32.188 27.031 -2.297 1 93 49 GLY B N 1
ATOM 6151 C CA . GLY B 1 49 ? -31.375 26.625 -3.422 1 93 49 GLY B CA 1
ATOM 6152 C C . GLY B 1 49 ? -29.906 26.891 -3.211 1 93 49 GLY B C 1
ATOM 6153 O O . GLY B 1 49 ? -29.062 26.062 -3.555 1 93 49 GLY B O 1
ATOM 6154 N N . ARG B 1 50 ? -29.625 28.031 -2.645 1 91.31 50 ARG B N 1
ATOM 6155 C CA . ARG B 1 50 ? -28.25 28.391 -2.363 1 91.31 50 ARG B CA 1
ATOM 6156 C C . ARG B 1 50 ? -27.641 27.469 -1.31 1 91.31 50 ARG B C 1
ATOM 6158 O O . ARG B 1 50 ? -26.469 27.094 -1.409 1 91.31 50 ARG B O 1
ATOM 6165 N N . ILE B 1 51 ? -28.438 27.078 -0.419 1 90.31 51 ILE B N 1
ATOM 6166 C CA . ILE B 1 51 ? -27.984 26.172 0.623 1 90.31 51 ILE B CA 1
ATOM 6167 C C . ILE B 1 51 ? -27.641 24.812 0.01 1 90.31 51 ILE B C 1
ATOM 6169 O O . ILE B 1 51 ? -26.594 24.234 0.298 1 90.31 51 ILE B O 1
ATOM 6173 N N . VAL B 1 52 ? -28.469 24.375 -0.821 1 91.38 52 VAL B N 1
ATOM 6174 C CA . VAL B 1 52 ? -28.25 23.078 -1.46 1 91.38 52 VAL B CA 1
ATOM 6175 C C . VAL B 1 52 ? -27 23.141 -2.334 1 91.38 52 VAL B C 1
ATOM 6177 O O . VAL B 1 52 ? -26.172 22.234 -2.291 1 91.38 52 VAL B O 1
ATOM 6180 N N . ALA B 1 53 ? -26.875 24.188 -3.012 1 89.94 53 ALA B N 1
ATOM 6181 C CA . ALA B 1 53 ? -25.734 24.344 -3.918 1 89.94 53 ALA B CA 1
ATOM 6182 C C . ALA B 1 53 ? -24.422 24.453 -3.145 1 89.94 53 ALA B C 1
ATOM 6184 O O . ALA B 1 53 ? -23.375 24.016 -3.629 1 89.94 53 ALA B O 1
ATOM 6185 N N . SER B 1 54 ? -24.484 24.984 -1.997 1 86.75 54 SER B N 1
ATOM 6186 C CA . SER B 1 54 ? -23.281 25.172 -1.19 1 86.75 54 SER B CA 1
ATOM 6187 C C . SER B 1 54 ? -22.906 23.906 -0.443 1 86.75 54 SER B C 1
ATOM 6189 O O . SER B 1 54 ? -21.75 23.703 -0.076 1 86.75 54 SER B O 1
ATOM 6191 N N . THR B 1 55 ? -23.875 23 -0.287 1 84.94 55 THR B N 1
ATOM 6192 C CA . THR B 1 55 ? -23.625 21.828 0.562 1 84.94 55 THR B CA 1
ATOM 6193 C C . THR B 1 55 ? -23.578 20.562 -0.27 1 84.94 55 THR B C 1
ATOM 6195 O O . THR B 1 55 ? -22.906 19.594 0.106 1 84.94 55 THR B O 1
ATOM 6198 N N . HIS B 1 56 ? -24.312 20.562 -1.283 1 88.12 56 HIS B N 1
ATOM 6199 C CA . HIS B 1 56 ? -24.375 19.375 -2.139 1 88.12 56 HIS B CA 1
ATOM 6200 C C . HIS B 1 56 ? -23.469 19.547 -3.359 1 88.12 56 HIS B C 1
ATOM 6202 O O . HIS B 1 56 ? -23.922 20.016 -4.406 1 88.12 56 HIS B O 1
ATOM 6208 N N . HIS B 1 57 ? -22.328 18.969 -3.268 1 87.75 57 HIS B N 1
ATOM 6209 C CA . HIS B 1 57 ? -21.359 19.172 -4.336 1 87.75 57 HIS B CA 1
ATOM 6210 C C . HIS B 1 57 ? -21.453 18.062 -5.383 1 87.75 57 HIS B C 1
ATOM 6212 O O . HIS B 1 57 ? -20.703 18.078 -6.367 1 87.75 57 HIS B O 1
ATOM 6218 N N . GLY B 1 58 ? -22.359 17.219 -5.223 1 90.69 58 GLY B N 1
ATOM 6219 C CA . GLY B 1 58 ? -22.625 16.156 -6.188 1 90.69 58 GLY B CA 1
ATOM 6220 C C . GLY B 1 58 ? -23.859 16.391 -7.02 1 90.69 58 GLY B C 1
ATOM 6221 O O . GLY B 1 58 ? -24.781 15.562 -7.027 1 90.69 58 GLY B O 1
ATOM 6222 N N . LEU B 1 59 ? -23.844 17.547 -7.777 1 93.62 59 LEU B N 1
ATOM 6223 C CA . LEU B 1 59 ? -24.969 17.859 -8.664 1 93.62 59 LEU B CA 1
ATOM 6224 C C . LEU B 1 59 ? -24.578 17.641 -10.125 1 93.62 59 LEU B C 1
ATOM 6226 O O . LEU B 1 59 ? -23.422 17.828 -10.492 1 93.62 59 LEU B O 1
ATOM 6230 N N . ALA B 1 60 ? -25.562 17.281 -10.883 1 94.06 60 ALA B N 1
ATOM 6231 C CA . ALA B 1 60 ? -25.328 17.047 -12.305 1 94.06 60 ALA B CA 1
ATOM 6232 C C . ALA B 1 60 ? -25.703 18.281 -13.133 1 94.06 60 ALA B C 1
ATOM 6234 O O . ALA B 1 60 ? -25.203 18.469 -14.242 1 94.06 60 ALA B O 1
ATOM 6235 N N . CYS B 1 61 ? -26.625 19.078 -12.555 1 95.19 61 CYS B N 1
ATOM 6236 C CA . CYS B 1 61 ? -27.141 20.266 -13.234 1 95.19 61 CYS B CA 1
ATOM 6237 C C . CYS B 1 61 ? -27.984 21.109 -12.289 1 95.19 61 CYS B C 1
ATOM 6239 O O . CYS B 1 61 ? -28.484 20.609 -11.289 1 95.19 61 CYS B O 1
ATOM 6241 N N . ILE B 1 62 ? -27.969 22.406 -12.602 1 95.31 62 ILE B N 1
ATOM 6242 C CA . ILE B 1 62 ? -28.844 23.297 -11.859 1 95.31 62 ILE B CA 1
ATOM 6243 C C . ILE B 1 62 ? -29.781 24.031 -12.82 1 95.31 62 ILE B C 1
ATOM 6245 O O . ILE B 1 62 ? -29.328 24.547 -13.852 1 95.31 62 ILE B O 1
ATOM 6249 N N . LEU B 1 63 ? -31.047 23.953 -12.547 1 95.06 63 LEU B N 1
ATOM 6250 C CA . LEU B 1 63 ? -32.031 24.781 -13.211 1 95.06 63 LEU B CA 1
ATOM 6251 C C . LEU B 1 63 ? -32.531 25.906 -12.289 1 95.06 63 LEU B C 1
ATOM 6253 O O . LEU B 1 63 ? -33.062 25.625 -11.219 1 95.06 63 LEU B O 1
ATOM 6257 N N . VAL B 1 64 ? -32.281 27.094 -12.742 1 92.88 64 VAL B N 1
ATOM 6258 C CA . VAL B 1 64 ? -32.625 28.219 -11.875 1 92.88 64 VAL B CA 1
ATOM 6259 C C . VAL B 1 64 ? -33.656 29.125 -12.562 1 92.88 64 VAL B C 1
ATOM 6261 O O . VAL B 1 64 ? -33.562 29.375 -13.766 1 92.88 64 VAL B O 1
ATOM 6264 N N . ALA B 1 65 ? -34.562 29.562 -11.742 1 89.56 65 ALA B N 1
ATOM 6265 C CA . ALA B 1 65 ? -35.625 30.438 -12.266 1 89.56 65 ALA B CA 1
ATOM 6266 C C . ALA B 1 65 ? -35.031 31.797 -12.641 1 89.56 65 ALA B C 1
ATOM 6268 O O . ALA B 1 65 ? -34.281 32.406 -11.859 1 89.56 65 ALA B O 1
ATOM 6269 N N . ALA B 1 66 ? -35.406 32.281 -13.836 1 83.94 66 ALA B N 1
ATOM 6270 C CA . ALA B 1 66 ? -34.938 33.562 -14.281 1 83.94 66 ALA B CA 1
ATOM 6271 C C . ALA B 1 66 ? -36.094 34.5 -14.609 1 83.94 66 ALA B C 1
ATOM 6273 O O . ALA B 1 66 ? -35.875 35.656 -15.031 1 83.94 66 ALA B O 1
ATOM 6274 N N . GLU B 1 67 ? -37.219 34.062 -14.281 1 79.44 67 GLU B N 1
ATOM 6275 C CA . GLU B 1 67 ? -38.375 34.906 -14.602 1 79.44 67 GLU B CA 1
ATOM 6276 C C . GLU B 1 67 ? -38.312 36.219 -13.828 1 79.44 67 GLU B C 1
ATOM 6278 O O . GLU B 1 67 ? -38.219 36.219 -12.602 1 79.44 67 GLU B O 1
ATOM 6283 N N . GLY B 1 68 ? -38.469 37.312 -14.523 1 74.94 68 GLY B N 1
ATOM 6284 C CA . GLY B 1 68 ? -38.531 38.625 -13.891 1 74.94 68 GLY B CA 1
ATOM 6285 C C . GLY B 1 68 ? -37.188 39.125 -13.43 1 74.94 68 GLY B C 1
ATOM 6286 O O . GLY B 1 68 ? -37.094 40.25 -12.914 1 74.94 68 GLY B O 1
ATOM 6287 N N . ALA B 1 69 ? -36.188 38.375 -13.609 1 73.56 69 ALA B N 1
ATOM 6288 C CA . ALA B 1 69 ? -34.844 38.719 -13.109 1 73.56 69 ALA B CA 1
ATOM 6289 C C . ALA B 1 69 ? -34.312 39.969 -13.812 1 73.56 69 ALA B C 1
ATOM 6291 O O . ALA B 1 69 ? -33.531 40.75 -13.234 1 73.56 69 ALA B O 1
ATOM 6292 N N . GLY B 1 70 ? -34.844 40.219 -15.008 1 69.44 70 GLY B N 1
ATOM 6293 C CA . GLY B 1 70 ? -34.438 41.406 -15.719 1 69.44 70 GLY B CA 1
ATOM 6294 C C . GLY B 1 70 ? -34.969 42.688 -15.109 1 69.44 70 GLY B C 1
ATOM 6295 O O . GLY B 1 70 ? -34.344 43.75 -15.25 1 69.44 70 GLY B O 1
ATOM 6296 N N . GLU B 1 71 ? -36.125 42.531 -14.414 1 73.38 71 GLU B N 1
ATOM 6297 C CA . GLU B 1 71 ? -36.781 43.719 -13.883 1 73.38 71 GLU B CA 1
ATOM 6298 C C . GLU B 1 71 ? -36.594 43.812 -12.367 1 73.38 71 GLU B C 1
ATOM 6300 O O . GLU B 1 71 ? -36.781 44.875 -11.781 1 73.38 71 GLU B O 1
ATOM 6305 N N . ASN B 1 72 ? -36.188 42.75 -11.82 1 80.44 72 ASN B N 1
ATOM 6306 C CA . ASN B 1 72 ? -36.031 42.656 -10.375 1 80.44 72 ASN B CA 1
ATOM 6307 C C . ASN B 1 72 ? -34.562 42.406 -9.977 1 80.44 72 ASN B C 1
ATOM 6309 O O . ASN B 1 72 ? -34.125 41.281 -10.023 1 80.44 72 ASN B O 1
ATOM 6313 N N . GLN B 1 73 ? -34 43.438 -9.5 1 80.69 73 GLN B N 1
ATOM 6314 C CA . GLN B 1 73 ? -32.594 43.406 -9.164 1 80.69 73 GLN B CA 1
ATOM 6315 C C . GLN B 1 73 ? -32.312 42.375 -8.094 1 80.69 73 GLN B C 1
ATOM 6317 O O . GLN B 1 73 ? -31.234 41.75 -8.094 1 80.69 73 GLN B O 1
ATOM 6322 N N . ARG B 1 74 ? -33.156 42.188 -7.262 1 83 74 ARG B N 1
ATOM 6323 C CA . ARG B 1 74 ? -32.969 41.219 -6.188 1 83 74 ARG B CA 1
ATOM 6324 C C . ARG B 1 74 ? -32.969 39.781 -6.727 1 83 74 ARG B C 1
ATOM 6326 O O . ARG B 1 74 ? -32.156 38.969 -6.301 1 83 74 ARG B O 1
ATOM 6333 N N . LEU B 1 75 ? -33.875 39.531 -7.633 1 82.31 75 LEU B N 1
ATOM 6334 C CA . LEU B 1 75 ? -33.938 38.188 -8.234 1 82.31 75 LEU B CA 1
ATOM 6335 C C . LEU B 1 75 ? -32.688 37.906 -9.047 1 82.31 75 LEU B C 1
ATOM 6337 O O . LEU B 1 75 ? -32.188 36.781 -9.047 1 82.31 75 LEU B O 1
ATOM 6341 N N . LEU B 1 76 ? -32.281 38.875 -9.672 1 85.12 76 LEU B N 1
ATOM 6342 C CA . LEU B 1 76 ? -31.047 38.75 -10.453 1 85.12 76 LEU B CA 1
ATOM 6343 C C . LEU B 1 76 ? -29.859 38.469 -9.547 1 85.12 76 LEU B C 1
ATOM 6345 O O . LEU B 1 76 ? -29.016 37.594 -9.867 1 85.12 76 LEU B O 1
ATOM 6349 N N . GLN B 1 77 ? -29.797 39.188 -8.484 1 86.38 77 GLN B N 1
ATOM 6350 C CA . GLN B 1 77 ? -28.703 39 -7.535 1 86.38 77 GLN B CA 1
ATOM 6351 C C . GLN B 1 77 ? -28.734 37.594 -6.941 1 86.38 77 GLN B C 1
ATOM 6353 O O . GLN B 1 77 ? -27.688 36.969 -6.742 1 86.38 77 GLN B O 1
ATOM 6358 N N . ASP B 1 78 ? -29.844 37.125 -6.668 1 86.5 78 ASP B N 1
ATOM 6359 C CA . ASP B 1 78 ? -30 35.781 -6.129 1 86.5 78 ASP B CA 1
ATOM 6360 C C . ASP B 1 78 ? -29.5 34.719 -7.121 1 86.5 78 ASP B C 1
ATOM 6362 O O . ASP B 1 78 ? -28.844 33.75 -6.734 1 86.5 78 ASP B O 1
ATOM 6366 N N . MET B 1 79 ? -29.859 34.906 -8.289 1 86.88 79 MET B N 1
ATOM 6367 C CA . MET B 1 79 ? -29.438 34 -9.352 1 86.88 79 MET B CA 1
ATOM 6368 C C . MET B 1 79 ? -27.922 34 -9.508 1 86.88 79 MET B C 1
ATOM 6370 O O . MET B 1 79 ? -27.297 32.938 -9.578 1 86.88 79 MET B O 1
ATOM 6374 N N . VAL B 1 80 ? -27.375 35.156 -9.523 1 88.75 80 VAL B N 1
ATOM 6375 C CA . VAL B 1 80 ? -25.938 35.344 -9.703 1 88.75 80 VAL B CA 1
ATOM 6376 C C . VAL B 1 80 ? -25.203 34.688 -8.523 1 88.75 80 VAL B C 1
ATOM 6378 O O . VAL B 1 80 ? -24.188 34.031 -8.711 1 88.75 80 VAL B O 1
ATOM 6381 N N . GLU B 1 81 ? -25.688 34.875 -7.395 1 89.56 81 GLU B N 1
ATOM 6382 C CA . GLU B 1 81 ? -25.078 34.312 -6.203 1 89.56 81 GLU B CA 1
ATOM 6383 C C . GLU B 1 81 ? -25.109 32.812 -6.234 1 89.56 81 GLU B C 1
ATOM 6385 O O . GLU B 1 81 ? -24.141 32.125 -5.84 1 89.56 81 GLU B O 1
ATOM 6390 N N . LEU B 1 82 ? -26.203 32.312 -6.645 1 89.19 82 LEU B N 1
ATOM 6391 C CA . LEU B 1 82 ? -26.328 30.859 -6.758 1 89.19 82 LEU B CA 1
ATOM 6392 C C . LEU B 1 82 ? -25.328 30.297 -7.762 1 89.19 82 LEU B C 1
ATOM 6394 O O . LEU B 1 82 ? -24.688 29.266 -7.508 1 89.19 82 LEU B O 1
ATOM 6398 N N . ILE B 1 83 ? -25.188 30.969 -8.82 1 88.69 83 ILE B N 1
ATOM 6399 C CA . ILE B 1 83 ? -24.266 30.547 -9.859 1 88.69 83 ILE B CA 1
ATOM 6400 C C . ILE B 1 83 ? -22.828 30.578 -9.32 1 88.69 83 ILE B C 1
ATOM 6402 O O . ILE B 1 83 ? -22.078 29.625 -9.516 1 88.69 83 ILE B O 1
ATOM 6406 N N . ARG B 1 84 ? -22.516 31.578 -8.625 1 88.62 84 ARG B N 1
ATOM 6407 C CA . ARG B 1 84 ? -21.156 31.734 -8.086 1 88.62 84 ARG B CA 1
ATOM 6408 C C . ARG B 1 84 ? -20.844 30.656 -7.066 1 88.62 84 ARG B C 1
ATOM 6410 O O . ARG B 1 84 ? -19.766 30.062 -7.105 1 88.62 84 ARG B O 1
ATOM 6417 N N . ILE B 1 85 ? -21.781 30.359 -6.254 1 87.88 85 ILE B N 1
ATOM 6418 C CA . ILE B 1 85 ? -21.594 29.375 -5.195 1 87.88 85 ILE B CA 1
ATOM 6419 C C . ILE B 1 85 ? -21.422 27.984 -5.809 1 87.88 85 ILE B C 1
ATOM 6421 O O . ILE B 1 85 ? -20.562 27.219 -5.371 1 87.88 85 ILE B O 1
ATOM 6425 N N . ALA B 1 86 ? -22.156 27.766 -6.777 1 87.25 86 ALA B N 1
ATOM 6426 C CA . ALA B 1 86 ? -22.125 26.453 -7.41 1 87.25 86 ALA B CA 1
ATOM 6427 C C . ALA B 1 86 ? -20.828 26.25 -8.188 1 87.25 86 ALA B C 1
ATOM 6429 O O . ALA B 1 86 ? -20.266 25.156 -8.195 1 87.25 86 ALA B O 1
ATOM 6430 N N . ARG B 1 87 ? -20.312 27.219 -8.695 1 87.62 87 ARG B N 1
ATOM 6431 C CA . ARG B 1 87 ? -19.188 27.094 -9.617 1 87.62 87 ARG B CA 1
ATOM 6432 C C . ARG B 1 87 ? -17.859 27.094 -8.867 1 87.62 87 ARG B C 1
ATOM 6434 O O . ARG B 1 87 ? -16.828 26.688 -9.414 1 87.62 87 ARG B O 1
ATOM 6441 N N . VAL B 1 88 ? -17.922 27.516 -7.711 1 86.06 88 VAL B N 1
ATOM 6442 C CA . VAL B 1 88 ? -16.688 27.594 -6.93 1 86.06 88 VAL B CA 1
ATOM 6443 C C . VAL B 1 88 ? -16.062 26.203 -6.844 1 86.06 88 VAL B C 1
ATOM 6445 O O . VAL B 1 88 ? -14.844 26.062 -7.008 1 86.06 88 VAL B O 1
ATOM 6448 N N . ARG B 1 89 ? -16.844 25.172 -6.648 1 88.44 89 ARG B N 1
ATOM 6449 C CA . ARG B 1 89 ? -16.328 23.812 -6.48 1 88.44 89 ARG B CA 1
ATOM 6450 C C . ARG B 1 89 ? -16.531 22.984 -7.75 1 88.44 89 ARG B C 1
ATOM 6452 O O . ARG B 1 89 ? -15.93 21.938 -7.914 1 88.44 89 ARG B O 1
ATOM 6459 N N . ALA B 1 90 ? -17.406 23.5 -8.594 1 89.81 90 ALA B N 1
ATOM 6460 C CA . ALA B 1 90 ? -17.703 22.797 -9.844 1 89.81 90 ALA B CA 1
ATOM 6461 C C . ALA B 1 90 ? -17.766 23.781 -11.016 1 89.81 90 ALA B C 1
ATOM 6463 O O . ALA B 1 90 ? -18.844 24.062 -11.539 1 89.81 90 ALA B O 1
ATOM 6464 N N . PRO B 1 91 ? -16.641 24.094 -11.453 1 85.94 91 PRO B N 1
ATOM 6465 C CA . PRO B 1 91 ? -16.594 25.141 -12.477 1 85.94 91 PRO B CA 1
ATOM 6466 C C . PRO B 1 91 ? -17.297 24.734 -13.773 1 85.94 91 PRO B C 1
ATOM 6468 O O . PRO B 1 91 ? -17.781 25.594 -14.516 1 85.94 91 PRO B O 1
ATOM 6471 N N . GLN B 1 92 ? -17.406 23.484 -14.008 1 87.44 92 GLN B N 1
ATOM 6472 C CA . GLN B 1 92 ? -17.969 23.047 -15.281 1 87.44 92 GLN B CA 1
ATOM 6473 C C . GLN B 1 92 ? -19.422 22.594 -15.125 1 87.44 92 GLN B C 1
ATOM 6475 O O . GLN B 1 92 ? -20.031 22.094 -16.078 1 87.44 92 GLN B O 1
ATOM 6480 N N . LEU B 1 93 ? -20.016 22.781 -13.984 1 92.56 93 LEU B N 1
ATOM 6481 C CA . LEU B 1 93 ? -21.391 22.359 -13.734 1 92.56 93 LEU B CA 1
ATOM 6482 C C . LEU B 1 93 ? -22.359 23.125 -14.625 1 92.56 93 LEU B C 1
ATOM 6484 O O . LEU B 1 93 ? -22.359 24.359 -14.633 1 92.56 93 LEU B O 1
ATOM 6488 N N . PRO B 1 94 ? -23.125 22.422 -15.391 1 94.06 94 PRO B N 1
ATOM 6489 C CA . PRO B 1 94 ? -24.094 23.141 -16.234 1 94.06 94 PRO B CA 1
ATOM 6490 C C . PRO B 1 94 ? -25.219 23.781 -15.422 1 94.06 94 PRO B C 1
ATOM 6492 O O . PRO B 1 94 ? -25.797 23.141 -14.539 1 94.06 94 PRO B O 1
ATOM 6495 N N . ILE B 1 95 ? -25.453 25.016 -15.789 1 94.06 95 ILE B N 1
ATOM 6496 C CA . ILE B 1 95 ? -26.531 25.781 -15.156 1 94.06 95 ILE B CA 1
ATOM 6497 C C . ILE B 1 95 ? -27.422 26.391 -16.234 1 94.06 95 ILE B C 1
ATOM 6499 O O . ILE B 1 95 ? -26.938 27.062 -17.141 1 94.06 95 ILE B O 1
ATOM 6503 N N . PHE B 1 96 ? -28.75 26.062 -16.109 1 93.31 96 PHE B N 1
ATOM 6504 C CA . PHE B 1 96 ? -29.734 26.594 -17.031 1 93.31 96 PHE B CA 1
ATOM 6505 C C . PHE B 1 96 ? -30.641 27.609 -16.344 1 93.31 96 PHE B C 1
ATOM 6507 O O . PHE B 1 96 ? -31.016 27.422 -15.188 1 93.31 96 PHE B O 1
ATOM 6514 N N . ALA B 1 97 ? -30.938 28.594 -17.078 1 90.81 97 ALA B N 1
ATOM 6515 C CA . ALA B 1 97 ? -31.969 29.516 -16.625 1 90.81 97 ALA B CA 1
ATOM 6516 C C . ALA B 1 97 ? -33.344 29.125 -17.219 1 90.81 97 ALA B C 1
ATOM 6518 O O . ALA B 1 97 ? -33.438 28.75 -18.391 1 90.81 97 ALA B O 1
ATOM 6519 N N . LEU B 1 98 ? -34.312 29.109 -16.281 1 90.25 98 LEU B N 1
ATOM 6520 C CA . LEU B 1 98 ? -35.688 28.766 -16.656 1 90.25 98 LEU B CA 1
ATOM 6521 C C . LEU B 1 98 ? -36.594 29.984 -16.547 1 90.25 98 LEU B C 1
ATOM 6523 O O . LEU B 1 98 ? -36.531 30.719 -15.555 1 90.25 98 LEU B O 1
ATOM 6527 N N . GLY B 1 99 ? -37.375 30.172 -17.625 1 85.31 99 GLY B N 1
ATOM 6528 C CA . GLY B 1 99 ? -38.375 31.25 -17.531 1 85.31 99 GLY B CA 1
ATOM 6529 C C . GLY B 1 99 ? -39.312 31.312 -18.719 1 85.31 99 GLY B C 1
ATOM 6530 O O . GLY B 1 99 ? -39.125 30.578 -19.703 1 85.31 99 GLY B O 1
ATOM 6531 N N . GLU B 1 100 ? -40.406 32.125 -18.547 1 81.19 100 GLU B N 1
ATOM 6532 C CA . GLU B 1 100 ? -41.375 32.312 -19.609 1 81.19 100 GLU B CA 1
ATOM 6533 C C . GLU B 1 100 ? -40.875 33.344 -20.625 1 81.19 100 GLU B C 1
ATOM 6535 O O . GLU B 1 100 ? -40.938 33.094 -21.844 1 81.19 100 GLU B O 1
ATOM 6540 N N . GLN B 1 101 ? -40.562 34.406 -20.156 1 74.44 101 GLN B N 1
ATOM 6541 C CA . GLN B 1 101 ? -39.938 35.5 -20.938 1 74.44 101 GLN B CA 1
ATOM 6542 C C . GLN B 1 101 ? -38.688 36 -20.266 1 74.44 101 GLN B C 1
ATOM 6544 O O . GLN B 1 101 ? -38.75 36.812 -19.344 1 74.44 101 GLN B O 1
ATOM 6549 N N . VAL B 1 102 ? -37.594 35.281 -20.5 1 65.56 102 VAL B N 1
ATOM 6550 C CA . VAL B 1 102 ? -36.344 35.625 -19.812 1 65.56 102 VAL B CA 1
ATOM 6551 C C . VAL B 1 102 ? -35.594 36.656 -20.625 1 65.56 102 VAL B C 1
ATOM 6553 O O . VAL B 1 102 ? -35.344 36.5 -21.812 1 65.56 102 VAL B O 1
ATOM 6556 N N . THR B 1 103 ? -35.562 37.844 -20.172 1 65.12 103 THR B N 1
ATOM 6557 C CA . THR B 1 103 ? -34.75 38.906 -20.797 1 65.12 103 THR B CA 1
ATOM 6558 C C . THR B 1 103 ? -33.5 39.188 -19.969 1 65.12 103 THR B C 1
ATOM 6560 O O . THR B 1 103 ? -33.594 39.75 -18.859 1 65.12 103 THR B O 1
ATOM 6563 N N . ILE B 1 104 ? -32.375 38.594 -20.344 1 65.62 104 ILE B N 1
ATOM 6564 C CA . ILE B 1 104 ? -31.125 38.812 -19.594 1 65.62 104 ILE B CA 1
ATOM 6565 C C . ILE B 1 104 ? -30.359 39.969 -20.219 1 65.62 104 ILE B C 1
ATOM 6567 O O . ILE B 1 104 ? -29.359 40.438 -19.672 1 65.62 104 ILE B O 1
ATOM 6571 N N . GLU B 1 105 ? -30.891 40.531 -21.281 1 64.06 105 GLU B N 1
ATOM 6572 C CA . GLU B 1 105 ? -30.203 41.594 -22.031 1 64.06 105 GLU B CA 1
ATOM 6573 C C . GLU B 1 105 ? -30 42.844 -21.188 1 64.06 105 GLU B C 1
ATOM 6575 O O . GLU B 1 105 ? -29.031 43.594 -21.406 1 64.06 105 GLU B O 1
ATOM 6580 N N . ASN B 1 106 ? -30.859 43 -20.234 1 64.88 106 ASN B N 1
ATOM 6581 C CA . ASN B 1 106 ? -30.766 44.219 -19.469 1 64.88 106 ASN B CA 1
ATOM 6582 C C . ASN B 1 106 ? -30.031 44 -18.141 1 64.88 106 ASN B C 1
ATOM 6584 O O . ASN B 1 106 ? -30.094 44.844 -17.25 1 64.88 106 ASN B O 1
ATOM 6588 N N . ALA B 1 107 ? -29.406 42.875 -18.047 1 73.62 107 ALA B N 1
ATOM 6589 C CA . ALA B 1 107 ? -28.688 42.625 -16.797 1 73.62 107 ALA B CA 1
ATOM 6590 C C . ALA B 1 107 ? -27.438 43.469 -16.703 1 73.62 107 ALA B C 1
ATOM 6592 O O . ALA B 1 107 ? -26.797 43.781 -17.703 1 73.62 107 ALA B O 1
ATOM 6593 N N . PRO B 1 108 ? -27.109 44.031 -15.5 1 75.81 108 PRO B N 1
ATOM 6594 C CA . PRO B 1 108 ? -25.875 44.781 -15.305 1 75.81 108 PRO B CA 1
ATOM 6595 C C . PRO B 1 108 ? -24.641 44.031 -15.758 1 75.81 108 PRO B C 1
ATOM 6597 O O . PRO B 1 108 ? -24.641 42.781 -15.789 1 75.81 108 PRO B O 1
ATOM 6600 N N . ALA B 1 109 ? -23.594 44.812 -16.125 1 70.75 109 ALA B N 1
ATOM 6601 C CA . ALA B 1 109 ? -22.359 44.25 -16.703 1 70.75 109 ALA B CA 1
ATOM 6602 C C . ALA B 1 109 ? -21.719 43.25 -15.75 1 70.75 109 ALA B C 1
ATOM 6604 O O . ALA B 1 109 ? -21.203 42.219 -16.188 1 70.75 109 ALA B O 1
ATOM 6605 N N . ASP B 1 110 ? -21.75 43.562 -14.508 1 72.81 110 ASP B N 1
ATOM 6606 C CA . ASP B 1 110 ? -21.109 42.688 -13.523 1 72.81 110 ASP B CA 1
ATOM 6607 C C . ASP B 1 110 ? -21.797 41.312 -13.453 1 72.81 110 ASP B C 1
ATOM 6609 O O . ASP B 1 110 ? -21.141 40.312 -13.195 1 72.81 110 ASP B O 1
ATOM 6613 N N . ALA B 1 111 ? -23.031 41.281 -13.727 1 76.12 111 ALA B N 1
ATOM 6614 C CA . ALA B 1 111 ? -23.797 40.062 -13.688 1 76.12 111 ALA B CA 1
ATOM 6615 C C . ALA B 1 111 ? -23.672 39.281 -15.008 1 76.12 111 ALA B C 1
ATOM 6617 O O . ALA B 1 111 ? -23.844 38.062 -15.039 1 76.12 111 ALA B O 1
ATOM 6618 N N . MET B 1 112 ? -23.391 40.094 -16 1 73.75 112 MET B N 1
ATOM 6619 C CA . MET B 1 112 ? -23.328 39.5 -17.328 1 73.75 112 MET B CA 1
ATOM 6620 C C . MET B 1 112 ? -22.203 38.469 -17.406 1 73.75 112 MET B C 1
ATOM 6622 O O . MET B 1 112 ? -22.328 37.469 -18.109 1 73.75 112 MET B O 1
ATOM 6626 N N . ALA B 1 113 ? -21.125 38.781 -16.672 1 76.06 113 ALA B N 1
ATOM 6627 C CA . ALA B 1 113 ? -20 37.875 -16.672 1 76.06 113 ALA B CA 1
ATOM 6628 C C . ALA B 1 113 ? -20.422 36.5 -16.141 1 76.06 113 ALA B C 1
ATOM 6630 O O . ALA B 1 113 ? -20 35.469 -16.672 1 76.06 113 ALA B O 1
ATOM 6631 N N . ASP B 1 114 ? -21.219 36.469 -15.172 1 79.31 114 ASP B N 1
ATOM 6632 C CA . ASP B 1 114 ? -21.688 35.219 -14.562 1 79.31 114 ASP B CA 1
ATOM 6633 C C . ASP B 1 114 ? -22.781 34.594 -15.414 1 79.31 114 ASP B C 1
ATOM 6635 O O . ASP B 1 114 ? -22.828 33.344 -15.531 1 79.31 114 ASP B O 1
ATOM 6639 N N . LEU B 1 115 ? -23.531 35.406 -15.992 1 76.75 115 LEU B N 1
ATOM 6640 C CA . LEU B 1 115 ? -24.656 34.938 -16.781 1 76.75 115 LEU B CA 1
ATOM 6641 C C . LEU B 1 115 ? -24.172 34.312 -18.094 1 76.75 115 LEU B C 1
ATOM 6643 O O . LEU B 1 115 ? -24.812 33.406 -18.641 1 76.75 115 LEU B O 1
ATOM 6647 N N . ASN B 1 116 ? -23.031 34.781 -18.5 1 73.62 116 ASN B N 1
ATOM 6648 C CA . ASN B 1 116 ? -22.453 34.25 -19.719 1 73.62 116 ASN B CA 1
ATOM 6649 C C . ASN B 1 116 ? -21.984 32.781 -19.531 1 73.62 116 ASN B C 1
ATOM 6651 O O . ASN B 1 116 ? -21.766 32.062 -20.516 1 73.62 116 ASN B O 1
ATOM 6655 N N . HIS B 1 117 ? -21.984 32.438 -18.281 1 78.12 117 HIS B N 1
ATOM 6656 C CA . HIS B 1 117 ? -21.516 31.094 -17.984 1 78.12 117 HIS B CA 1
ATOM 6657 C C . HIS B 1 117 ? -22.672 30.109 -17.953 1 78.12 117 HIS B C 1
ATOM 6659 O O . HIS B 1 117 ? -22.453 28.891 -17.812 1 78.12 117 HIS B O 1
ATOM 6665 N N . LEU B 1 118 ? -23.812 30.656 -18.172 1 85.5 118 LEU B N 1
ATOM 6666 C CA . LEU B 1 118 ? -24.969 29.766 -18.266 1 85.5 118 LEU B CA 1
ATOM 6667 C C . LEU B 1 118 ? -24.875 28.859 -19.5 1 85.5 118 LEU B C 1
ATOM 6669 O O . LEU B 1 118 ? -24.422 29.312 -20.562 1 85.5 118 LEU B O 1
ATOM 6673 N N . ARG B 1 119 ? -25.203 27.641 -19.297 1 86.5 119 ARG B N 1
ATOM 6674 C CA . ARG B 1 119 ? -25.203 26.703 -20.406 1 86.5 119 ARG B CA 1
ATOM 6675 C C . ARG B 1 119 ? -26.266 27.078 -21.438 1 86.5 119 ARG B C 1
ATOM 6677 O O . ARG B 1 119 ? -26.109 26.812 -22.625 1 86.5 119 ARG B O 1
ATOM 6684 N N . GLY B 1 120 ? -27.422 27.562 -20.906 1 84.88 120 GLY B N 1
ATOM 6685 C CA . GLY B 1 120 ? -28.5 27.969 -21.781 1 84.88 120 GLY B CA 1
ATOM 6686 C C . GLY B 1 120 ? -29.719 28.484 -21.047 1 84.88 120 GLY B C 1
ATOM 6687 O O . GLY B 1 120 ? -29.75 28.484 -19.812 1 84.88 120 GLY B O 1
ATOM 6688 N N . ILE B 1 121 ? -30.547 29.109 -21.844 1 86.81 121 ILE B N 1
ATOM 6689 C CA . ILE B 1 121 ? -31.844 29.562 -21.344 1 86.81 121 ILE B CA 1
ATOM 6690 C C . ILE B 1 121 ? -32.969 28.688 -21.906 1 86.81 121 ILE B C 1
ATOM 6692 O O . ILE B 1 121 ? -33.031 28.469 -23.125 1 86.81 121 ILE B O 1
ATOM 6696 N N . LEU B 1 122 ? -33.688 28.203 -20.969 1 89.12 122 LEU B N 1
ATOM 6697 C CA . LEU B 1 122 ? -34.812 27.359 -21.375 1 89.12 122 LEU B CA 1
ATOM 6698 C C . LEU B 1 122 ? -36.125 28.109 -21.219 1 89.12 122 LEU B C 1
ATOM 6700 O O . LEU B 1 122 ? -36.5 28.516 -20.109 1 89.12 122 LEU B O 1
ATOM 6704 N N . TYR B 1 123 ? -36.812 28.219 -22.312 1 88.69 123 TYR B N 1
ATOM 6705 C CA . TYR B 1 123 ? -38.125 28.859 -22.297 1 88.69 123 TYR B CA 1
ATOM 6706 C C . TYR B 1 123 ? -39.25 27.844 -22.094 1 88.69 123 TYR B C 1
ATOM 6708 O O . TYR B 1 123 ? -39.438 26.953 -22.922 1 88.69 123 TYR B O 1
ATOM 6716 N N . LEU B 1 124 ? -39.969 27.969 -21.078 1 89.06 124 LEU B N 1
ATOM 6717 C CA . LEU B 1 124 ? -40.906 26.953 -20.562 1 89.06 124 LEU B CA 1
ATOM 6718 C C . LEU B 1 124 ? -41.969 26.594 -21.594 1 89.06 124 LEU B C 1
ATOM 6720 O O . LEU B 1 124 ? -42.438 25.469 -21.625 1 89.06 124 LEU B O 1
ATOM 6724 N N . TYR B 1 125 ? -42.281 27.594 -22.484 1 87.94 125 TYR B N 1
ATOM 6725 C CA . TYR B 1 125 ? -43.438 27.359 -23.344 1 87.94 125 TYR B CA 1
ATOM 6726 C C . TYR B 1 125 ? -43.031 27.328 -24.812 1 87.94 125 TYR B C 1
ATOM 6728 O O . TYR B 1 125 ? -43.875 27.188 -25.688 1 87.94 125 TYR B O 1
ATOM 6736 N N . GLU B 1 126 ? -41.812 27.406 -25.109 1 84.81 126 GLU B N 1
ATOM 6737 C CA . GLU B 1 126 ? -41.406 27.484 -26.5 1 84.81 126 GLU B CA 1
ATOM 6738 C C . GLU B 1 126 ? -41.156 26.094 -27.094 1 84.81 126 GLU B C 1
ATOM 6740 O O . GLU B 1 126 ? -41.094 25.938 -28.312 1 84.81 126 GLU B O 1
ATOM 6745 N N . ASP B 1 127 ? -40.938 25.125 -26.312 1 88.25 127 ASP B N 1
ATOM 6746 C CA . ASP B 1 127 ? -40.656 23.75 -26.75 1 88.25 127 ASP B CA 1
ATOM 6747 C C . ASP B 1 127 ? -41.438 22.734 -25.922 1 88.25 127 ASP B C 1
ATOM 6749 O O . ASP B 1 127 ? -42.062 23.094 -24.922 1 88.25 127 ASP B O 1
ATOM 6753 N N . THR B 1 128 ? -41.375 21.484 -26.359 1 92.44 128 THR B N 1
ATOM 6754 C CA . THR B 1 128 ? -42 20.422 -25.594 1 92.44 128 THR B CA 1
ATOM 6755 C C . THR B 1 128 ? -41.219 20.125 -24.328 1 92.44 128 THR B C 1
ATOM 6757 O O . THR B 1 128 ? -40 20.375 -24.266 1 92.44 128 THR B O 1
ATOM 6760 N N . VAL B 1 129 ? -41.906 19.641 -23.391 1 93.12 129 VAL B N 1
ATOM 6761 C CA . VAL B 1 129 ? -41.312 19.266 -22.125 1 93.12 129 VAL B CA 1
ATOM 6762 C C . VAL B 1 129 ? -40.219 18.219 -22.344 1 93.12 129 VAL B C 1
ATOM 6764 O O . VAL B 1 129 ? -39.125 18.312 -21.75 1 93.12 129 VAL B O 1
ATOM 6767 N N . SER B 1 130 ? -40.469 17.297 -23.188 1 93.19 130 SER B N 1
ATOM 6768 C CA . SER B 1 130 ? -39.5 16.234 -23.484 1 93.19 130 SER B CA 1
ATOM 6769 C C . SER B 1 130 ? -38.25 16.797 -24.094 1 93.19 130 SER B C 1
ATOM 6771 O O . SER B 1 130 ? -37.125 16.328 -23.797 1 93.19 130 SER B O 1
ATOM 6773 N N . PHE B 1 131 ? -38.406 17.703 -24.938 1 91.81 131 PHE B N 1
ATOM 6774 C CA . PHE B 1 131 ? -37.25 18.312 -25.578 1 91.81 131 PHE B CA 1
ATOM 6775 C C . PHE B 1 131 ? -36.406 19.078 -24.578 1 91.81 131 PHE B C 1
ATOM 6777 O O . PHE B 1 131 ? -35.188 18.969 -24.578 1 91.81 131 PHE B O 1
ATOM 6784 N N . LEU B 1 132 ? -37.094 19.906 -23.812 1 92.88 132 LEU B N 1
ATOM 6785 C CA . LEU B 1 132 ? -36.375 20.672 -22.797 1 92.88 132 LEU B CA 1
ATOM 6786 C C . LEU B 1 132 ? -35.625 19.75 -21.828 1 92.88 132 LEU B C 1
ATOM 6788 O O . LEU B 1 132 ? -34.469 19.984 -21.516 1 92.88 132 LEU B O 1
ATOM 6792 N N . ALA B 1 133 ? -36.281 18.766 -21.406 1 94.94 133 ALA B N 1
ATOM 6793 C CA . ALA B 1 133 ? -35.688 17.797 -20.484 1 94.94 133 ALA B CA 1
ATOM 6794 C C . ALA B 1 133 ? -34.469 17.109 -21.141 1 94.94 133 ALA B C 1
ATOM 6796 O O . ALA B 1 133 ? -33.469 16.828 -20.469 1 94.94 133 ALA B O 1
ATOM 6797 N N . ARG B 1 134 ? -34.531 16.766 -22.344 1 92.81 134 ARG B N 1
ATOM 6798 C CA . ARG B 1 134 ? -33.438 16.094 -23.062 1 92.81 134 ARG B CA 1
ATOM 6799 C C . ARG B 1 134 ? -32.219 17 -23.156 1 92.81 134 ARG B C 1
ATOM 6801 O O . ARG B 1 134 ? -31.094 16.516 -23.109 1 92.81 134 ARG B O 1
ATOM 6808 N N . GLN B 1 135 ? -32.5 18.266 -23.359 1 92.12 135 GLN B N 1
ATOM 6809 C CA . GLN B 1 135 ? -31.391 19.219 -23.391 1 92.12 135 GLN B CA 1
ATOM 6810 C C . GLN B 1 135 ? -30.641 19.234 -22.062 1 92.12 135 GLN B C 1
ATOM 6812 O O . GLN B 1 135 ? -29.406 19.219 -22.031 1 92.12 135 GLN B O 1
ATOM 6817 N N . VAL B 1 136 ? -31.406 19.25 -21.062 1 94.44 136 VAL B N 1
ATOM 6818 C CA . VAL B 1 136 ? -30.812 19.25 -19.719 1 94.44 136 VAL B CA 1
ATOM 6819 C C . VAL B 1 136 ? -30.094 17.938 -19.469 1 94.44 136 VAL B C 1
ATOM 6821 O O . VAL B 1 136 ? -28.969 17.922 -18.969 1 94.44 136 VAL B O 1
ATOM 6824 N N . ALA B 1 137 ? -30.734 16.875 -19.797 1 94.19 137 ALA B N 1
ATOM 6825 C CA . ALA B 1 137 ? -30.156 15.547 -19.594 1 94.19 137 ALA B CA 1
ATOM 6826 C C . ALA B 1 137 ? -28.844 15.391 -20.359 1 94.19 137 ALA B C 1
ATOM 6828 O O . ALA B 1 137 ? -27.891 14.82 -19.859 1 94.19 137 ALA B O 1
ATOM 6829 N N . ARG B 1 138 ? -28.859 15.828 -21.531 1 92.38 138 ARG B N 1
ATOM 6830 C CA . ARG B 1 138 ? -27.656 15.758 -22.359 1 92.38 138 ARG B CA 1
ATOM 6831 C C . ARG B 1 138 ? -26.516 16.531 -21.719 1 92.38 138 ARG B C 1
ATOM 6833 O O . ARG B 1 138 ? -25.391 16.047 -21.656 1 92.38 138 ARG B O 1
ATOM 6840 N N . ALA B 1 139 ? -26.812 17.719 -21.266 1 93.12 139 ALA B N 1
ATOM 6841 C CA . ALA B 1 139 ? -25.797 18.531 -20.609 1 93.12 139 ALA B CA 1
ATOM 6842 C C . ALA B 1 139 ? -25.281 17.859 -19.344 1 93.12 139 ALA B C 1
ATOM 6844 O O . ALA B 1 139 ? -24.094 17.875 -19.062 1 93.12 139 ALA B O 1
ATOM 6845 N N . ALA B 1 140 ? -26.172 17.328 -18.609 1 93.31 140 ALA B N 1
ATOM 6846 C CA . ALA B 1 140 ? -25.828 16.625 -17.375 1 93.31 140 ALA B CA 1
ATOM 6847 C C . ALA B 1 140 ? -24.953 15.406 -17.672 1 93.31 140 ALA B C 1
ATOM 6849 O O . ALA B 1 140 ? -23.953 15.18 -16.984 1 93.31 140 ALA B O 1
ATOM 6850 N N . HIS B 1 141 ? -25.297 14.688 -18.672 1 90.88 141 HIS B N 1
ATOM 6851 C CA . HIS B 1 141 ? -24.516 13.508 -19.047 1 90.88 141 HIS B CA 1
ATOM 6852 C C . HIS B 1 141 ? -23.125 13.891 -19.531 1 90.88 141 HIS B C 1
ATOM 6854 O O . HIS B 1 141 ? -22.141 13.234 -19.172 1 90.88 141 HIS B O 1
ATOM 6860 N N . ASN B 1 142 ? -23.078 14.875 -20.297 1 90.19 142 ASN B N 1
ATOM 6861 C CA . ASN B 1 142 ? -21.781 15.352 -20.781 1 90.19 142 ASN B CA 1
ATOM 6862 C C . ASN B 1 142 ? -20.891 15.781 -19.625 1 90.19 142 ASN B C 1
ATOM 6864 O O . ASN B 1 142 ? -19.688 15.492 -19.625 1 90.19 142 ASN B O 1
ATOM 6868 N N . TYR B 1 143 ? -21.469 16.516 -18.703 1 91.69 143 TYR B N 1
ATOM 6869 C CA . TYR B 1 143 ? -20.75 16.938 -17.516 1 91.69 143 TYR B CA 1
ATOM 6870 C C . TYR B 1 143 ? -20.219 15.742 -16.734 1 91.69 143 TYR B C 1
ATOM 6872 O O . TYR B 1 143 ? -19.047 15.695 -16.375 1 91.69 143 TYR B O 1
ATOM 6880 N N . LEU B 1 144 ? -21.031 14.742 -16.562 1 89.94 144 LEU B N 1
ATOM 6881 C CA . LEU B 1 144 ? -20.672 13.57 -15.766 1 89.94 144 LEU B CA 1
ATOM 6882 C C . LEU B 1 144 ? -19.625 12.727 -16.484 1 89.94 144 LEU B C 1
ATOM 6884 O O . LEU B 1 144 ? -18.75 12.125 -15.844 1 89.94 144 LEU B O 1
ATOM 6888 N N . ASP B 1 145 ? -19.688 12.703 -17.766 1 86.62 145 ASP B N 1
ATOM 6889 C CA . ASP B 1 145 ? -18.719 11.953 -18.562 1 86.62 145 ASP B CA 1
ATOM 6890 C C . ASP B 1 145 ? -17.328 12.555 -18.453 1 86.62 145 ASP B C 1
ATOM 6892 O O . ASP B 1 145 ? -16.328 11.844 -18.562 1 86.62 145 ASP B O 1
ATOM 6896 N N . GLY B 1 146 ? -17.297 13.805 -18.234 1 88.75 146 GLY B N 1
ATOM 6897 C CA . GLY B 1 146 ? -16.016 14.484 -18.141 1 88.75 146 GLY B CA 1
ATOM 6898 C C . GLY B 1 146 ? -15.57 14.711 -16.703 1 88.75 146 GLY B C 1
ATOM 6899 O O . GLY B 1 146 ? -14.5 15.281 -16.469 1 88.75 146 GLY B O 1
ATOM 6900 N N . LEU B 1 147 ? -16.312 14.211 -15.805 1 91.38 147 LEU B N 1
ATOM 6901 C CA . LEU B 1 147 ? -16.094 14.523 -14.391 1 91.38 147 LEU B CA 1
ATOM 6902 C C . LEU B 1 147 ? -14.93 13.703 -13.836 1 91.38 147 LEU B C 1
ATOM 6904 O O . LEU B 1 147 ? -14.078 14.234 -13.125 1 91.38 147 LEU B O 1
ATOM 6908 N N . LEU B 1 148 ? -14.883 12.422 -14.188 1 94.38 148 LEU B N 1
ATOM 6909 C CA . LEU B 1 148 ? -13.914 11.523 -13.578 1 94.38 148 LEU B CA 1
ATOM 6910 C C . LEU B 1 148 ? -12.539 11.68 -14.234 1 94.38 148 LEU B C 1
ATOM 6912 O O . LEU B 1 148 ? -12.445 11.812 -15.453 1 94.38 148 LEU B O 1
ATOM 6916 N N . PRO B 1 149 ? -11.492 11.773 -13.43 1 96.5 149 PRO B N 1
ATOM 6917 C CA . PRO B 1 149 ? -10.141 11.867 -13.984 1 96.5 149 PRO B CA 1
ATOM 6918 C C . PRO B 1 149 ? -9.68 10.562 -14.641 1 96.5 149 PRO B C 1
ATOM 6920 O O . PRO B 1 149 ? -10.336 9.531 -14.492 1 96.5 149 PRO B O 1
ATOM 6923 N N . PRO B 1 150 ? -8.602 10.594 -15.344 1 95.44 150 PRO B N 1
ATOM 6924 C CA . PRO B 1 150 ? -8.266 9.539 -16.297 1 95.44 150 PRO B CA 1
ATOM 6925 C C . PRO B 1 150 ? -8.219 8.156 -15.664 1 95.44 150 PRO B C 1
ATOM 6927 O O . PRO B 1 150 ? -8.875 7.227 -16.141 1 95.44 150 PRO B O 1
ATOM 6930 N N . PHE B 1 151 ? -7.406 7.918 -14.641 1 96.62 151 PHE B N 1
ATOM 6931 C CA . PHE B 1 151 ? -7.23 6.582 -14.078 1 96.62 151 PHE B CA 1
ATOM 6932 C C . PHE B 1 151 ? -8.5 6.117 -13.383 1 96.62 151 PHE B C 1
ATOM 6934 O O . PHE B 1 151 ? -8.938 4.98 -13.57 1 96.62 151 PHE B O 1
ATOM 6941 N N . PHE B 1 152 ? -9.078 6.961 -12.531 1 96.19 152 PHE B N 1
ATOM 6942 C CA . PHE B 1 152 ? -10.305 6.602 -11.828 1 96.19 152 PHE B CA 1
ATOM 6943 C C . PHE B 1 152 ? -11.422 6.289 -12.812 1 96.19 152 PHE B C 1
ATOM 6945 O O . PHE B 1 152 ? -12.195 5.348 -12.602 1 96.19 152 PHE B O 1
ATOM 6952 N N . LYS B 1 153 ? -11.531 7.09 -13.844 1 94.44 153 LYS B N 1
ATOM 6953 C CA . LYS B 1 153 ? -12.508 6.824 -14.891 1 94.44 153 LYS B CA 1
ATOM 6954 C C . LYS B 1 153 ? -12.336 5.422 -15.469 1 94.44 153 LYS B C 1
ATOM 6956 O O . LYS B 1 153 ? -13.305 4.66 -15.57 1 94.44 153 LYS B O 1
ATOM 6961 N N . ALA B 1 154 ? -11.117 5.094 -15.844 1 92.56 154 ALA B N 1
ATOM 6962 C CA . ALA B 1 154 ? -10.82 3.781 -16.406 1 92.56 154 ALA B CA 1
ATOM 6963 C C . ALA B 1 154 ? -11.156 2.67 -15.422 1 92.56 154 ALA B C 1
ATOM 6965 O O . ALA B 1 154 ? -11.672 1.617 -15.812 1 92.56 154 ALA B O 1
ATOM 6966 N N . LEU B 1 155 ? -10.852 2.889 -14.141 1 92.31 155 LEU B N 1
ATOM 6967 C CA . LEU B 1 155 ? -11.117 1.901 -13.102 1 92.31 155 LEU B CA 1
ATOM 6968 C C . LEU B 1 155 ? -12.609 1.65 -12.961 1 92.31 155 LEU B C 1
ATOM 6970 O O . LEU B 1 155 ? -13.047 0.5 -12.859 1 92.31 155 LEU B O 1
ATOM 6974 N N . VAL B 1 156 ? -13.398 2.742 -12.914 1 91 156 VAL B N 1
ATOM 6975 C CA . VAL B 1 156 ? -14.852 2.646 -12.773 1 91 156 VAL B CA 1
ATOM 6976 C C . VAL B 1 156 ? -15.43 1.896 -13.969 1 91 156 VAL B C 1
ATOM 6978 O O . VAL B 1 156 ? -16.266 1.005 -13.805 1 91 156 VAL B O 1
ATOM 6981 N N . GLN B 1 157 ? -14.969 2.227 -15.102 1 87.75 157 GLN B N 1
ATOM 6982 C CA . GLN B 1 157 ? -15.445 1.584 -16.328 1 87.75 157 GLN B CA 1
ATOM 6983 C C . GLN B 1 157 ? -15.102 0.097 -16.328 1 87.75 157 GLN B C 1
ATOM 6985 O O . GLN B 1 157 ? -15.945 -0.737 -16.688 1 87.75 157 GLN B O 1
ATOM 6990 N N . HIS B 1 158 ? -13.93 -0.208 -15.961 1 86.06 158 HIS B N 1
ATOM 6991 C CA . HIS B 1 158 ? -13.508 -1.604 -15.93 1 86.06 158 HIS B CA 1
ATOM 6992 C C . HIS B 1 158 ? -14.328 -2.406 -14.922 1 86.06 158 HIS B C 1
ATOM 6994 O O . HIS B 1 158 ? -14.703 -3.551 -15.195 1 86.06 158 HIS B O 1
ATOM 7000 N N . THR B 1 159 ? -14.508 -1.866 -13.797 1 85.69 159 THR B N 1
ATOM 7001 C CA . THR B 1 159 ? -15.258 -2.537 -12.742 1 85.69 159 THR B CA 1
ATOM 7002 C C . THR B 1 159 ? -16.688 -2.811 -13.188 1 85.69 159 THR B C 1
ATOM 7004 O O . THR B 1 159 ? -17.281 -3.838 -12.828 1 85.69 159 THR B O 1
ATOM 7007 N N . ALA B 1 160 ? -17.25 -1.933 -13.953 1 82.31 160 ALA B N 1
ATOM 7008 C CA . ALA B 1 160 ? -18.625 -2.053 -14.422 1 82.31 160 ALA B CA 1
ATOM 7009 C C . ALA B 1 160 ? -18.766 -3.166 -15.453 1 82.31 160 ALA B C 1
ATOM 7011 O O . ALA B 1 160 ? -19.828 -3.766 -15.602 1 82.31 160 ALA B O 1
ATOM 7012 N N . GLN B 1 161 ? -17.75 -3.451 -16.188 1 76.5 161 GLN B N 1
ATOM 7013 C CA . GLN B 1 161 ? -17.781 -4.449 -17.25 1 76.5 161 GLN B CA 1
ATOM 7014 C C . GLN B 1 161 ? -17.766 -5.863 -16.672 1 76.5 161 GLN B C 1
ATOM 7016 O O . GLN B 1 161 ? -18.094 -6.824 -17.359 1 76.5 161 GLN B O 1
ATOM 7021 N N . SER B 1 162 ? -17.703 -6.078 -15.461 1 65.5 162 SER B N 1
ATOM 7022 C CA . SER B 1 162 ? -17.766 -7.363 -14.766 1 65.5 162 SER B CA 1
ATOM 7023 C C . SER B 1 162 ? -16.922 -8.422 -15.492 1 65.5 162 SER B C 1
ATOM 7025 O O . SER B 1 162 ? -17.422 -9.516 -15.766 1 65.5 162 SER B O 1
ATOM 7027 N N . ASN B 1 163 ? -15.758 -8.164 -15.836 1 64.19 163 ASN B N 1
ATOM 7028 C CA . ASN B 1 163 ? -14.883 -9.102 -16.531 1 64.19 163 ASN B CA 1
ATOM 7029 C C . ASN B 1 163 ? -14.391 -10.203 -15.602 1 64.19 163 ASN B C 1
ATOM 7031 O O . ASN B 1 163 ? -14.328 -10.016 -14.391 1 64.19 163 ASN B O 1
ATOM 7035 N N . TYR B 1 164 ? -14.352 -11.406 -16.172 1 61.34 164 TYR B N 1
ATOM 7036 C CA . TYR B 1 164 ? -13.789 -12.516 -15.414 1 61.34 164 TYR B CA 1
ATOM 7037 C C . TYR B 1 164 ? -12.273 -12.453 -15.398 1 61.34 164 TYR B C 1
ATOM 7039 O O . TYR B 1 164 ? -11.641 -12.227 -16.438 1 61.34 164 TYR B O 1
ATOM 7047 N N . SER B 1 165 ? -11.758 -12.445 -14.203 1 64.12 165 SER B N 1
ATOM 7048 C CA . SER B 1 165 ? -10.305 -12.391 -14.07 1 64.12 165 SER B CA 1
ATOM 7049 C C . SER B 1 165 ? -9.719 -13.766 -13.797 1 64.12 165 SER B C 1
ATOM 7051 O O . SER B 1 165 ? -10.188 -14.477 -12.898 1 64.12 165 SER B O 1
ATOM 7053 N N . TRP B 1 166 ? -8.883 -14.266 -14.641 1 66.25 166 TRP B N 1
ATOM 7054 C CA . TRP B 1 166 ? -8.133 -15.5 -14.406 1 66.25 166 TRP B CA 1
ATOM 7055 C C . TRP B 1 166 ? -6.738 -15.203 -13.875 1 66.25 166 TRP B C 1
ATOM 7057 O O . TRP B 1 166 ? -5.809 -15.984 -14.086 1 66.25 166 TRP B O 1
ATOM 7067 N N . HIS B 1 167 ? -6.566 -14.047 -13.359 1 67.56 167 HIS B N 1
ATOM 7068 C CA . HIS B 1 167 ? -5.293 -13.633 -12.789 1 67.56 167 HIS B CA 1
ATOM 7069 C C . HIS B 1 167 ? -5.469 -13.148 -11.352 1 67.56 167 HIS B C 1
ATOM 7071 O O . HIS B 1 167 ? -6.574 -13.203 -10.805 1 67.56 167 HIS B O 1
ATOM 7077 N N . THR B 1 168 ? -4.305 -12.977 -10.758 1 75.75 168 THR B N 1
ATOM 7078 C CA . THR B 1 168 ? -4.336 -12.398 -9.422 1 75.75 168 THR B CA 1
ATOM 7079 C C . THR B 1 168 ? -5.164 -11.117 -9.406 1 75.75 168 THR B C 1
ATOM 7081 O O . THR B 1 168 ? -5.344 -10.477 -10.445 1 75.75 168 THR B O 1
ATOM 7084 N N . PRO B 1 169 ? -5.805 -10.789 -8.258 1 84.31 169 PRO B N 1
ATOM 7085 C CA . PRO B 1 169 ? -5.641 -11.414 -6.945 1 84.31 169 PRO B CA 1
ATOM 7086 C C . PRO B 1 169 ? -6.504 -12.656 -6.77 1 84.31 169 PRO B C 1
ATOM 7088 O O . PRO B 1 169 ? -7.453 -12.867 -7.527 1 84.31 169 PRO B O 1
ATOM 7091 N N . GLY B 1 170 ? -6.152 -13.43 -5.863 1 84.88 170 GLY B N 1
ATOM 7092 C CA . GLY B 1 170 ? -6.727 -14.75 -5.637 1 84.88 170 GLY B CA 1
ATOM 7093 C C . GLY B 1 170 ? -8.188 -14.703 -5.227 1 84.88 170 GLY B C 1
ATOM 7094 O O . GLY B 1 170 ? -8.906 -15.695 -5.375 1 84.88 170 GLY B O 1
ATOM 7095 N N . HIS B 1 171 ? -8.641 -13.555 -4.711 1 87.44 171 HIS B N 1
ATOM 7096 C CA . HIS B 1 171 ? -10.023 -13.5 -4.246 1 87.44 171 HIS B CA 1
ATOM 7097 C C . HIS B 1 171 ? -10.992 -13.336 -5.414 1 87.44 171 HIS B C 1
ATOM 7099 O O . HIS B 1 171 ? -12.203 -13.523 -5.254 1 87.44 171 HIS B O 1
ATOM 7105 N N . GLY B 1 172 ? -10.484 -13 -6.598 1 86.12 172 GLY B N 1
ATOM 7106 C CA . GLY B 1 172 ? -11.297 -12.992 -7.805 1 86.12 172 GLY B CA 1
ATOM 7107 C C . GLY B 1 172 ? -12.469 -12.023 -7.734 1 86.12 172 GLY B C 1
ATOM 7108 O O . GLY B 1 172 ? -13.609 -12.414 -7.98 1 86.12 172 GLY B O 1
ATOM 7109 N N . GLY B 1 173 ? -12.211 -10.805 -7.422 1 85.81 173 GLY B N 1
ATOM 7110 C CA . GLY B 1 173 ? -13.258 -9.797 -7.352 1 85.81 173 GLY B CA 1
ATOM 7111 C C . GLY B 1 173 ? -14.164 -9.961 -6.145 1 85.81 173 GLY B C 1
ATOM 7112 O O . GLY B 1 173 ? -15.297 -9.484 -6.148 1 85.81 173 GLY B O 1
ATOM 7113 N N . GLY B 1 174 ? -13.766 -10.68 -5.211 1 90.44 174 GLY B N 1
ATOM 7114 C CA . GLY B 1 174 ? -14.531 -10.844 -3.98 1 90.44 174 GLY B CA 1
ATOM 7115 C C . GLY B 1 174 ? -15.18 -12.211 -3.857 1 90.44 174 GLY B C 1
ATOM 7116 O O . GLY B 1 174 ? -15.664 -12.578 -2.787 1 90.44 174 GLY B O 1
ATOM 7117 N N . VAL B 1 175 ? -15.125 -13.062 -4.84 1 89.56 175 VAL B N 1
ATOM 7118 C CA . VAL B 1 175 ? -15.797 -14.359 -4.871 1 89.56 175 VAL B CA 1
ATOM 7119 C C . VAL B 1 175 ? -15.234 -15.258 -3.775 1 89.56 175 VAL B C 1
ATOM 7121 O O . VAL B 1 175 ? -15.984 -15.945 -3.078 1 89.56 175 VAL B O 1
ATOM 7124 N N . ALA B 1 176 ? -13.945 -15.25 -3.613 1 92.69 176 ALA B N 1
ATOM 7125 C CA . ALA B 1 176 ? -13.312 -16.109 -2.613 1 92.69 176 ALA B CA 1
ATOM 7126 C C . ALA B 1 176 ? -13.82 -15.781 -1.212 1 92.69 176 ALA B C 1
ATOM 7128 O O . ALA B 1 176 ? -14 -16.688 -0.388 1 92.69 176 ALA B O 1
ATOM 7129 N N . TYR B 1 177 ? -14.039 -14.516 -0.902 1 93.88 177 TYR B N 1
ATOM 7130 C CA . TYR B 1 177 ? -14.508 -14.102 0.416 1 93.88 177 TYR B CA 1
ATOM 7131 C C . TYR B 1 177 ? -15.875 -14.688 0.718 1 93.88 177 TYR B C 1
ATOM 7133 O O . TYR B 1 177 ? -16.172 -15.023 1.867 1 93.88 177 TYR B O 1
ATOM 7141 N N . ARG B 1 178 ? -16.641 -14.867 -0.289 1 91.69 178 ARG B N 1
ATOM 7142 C CA . ARG B 1 178 ? -18.016 -15.344 -0.103 1 91.69 178 ARG B CA 1
ATOM 7143 C C . ARG B 1 178 ? -18.031 -16.828 0.23 1 91.69 178 ARG B C 1
ATOM 7145 O O . ARG B 1 178 ? -19.078 -17.375 0.592 1 91.69 178 ARG B O 1
ATOM 7152 N N . LYS B 1 179 ? -16.922 -17.438 0.254 1 92.5 179 LYS B N 1
ATOM 7153 C CA . LYS B 1 179 ? -16.844 -18.875 0.478 1 92.5 179 LYS B CA 1
ATOM 7154 C C . LYS B 1 179 ? -16.562 -19.188 1.946 1 92.5 179 LYS B C 1
ATOM 7156 O O . LYS B 1 179 ? -16.344 -20.359 2.309 1 92.5 179 LYS B O 1
ATOM 7161 N N . SER B 1 180 ? -16.562 -18.25 2.801 1 93.06 180 SER B N 1
ATOM 7162 C CA . SER B 1 180 ? -16.359 -18.406 4.238 1 93.06 180 SER B CA 1
ATOM 7163 C C . SER B 1 180 ? -17.156 -17.359 5.02 1 93.06 180 SER B C 1
ATOM 7165 O O . SER B 1 180 ? -17.391 -16.25 4.523 1 93.06 180 SER B O 1
ATOM 7167 N N . PRO B 1 181 ? -17.594 -17.703 6.285 1 92.88 181 PRO B N 1
ATOM 7168 C CA . PRO B 1 181 ? -18.344 -16.734 7.078 1 92.88 181 PRO B CA 1
ATOM 7169 C C . PRO B 1 181 ? -17.547 -15.453 7.344 1 92.88 181 PRO B C 1
ATOM 7171 O O . PRO B 1 181 ? -18.078 -14.352 7.199 1 92.88 181 PRO B O 1
ATOM 7174 N N . VAL B 1 182 ? -16.312 -15.625 7.719 1 94.31 182 VAL B N 1
ATOM 7175 C CA . VAL B 1 182 ? -15.492 -14.453 7.996 1 94.31 182 VAL B CA 1
ATOM 7176 C C . VAL B 1 182 ? -15.281 -13.648 6.711 1 94.31 182 VAL B C 1
ATOM 7178 O O . VAL B 1 182 ? -15.289 -12.422 6.73 1 94.31 182 VAL B O 1
ATOM 7181 N N . GLY B 1 183 ? -15.047 -14.359 5.598 1 95 183 GLY B N 1
ATOM 7182 C CA . GLY B 1 183 ? -14.938 -13.695 4.309 1 95 183 GLY B CA 1
ATOM 7183 C C . GLY B 1 183 ? -16.188 -12.922 3.928 1 95 183 GLY B C 1
ATOM 7184 O O . GLY B 1 183 ? -16.094 -11.82 3.369 1 95 183 GLY B O 1
ATOM 7185 N N . GLN B 1 184 ? -17.359 -13.469 4.254 1 93.69 184 GLN B N 1
ATOM 7186 C CA . GLN B 1 184 ? -18.625 -12.797 3.996 1 93.69 184 GLN B CA 1
ATOM 7187 C C . GLN B 1 184 ? -18.719 -11.477 4.762 1 93.69 184 GLN B C 1
ATOM 7189 O O . GLN B 1 184 ? -19.203 -10.477 4.23 1 93.69 184 GLN B O 1
ATOM 7194 N N . ALA B 1 185 ? -18.312 -11.57 5.969 1 94 185 ALA B N 1
ATOM 7195 C CA . ALA B 1 185 ? -18.297 -10.352 6.773 1 94 185 ALA B CA 1
ATOM 7196 C C . ALA B 1 185 ? -17.391 -9.281 6.137 1 94 185 ALA B C 1
ATOM 7198 O O . ALA B 1 185 ? -17.766 -8.109 6.086 1 94 185 ALA B O 1
ATOM 7199 N N . PHE B 1 186 ? -16.266 -9.68 5.66 1 96.19 186 PHE B N 1
ATOM 7200 C CA . PHE B 1 186 ? -15.32 -8.781 5.02 1 96.19 186 PHE B CA 1
ATOM 7201 C C . PHE B 1 186 ? -15.906 -8.203 3.738 1 96.19 186 PHE B C 1
ATOM 7203 O O . PHE B 1 186 ? -15.789 -7 3.484 1 96.19 186 PHE B O 1
ATOM 7210 N N . HIS B 1 187 ? -16.516 -9.07 2.943 1 94.56 187 HIS B N 1
ATOM 7211 C CA . HIS B 1 187 ? -17.172 -8.672 1.698 1 94.56 187 HIS B CA 1
ATOM 7212 C C . HIS B 1 187 ? -18.25 -7.629 1.947 1 94.56 187 HIS B C 1
ATOM 7214 O O . HIS B 1 187 ? -18.344 -6.633 1.225 1 94.56 187 HIS B O 1
ATOM 7220 N N . GLN B 1 188 ? -19.047 -7.805 2.957 1 93.19 188 GLN B N 1
ATOM 7221 C CA . GLN B 1 188 ? -20.141 -6.891 3.279 1 93.19 188 GLN B CA 1
ATOM 7222 C C . GLN B 1 188 ? -19.609 -5.57 3.828 1 93.19 188 GLN B C 1
ATOM 7224 O O . GLN B 1 188 ? -20.172 -4.508 3.549 1 93.19 188 GLN B O 1
ATOM 7229 N N . PHE B 1 189 ? -18.594 -5.633 4.559 1 93.38 189 PHE B N 1
ATOM 7230 C CA . PHE B 1 189 ? -18.031 -4.445 5.191 1 93.38 189 PHE B CA 1
ATOM 7231 C C . PHE B 1 189 ? -17.438 -3.506 4.152 1 93.38 189 PHE B C 1
ATOM 7233 O O . PHE B 1 189 ? -17.719 -2.309 4.152 1 93.38 189 PHE B O 1
ATOM 7240 N N . PHE B 1 190 ? -16.609 -3.998 3.189 1 94.31 190 PHE B N 1
ATOM 7241 C CA . PHE B 1 190 ? -15.875 -3.158 2.246 1 94.31 190 PHE B CA 1
ATOM 7242 C C . PHE B 1 190 ? -16.688 -2.945 0.973 1 94.31 190 PHE B C 1
ATOM 7244 O O . PHE B 1 190 ? -16.469 -1.972 0.248 1 94.31 190 PHE B O 1
ATOM 7251 N N . GLY B 1 191 ? -17.562 -3.828 0.663 1 91.19 191 GLY B N 1
ATOM 7252 C CA . GLY B 1 191 ? -18.469 -3.656 -0.467 1 91.19 191 GLY B CA 1
ATOM 7253 C C . GLY B 1 191 ? -17.922 -4.238 -1.757 1 91.19 191 GLY B C 1
ATOM 7254 O O . GLY B 1 191 ? -16.719 -4.426 -1.9 1 91.19 191 GLY B O 1
ATOM 7255 N N . GLU B 1 192 ? -18.766 -4.449 -2.715 1 89.5 192 GLU B N 1
ATOM 7256 C CA . GLU B 1 192 ? -18.484 -5.156 -3.961 1 89.5 192 GLU B CA 1
ATOM 7257 C C . GLU B 1 192 ? -17.562 -4.336 -4.867 1 89.5 192 GLU B C 1
ATOM 7259 O O . GLU B 1 192 ? -16.641 -4.871 -5.473 1 89.5 192 GLU B O 1
ATOM 7264 N N . ASN B 1 193 ? -17.797 -3.025 -4.977 1 90.38 193 ASN B N 1
ATOM 7265 C CA . ASN B 1 193 ? -16.984 -2.186 -5.852 1 90.38 193 ASN B CA 1
ATOM 7266 C C . ASN B 1 193 ? -15.531 -2.164 -5.422 1 90.38 193 ASN B C 1
ATOM 7268 O O . ASN B 1 193 ? -14.625 -2.172 -6.262 1 90.38 193 ASN B O 1
ATOM 7272 N N . THR B 1 194 ? -15.383 -2.131 -4.031 1 92.88 194 THR B N 1
ATOM 7273 C CA . THR B 1 194 ? -14.023 -2.135 -3.506 1 92.88 194 THR B CA 1
ATOM 7274 C C . THR B 1 194 ? -13.289 -3.416 -3.902 1 92.88 194 THR B C 1
ATOM 7276 O O . THR B 1 194 ? -12.133 -3.373 -4.316 1 92.88 194 THR B O 1
ATOM 7279 N N . LEU B 1 195 ? -13.961 -4.543 -3.854 1 92.25 195 LEU B N 1
ATOM 7280 C CA . LEU B 1 195 ? -13.344 -5.84 -4.113 1 92.25 195 LEU B CA 1
ATOM 7281 C C . LEU B 1 195 ? -13.188 -6.078 -5.613 1 92.25 195 LEU B C 1
ATOM 7283 O O . LEU B 1 195 ? -12.18 -6.629 -6.059 1 92.25 195 LEU B O 1
ATOM 7287 N N . ARG B 1 196 ? -14.086 -5.621 -6.441 1 89.31 196 ARG B N 1
ATOM 7288 C CA . ARG B 1 196 ? -14.039 -5.801 -7.891 1 89.31 196 ARG B CA 1
ATOM 7289 C C . ARG B 1 196 ? -12.992 -4.891 -8.523 1 89.31 196 ARG B C 1
ATOM 7291 O O . ARG B 1 196 ? -12.445 -5.203 -9.578 1 89.31 196 ARG B O 1
ATOM 7298 N N . SER B 1 197 ? -12.719 -3.777 -7.832 1 90.62 197 SER B N 1
ATOM 7299 C CA . SER B 1 197 ? -11.758 -2.828 -8.375 1 90.62 197 SER B CA 1
ATOM 7300 C C . SER B 1 197 ? -10.336 -3.17 -7.945 1 90.62 197 SER B C 1
ATOM 7302 O O . SER B 1 197 ? -9.375 -2.512 -8.359 1 90.62 197 SER B O 1
ATOM 7304 N N . ASP B 1 198 ? -10.234 -4.098 -7.059 1 91.12 198 ASP B N 1
ATOM 7305 C CA . ASP B 1 198 ? -8.914 -4.633 -6.734 1 91.12 198 ASP B CA 1
ATOM 7306 C C . ASP B 1 198 ? -8.438 -5.609 -7.805 1 91.12 198 ASP B C 1
ATOM 7308 O O . ASP B 1 198 ? -8.812 -6.781 -7.797 1 91.12 198 ASP B O 1
ATOM 7312 N N . LEU B 1 199 ? -7.5 -5.164 -8.68 1 83.12 199 LEU B N 1
ATOM 7313 C CA . LEU B 1 199 ? -7.129 -5.883 -9.891 1 83.12 199 LEU B CA 1
ATOM 7314 C C . LEU B 1 199 ? -5.621 -6.094 -9.961 1 83.12 199 LEU B C 1
ATOM 7316 O O . LEU B 1 199 ? -4.891 -5.676 -9.062 1 83.12 199 LEU B O 1
ATOM 7320 N N . SER B 1 200 ? -5.219 -6.793 -10.992 1 77.69 200 SER B N 1
ATOM 7321 C CA . SER B 1 200 ? -3.803 -7.059 -11.227 1 77.69 200 SER B CA 1
ATOM 7322 C C . SER B 1 200 ? -3.254 -6.199 -12.359 1 77.69 200 SER B C 1
ATOM 7324 O O . SER B 1 200 ? -4.016 -5.676 -13.172 1 77.69 200 SER B O 1
ATOM 7326 N N . VAL B 1 201 ? -1.988 -6.082 -12.375 1 63.19 201 VAL B N 1
ATOM 7327 C CA . VAL B 1 201 ? -1.232 -5.309 -13.352 1 63.19 201 VAL B CA 1
ATOM 7328 C C . VAL B 1 201 ? -1.45 -5.891 -14.75 1 63.19 201 VAL B C 1
ATOM 7330 O O . VAL B 1 201 ? -1.159 -5.234 -15.75 1 63.19 201 VAL B O 1
ATOM 7333 N N . SER B 1 202 ? -2.076 -6.891 -14.797 1 61.78 202 SER B N 1
ATOM 7334 C CA . SER B 1 202 ? -2.273 -7.578 -16.062 1 61.78 202 SER B CA 1
ATOM 7335 C C . SER B 1 202 ? -3.436 -6.969 -16.844 1 61.78 202 SER B C 1
ATOM 7337 O O . SER B 1 202 ? -3.713 -7.383 -17.984 1 61.78 202 SER B O 1
ATOM 7339 N N . VAL B 1 203 ? -3.939 -5.875 -16.312 1 65.69 203 VAL B N 1
ATOM 7340 C CA . VAL B 1 203 ? -5.027 -5.199 -17 1 65.69 203 VAL B CA 1
ATOM 7341 C C . VAL B 1 203 ? -4.465 -4.055 -17.844 1 65.69 203 VAL B C 1
ATOM 7343 O O . VAL B 1 203 ? -4.289 -2.939 -17.344 1 65.69 203 VAL B O 1
ATOM 7346 N N . PRO B 1 204 ? -4.219 -4.285 -19.094 1 69.19 204 PRO B N 1
ATOM 7347 C CA . PRO B 1 204 ? -3.525 -3.305 -19.938 1 69.19 204 PRO B CA 1
ATOM 7348 C C . PRO B 1 204 ? -4.289 -1.988 -20.062 1 69.19 204 PRO B C 1
ATOM 7350 O O . PRO B 1 204 ? -3.68 -0.93 -20.234 1 69.19 204 PRO B O 1
ATOM 7353 N N . GLU B 1 205 ? -5.578 -2.064 -19.906 1 76.5 205 GLU B N 1
ATOM 7354 C CA . GLU B 1 205 ? -6.41 -0.884 -20.109 1 76.5 205 GLU B CA 1
ATOM 7355 C C . GLU B 1 205 ? -6.117 0.187 -19.062 1 76.5 205 GLU B C 1
ATOM 7357 O O . GLU B 1 205 ? -6.379 1.37 -19.297 1 76.5 205 GLU B O 1
ATOM 7362 N N . LEU B 1 206 ? -5.609 -0.232 -17.969 1 83.19 206 LEU B N 1
ATOM 7363 C CA . LEU B 1 206 ? -5.367 0.711 -16.891 1 83.19 206 LEU B CA 1
ATOM 7364 C C . LEU B 1 206 ? -3.92 1.192 -16.891 1 83.19 206 LEU B C 1
ATOM 7366 O O . LEU B 1 206 ? -3.557 2.098 -16.141 1 83.19 206 LEU B O 1
ATOM 7370 N N . GLY B 1 207 ? -3.148 0.619 -17.781 1 82.75 207 GLY B N 1
ATOM 7371 C CA . GLY B 1 207 ? -1.736 0.961 -17.812 1 82.75 207 GLY B CA 1
ATOM 7372 C C . GLY B 1 207 ? -0.933 0.266 -16.734 1 82.75 207 GLY B C 1
ATOM 7373 O O . GLY B 1 207 ? -1.366 -0.75 -16.188 1 82.75 207 GLY B O 1
ATOM 7374 N N . SER B 1 208 ? 0.332 0.727 -16.594 1 84.94 208 SER B N 1
ATOM 7375 C CA . SER B 1 208 ? 1.245 0.086 -15.656 1 84.94 208 SER B CA 1
ATOM 7376 C C . SER B 1 208 ? 1.964 1.118 -14.797 1 84.94 208 SER B C 1
ATOM 7378 O O . SER B 1 208 ? 2.512 2.096 -15.312 1 84.94 208 SER B O 1
ATOM 7380 N N . LEU B 1 209 ? 1.848 0.894 -13.5 1 85.88 209 LEU B N 1
ATOM 7381 C CA . LEU B 1 209 ? 2.584 1.732 -12.555 1 85.88 209 LEU B CA 1
ATOM 7382 C C . LEU B 1 209 ? 4.09 1.578 -12.758 1 85.88 209 LEU B C 1
ATOM 7384 O O . LEU B 1 209 ? 4.848 2.52 -12.516 1 85.88 209 LEU B O 1
ATOM 7388 N N . LEU B 1 210 ? 4.559 0.463 -13.25 1 83.56 210 LEU B N 1
ATOM 7389 C CA . LEU B 1 210 ? 5.977 0.161 -13.406 1 83.56 210 LEU B CA 1
ATOM 7390 C C . LEU B 1 210 ? 6.539 0.821 -14.664 1 83.56 210 LEU B C 1
ATOM 7392 O O . LEU B 1 210 ? 7.727 1.151 -14.719 1 83.56 210 LEU B O 1
ATOM 7396 N N . ASP B 1 211 ? 5.672 1.042 -15.617 1 85.69 211 ASP B N 1
ATOM 7397 C CA . ASP B 1 211 ? 6.113 1.609 -16.891 1 85.69 211 ASP B CA 1
ATOM 7398 C C . ASP B 1 211 ? 5.52 3 -17.109 1 85.69 211 ASP B C 1
ATOM 7400 O O . ASP B 1 211 ? 5.922 3.713 -18.031 1 85.69 211 ASP B O 1
ATOM 7404 N N . HIS B 1 212 ? 4.633 3.375 -16.25 1 90.94 212 HIS B N 1
ATOM 7405 C CA . HIS B 1 212 ? 3.967 4.668 -16.344 1 90.94 212 HIS B CA 1
ATOM 7406 C C . HIS B 1 212 ? 3.314 4.863 -17.703 1 90.94 212 HIS B C 1
ATOM 7408 O O . HIS B 1 212 ? 3.668 5.789 -18.438 1 90.94 212 HIS B O 1
ATOM 7414 N N . THR B 1 213 ? 2.35 4.062 -18.016 1 90.69 213 THR B N 1
ATOM 7415 C CA . THR B 1 213 ? 1.669 4.102 -19.297 1 90.69 213 THR B CA 1
ATOM 7416 C C . THR B 1 213 ? 0.157 4.184 -19.109 1 90.69 213 THR B C 1
ATOM 7418 O O . THR B 1 213 ? -0.343 4.027 -18 1 90.69 213 THR B O 1
ATOM 7421 N N . GLY B 1 214 ? -0.542 4.523 -20.203 1 93.31 214 GLY B N 1
ATOM 7422 C CA . GLY B 1 214 ? -1.996 4.48 -20.203 1 93.31 214 GLY B CA 1
ATOM 7423 C C . GLY B 1 214 ? -2.631 5.562 -19.359 1 93.31 214 GLY B C 1
ATOM 7424 O O . GLY B 1 214 ? -2.094 6.668 -19.234 1 93.31 214 GLY B O 1
ATOM 7425 N N . PRO B 1 215 ? -3.828 5.203 -18.844 1 95.06 215 PRO B N 1
ATOM 7426 C CA . PRO B 1 215 ? -4.531 6.16 -17.984 1 95.06 215 PRO B CA 1
ATOM 7427 C C . PRO B 1 215 ? -3.705 6.586 -16.781 1 95.06 215 PRO B C 1
ATOM 7429 O O . PRO B 1 215 ? -3.852 7.711 -16.297 1 95.06 215 PRO B O 1
ATOM 7432 N N . LEU B 1 216 ? -2.881 5.719 -16.359 1 95.81 216 LEU B N 1
ATOM 7433 C CA . LEU B 1 216 ? -2.004 6.074 -15.242 1 95.81 216 LEU B CA 1
ATOM 7434 C C . LEU B 1 216 ? -1.046 7.191 -15.641 1 95.81 216 LEU B C 1
ATOM 7436 O O . LEU B 1 216 ? -0.848 8.141 -14.883 1 95.81 216 LEU B O 1
ATOM 7440 N N . ALA B 1 217 ? -0.457 7.051 -16.781 1 96.31 217 ALA B N 1
ATOM 7441 C CA . ALA B 1 217 ? 0.442 8.094 -17.281 1 96.31 217 ALA B CA 1
ATOM 7442 C C . ALA B 1 217 ? -0.288 9.422 -17.422 1 96.31 217 ALA B C 1
ATOM 7444 O O . ALA B 1 217 ? 0.27 10.477 -17.125 1 96.31 217 ALA B O 1
ATOM 7445 N N . GLU B 1 218 ? -1.494 9.344 -17.906 1 97.5 218 GLU B N 1
ATOM 7446 C CA . GLU B 1 218 ? -2.305 10.547 -18.047 1 97.5 218 GLU B CA 1
ATOM 7447 C C . GLU B 1 218 ? -2.584 11.188 -16.688 1 97.5 218 GLU B C 1
ATOM 7449 O O . GLU B 1 218 ? -2.561 12.414 -16.562 1 97.5 218 GLU B O 1
ATOM 7454 N N . ALA B 1 219 ? -2.904 10.344 -15.758 1 98 219 ALA B N 1
ATOM 7455 C CA . ALA B 1 219 ? -3.16 10.828 -14.398 1 98 219 ALA B CA 1
ATOM 7456 C C . ALA B 1 219 ? -1.925 11.516 -13.82 1 98 219 ALA B C 1
ATOM 7458 O O . ALA B 1 219 ? -2.029 12.57 -13.195 1 98 219 ALA B O 1
ATOM 7459 N N . GLU B 1 220 ? -0.76 10.922 -14.023 1 98.38 220 GLU B N 1
ATOM 7460 C CA . GLU B 1 220 ? 0.49 11.492 -13.531 1 98.38 220 GLU B CA 1
ATOM 7461 C C . GLU B 1 220 ? 0.802 12.812 -14.234 1 98.38 220 GLU B C 1
ATOM 7463 O O . GLU B 1 220 ? 1.252 13.766 -13.602 1 98.38 220 GLU B O 1
ATOM 7468 N N . ALA B 1 221 ? 0.573 12.875 -15.492 1 98.19 221 ALA B N 1
ATOM 7469 C CA . ALA B 1 221 ? 0.79 14.109 -16.25 1 98.19 221 ALA B CA 1
ATOM 7470 C C . ALA B 1 221 ? -0.136 15.219 -15.758 1 98.19 221 ALA B C 1
ATOM 7472 O O . ALA B 1 221 ? 0.278 16.375 -15.641 1 98.19 221 ALA B O 1
ATOM 7473 N N . ARG B 1 222 ? -1.375 14.836 -15.562 1 97.88 222 ARG B N 1
ATOM 7474 C CA . ARG B 1 222 ? -2.334 15.789 -15.023 1 97.88 222 ARG B CA 1
ATOM 7475 C C . ARG B 1 222 ? -1.896 16.297 -13.648 1 97.88 222 ARG B C 1
ATOM 7477 O O . ARG B 1 222 ? -1.979 17.484 -13.367 1 97.88 222 ARG B O 1
ATOM 7484 N N . ALA B 1 223 ? -1.455 15.422 -12.812 1 98.5 223 ALA B N 1
ATOM 7485 C CA . ALA B 1 223 ? -0.951 15.812 -11.5 1 98.5 223 ALA B CA 1
ATOM 7486 C C . ALA B 1 223 ? 0.255 16.734 -11.625 1 98.5 223 ALA B C 1
ATOM 7488 O O . ALA B 1 223 ? 0.373 17.719 -10.891 1 98.5 223 ALA B O 1
ATOM 7489 N N . ALA B 1 224 ? 1.188 16.406 -12.531 1 98.56 224 ALA B N 1
ATOM 7490 C CA . ALA B 1 224 ? 2.35 17.266 -12.758 1 98.56 224 ALA B CA 1
ATOM 7491 C C . ALA B 1 224 ? 1.921 18.703 -13.086 1 98.56 224 ALA B C 1
ATOM 7493 O O . ALA B 1 224 ? 2.445 19.656 -12.508 1 98.56 224 ALA B O 1
ATOM 7494 N N . ARG B 1 225 ? 0.935 18.828 -13.906 1 97.94 225 ARG B N 1
ATOM 7495 C CA . ARG B 1 225 ? 0.429 20.156 -14.281 1 97.94 225 ARG B CA 1
ATOM 7496 C C . ARG B 1 225 ? -0.196 20.859 -13.078 1 97.94 225 ARG B C 1
ATOM 7498 O O . ARG B 1 225 ? 0.075 22.031 -12.836 1 97.94 225 ARG B O 1
ATOM 7505 N N . ASN B 1 226 ? -0.999 20.125 -12.352 1 97.75 226 ASN B N 1
ATOM 7506 C CA . ASN B 1 226 ? -1.718 20.719 -11.234 1 97.75 226 ASN B CA 1
ATOM 7507 C C . ASN B 1 226 ? -0.763 21.188 -10.141 1 97.75 226 ASN B C 1
ATOM 7509 O O . ASN B 1 226 ? -0.998 22.219 -9.5 1 97.75 226 ASN B O 1
ATOM 7513 N N . PHE B 1 227 ? 0.342 20.484 -9.898 1 98.31 227 PHE B N 1
ATOM 7514 C CA . PHE B 1 227 ? 1.246 20.812 -8.797 1 98.31 227 PHE B CA 1
ATOM 7515 C C . PHE B 1 227 ? 2.406 21.672 -9.281 1 98.31 227 PHE B C 1
ATOM 7517 O O . PHE B 1 227 ? 3.271 22.062 -8.492 1 98.31 227 PHE B O 1
ATOM 7524 N N . GLY B 1 228 ? 2.48 21.969 -10.594 1 97.25 228 GLY B N 1
ATOM 7525 C CA . GLY B 1 228 ? 3.51 22.828 -11.156 1 97.25 228 GLY B CA 1
ATOM 7526 C C . GLY B 1 228 ? 4.828 22.109 -11.383 1 97.25 228 GLY B C 1
ATOM 7527 O O . GLY B 1 228 ? 5.895 22.734 -11.32 1 97.25 228 GLY B O 1
ATOM 7528 N N . ALA B 1 229 ? 4.848 20.828 -11.57 1 98.31 229 ALA B N 1
ATOM 7529 C CA . ALA B 1 229 ? 6.055 20.031 -11.766 1 98.31 229 ALA B CA 1
ATOM 7530 C C . ALA B 1 229 ? 6.242 19.672 -13.242 1 98.31 229 ALA B C 1
ATOM 7532 O O . ALA B 1 229 ? 5.293 19.719 -14.023 1 98.31 229 ALA B O 1
ATOM 7533 N N . ASP B 1 230 ? 7.461 19.391 -13.641 1 98 230 ASP B N 1
ATOM 7534 C CA . ASP B 1 230 ? 7.734 18.859 -14.969 1 98 230 ASP B CA 1
ATOM 7535 C C . ASP B 1 230 ? 7.359 17.391 -15.055 1 98 230 ASP B C 1
ATOM 7537 O O . ASP B 1 230 ? 6.918 16.906 -16.109 1 98 230 ASP B O 1
ATOM 7541 N N . HIS B 1 231 ? 7.582 16.609 -13.984 1 98.06 231 HIS B N 1
ATOM 7542 C CA . HIS B 1 231 ? 7.246 15.195 -13.867 1 98.06 231 HIS B CA 1
ATOM 7543 C C . HIS B 1 231 ? 6.598 14.891 -12.523 1 98.06 231 HIS B C 1
ATOM 7545 O O . HIS B 1 231 ? 6.93 15.516 -11.516 1 98.06 231 HIS B O 1
ATOM 7551 N N . THR B 1 232 ? 5.66 14.055 -12.523 1 98.69 232 THR B N 1
ATOM 7552 C CA . THR B 1 232 ? 5.078 13.523 -11.297 1 98.69 232 THR B CA 1
ATOM 7553 C C . THR B 1 232 ? 4.945 12.008 -11.359 1 98.69 232 THR B C 1
ATOM 7555 O O . THR B 1 232 ? 4.59 11.453 -12.406 1 98.69 232 THR B O 1
ATOM 7558 N N . PHE B 1 233 ? 5.246 11.312 -10.297 1 98.69 233 PHE B N 1
ATOM 7559 C CA . PHE B 1 233 ? 5.129 9.867 -10.18 1 98.69 233 PHE B CA 1
ATOM 7560 C C . PHE B 1 233 ? 4.289 9.484 -8.969 1 98.69 233 PHE B C 1
ATOM 7562 O O . PHE B 1 233 ? 4.48 10.031 -7.875 1 98.69 233 PHE B O 1
ATOM 7569 N N . PHE B 1 234 ? 3.336 8.578 -9.172 1 98.38 234 PHE B N 1
ATOM 7570 C CA . PHE B 1 234 ? 2.506 8.078 -8.078 1 98.38 234 PHE B CA 1
ATOM 7571 C C . PHE B 1 234 ? 3.23 6.988 -7.305 1 98.38 234 PHE B C 1
ATOM 7573 O O . PHE B 1 234 ? 3.857 6.109 -7.898 1 98.38 234 PHE B O 1
ATOM 7580 N N . VAL B 1 235 ? 3.25 7.121 -5.988 1 98.31 235 VAL B N 1
ATOM 7581 C CA . VAL B 1 235 ? 3.855 6.148 -5.086 1 98.31 235 VAL B CA 1
ATOM 7582 C C . VAL B 1 235 ? 2.797 5.594 -4.137 1 98.31 235 VAL B C 1
ATOM 7584 O O . VAL B 1 235 ? 1.997 6.352 -3.58 1 98.31 235 VAL B O 1
ATOM 7587 N N . ILE B 1 236 ? 2.781 4.277 -3.855 1 97 236 ILE B N 1
ATOM 7588 C CA . ILE B 1 236 ? 1.654 3.67 -3.156 1 97 236 ILE B CA 1
ATOM 7589 C C . ILE B 1 236 ? 2.127 3.078 -1.831 1 97 236 ILE B C 1
ATOM 7591 O O . ILE B 1 236 ? 1.458 2.219 -1.253 1 97 236 ILE B O 1
ATOM 7595 N N . ASN B 1 237 ? 3.297 3.424 -1.376 1 97.12 237 ASN B N 1
ATOM 7596 C CA . ASN B 1 237 ? 3.803 2.947 -0.093 1 97.12 237 ASN B CA 1
ATOM 7597 C C . ASN B 1 237 ? 4.332 4.098 0.762 1 97.12 237 ASN B C 1
ATOM 7599 O O . ASN B 1 237 ? 5.34 3.949 1.451 1 97.12 237 ASN B O 1
ATOM 7603 N N . GLY B 1 238 ? 3.719 5.289 0.675 1 96.31 238 GLY B N 1
ATOM 7604 C CA . GLY B 1 238 ? 4.012 6.426 1.528 1 96.31 238 GLY B CA 1
ATOM 7605 C C . GLY B 1 238 ? 5.223 7.219 1.072 1 96.31 238 GLY B C 1
ATOM 7606 O O . GLY B 1 238 ? 5.945 6.793 0.169 1 96.31 238 GLY B O 1
ATOM 7607 N N . THR B 1 239 ? 5.406 8.359 1.705 1 97 239 THR B N 1
ATOM 7608 C CA . THR B 1 239 ? 6.531 9.227 1.384 1 97 239 THR B CA 1
ATOM 7609 C C . THR B 1 239 ? 7.844 8.625 1.874 1 97 239 THR B C 1
ATOM 7611 O O . THR B 1 239 ? 8.906 8.891 1.309 1 97 239 THR B O 1
ATOM 7614 N N . SER B 1 240 ? 7.773 7.773 2.938 1 95.5 240 SER B N 1
ATOM 7615 C CA . SER B 1 240 ? 8.977 7.055 3.342 1 95.5 240 SER B CA 1
ATOM 7616 C C . SER B 1 240 ? 9.617 6.328 2.16 1 95.5 240 SER B C 1
ATOM 7618 O O . SER B 1 240 ? 10.836 6.355 1.991 1 95.5 240 SER B O 1
ATOM 7620 N N . THR B 1 241 ? 8.766 5.723 1.351 1 97.62 241 THR B N 1
ATOM 7621 C CA . THR B 1 241 ? 9.258 5.023 0.168 1 97.62 241 THR B CA 1
ATOM 7622 C C . THR B 1 241 ? 9.617 6.016 -0.935 1 97.62 241 THR B C 1
ATOM 7624 O O . THR B 1 241 ? 10.609 5.832 -1.641 1 97.62 241 THR B O 1
ATOM 7627 N N . ALA B 1 242 ? 8.812 7.078 -1.081 1 98.44 242 ALA B N 1
ATOM 7628 C CA . ALA B 1 242 ? 9.102 8.102 -2.08 1 98.44 242 ALA B CA 1
ATOM 7629 C C . ALA B 1 242 ? 10.5 8.688 -1.876 1 98.44 242 ALA B C 1
ATOM 7631 O O . ALA B 1 242 ? 11.242 8.875 -2.84 1 98.44 242 ALA B O 1
ATOM 7632 N N . ASN B 1 243 ? 10.836 8.984 -0.624 1 98.38 243 ASN B N 1
ATOM 7633 C CA . ASN B 1 243 ? 12.164 9.508 -0.311 1 98.38 243 ASN B CA 1
ATOM 7634 C C . ASN B 1 243 ? 13.266 8.539 -0.729 1 98.38 243 ASN B C 1
ATOM 7636 O O . ASN B 1 243 ? 14.273 8.945 -1.298 1 98.38 243 ASN B O 1
ATOM 7640 N N . LYS B 1 244 ? 13.078 7.293 -0.464 1 97.94 244 LYS B N 1
ATOM 7641 C CA . LYS B 1 244 ? 14.07 6.281 -0.805 1 97.94 244 LYS B CA 1
ATOM 7642 C C . LYS B 1 244 ? 14.234 6.16 -2.318 1 97.94 244 LYS B C 1
ATOM 7644 O O . LYS B 1 244 ? 15.344 5.922 -2.811 1 97.94 244 LYS B O 1
ATOM 7649 N N . ILE B 1 245 ? 13.125 6.27 -3.066 1 98.31 245 ILE B N 1
ATOM 7650 C CA . ILE B 1 245 ? 13.188 6.23 -4.523 1 98.31 245 ILE B CA 1
ATOM 7651 C C . ILE B 1 245 ? 14.07 7.371 -5.031 1 98.31 245 ILE B C 1
ATOM 7653 O O . ILE B 1 245 ? 14.961 7.152 -5.852 1 98.31 245 ILE B O 1
ATOM 7657 N N . VAL B 1 246 ? 13.836 8.578 -4.523 1 98.62 246 VAL B N 1
ATOM 7658 C CA . VAL B 1 246 ? 14.602 9.75 -4.934 1 98.62 246 VAL B CA 1
ATOM 7659 C C . VAL B 1 246 ? 16.094 9.523 -4.645 1 98.62 246 VAL B C 1
ATOM 7661 O O . VAL B 1 246 ? 16.938 9.734 -5.516 1 98.62 246 VAL B O 1
ATOM 7664 N N . TRP B 1 247 ? 16.422 9.055 -3.508 1 98.31 247 TRP B N 1
ATOM 7665 C CA . TRP B 1 247 ? 17.812 8.922 -3.08 1 98.31 247 TRP B CA 1
ATOM 7666 C C . TRP B 1 247 ? 18.5 7.805 -3.852 1 98.31 247 TRP B C 1
ATOM 7668 O O . TRP B 1 247 ? 19.641 7.969 -4.297 1 98.31 247 TRP B O 1
ATOM 7678 N N . HIS B 1 248 ? 17.828 6.668 -4.102 1 97.25 248 HIS B N 1
ATOM 7679 C CA . HIS B 1 248 ? 18.422 5.574 -4.852 1 97.25 248 HIS B CA 1
ATOM 7680 C C . HIS B 1 248 ? 18.672 5.969 -6.309 1 97.25 248 HIS B C 1
ATOM 7682 O O . HIS B 1 248 ? 19.516 5.383 -6.984 1 97.25 248 HIS B O 1
ATOM 7688 N N . SER B 1 249 ? 17.906 6.91 -6.762 1 97.38 249 SER B N 1
ATOM 7689 C CA . SER B 1 249 ? 18.047 7.328 -8.148 1 97.38 249 SER B CA 1
ATOM 7690 C C . SER B 1 249 ? 19.156 8.352 -8.312 1 97.38 249 SER B C 1
ATOM 7692 O O . SER B 1 249 ? 19.703 8.523 -9.406 1 97.38 249 SER B O 1
ATOM 7694 N N . MET B 1 250 ? 19.547 9.039 -7.191 1 97.44 250 MET B N 1
ATOM 7695 C CA . MET B 1 250 ? 20.391 10.227 -7.359 1 97.44 250 MET B CA 1
ATOM 7696 C C . MET B 1 250 ? 21.719 10.062 -6.625 1 97.44 250 MET B C 1
ATOM 7698 O O . MET B 1 250 ? 22.688 10.742 -6.938 1 97.44 250 MET B O 1
ATOM 7702 N N . VAL B 1 251 ? 21.75 9.188 -5.625 1 96.81 251 VAL B N 1
ATOM 7703 C CA . VAL B 1 251 ? 22.891 9.141 -4.703 1 96.81 251 VAL B CA 1
ATOM 7704 C C . VAL B 1 251 ? 23.531 7.762 -4.758 1 96.81 251 VAL B C 1
ATOM 7706 O O . VAL B 1 251 ? 22.844 6.742 -4.805 1 96.81 251 VAL B O 1
ATOM 7709 N N . GLY B 1 252 ? 24.859 7.691 -4.891 1 94.81 252 GLY B N 1
ATOM 7710 C CA . GLY B 1 252 ? 25.609 6.453 -4.816 1 94.81 252 GLY B CA 1
ATOM 7711 C C . GLY B 1 252 ? 26.438 6.336 -3.547 1 94.81 252 GLY B C 1
ATOM 7712 O O . GLY B 1 252 ? 26.438 7.246 -2.717 1 94.81 252 GLY B O 1
ATOM 7713 N N . ARG B 1 253 ? 27.141 5.227 -3.398 1 95.38 253 ARG B N 1
ATOM 7714 C CA . ARG B 1 253 ? 27.953 4.957 -2.211 1 95.38 253 ARG B CA 1
ATOM 7715 C C . ARG B 1 253 ? 29.062 5.984 -2.057 1 95.38 253 ARG B C 1
ATOM 7717 O O . ARG B 1 253 ? 29.75 6.316 -3.027 1 95.38 253 ARG B O 1
ATOM 7724 N N . ASP B 1 254 ? 29.172 6.602 -0.863 1 95.81 254 ASP B N 1
ATOM 7725 C CA . ASP B 1 254 ? 30.234 7.496 -0.437 1 95.81 254 ASP B CA 1
ATOM 7726 C C . ASP B 1 254 ? 30.031 8.906 -0.991 1 95.81 254 ASP B C 1
ATOM 7728 O O . ASP B 1 254 ? 30.922 9.758 -0.883 1 95.81 254 ASP B O 1
ATOM 7732 N N . ASP B 1 255 ? 28.906 9.156 -1.631 1 97.06 255 ASP B N 1
ATOM 7733 C CA . ASP B 1 255 ? 28.578 10.523 -2.002 1 97.06 255 ASP B CA 1
ATOM 7734 C C . ASP B 1 255 ? 28.328 11.383 -0.763 1 97.06 255 ASP B C 1
ATOM 7736 O O . ASP B 1 255 ? 27.766 10.906 0.225 1 97.06 255 ASP B O 1
ATOM 7740 N N . LEU B 1 256 ? 28.797 12.68 -0.803 1 98 256 LEU B N 1
ATOM 7741 C CA . LEU B 1 256 ? 28.453 13.633 0.251 1 98 256 LEU B CA 1
ATOM 7742 C C . LEU B 1 256 ? 27.047 14.18 0.067 1 98 256 LEU B C 1
ATOM 7744 O O . LEU B 1 256 ? 26.656 14.531 -1.047 1 98 256 LEU B O 1
ATOM 7748 N N . VAL B 1 257 ? 26.281 14.172 1.119 1 98.31 257 VAL B N 1
ATOM 7749 C CA . VAL B 1 257 ? 24.922 14.688 1.067 1 98.31 257 VAL B CA 1
ATOM 7750 C C . VAL B 1 257 ? 24.672 15.641 2.238 1 98.31 257 VAL B C 1
ATOM 7752 O O . VAL B 1 257 ? 25.188 15.422 3.34 1 98.31 257 VAL B O 1
ATOM 7755 N N . LEU B 1 258 ? 24.016 16.766 2.012 1 98.25 258 LEU B N 1
ATOM 7756 C CA . LEU B 1 258 ? 23.578 17.703 3.043 1 98.25 258 LEU B CA 1
ATOM 7757 C C . LEU B 1 258 ? 22.203 17.328 3.58 1 98.25 258 LEU B C 1
ATOM 7759 O O . LEU B 1 258 ? 21.25 17.234 2.818 1 98.25 258 LEU B O 1
ATOM 7763 N N . VAL B 1 259 ? 22.109 17.109 4.898 1 97.56 259 VAL B N 1
ATOM 7764 C CA . VAL B 1 259 ? 20.891 16.531 5.449 1 97.56 259 VAL B CA 1
ATOM 7765 C C . VAL B 1 259 ? 20.359 17.422 6.582 1 97.56 259 VAL B C 1
ATOM 7767 O O . VAL B 1 259 ? 21.094 17.75 7.516 1 97.56 259 VAL B O 1
ATOM 7770 N N . ASP B 1 260 ? 19.047 17.75 6.473 1 96.38 260 ASP B N 1
ATOM 7771 C CA . ASP B 1 260 ? 18.344 18.344 7.613 1 96.38 260 ASP B CA 1
ATOM 7772 C C . ASP B 1 260 ? 18.391 17.422 8.828 1 96.38 260 ASP B C 1
ATOM 7774 O O . ASP B 1 260 ? 17.875 16.297 8.781 1 96.38 260 ASP B O 1
ATOM 7778 N N . ARG B 1 261 ? 19 17.875 9.898 1 94.25 261 ARG B N 1
ATOM 7779 C CA . ARG B 1 261 ? 19.125 16.984 11.055 1 94.25 261 ARG B CA 1
ATOM 7780 C C . ARG B 1 261 ? 17.766 16.641 11.633 1 94.25 261 ARG B C 1
ATOM 7782 O O . ARG B 1 261 ? 17.609 15.625 12.312 1 94.25 261 ARG B O 1
ATOM 7789 N N . ASN B 1 262 ? 16.781 17.469 11.344 1 90.94 262 ASN B N 1
ATOM 7790 C CA . ASN B 1 262 ? 15.414 17.172 11.781 1 90.94 262 ASN B CA 1
ATOM 7791 C C . ASN B 1 262 ? 14.656 16.359 10.727 1 90.94 262 ASN B C 1
ATOM 7793 O O . ASN B 1 262 ? 13.43 16.375 10.703 1 90.94 262 ASN B O 1
ATOM 7797 N N . CYS B 1 263 ? 15.344 15.68 9.922 1 92.69 263 CYS B N 1
ATOM 7798 C CA . CYS B 1 263 ? 14.719 14.922 8.844 1 92.69 263 CYS B CA 1
ATOM 7799 C C . CYS B 1 263 ? 13.961 13.719 9.391 1 92.69 263 CYS B C 1
ATOM 7801 O O . CYS B 1 263 ? 14.219 13.281 10.516 1 92.69 263 CYS B O 1
ATOM 7803 N N . HIS B 1 264 ? 13 13.266 8.68 1 91.81 264 HIS B N 1
ATOM 7804 C CA . HIS B 1 264 ? 12.281 12.031 8.977 1 91.81 264 HIS B CA 1
ATOM 7805 C C . HIS B 1 264 ? 13.203 10.82 8.906 1 91.81 264 HIS B C 1
ATOM 7807 O O . HIS B 1 264 ? 14.18 10.82 8.156 1 91.81 264 HIS B O 1
ATOM 7813 N N . LYS B 1 265 ? 12.938 9.766 9.664 1 91.88 265 LYS B N 1
ATOM 7814 C CA . LYS B 1 265 ? 13.766 8.57 9.75 1 91.88 265 LYS B CA 1
ATOM 7815 C C . LYS B 1 265 ? 13.945 7.926 8.375 1 91.88 265 LYS B C 1
ATOM 7817 O O . LYS B 1 265 ? 14.922 7.219 8.141 1 91.88 265 LYS B O 1
ATOM 7822 N N . SER B 1 266 ? 13.016 8.109 7.434 1 93.44 266 SER B N 1
ATOM 7823 C CA . SER B 1 266 ? 13.133 7.52 6.105 1 93.44 266 SER B CA 1
ATOM 7824 C C . SER B 1 266 ? 14.344 8.07 5.359 1 93.44 266 SER B C 1
ATOM 7826 O O . SER B 1 266 ? 14.914 7.391 4.504 1 93.44 266 SER B O 1
ATOM 7828 N N . ILE B 1 267 ? 14.758 9.297 5.648 1 96.12 267 ILE B N 1
ATOM 7829 C CA . ILE B 1 267 ? 15.961 9.859 5.055 1 96.12 267 ILE B CA 1
ATOM 7830 C C . ILE B 1 267 ? 17.188 9.133 5.582 1 96.12 267 ILE B C 1
ATOM 7832 O O . ILE B 1 267 ? 18.125 8.844 4.828 1 96.12 267 ILE B O 1
ATOM 7836 N N . LEU B 1 268 ? 17.172 8.844 6.887 1 94.56 268 LEU B N 1
ATOM 7837 C CA . LEU B 1 268 ? 18.25 8.055 7.457 1 94.56 268 LEU B CA 1
ATOM 7838 C C . LEU B 1 268 ? 18.328 6.676 6.816 1 94.56 268 LEU B C 1
ATOM 7840 O O . LEU B 1 268 ? 19.406 6.176 6.52 1 94.56 268 LEU B O 1
ATOM 7844 N N . HIS B 1 269 ? 17.172 6.086 6.656 1 94.94 269 HIS B N 1
ATOM 7845 C CA . HIS B 1 269 ? 17.141 4.793 5.98 1 94.94 269 HIS B CA 1
ATOM 7846 C C . HIS B 1 269 ? 17.734 4.887 4.582 1 94.94 269 HIS B C 1
ATOM 7848 O O . HIS B 1 269 ? 18.438 3.977 4.145 1 94.94 269 HIS B O 1
ATOM 7854 N N . SER B 1 270 ? 17.406 5.953 3.873 1 97 270 SER B N 1
ATOM 7855 C CA . SER B 1 270 ? 17.984 6.172 2.551 1 97 270 SER B CA 1
ATOM 7856 C C . SER B 1 270 ? 19.516 6.258 2.617 1 97 270 SER B C 1
ATOM 7858 O O . SER B 1 270 ? 20.203 5.73 1.744 1 97 270 SER B O 1
ATOM 7860 N N . ILE B 1 271 ? 20.031 6.934 3.646 1 97.44 271 ILE B N 1
ATOM 7861 C CA . ILE B 1 271 ? 21.469 7.082 3.842 1 97.44 271 ILE B CA 1
ATOM 7862 C C . ILE B 1 271 ? 22.109 5.711 4.078 1 97.44 271 ILE B C 1
ATOM 7864 O O . ILE B 1 271 ? 23.141 5.387 3.494 1 97.44 271 ILE B O 1
ATOM 7868 N N . ILE B 1 272 ? 21.438 4.906 4.895 1 96.5 272 ILE B N 1
ATOM 7869 C CA . ILE B 1 272 ? 21.922 3.562 5.191 1 96.5 272 ILE B CA 1
ATOM 7870 C C . ILE B 1 272 ? 21.938 2.721 3.918 1 96.5 272 ILE B C 1
ATOM 7872 O O . ILE B 1 272 ? 22.938 2.074 3.6 1 96.5 272 ILE B O 1
ATOM 7876 N N . MET B 1 273 ? 20.906 2.768 3.146 1 96 273 MET B N 1
ATOM 7877 C CA . MET B 1 273 ? 20.734 1.923 1.97 1 96 273 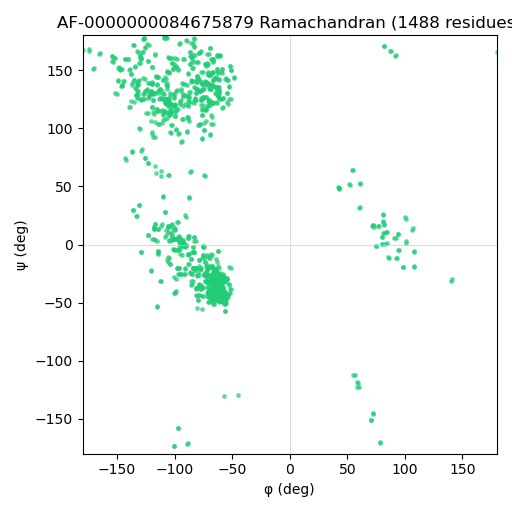MET B CA 1
ATOM 7878 C C . MET B 1 273 ? 21.703 2.314 0.864 1 96 273 MET B C 1
ATOM 7880 O O . MET B 1 273 ? 22.219 1.454 0.147 1 96 273 MET B O 1
ATOM 7884 N N . THR B 1 274 ? 21.938 3.615 0.679 1 96.69 274 THR B N 1
ATOM 7885 C CA . THR B 1 274 ? 22.766 4.09 -0.421 1 96.69 274 THR B CA 1
ATOM 7886 C C . THR B 1 274 ? 24.25 4.094 -0.022 1 96.69 274 THR B C 1
ATOM 7888 O O . THR B 1 274 ? 25.125 4.105 -0.883 1 96.69 274 THR B O 1
ATOM 7891 N N . GLY B 1 275 ? 24.516 4.176 1.311 1 96.5 275 GLY B N 1
ATOM 7892 C CA . GLY B 1 275 ? 25.875 4.285 1.791 1 96.5 275 GLY B CA 1
ATOM 7893 C C . GLY B 1 275 ? 26.422 5.699 1.709 1 96.5 275 GLY B C 1
ATOM 7894 O O . GLY B 1 275 ? 27.641 5.902 1.751 1 96.5 275 GLY B O 1
ATOM 7895 N N . ALA B 1 276 ? 25.609 6.715 1.622 1 97.31 276 ALA B N 1
ATOM 7896 C CA . ALA B 1 276 ? 26 8.117 1.514 1 97.31 276 ALA B CA 1
ATOM 7897 C C . ALA B 1 276 ? 26.656 8.602 2.807 1 97.31 276 ALA B C 1
ATOM 7899 O O . ALA B 1 276 ? 26.531 7.961 3.852 1 97.31 276 ALA B O 1
ATOM 7900 N N . ILE B 1 277 ? 27.422 9.672 2.715 1 97.81 277 ILE B N 1
ATOM 7901 C CA . ILE B 1 277 ? 28.062 10.312 3.859 1 97.81 277 ILE B CA 1
ATOM 7902 C C . ILE B 1 277 ? 27.312 11.602 4.203 1 97.81 277 ILE B C 1
ATOM 7904 O O . ILE B 1 277 ? 27.359 12.578 3.449 1 97.81 277 ILE B O 1
ATOM 7908 N N . PRO B 1 278 ? 26.656 11.648 5.309 1 97.38 278 PRO B N 1
ATOM 7909 C CA . PRO B 1 278 ? 25.812 12.805 5.621 1 97.38 278 PRO B CA 1
ATOM 7910 C C . PRO B 1 278 ? 26.609 13.961 6.223 1 97.38 278 PRO B C 1
ATOM 7912 O O . PRO B 1 278 ? 27.531 13.734 7.004 1 97.38 278 PRO B O 1
ATOM 7915 N N . LEU B 1 279 ? 26.375 15.156 5.793 1 97.12 279 LEU B N 1
ATOM 7916 C CA . LEU B 1 279 ? 26.688 16.453 6.395 1 97.12 279 LEU B CA 1
ATOM 7917 C C . LEU B 1 279 ? 25.422 17.125 6.91 1 97.12 279 LEU B C 1
ATOM 7919 O O . LEU B 1 279 ? 24.5 17.406 6.137 1 97.12 279 LEU B O 1
ATOM 7923 N N . TYR B 1 280 ? 25.375 17.469 8.195 1 96 280 TYR B N 1
ATOM 7924 C CA . TYR B 1 280 ? 24.094 17.828 8.797 1 96 280 TYR B CA 1
ATOM 7925 C C . TYR B 1 280 ? 23.922 19.344 8.852 1 96 280 TYR B C 1
ATOM 7927 O O . TYR B 1 280 ? 24.859 20.078 9.18 1 96 280 TYR B O 1
ATOM 7935 N N . LEU B 1 281 ? 22.75 19.734 8.406 1 95.75 281 LEU B N 1
ATOM 7936 C CA . LEU B 1 281 ? 22.234 21.062 8.688 1 95.75 281 LEU B CA 1
ATOM 7937 C C . LEU B 1 281 ? 21.5 21.094 10.023 1 95.75 281 LEU B C 1
ATOM 7939 O O . LEU B 1 281 ? 20.641 20.25 10.281 1 95.75 281 LEU B O 1
ATOM 7943 N N . CYS B 1 282 ? 21.797 22.031 10.859 1 90.5 282 CYS B N 1
ATOM 7944 C CA . CYS B 1 282 ? 21.266 22.031 12.211 1 90.5 282 CYS B CA 1
ATOM 7945 C C . CYS B 1 282 ? 20.141 23.062 12.359 1 90.5 282 CYS B C 1
ATOM 7947 O O . CYS B 1 282 ? 20.391 24.266 12.297 1 90.5 282 CYS B O 1
ATOM 7949 N N . PRO B 1 283 ? 18.953 22.609 12.578 1 90.31 283 PRO B N 1
ATOM 7950 C CA . PRO B 1 283 ? 17.844 23.547 12.836 1 90.31 283 PRO B CA 1
ATOM 7951 C C . PRO B 1 283 ? 17.859 24.094 14.25 1 90.31 283 PRO B C 1
ATOM 7953 O O . PRO B 1 283 ? 18.594 23.594 15.109 1 90.31 283 PRO B O 1
ATOM 7956 N N . GLU B 1 284 ? 17.109 25.125 14.453 1 87.44 284 GLU B N 1
ATOM 7957 C CA . GLU B 1 284 ? 16.938 25.703 15.781 1 87.44 284 GLU B CA 1
ATOM 7958 C C . GLU B 1 284 ? 15.82 25 16.547 1 87.44 284 GLU B C 1
ATOM 7960 O O . GLU B 1 284 ? 15.102 24.188 15.984 1 87.44 284 GLU B O 1
ATOM 7965 N N . ARG B 1 285 ? 15.844 25.203 17.828 1 85.94 285 ARG B N 1
ATOM 7966 C CA . ARG B 1 285 ? 14.773 24.766 18.719 1 85.94 285 ARG B CA 1
ATOM 7967 C C . ARG B 1 285 ? 14.43 25.844 19.734 1 85.94 285 ARG B C 1
ATOM 7969 O O . ARG B 1 285 ? 15.32 26.547 20.234 1 85.94 285 ARG B O 1
ATOM 7976 N N . ASN B 1 286 ? 13.164 26.047 19.969 1 85.12 286 ASN B N 1
ATOM 7977 C CA . ASN B 1 286 ? 12.828 27.031 20.984 1 85.12 286 ASN B CA 1
ATOM 7978 C C . ASN B 1 286 ? 12.477 26.359 22.312 1 85.12 286 ASN B C 1
ATOM 7980 O O . ASN B 1 286 ? 12.578 25.141 22.453 1 85.12 286 ASN B O 1
ATOM 7984 N N . GLU B 1 287 ? 12.047 27.062 23.266 1 81.12 287 GLU B N 1
ATOM 7985 C CA . GLU B 1 287 ? 11.875 26.578 24.641 1 81.12 287 GLU B CA 1
ATOM 7986 C C . GLU B 1 287 ? 10.617 25.734 24.766 1 81.12 287 GLU B C 1
ATOM 7988 O O . GLU B 1 287 ? 10.484 24.953 25.719 1 81.12 287 GLU B O 1
ATOM 7993 N N . LEU B 1 288 ? 9.711 25.859 23.891 1 82.44 288 LEU B N 1
ATOM 7994 C CA . LEU B 1 288 ? 8.484 25.062 23.922 1 82.44 288 LEU B CA 1
ATOM 7995 C C . LEU B 1 288 ? 8.711 23.703 23.266 1 82.44 288 LEU B C 1
ATOM 7997 O O . LEU B 1 288 ? 7.812 22.859 23.266 1 82.44 288 LEU B O 1
ATOM 8001 N N . GLY B 1 289 ? 9.906 23.516 22.766 1 80.81 289 GLY B N 1
ATOM 8002 C CA . GLY B 1 289 ? 10.203 22.266 22.078 1 80.81 289 GLY B CA 1
ATOM 8003 C C . GLY B 1 289 ? 9.766 22.281 20.625 1 80.81 289 GLY B C 1
ATOM 8004 O O . GLY B 1 289 ? 9.758 21.234 19.969 1 80.81 289 GLY B O 1
ATOM 8005 N N . ILE B 1 290 ? 9.398 23.422 20.125 1 87.12 290 ILE B N 1
ATOM 8006 C CA . ILE B 1 290 ? 8.984 23.562 18.734 1 87.12 290 ILE B CA 1
ATOM 8007 C C . ILE B 1 290 ? 10.211 23.516 17.828 1 87.12 290 ILE B C 1
ATOM 8009 O O . ILE B 1 290 ? 11.242 24.141 18.125 1 87.12 290 ILE B O 1
ATOM 8013 N N . ILE B 1 291 ? 10.117 22.75 16.75 1 87.75 291 ILE B N 1
ATOM 8014 C CA . ILE B 1 291 ? 11.203 22.609 15.797 1 87.75 291 ILE B CA 1
ATOM 8015 C C . ILE B 1 291 ? 11.352 23.906 14.992 1 87.75 291 ILE B C 1
ATOM 8017 O O . ILE B 1 291 ? 10.391 24.344 14.352 1 87.75 291 ILE B O 1
ATOM 8021 N N . GLY B 1 292 ? 12.5 24.5 15.117 1 88.56 292 GLY B N 1
ATOM 8022 C CA . GLY B 1 292 ? 12.758 25.734 14.383 1 88.56 292 GLY B CA 1
ATOM 8023 C C . GLY B 1 292 ? 13.367 25.5 13.016 1 88.56 292 GLY B C 1
ATOM 8024 O O . GLY B 1 292 ? 13.609 24.359 12.625 1 88.56 292 GLY B O 1
ATOM 8025 N N . PRO B 1 293 ? 13.531 26.547 12.32 1 93.75 293 PRO B N 1
ATOM 8026 C CA . PRO B 1 293 ? 14.07 26.422 10.961 1 93.75 293 PRO B CA 1
ATOM 8027 C C . PRO B 1 293 ? 15.594 26.266 10.953 1 93.75 293 PRO B C 1
ATOM 8029 O O . PRO B 1 293 ? 16.266 26.609 11.93 1 93.75 293 PRO B O 1
ATOM 8032 N N . ILE B 1 294 ? 16.125 25.703 9.891 1 95.81 294 ILE B N 1
ATOM 8033 C CA . ILE B 1 294 ? 17.547 25.797 9.57 1 95.81 294 ILE B CA 1
ATOM 8034 C C . ILE B 1 294 ? 17.906 27.234 9.219 1 95.81 294 ILE B C 1
ATOM 8036 O O . ILE B 1 294 ? 17.297 27.828 8.328 1 95.81 294 ILE B O 1
ATOM 8040 N N . PRO B 1 295 ? 18.844 27.859 9.938 1 95.62 295 PRO B N 1
ATOM 8041 C CA . PRO B 1 295 ? 19.25 29.203 9.539 1 95.62 295 PRO B CA 1
ATOM 8042 C C . PRO B 1 295 ? 19.672 29.281 8.07 1 95.62 295 PRO B C 1
ATOM 8044 O O . PRO B 1 295 ? 20.344 28.359 7.574 1 95.62 295 PRO B O 1
ATOM 8047 N N . LEU B 1 296 ? 19.312 30.359 7.43 1 97.19 296 LEU B N 1
ATOM 8048 C CA . LEU B 1 296 ? 19.609 30.5 6.008 1 97.19 296 LEU B CA 1
ATOM 8049 C C . LEU B 1 296 ? 21.109 30.422 5.758 1 97.19 296 LEU B C 1
ATOM 8051 O O . LEU B 1 296 ? 21.547 29.906 4.719 1 97.19 296 LEU B O 1
ATOM 8055 N N . SER B 1 297 ? 21.938 30.875 6.73 1 95.44 297 SER B N 1
ATOM 8056 C CA . SER B 1 297 ? 23.391 30.906 6.605 1 95.44 297 SER B CA 1
ATOM 8057 C C . SER B 1 297 ? 23.969 29.5 6.473 1 95.44 297 SER B C 1
ATOM 8059 O O . SER B 1 297 ? 25.062 29.328 5.934 1 95.44 297 SER B O 1
ATOM 8061 N N . GLU B 1 298 ? 23.266 28.516 6.953 1 96.06 298 GLU B N 1
ATOM 8062 C CA . GLU B 1 298 ? 23.734 27.141 6.891 1 96.06 298 GLU B CA 1
ATOM 8063 C C . GLU B 1 298 ? 23.828 26.656 5.445 1 96.06 298 GLU B C 1
ATOM 8065 O O . GLU B 1 298 ? 24.562 25.719 5.152 1 96.06 298 GLU B O 1
ATOM 8070 N N . PHE B 1 299 ? 23.109 27.312 4.539 1 97.44 299 PHE B N 1
ATOM 8071 C CA . PHE B 1 299 ? 23.047 26.859 3.156 1 97.44 299 PHE B CA 1
ATOM 8072 C C . PHE B 1 299 ? 24.109 27.531 2.311 1 97.44 299 PHE B C 1
ATOM 8074 O O . PHE B 1 299 ? 24.266 27.234 1.125 1 97.44 299 PHE B O 1
ATOM 8081 N N . SER B 1 300 ? 24.938 28.391 2.893 1 96.75 300 SER B N 1
ATOM 8082 C CA . SER B 1 300 ? 25.953 29.109 2.141 1 96.75 300 SER B CA 1
ATOM 8083 C C . SER B 1 300 ? 27.109 28.203 1.751 1 96.75 300 SER B C 1
ATOM 8085 O O . SER B 1 300 ? 27.359 27.203 2.42 1 96.75 300 SER B O 1
ATOM 8087 N N . LYS B 1 301 ? 27.812 28.578 0.689 1 96.19 301 LYS B N 1
ATOM 8088 C CA . LYS B 1 301 ? 28.969 27.828 0.223 1 96.19 301 LYS B CA 1
ATOM 8089 C C . LYS B 1 301 ? 30.031 27.719 1.314 1 96.19 301 LYS B C 1
ATOM 8091 O O . LYS B 1 301 ? 30.656 26.672 1.469 1 96.19 301 LYS B O 1
ATOM 8096 N N . GLU B 1 302 ? 30.188 28.766 2.043 1 96.5 302 GLU B N 1
ATOM 8097 C CA . GLU B 1 302 ? 31.172 28.812 3.121 1 96.5 302 GLU B CA 1
ATOM 8098 C C . GLU B 1 302 ? 30.812 27.828 4.23 1 96.5 302 GLU B C 1
ATOM 8100 O O . GLU B 1 302 ? 31.672 27.094 4.723 1 96.5 302 GLU B O 1
ATOM 8105 N N . SER B 1 303 ? 29.578 27.859 4.594 1 96.75 303 SER B N 1
ATOM 8106 C CA . SER B 1 303 ? 29.125 26.953 5.641 1 96.75 303 SER B CA 1
ATOM 8107 C C . SER B 1 303 ? 29.25 25.5 5.207 1 96.75 303 SER B C 1
ATOM 8109 O O . SER B 1 303 ? 29.656 24.641 5.996 1 96.75 303 SER B O 1
ATOM 8111 N N . ILE B 1 304 ? 28.969 25.172 3.994 1 97.19 304 ILE B N 1
ATOM 8112 C CA . ILE B 1 304 ? 29.031 23.828 3.459 1 97.19 304 ILE B CA 1
ATOM 8113 C C . ILE B 1 304 ? 30.484 23.344 3.438 1 97.19 304 ILE B C 1
ATOM 8115 O O . ILE B 1 304 ? 30.781 22.219 3.852 1 97.19 304 ILE B O 1
ATOM 8119 N N . GLN B 1 305 ? 31.391 24.203 3.012 1 96.44 305 GLN B N 1
ATOM 8120 C CA . GLN B 1 305 ? 32.812 23.859 3 1 96.44 305 GLN B CA 1
ATOM 8121 C C . GLN B 1 305 ? 33.312 23.578 4.41 1 96.44 305 GLN B C 1
ATOM 8123 O O . GLN B 1 305 ? 34.094 22.641 4.625 1 96.44 305 GLN B O 1
ATOM 8128 N N . ALA B 1 306 ? 32.875 24.375 5.309 1 96.38 306 ALA B N 1
ATOM 8129 C CA . ALA B 1 306 ? 33.281 24.188 6.703 1 96.38 306 ALA B CA 1
ATOM 8130 C C . ALA B 1 306 ? 32.812 22.828 7.215 1 96.38 306 ALA B C 1
ATOM 8132 O O . ALA B 1 306 ? 33.531 22.172 7.977 1 96.38 306 ALA B O 1
ATOM 8133 N N . LYS B 1 307 ? 31.656 22.406 6.852 1 96 307 LYS B N 1
ATOM 8134 C CA . LYS B 1 307 ? 31.141 21.109 7.25 1 96 307 LYS B CA 1
ATOM 8135 C C . LYS B 1 307 ? 31.938 19.969 6.629 1 96 307 LYS B C 1
ATOM 8137 O O . LYS B 1 307 ? 32.156 18.938 7.266 1 96 307 LYS B O 1
ATOM 8142 N N . ILE B 1 308 ? 32.281 20.094 5.375 1 97.12 308 ILE B N 1
ATOM 8143 C CA . ILE B 1 308 ? 33.062 19.094 4.684 1 97.12 308 ILE B CA 1
ATOM 8144 C C . ILE B 1 308 ? 34.438 18.953 5.379 1 97.12 308 ILE B C 1
ATOM 8146 O O . ILE B 1 308 ? 34.875 17.844 5.66 1 97.12 308 ILE B O 1
ATOM 8150 N N . ASP B 1 309 ? 35.031 20.078 5.75 1 96.25 309 ASP B N 1
ATOM 8151 C CA . ASP B 1 309 ? 36.344 20.094 6.375 1 96.25 309 ASP B CA 1
ATOM 8152 C C . ASP B 1 309 ? 36.281 19.484 7.773 1 96.25 309 ASP B C 1
ATOM 8154 O O . ASP B 1 309 ? 37.25 18.844 8.211 1 96.25 309 ASP B O 1
ATOM 8158 N N . ALA B 1 310 ? 35.188 19.672 8.422 1 94.62 310 ALA B N 1
ATOM 8159 C CA . ALA B 1 310 ? 35.062 19.219 9.805 1 94.62 310 ALA B CA 1
ATOM 8160 C C . ALA B 1 310 ? 34.75 17.734 9.875 1 94.62 310 ALA B C 1
ATOM 8162 O O . ALA B 1 310 ? 34.938 17.094 10.906 1 94.62 310 ALA B O 1
ATOM 8163 N N . SER B 1 311 ? 34.25 17.14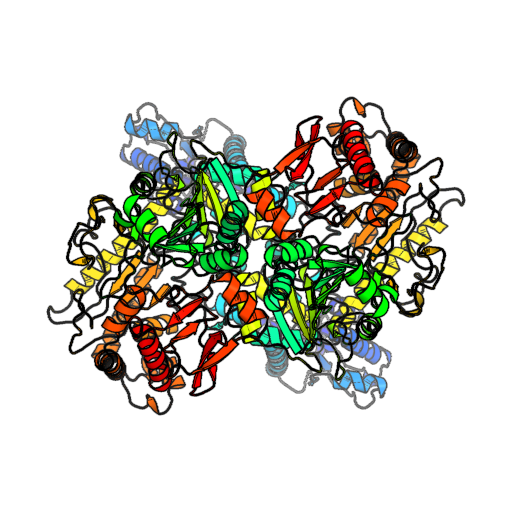1 8.859 1 95.44 311 SER B N 1
ATOM 8164 C CA . SER B 1 311 ? 33.781 15.766 8.883 1 95.44 311 SER B CA 1
ATOM 8165 C C . SER B 1 311 ? 34.938 14.781 8.711 1 95.44 311 SER B C 1
ATOM 8167 O O . SER B 1 311 ? 35.625 14.82 7.707 1 95.44 311 SER B O 1
ATOM 8169 N N . PRO B 1 312 ? 35.031 13.867 9.688 1 95.56 312 PRO B N 1
ATOM 8170 C CA . PRO B 1 312 ? 36.094 12.859 9.531 1 95.56 312 PRO B CA 1
ATOM 8171 C C . PRO B 1 312 ? 35.844 11.906 8.367 1 95.56 312 PRO B C 1
ATOM 8173 O O . PRO B 1 312 ? 36.781 11.273 7.867 1 95.56 312 PRO B O 1
ATOM 8176 N N . LEU B 1 313 ? 34.625 11.805 7.926 1 95.81 313 LEU B N 1
ATOM 8177 C CA . LEU B 1 313 ? 34.219 10.867 6.875 1 95.81 313 LEU B CA 1
ATOM 8178 C C . LEU B 1 313 ? 34.5 11.461 5.496 1 95.81 313 LEU B C 1
ATOM 8180 O O . LEU B 1 313 ? 34.5 10.742 4.496 1 95.81 313 LEU B O 1
ATOM 8184 N N . ALA B 1 314 ? 34.594 12.773 5.453 1 95.12 314 ALA B N 1
ATOM 8185 C CA . ALA B 1 314 ? 34.781 13.445 4.168 1 95.12 314 ALA B CA 1
ATOM 8186 C C . ALA B 1 314 ? 36.25 13.688 3.863 1 95.12 314 ALA B C 1
ATOM 8188 O O . ALA B 1 314 ? 36.594 14.203 2.797 1 95.12 314 ALA B O 1
ATOM 8189 N N . ARG B 1 315 ? 37.125 13.281 4.707 1 91.19 315 ARG B N 1
ATOM 8190 C CA . ARG B 1 315 ? 38.562 13.539 4.543 1 91.19 315 ARG B CA 1
ATOM 8191 C C . ARG B 1 315 ? 39.094 12.883 3.266 1 91.19 315 ARG B C 1
ATOM 8193 O O . ARG B 1 315 ? 38.844 11.703 3.014 1 91.19 315 ARG B O 1
ATOM 8200 N N . GLY B 1 316 ? 39.75 13.641 2.48 1 89.06 316 GLY B N 1
ATOM 8201 C CA . GLY B 1 316 ? 40.375 13.125 1.278 1 89.06 316 GLY B CA 1
ATOM 8202 C C . GLY B 1 316 ? 39.438 13.039 0.097 1 89.06 316 GLY B C 1
ATOM 8203 O O . GLY B 1 316 ? 39.844 12.609 -0.992 1 89.06 316 GLY B O 1
ATOM 8204 N N . ARG B 1 317 ? 38.25 13.438 0.291 1 89.81 317 ARG B N 1
ATOM 8205 C CA . ARG B 1 317 ? 37.281 13.367 -0.788 1 89.81 317 ARG B CA 1
ATOM 8206 C C . ARG B 1 317 ? 37.094 14.727 -1.448 1 89.81 317 ARG B C 1
ATOM 8208 O O . ARG B 1 317 ? 37.375 15.758 -0.847 1 89.81 317 ARG B O 1
ATOM 8215 N N . ALA B 1 318 ? 36.656 14.711 -2.701 1 91.06 318 ALA B N 1
ATOM 8216 C CA . ALA B 1 318 ? 36.312 15.961 -3.381 1 91.06 318 ALA B CA 1
ATOM 8217 C C . ALA B 1 318 ? 35.156 16.656 -2.684 1 91.06 318 ALA B C 1
ATOM 8219 O O . ALA B 1 318 ? 34.188 15.992 -2.256 1 91.06 318 ALA B O 1
ATOM 8220 N N . PRO B 1 319 ? 35.312 17.922 -2.465 1 92.19 319 PRO B N 1
ATOM 8221 C CA . PRO B 1 319 ? 34.219 18.656 -1.792 1 92.19 319 PRO B CA 1
ATOM 8222 C C . PRO B 1 319 ? 33.031 18.906 -2.697 1 92.19 319 PRO B C 1
ATOM 8224 O O . PRO B 1 319 ? 32.688 20.062 -2.977 1 92.19 319 PRO B O 1
ATOM 8227 N N . LYS B 1 320 ? 32.438 17.906 -3.191 1 94.12 320 LYS B N 1
ATOM 8228 C CA . LYS B 1 320 ? 31.234 17.969 -4.047 1 94.12 320 LYS B CA 1
ATOM 8229 C C . LYS B 1 320 ? 30.047 17.297 -3.377 1 94.12 320 LYS B C 1
ATOM 8231 O O . LYS B 1 320 ? 30.078 16.094 -3.086 1 94.12 320 LYS B O 1
ATOM 8236 N N . VAL B 1 321 ? 29.047 18.109 -3.119 1 97.31 321 VAL B N 1
ATOM 8237 C CA . VAL B 1 321 ? 27.844 17.594 -2.486 1 97.31 321 VAL B CA 1
ATOM 8238 C C . VAL B 1 321 ? 26.828 17.203 -3.555 1 97.31 321 VAL B C 1
ATOM 8240 O O . VAL B 1 321 ? 26.5 18 -4.441 1 97.31 321 VAL B O 1
ATOM 8243 N N . LYS B 1 322 ? 26.344 15.984 -3.467 1 96.81 322 LYS B N 1
ATOM 8244 C CA . LYS B 1 322 ? 25.453 15.445 -4.492 1 96.81 322 LYS B CA 1
ATOM 8245 C C . LYS B 1 322 ? 24.016 15.914 -4.277 1 96.81 322 LYS B C 1
ATOM 8247 O O . LYS B 1 322 ? 23.312 16.25 -5.234 1 96.81 322 LYS B O 1
ATOM 8252 N N . LEU B 1 323 ? 23.562 15.891 -3.086 1 98 323 LEU B N 1
ATOM 8253 C CA . LEU B 1 323 ? 22.156 16.125 -2.779 1 98 323 LEU B CA 1
ATOM 8254 C C . LEU B 1 323 ? 22 16.844 -1.444 1 98 323 LEU B C 1
ATOM 8256 O O . LEU B 1 323 ? 22.734 16.562 -0.491 1 98 323 LEU B O 1
ATOM 8260 N N . ALA B 1 324 ? 21.125 17.812 -1.396 1 98.44 324 ALA B N 1
ATOM 8261 C CA . ALA B 1 324 ? 20.656 18.422 -0.152 1 98.44 324 ALA B CA 1
ATOM 8262 C C . ALA B 1 324 ? 19.188 18.109 0.095 1 98.44 324 ALA B C 1
ATOM 8264 O O . ALA B 1 324 ? 18.375 18.141 -0.832 1 98.44 324 ALA B O 1
ATOM 8265 N N . VAL B 1 325 ? 18.859 17.719 1.328 1 98.5 325 VAL B N 1
ATOM 8266 C CA . VAL B 1 325 ? 17.469 17.453 1.666 1 98.5 325 VAL B CA 1
ATOM 8267 C C . VAL B 1 325 ? 17.031 18.375 2.791 1 98.5 325 VAL B C 1
ATOM 8269 O O . VAL B 1 325 ? 17.734 18.547 3.783 1 98.5 325 VAL B O 1
ATOM 8272 N N . VAL B 1 326 ? 15.891 19.031 2.6 1 97.94 326 VAL B N 1
ATOM 8273 C CA . VAL B 1 326 ? 15.297 19.938 3.568 1 97.94 326 VAL B CA 1
ATOM 8274 C C . VAL B 1 326 ? 13.852 19.531 3.846 1 97.94 326 VAL B C 1
ATOM 8276 O O . VAL B 1 326 ? 13.062 19.344 2.916 1 97.94 326 VAL B O 1
ATOM 8279 N N . THR B 1 327 ? 13.516 19.312 5.113 1 96.69 327 THR B N 1
ATOM 8280 C CA . THR B 1 327 ? 12.133 19.078 5.492 1 96.69 327 THR B CA 1
ATOM 8281 C C . THR B 1 327 ? 11.32 20.375 5.434 1 96.69 327 THR B C 1
ATOM 8283 O O . THR B 1 327 ? 11.609 21.328 6.16 1 96.69 327 THR B O 1
ATOM 8286 N N . ASN B 1 328 ? 10.344 20.406 4.547 1 97.31 328 ASN B N 1
ATOM 8287 C CA . ASN B 1 328 ? 9.492 21.578 4.336 1 97.31 328 ASN B CA 1
ATOM 8288 C C . ASN B 1 328 ? 8.031 21.188 4.141 1 97.31 328 ASN B C 1
ATOM 8290 O O . ASN B 1 328 ? 7.707 20.422 3.221 1 97.31 328 ASN B O 1
ATOM 8294 N N . SER B 1 329 ? 7.082 21.609 4.996 1 95.19 329 SER B N 1
ATOM 8295 C CA . SER B 1 329 ? 7.262 22.406 6.203 1 95.19 329 SER B CA 1
ATOM 8296 C C . SER B 1 329 ? 7.762 21.547 7.363 1 95.19 329 SER B C 1
ATOM 8298 O O . SER B 1 329 ? 7.793 20.328 7.266 1 95.19 329 SER B O 1
ATOM 8300 N N . THR B 1 330 ? 8.242 22.141 8.375 1 93.06 330 THR B N 1
ATOM 8301 C CA . THR B 1 330 ? 8.516 21.375 9.586 1 93.06 330 THR B CA 1
ATOM 8302 C C . THR B 1 330 ? 7.234 20.75 10.133 1 93.06 330 THR B C 1
ATOM 8304 O O . THR B 1 330 ? 6.133 21.109 9.711 1 93.06 330 THR B O 1
ATOM 8307 N N . TYR B 1 331 ? 7.43 19.812 10.961 1 88.25 331 TYR B N 1
ATOM 8308 C CA . TYR B 1 331 ? 6.289 19.141 11.555 1 88.25 331 TYR B CA 1
ATOM 8309 C C . TYR B 1 331 ? 5.371 20.141 12.258 1 88.25 331 TYR B C 1
ATOM 8311 O O . TYR B 1 331 ? 4.148 19.984 12.227 1 88.25 331 TYR B O 1
ATOM 8319 N N . ASP B 1 332 ? 5.91 21.203 12.797 1 92.38 332 ASP B N 1
ATOM 8320 C CA . ASP B 1 332 ? 5.16 22.156 13.602 1 92.38 332 ASP B CA 1
ATOM 8321 C C . ASP B 1 332 ? 4.605 23.281 12.727 1 92.38 332 ASP B C 1
ATOM 8323 O O . ASP B 1 332 ? 4 24.234 13.234 1 92.38 332 ASP B O 1
ATOM 8327 N N . GLY B 1 333 ? 4.859 23.266 11.492 1 94.69 333 GLY B N 1
ATOM 8328 C CA . GLY B 1 333 ? 4.137 24.156 10.594 1 94.69 333 GLY B CA 1
ATOM 8329 C C . GLY B 1 333 ? 4.973 25.312 10.102 1 94.69 333 GLY B C 1
ATOM 8330 O O . GLY B 1 333 ? 4.438 26.297 9.57 1 94.69 333 GLY B O 1
ATOM 8331 N N . LEU B 1 334 ? 6.254 25.281 10.289 1 96.62 334 LEU B N 1
ATOM 8332 C CA . LEU B 1 334 ? 7.105 26.328 9.742 1 96.62 334 LEU B CA 1
ATOM 8333 C C . LEU B 1 334 ? 7.445 26.062 8.281 1 96.62 334 LEU B C 1
ATOM 8335 O O . LEU B 1 334 ? 8.023 25.016 7.961 1 96.62 334 LEU B O 1
ATOM 8339 N N . CYS B 1 335 ? 7.09 27 7.438 1 97.56 335 CYS B N 1
ATOM 8340 C CA . CYS B 1 335 ? 7.297 26.891 6 1 97.56 335 CYS B CA 1
ATOM 8341 C C . CYS B 1 335 ? 8.453 27.766 5.543 1 97.56 335 CYS B C 1
ATOM 8343 O O . CYS B 1 335 ? 8.43 28.984 5.754 1 97.56 335 CYS B O 1
ATOM 8345 N N . TYR B 1 336 ? 9.43 27.203 4.918 1 97.94 336 TYR B N 1
ATOM 8346 C CA . TYR B 1 336 ? 10.586 27.938 4.418 1 97.94 336 TYR B CA 1
ATOM 8347 C C . TYR B 1 336 ? 10.234 28.688 3.146 1 97.94 336 TYR B C 1
ATOM 8349 O O . TYR B 1 336 ? 9.336 28.297 2.402 1 97.94 336 TYR B O 1
ATOM 8357 N N . ASN B 1 337 ? 10.93 29.875 2.955 1 98.06 337 ASN B N 1
ATOM 8358 C CA . ASN B 1 337 ? 11.039 30.422 1.602 1 98.06 337 ASN B CA 1
ATOM 8359 C C . ASN B 1 337 ? 11.93 29.547 0.724 1 98.06 337 ASN B C 1
ATOM 8361 O O . ASN B 1 337 ? 13.156 29.703 0.729 1 98.06 337 ASN B O 1
ATOM 8365 N N . ALA B 1 338 ? 11.289 28.672 0.013 1 98.06 338 ALA B N 1
ATOM 8366 C CA . ALA B 1 338 ? 12 27.656 -0.779 1 98.06 338 ALA B CA 1
ATOM 8367 C C . ALA B 1 338 ? 12.898 28.312 -1.824 1 98.06 338 ALA B C 1
ATOM 8369 O O . ALA B 1 338 ? 13.969 27.797 -2.146 1 98.06 338 ALA B O 1
ATOM 8370 N N . GLU B 1 339 ? 12.469 29.469 -2.346 1 96.88 339 GLU B N 1
ATOM 8371 C CA . GLU B 1 339 ? 13.266 30.219 -3.311 1 96.88 339 GLU B CA 1
ATOM 8372 C C . GLU B 1 339 ? 14.586 30.688 -2.697 1 96.88 339 GLU B C 1
ATOM 8374 O O . GLU B 1 339 ? 15.648 30.547 -3.314 1 96.88 339 GLU B O 1
ATOM 8379 N N . MET B 1 340 ? 14.516 31.188 -1.492 1 97.12 340 MET B N 1
ATOM 8380 C CA . MET B 1 340 ? 15.711 31.656 -0.803 1 97.12 340 MET B CA 1
ATOM 8381 C C . MET B 1 340 ? 16.672 30.5 -0.521 1 97.12 340 MET B C 1
ATOM 8383 O O . MET B 1 340 ? 17.891 30.656 -0.665 1 97.12 340 MET B O 1
ATOM 8387 N N . VAL B 1 341 ? 16.141 29.344 -0.109 1 97.75 341 VAL B N 1
ATOM 8388 C CA . VAL B 1 341 ? 16.969 28.172 0.153 1 97.75 341 VAL B CA 1
ATOM 8389 C C . VAL B 1 341 ? 17.688 27.75 -1.127 1 97.75 341 VAL B C 1
ATOM 8391 O O . VAL B 1 341 ? 18.906 27.531 -1.121 1 97.75 341 VAL B O 1
ATOM 8394 N N . LYS B 1 342 ? 16.891 27.641 -2.201 1 96.75 342 LYS B N 1
ATOM 8395 C CA . LYS B 1 342 ? 17.438 27.25 -3.496 1 96.75 342 LYS B CA 1
ATOM 8396 C C . LYS B 1 342 ? 18.516 28.203 -3.965 1 96.75 342 LYS B C 1
ATOM 8398 O O . LYS B 1 342 ? 19.562 27.781 -4.453 1 96.75 342 LYS B O 1
ATOM 8403 N N . GLN B 1 343 ? 18.328 29.5 -3.787 1 94.94 343 GLN B N 1
ATOM 8404 C CA . GLN B 1 343 ? 19.281 30.516 -4.195 1 94.94 343 GLN B CA 1
ATOM 8405 C C . GLN B 1 343 ? 20.547 30.469 -3.346 1 94.94 343 GLN B C 1
ATOM 8407 O O . GLN B 1 343 ? 21.656 30.594 -3.867 1 94.94 343 GLN B O 1
ATOM 8412 N N . ALA B 1 344 ? 20.328 30.312 -2.082 1 95.94 344 ALA B N 1
ATOM 8413 C CA . ALA B 1 344 ? 21.484 30.234 -1.179 1 95.94 344 ALA B CA 1
ATOM 8414 C C . ALA B 1 344 ? 22.375 29.047 -1.521 1 95.94 344 ALA B C 1
ATOM 8416 O O . ALA B 1 344 ? 23.594 29.141 -1.452 1 95.94 344 ALA B O 1
ATOM 8417 N N . LEU B 1 345 ? 21.797 27.906 -1.861 1 95.69 345 LEU B N 1
ATOM 8418 C CA . LEU B 1 345 ? 22.547 26.719 -2.23 1 95.69 345 LEU B CA 1
ATOM 8419 C C . LEU B 1 345 ? 23.281 26.922 -3.557 1 95.69 345 LEU B C 1
ATOM 8421 O O . LEU B 1 345 ? 24.438 26.531 -3.705 1 95.69 345 LEU B O 1
ATOM 8425 N N . GLY B 1 346 ? 22.531 27.578 -4.566 1 89.62 346 GLY B N 1
ATOM 8426 C CA . GLY B 1 346 ? 23.125 27.828 -5.875 1 89.62 346 GLY B CA 1
ATOM 8427 C C . GLY B 1 346 ? 23.547 26.562 -6.582 1 89.62 346 GLY B C 1
ATOM 8428 O O . GLY B 1 346 ? 22.75 25.641 -6.758 1 89.62 346 GLY B O 1
ATOM 8429 N N . ASP B 1 347 ? 24.844 26.516 -6.918 1 90.38 347 ASP B N 1
ATOM 8430 C CA . ASP B 1 347 ? 25.391 25.344 -7.621 1 90.38 347 ASP B CA 1
ATOM 8431 C C . ASP B 1 347 ? 26.172 24.453 -6.676 1 90.38 347 ASP B C 1
ATOM 8433 O O . ASP B 1 347 ? 26.969 23.625 -7.117 1 90.38 347 ASP B O 1
ATOM 8437 N N . SER B 1 348 ? 25.953 24.641 -5.371 1 94.25 348 SER B N 1
ATOM 8438 C CA . SER B 1 348 ? 26.688 23.875 -4.371 1 94.25 348 SER B CA 1
ATOM 8439 C C . SER B 1 348 ? 26.219 22.422 -4.328 1 94.25 348 SER B C 1
ATOM 8441 O O . SER B 1 348 ? 26.922 21.562 -3.781 1 94.25 348 SER B O 1
ATOM 8443 N N . VAL B 1 349 ? 25.031 22.125 -4.875 1 95.69 349 VAL B N 1
ATOM 8444 C CA . VAL B 1 349 ? 24.5 20.781 -4.887 1 95.69 349 VAL B CA 1
ATOM 8445 C C . VAL B 1 349 ? 23.938 20.453 -6.27 1 95.69 349 VAL B C 1
ATOM 8447 O O . VAL B 1 349 ? 23.516 21.359 -7 1 95.69 349 VAL B O 1
ATOM 8450 N N . GLU B 1 350 ? 23.891 19.234 -6.652 1 95 350 GLU B N 1
ATOM 8451 C CA . GLU B 1 350 ? 23.359 18.812 -7.938 1 95 350 GLU B CA 1
ATOM 8452 C C . GLU B 1 350 ? 21.844 18.625 -7.863 1 95 350 GLU B C 1
ATOM 8454 O O . GLU B 1 350 ? 21.125 18.844 -8.844 1 95 350 GLU B O 1
ATOM 8459 N N . VAL B 1 351 ? 21.406 18.156 -6.711 1 97.31 351 VAL B N 1
ATOM 8460 C CA . VAL B 1 351 ? 20 17.844 -6.516 1 97.31 351 VAL B CA 1
ATOM 8461 C C . VAL B 1 351 ? 19.5 18.453 -5.207 1 97.31 351 VAL B C 1
ATOM 8463 O O . VAL B 1 351 ? 20.203 18.406 -4.191 1 97.31 351 VAL B O 1
ATOM 8466 N N . LEU B 1 352 ? 18.406 19.109 -5.23 1 98.12 352 LEU B N 1
ATOM 8467 C CA . LEU B 1 352 ? 17.719 19.641 -4.043 1 98.12 352 LEU B CA 1
ATOM 8468 C C . LEU B 1 352 ? 16.406 18.891 -3.797 1 98.12 352 LEU B C 1
ATOM 8470 O O . LEU B 1 352 ? 15.531 18.891 -4.66 1 98.12 352 LEU B O 1
ATOM 8474 N N . HIS B 1 353 ? 16.328 18.188 -2.684 1 98.69 353 HIS B N 1
ATOM 8475 C CA . HIS B 1 353 ? 15.172 17.391 -2.305 1 98.69 353 HIS B CA 1
ATOM 8476 C C . HIS B 1 353 ? 14.406 18.031 -1.156 1 98.69 353 HIS B C 1
ATOM 8478 O O . HIS B 1 353 ? 14.898 18.094 -0.029 1 98.69 353 HIS B O 1
ATOM 8484 N N . PHE B 1 354 ? 13.227 18.578 -1.44 1 98.69 354 PHE B N 1
ATOM 8485 C CA . PHE B 1 354 ? 12.336 19.016 -0.378 1 98.69 354 PHE B CA 1
ATOM 8486 C C . PHE B 1 354 ? 11.422 17.891 0.076 1 98.69 354 PHE B C 1
ATOM 8488 O O . PHE B 1 354 ? 10.531 17.469 -0.665 1 98.69 354 PHE B O 1
ATOM 8495 N N . ASP B 1 355 ? 11.656 17.391 1.297 1 97.88 355 ASP B N 1
ATOM 8496 C CA . ASP B 1 355 ? 10.672 16.5 1.906 1 97.88 355 ASP B CA 1
ATOM 8497 C C . ASP B 1 355 ? 9.453 17.281 2.391 1 97.88 355 ASP B C 1
ATOM 8499 O O . ASP B 1 355 ? 9.453 17.812 3.502 1 97.88 355 ASP B O 1
ATOM 8503 N N . GLU B 1 356 ? 8.461 17.266 1.597 1 98.31 356 GLU B N 1
ATOM 8504 C CA . GLU B 1 356 ? 7.227 18 1.859 1 98.31 356 GLU B CA 1
ATOM 8505 C C . GLU B 1 356 ? 6.078 17.062 2.184 1 98.31 356 GLU B C 1
ATOM 8507 O O . GLU B 1 356 ? 4.949 17.266 1.729 1 98.31 356 GLU B O 1
ATOM 8512 N N . ALA B 1 357 ? 6.348 16.047 2.967 1 96 357 ALA B N 1
ATOM 8513 C CA . ALA B 1 357 ? 5.344 15.031 3.305 1 96 357 ALA B CA 1
ATOM 8514 C C . ALA B 1 357 ? 4.078 15.688 3.852 1 96 357 ALA B C 1
ATOM 8516 O O . ALA B 1 357 ? 2.965 15.234 3.562 1 96 357 ALA B O 1
ATOM 8517 N N . TRP B 1 358 ? 4.156 16.766 4.578 1 94.38 358 TRP B N 1
ATOM 8518 C CA . TRP B 1 358 ? 3.033 17.375 5.273 1 94.38 358 TRP B CA 1
ATOM 8519 C C . TRP B 1 358 ? 2.578 18.641 4.547 1 94.38 358 TRP B C 1
ATOM 8521 O O . TRP B 1 358 ? 1.85 19.469 5.113 1 94.38 358 TRP B O 1
ATOM 8531 N N . TYR B 1 359 ? 2.971 18.891 3.289 1 96.94 359 TYR B N 1
ATOM 8532 C CA . TYR B 1 359 ? 2.859 20.219 2.699 1 96.94 359 TYR B CA 1
ATOM 8533 C C . TYR B 1 359 ? 2.322 20.141 1.274 1 96.94 359 TYR B C 1
ATOM 8535 O O . TYR B 1 359 ? 2.578 21.031 0.458 1 96.94 359 TYR B O 1
ATOM 8543 N N . ALA B 1 360 ? 1.521 19.156 0.967 1 96.81 360 ALA B N 1
ATOM 8544 C CA . ALA B 1 360 ? 1.088 18.844 -0.394 1 96.81 360 ALA B CA 1
ATOM 8545 C C . ALA B 1 360 ? 0.1 19.891 -0.901 1 96.81 360 ALA B C 1
ATOM 8547 O O . ALA B 1 360 ? -0.201 19.953 -2.096 1 96.81 360 ALA B O 1
ATOM 8548 N N . TYR B 1 361 ? -0.405 20.812 -0.135 1 97.12 361 TYR B N 1
ATOM 8549 C CA . TYR B 1 361 ? -1.465 21.734 -0.5 1 97.12 361 TYR B CA 1
ATOM 8550 C C . TYR B 1 361 ? -0.888 23.094 -0.871 1 97.12 361 TYR B C 1
ATOM 8552 O O . TYR B 1 361 ? -1.618 23.984 -1.313 1 97.12 361 TYR B O 1
ATOM 8560 N N . ALA B 1 362 ? 0.379 23.312 -0.75 1 97.62 362 ALA B N 1
ATOM 8561 C CA . ALA B 1 362 ? 1.007 24.625 -0.854 1 97.62 362 ALA B CA 1
ATOM 8562 C C . ALA B 1 362 ? 0.829 25.219 -2.254 1 97.62 362 ALA B C 1
ATOM 8564 O O . ALA B 1 362 ? 0.644 26.422 -2.408 1 97.62 362 ALA B O 1
ATOM 8565 N N . ALA B 1 363 ? 0.824 24.391 -3.242 1 97.56 363 ALA B N 1
ATOM 8566 C CA . ALA B 1 363 ? 0.767 24.844 -4.633 1 97.56 363 ALA B CA 1
ATOM 8567 C C . ALA B 1 363 ? -0.585 25.469 -4.953 1 97.56 363 ALA B C 1
ATOM 8569 O O . ALA B 1 363 ? -0.741 26.125 -5.98 1 97.56 363 ALA B O 1
ATOM 8570 N N . PHE B 1 364 ? -1.605 25.406 -4.082 1 97.56 364 PHE B N 1
ATOM 8571 C CA . PHE B 1 364 ? -2.977 25.688 -4.492 1 97.56 364 PHE B CA 1
ATOM 8572 C C . PHE B 1 364 ? -3.51 26.938 -3.805 1 97.56 364 PHE B C 1
ATOM 8574 O O . PHE B 1 364 ? -4.719 27.172 -3.791 1 97.56 364 PHE B O 1
ATOM 8581 N N . HIS B 1 365 ? -2.67 27.703 -3.215 1 97.06 365 HIS B N 1
ATOM 8582 C CA . HIS B 1 365 ? -3.072 28.953 -2.588 1 97.06 365 HIS B CA 1
ATOM 8583 C C . HIS B 1 365 ? -1.943 29.984 -2.635 1 97.06 365 HIS B C 1
ATOM 8585 O O . HIS B 1 365 ? -0.783 29.641 -2.387 1 97.06 365 HIS B O 1
ATOM 8591 N N . GLU B 1 366 ? -2.26 31.219 -2.869 1 96.44 366 GLU B N 1
ATOM 8592 C CA . GLU B 1 366 ? -1.277 32.281 -3.041 1 96.44 366 GLU B CA 1
ATOM 8593 C C . GLU B 1 366 ? -0.559 32.594 -1.729 1 96.44 366 GLU B C 1
ATOM 8595 O O . GLU B 1 366 ? 0.534 33.156 -1.731 1 96.44 366 GLU B O 1
ATOM 8600 N N . PHE B 1 367 ? -1.159 32.188 -0.653 1 96.56 367 PHE B N 1
ATOM 8601 C CA . PHE B 1 367 ? -0.544 32.344 0.658 1 96.56 367 PHE B CA 1
ATOM 8602 C C . PHE B 1 367 ? 0.844 31.719 0.691 1 96.56 367 PHE B C 1
ATOM 8604 O O . PHE B 1 367 ? 1.745 32.219 1.36 1 96.56 367 PHE B O 1
ATOM 8611 N N . TYR B 1 368 ? 1.082 30.688 -0.085 1 97.56 368 TYR B N 1
ATOM 8612 C CA . TYR B 1 368 ? 2.312 29.922 -0.014 1 97.56 368 TYR B CA 1
ATOM 8613 C C . TYR B 1 368 ? 3.225 30.234 -1.194 1 97.56 368 TYR B C 1
ATOM 8615 O O . TYR B 1 368 ? 4.16 29.484 -1.479 1 97.56 368 TYR B O 1
ATOM 8623 N N . ALA B 1 369 ? 3.002 31.281 -1.886 1 95.81 369 ALA B N 1
ATOM 8624 C CA . ALA B 1 369 ? 3.793 31.625 -3.062 1 95.81 369 ALA B CA 1
ATOM 8625 C C . ALA B 1 369 ? 5.281 31.672 -2.727 1 95.81 369 ALA B C 1
ATOM 8627 O O . ALA B 1 369 ? 5.688 32.344 -1.771 1 95.81 369 ALA B O 1
ATOM 8628 N N . GLY B 1 370 ? 6.074 30.828 -3.479 1 95.06 370 GLY B N 1
ATOM 8629 C CA . GLY B 1 370 ? 7.52 30.797 -3.322 1 95.06 370 GLY B CA 1
ATOM 8630 C C . GLY B 1 370 ? 7.969 29.953 -2.146 1 95.06 370 GLY B C 1
ATOM 8631 O O . GLY B 1 370 ? 9.156 29.906 -1.823 1 95.06 370 GLY B O 1
ATOM 8632 N N . ARG B 1 371 ? 7.129 29.234 -1.548 1 97.62 371 ARG B N 1
ATOM 8633 C CA . ARG B 1 371 ? 7.477 28.609 -0.274 1 97.62 371 ARG B CA 1
ATOM 8634 C C . ARG B 1 371 ? 7.434 27.094 -0.379 1 97.62 371 ARG B C 1
ATOM 8636 O O . ARG B 1 371 ? 7.402 26.391 0.637 1 97.62 371 ARG B O 1
ATOM 8643 N N . TYR B 1 372 ? 7.379 26.531 -1.518 1 98.06 372 TYR B N 1
ATOM 8644 C CA . TYR B 1 372 ? 7.422 25.078 -1.745 1 98.06 372 TYR B CA 1
ATOM 8645 C C . TYR B 1 372 ? 8.266 24.75 -2.971 1 98.06 372 TYR B C 1
ATOM 8647 O O . TYR B 1 372 ? 8.539 25.625 -3.799 1 98.06 372 TYR B O 1
ATOM 8655 N N . GLY B 1 373 ? 8.734 23.547 -3.08 1 97.81 373 GLY B N 1
ATOM 8656 C CA . GLY B 1 373 ? 9.734 23.125 -4.055 1 97.81 373 GLY B CA 1
ATOM 8657 C C . GLY B 1 373 ? 9.312 23.406 -5.488 1 97.81 373 GLY B C 1
ATOM 8658 O O . GLY B 1 373 ? 10.031 24.078 -6.23 1 97.81 373 GLY B O 1
ATOM 8659 N N . MET B 1 374 ? 8.125 23 -5.887 1 97.81 374 MET B N 1
ATOM 8660 C CA . MET B 1 374 ? 7.672 23.078 -7.273 1 97.81 374 MET B CA 1
ATOM 8661 C C . MET B 1 374 ? 7.312 24.5 -7.652 1 97.81 374 MET B C 1
ATOM 8663 O O . MET B 1 374 ? 7.09 24.812 -8.828 1 97.81 374 MET B O 1
ATOM 8667 N N . GLY B 1 375 ? 7.281 25.391 -6.684 1 95.69 375 GLY B N 1
ATOM 8668 C CA . GLY B 1 375 ? 6.945 26.797 -6.945 1 95.69 375 GLY B CA 1
ATOM 8669 C C . GLY B 1 375 ? 8.164 27.672 -7.121 1 95.69 375 GLY B C 1
ATOM 8670 O O . GLY B 1 375 ? 8.039 28.875 -7.352 1 95.69 375 GLY B O 1
ATOM 8671 N N . THR B 1 376 ? 9.336 27.141 -7.082 1 96.12 376 THR B N 1
ATOM 8672 C CA . THR B 1 376 ? 10.57 27.906 -7.215 1 96.12 376 THR B CA 1
ATOM 8673 C C . THR B 1 376 ? 10.906 28.141 -8.688 1 96.12 376 THR B C 1
ATOM 8675 O O . THR B 1 376 ? 10.469 27.391 -9.555 1 96.12 376 THR B O 1
ATOM 8678 N N . ARG B 1 377 ? 11.688 29.156 -8.969 1 93.75 377 ARG B N 1
ATOM 8679 C CA . ARG B 1 377 ? 12.109 29.469 -10.328 1 93.75 377 ARG B CA 1
ATOM 8680 C C . ARG B 1 377 ? 13.273 28.594 -10.766 1 93.75 377 ARG B C 1
ATOM 8682 O O . ARG B 1 377 ? 14.094 28.188 -9.945 1 93.75 377 ARG B O 1
ATOM 8689 N N . CYS B 1 378 ? 13.234 28.219 -11.961 1 91.75 378 CYS B N 1
ATOM 8690 C CA . CYS B 1 378 ? 14.336 27.469 -12.539 1 91.75 378 CYS B CA 1
ATOM 8691 C C . CYS B 1 378 ? 15.281 28.375 -13.312 1 91.75 378 CYS B C 1
ATOM 8693 O O . CYS B 1 378 ? 14.875 29 -14.297 1 91.75 378 CYS B O 1
ATOM 8695 N N . GLU B 1 379 ? 16.5 28.516 -12.938 1 90.25 379 GLU B N 1
ATOM 8696 C CA . GLU B 1 379 ? 17.562 29.281 -13.609 1 90.25 379 GLU B CA 1
ATOM 8697 C C . GLU B 1 379 ? 18.594 28.344 -14.227 1 90.25 379 GLU B C 1
ATOM 8699 O O . GLU B 1 379 ? 18.484 27.125 -14.102 1 90.25 379 GLU B O 1
ATOM 8704 N N . ALA B 1 380 ? 19.594 28.875 -14.914 1 88.81 380 ALA B N 1
ATOM 8705 C CA . ALA B 1 380 ? 20.562 28.109 -15.672 1 88.81 380 ALA B CA 1
ATOM 8706 C C . ALA B 1 380 ? 21.391 27.203 -14.758 1 88.81 380 ALA B C 1
ATOM 8708 O O . ALA B 1 380 ? 21.797 26.109 -15.148 1 88.81 380 ALA B O 1
ATOM 8709 N N . HIS B 1 381 ? 21.578 27.672 -13.539 1 88.38 381 HIS B N 1
ATOM 8710 C CA . HIS B 1 381 ? 22.422 26.891 -12.641 1 88.38 381 HIS B CA 1
ATOM 8711 C C . HIS B 1 381 ? 21.609 26.266 -11.516 1 88.38 381 HIS B C 1
ATOM 8713 O O . HIS B 1 381 ? 22.172 25.781 -10.523 1 88.38 381 HIS B O 1
ATOM 8719 N N . SER B 1 382 ? 20.312 26.203 -11.688 1 92.38 382 SER B N 1
ATOM 8720 C CA . SER B 1 382 ? 19.453 25.641 -10.656 1 92.38 382 SER B CA 1
ATOM 8721 C C . SER B 1 382 ? 19.609 24.125 -10.57 1 92.38 382 SER B C 1
ATOM 8723 O O . SER B 1 382 ? 19.766 23.453 -11.594 1 92.38 382 SER B O 1
ATOM 8725 N N . PRO B 1 383 ? 19.656 23.594 -9.406 1 96.06 383 PRO B N 1
ATOM 8726 C CA . PRO B 1 383 ? 19.672 22.125 -9.25 1 96.06 383 PRO B CA 1
ATOM 8727 C C . PRO B 1 383 ? 18.375 21.469 -9.695 1 96.06 383 PRO B C 1
ATOM 8729 O O . PRO B 1 383 ? 17.375 22.156 -9.914 1 96.06 383 PRO B O 1
ATOM 8732 N N . LEU B 1 384 ? 18.5 20.141 -9.977 1 96.75 384 LEU B N 1
ATOM 8733 C CA . LEU B 1 384 ? 17.297 19.328 -10.078 1 96.75 384 LEU B CA 1
ATOM 8734 C C . LEU B 1 384 ? 16.531 19.328 -8.758 1 96.75 384 LEU B C 1
ATOM 8736 O O . LEU B 1 384 ? 17.125 19.094 -7.699 1 96.75 384 LEU B O 1
ATOM 8740 N N . VAL B 1 385 ? 15.234 19.672 -8.773 1 98.19 385 VAL B N 1
ATOM 8741 C CA . VAL B 1 385 ? 14.492 19.797 -7.523 1 98.19 385 VAL B CA 1
ATOM 8742 C C . VAL B 1 385 ? 13.453 18.672 -7.43 1 98.19 385 VAL B C 1
ATOM 8744 O O . VAL B 1 385 ? 12.672 18.469 -8.359 1 98.19 385 VAL B O 1
ATOM 8747 N N . PHE B 1 386 ? 13.477 17.922 -6.363 1 98.62 386 PHE B N 1
ATOM 8748 C CA . PHE B 1 386 ? 12.453 16.953 -6.023 1 98.62 386 PHE B CA 1
ATOM 8749 C C . PHE B 1 386 ? 11.594 17.438 -4.859 1 98.62 386 PHE B C 1
ATOM 8751 O O . PHE B 1 386 ? 12.109 18.062 -3.922 1 98.62 386 PHE B O 1
ATOM 8758 N N . SER B 1 387 ? 10.312 17.25 -4.922 1 98.75 387 SER B N 1
ATOM 8759 C CA . SER B 1 387 ? 9.406 17.344 -3.785 1 98.75 387 SER B CA 1
ATOM 8760 C C . SER B 1 387 ? 8.641 16.031 -3.576 1 98.75 387 SER B C 1
ATOM 8762 O O . SER B 1 387 ? 8.086 15.477 -4.523 1 98.75 387 SER B O 1
ATOM 8764 N N . THR B 1 388 ? 8.648 15.531 -2.393 1 98.69 388 THR B N 1
ATOM 8765 C CA . THR B 1 388 ? 7.879 14.344 -2.057 1 98.69 388 THR B CA 1
ATOM 8766 C C . THR B 1 388 ? 6.707 14.695 -1.146 1 98.69 388 THR B C 1
ATOM 8768 O O . THR B 1 388 ? 6.879 15.406 -0.152 1 98.69 388 THR B O 1
ATOM 8771 N N . HIS B 1 389 ? 5.484 14.234 -1.512 1 98.06 389 HIS B N 1
ATOM 8772 C CA . HIS B 1 389 ? 4.262 14.555 -0.788 1 98.06 389 HIS B CA 1
ATOM 8773 C C . HIS B 1 389 ? 3.598 13.297 -0.242 1 98.06 389 HIS B C 1
ATOM 8775 O O . HIS B 1 389 ? 3.379 12.336 -0.982 1 98.06 389 HIS B O 1
ATOM 8781 N N . SER B 1 390 ? 3.373 13.297 1.086 1 96.88 390 SER B N 1
ATOM 8782 C CA . SER B 1 390 ? 2.344 12.367 1.548 1 96.88 390 SER B CA 1
ATOM 8783 C C . SER B 1 390 ? 0.946 12.891 1.237 1 96.88 390 SER B C 1
ATOM 8785 O O . SER B 1 390 ? 0.316 13.531 2.082 1 96.88 390 SER B O 1
ATOM 8787 N N . THR B 1 391 ? 0.428 12.555 0.14 1 97.06 391 THR B N 1
ATOM 8788 C CA . THR B 1 391 ? -0.848 13.086 -0.327 1 97.06 391 THR B CA 1
ATOM 8789 C C . THR B 1 391 ? -1.962 12.766 0.667 1 97.06 391 THR B C 1
ATOM 8791 O O . THR B 1 391 ? -2.863 13.586 0.876 1 97.06 391 THR B O 1
ATOM 8794 N N . HIS B 1 392 ? -1.876 11.633 1.317 1 94.62 392 HIS B N 1
ATOM 8795 C CA . HIS B 1 392 ? -2.918 11.156 2.221 1 94.62 392 HIS B CA 1
ATOM 8796 C C . HIS B 1 392 ? -2.941 11.969 3.512 1 94.62 392 HIS B C 1
ATOM 8798 O O . HIS B 1 392 ? -3.924 11.93 4.254 1 94.62 392 HIS B O 1
ATOM 8804 N N . LYS B 1 393 ? -1.886 12.672 3.857 1 91.38 393 LYS B N 1
ATOM 8805 C CA . LYS B 1 393 ? -1.806 13.344 5.152 1 91.38 393 LYS B CA 1
ATOM 8806 C C . LYS B 1 393 ? -2.658 14.609 5.172 1 91.38 393 LYS B C 1
ATOM 8808 O O . LYS B 1 393 ? -3.41 14.844 6.121 1 91.38 393 LYS B O 1
ATOM 8813 N N . LEU B 1 394 ? -2.562 15.43 4.027 1 92.62 394 LEU B N 1
ATOM 8814 C CA . LEU B 1 394 ? -3.271 16.703 4.113 1 92.62 394 LEU B CA 1
ATOM 8815 C C . LEU B 1 394 ? -4.16 16.906 2.893 1 92.62 394 LEU B C 1
ATOM 8817 O O . LEU B 1 394 ? -4.918 17.875 2.832 1 92.62 394 LEU B O 1
ATOM 8821 N N . LEU B 1 395 ? -4.105 16.062 1.917 1 95.81 395 LEU B N 1
ATOM 8822 C CA . LEU B 1 395 ? -5.102 16.031 0.853 1 95.81 395 LEU B CA 1
ATOM 8823 C C . LEU B 1 395 ? -6.008 14.805 1.008 1 95.81 395 LEU B C 1
ATOM 8825 O O . LEU B 1 395 ? -5.918 14.086 2.002 1 95.81 395 LEU B O 1
ATOM 8829 N N . ALA B 1 396 ? -6.977 14.734 0.069 1 95.75 396 ALA B N 1
ATOM 8830 C CA . ALA B 1 396 ? -7.902 13.609 0.147 1 95.75 396 ALA B CA 1
ATOM 8831 C C . ALA B 1 396 ? -7.383 12.414 -0.647 1 95.75 396 ALA B C 1
ATOM 8833 O O . ALA B 1 396 ? -7.602 12.32 -1.858 1 95.75 396 ALA B O 1
ATOM 8834 N N . ALA B 1 397 ? -6.75 11.492 0.016 1 97.19 397 ALA B N 1
ATOM 8835 C CA . ALA B 1 397 ? -6.246 10.258 -0.581 1 97.19 397 ALA B CA 1
ATOM 8836 C C . ALA B 1 397 ? -6.191 9.133 0.449 1 97.19 397 ALA B C 1
ATOM 8838 O O . ALA B 1 397 ? -6.23 9.383 1.655 1 97.19 397 ALA B O 1
ATOM 8839 N N . PHE B 1 398 ? -6.141 7.875 -0.038 1 96.75 398 PHE B N 1
ATOM 8840 C CA . PHE B 1 398 ? -6 6.727 0.848 1 96.75 398 PHE B CA 1
ATOM 8841 C C . PHE B 1 398 ? -4.633 6.727 1.521 1 96.75 398 PHE B C 1
ATOM 8843 O O . PHE B 1 398 ? -3.654 7.219 0.955 1 96.75 398 PHE B O 1
ATOM 8850 N N . SER B 1 399 ? -4.586 6.203 2.799 1 95.75 399 SER B N 1
ATOM 8851 C CA . SER B 1 399 ? -3.307 5.996 3.473 1 95.75 399 SER B CA 1
ATOM 8852 C C . SER B 1 399 ? -2.314 5.273 2.568 1 95.75 399 SER B C 1
ATOM 8854 O O . SER B 1 399 ? -2.701 4.406 1.778 1 95.75 399 SER B O 1
ATOM 8856 N N . GLN B 1 400 ? -1.009 5.57 2.594 1 95.94 400 GLN B N 1
ATOM 8857 C CA . GLN B 1 400 ? 0.1 5.039 1.809 1 95.94 400 GLN B CA 1
ATOM 8858 C C . GLN B 1 400 ? 0.242 5.781 0.483 1 95.94 400 GLN B C 1
ATOM 8860 O O . GLN B 1 400 ? 1.237 5.613 -0.225 1 95.94 400 GLN B O 1
ATOM 8865 N N . ALA B 1 401 ? -0.761 6.633 0.098 1 97.56 401 ALA B N 1
ATOM 8866 C CA . ALA B 1 401 ? -0.701 7.348 -1.174 1 97.56 401 ALA B CA 1
ATOM 8867 C C . ALA B 1 401 ? 0.285 8.508 -1.104 1 97.56 401 ALA B C 1
ATOM 8869 O O . ALA B 1 401 ? 0.196 9.352 -0.21 1 97.56 401 ALA B O 1
ATOM 8870 N N . SER B 1 402 ? 1.207 8.555 -2.014 1 98.19 402 SER B N 1
ATOM 8871 C CA . SER B 1 402 ? 2.24 9.578 -2.064 1 98.19 402 SER B CA 1
ATOM 8872 C C . SER B 1 402 ? 2.559 9.977 -3.502 1 98.19 402 SER B C 1
ATOM 8874 O O . SER B 1 402 ? 2.141 9.297 -4.445 1 98.19 402 SER B O 1
ATOM 8876 N N . MET B 1 403 ? 3.152 11.148 -3.701 1 98.75 403 MET B N 1
ATOM 8877 C CA . MET B 1 403 ? 3.582 11.617 -5.016 1 98.75 403 MET B CA 1
ATOM 8878 C C . MET B 1 403 ? 5.02 12.133 -4.969 1 98.75 403 MET B C 1
ATOM 8880 O O . MET B 1 403 ? 5.445 12.703 -3.967 1 98.75 403 MET B O 1
ATOM 8884 N N . ILE B 1 404 ? 5.762 11.844 -5.973 1 98.81 404 ILE B N 1
ATOM 8885 C CA . ILE B 1 404 ? 7.047 12.477 -6.223 1 98.81 404 ILE B CA 1
ATOM 8886 C C . ILE B 1 404 ? 6.906 13.508 -7.344 1 98.81 404 ILE B C 1
ATOM 8888 O O . ILE B 1 404 ? 6.465 13.172 -8.445 1 98.81 404 ILE B O 1
ATOM 8892 N N . HIS B 1 405 ? 7.215 14.727 -7.074 1 98.81 405 HIS B N 1
ATOM 8893 C CA . HIS B 1 405 ? 7.23 15.797 -8.07 1 98.81 405 HIS B CA 1
ATOM 8894 C C . HIS B 1 405 ? 8.656 16.203 -8.406 1 98.81 405 HIS B C 1
ATOM 8896 O O . HIS B 1 405 ? 9.523 16.266 -7.531 1 98.81 405 HIS B O 1
ATOM 8902 N N . VAL B 1 406 ? 8.938 16.531 -9.695 1 98.69 406 VAL B N 1
ATOM 8903 C CA . VAL B 1 406 ? 10.289 16.875 -10.133 1 98.69 406 VAL B CA 1
ATOM 8904 C C . VAL B 1 406 ? 10.258 18.141 -10.992 1 98.69 406 VAL B C 1
ATOM 8906 O O . VAL B 1 406 ? 9.406 18.281 -11.875 1 98.69 406 VAL B O 1
ATOM 8909 N N . GLN B 1 407 ? 11.047 19.062 -10.688 1 97.88 407 GLN B N 1
ATOM 8910 C CA . GLN B 1 407 ? 11.352 20.219 -11.531 1 97.88 407 GLN B CA 1
ATOM 8911 C C . GLN B 1 407 ? 12.75 20.094 -12.133 1 97.88 407 GLN B C 1
ATOM 8913 O O . GLN B 1 407 ? 13.742 20.016 -11.398 1 97.88 407 GLN B O 1
ATOM 8918 N N . ASP B 1 408 ? 12.844 20.078 -13.43 1 96.56 408 ASP B N 1
ATOM 8919 C CA . ASP B 1 408 ? 14.125 19.938 -14.117 1 96.56 408 ASP B CA 1
ATOM 8920 C C . ASP B 1 408 ? 15.055 21.109 -13.766 1 96.56 408 ASP B C 1
ATOM 8922 O O . ASP B 1 408 ? 14.602 22.234 -13.555 1 96.56 408 ASP B O 1
ATOM 8926 N N . GLY B 1 409 ? 16.281 20.766 -13.633 1 93.06 409 GLY B N 1
ATOM 8927 C CA . GLY B 1 409 ? 17.281 21.797 -13.383 1 93.06 409 GLY B CA 1
ATOM 8928 C C . GLY B 1 409 ? 17.766 22.484 -14.656 1 93.06 409 GLY B C 1
ATOM 8929 O O . GLY B 1 409 ? 17.344 22.125 -15.758 1 93.06 409 GLY B O 1
ATOM 8930 N N . GLY B 1 410 ? 18.547 23.594 -14.453 1 88.81 410 GLY B N 1
ATOM 8931 C CA . GLY B 1 410 ? 19.125 24.281 -15.602 1 88.81 410 GLY B CA 1
ATOM 8932 C C . GLY B 1 410 ? 20.156 23.453 -16.344 1 88.81 410 GLY B C 1
ATOM 8933 O O . GLY B 1 410 ? 20.094 23.344 -17.578 1 88.81 410 GLY B O 1
ATOM 8934 N N . ALA B 1 411 ? 21.016 22.828 -15.609 1 85.75 411 ALA B N 1
ATOM 8935 C CA . ALA B 1 411 ? 22.109 22.078 -16.203 1 85.75 411 ALA B CA 1
ATOM 8936 C C . ALA B 1 411 ? 21.75 20.609 -16.359 1 85.75 411 ALA B C 1
ATOM 8938 O O . ALA B 1 411 ? 22.359 19.891 -17.156 1 85.75 411 ALA B O 1
ATOM 8939 N N . ARG B 1 412 ? 20.875 20.172 -15.555 1 88.75 412 ARG B N 1
ATOM 8940 C CA . ARG B 1 412 ? 20.547 18.75 -15.531 1 88.75 412 ARG B CA 1
ATOM 8941 C C . ARG B 1 412 ? 19.031 18.547 -15.555 1 88.75 412 ARG B C 1
ATOM 8943 O O . ARG B 1 412 ? 18.312 19.156 -14.773 1 88.75 412 ARG B O 1
ATOM 8950 N N . GLN B 1 413 ? 18.641 17.688 -16.484 1 93.88 413 GLN B N 1
ATOM 8951 C CA . GLN B 1 413 ? 17.234 17.25 -16.531 1 93.88 413 GLN B CA 1
ATOM 8952 C C . GLN B 1 413 ? 17.094 15.836 -15.969 1 93.88 413 GLN B C 1
ATOM 8954 O O . GLN B 1 413 ? 18.062 15.094 -15.859 1 93.88 413 GLN B O 1
ATOM 8959 N N . LEU B 1 414 ? 15.883 15.531 -15.609 1 96.19 414 LEU B N 1
ATOM 8960 C CA . LEU B 1 414 ? 15.633 14.195 -15.078 1 96.19 414 LEU B CA 1
ATOM 8961 C C . LEU B 1 414 ? 15.797 13.133 -16.156 1 96.19 414 LEU B C 1
ATOM 8963 O O . LEU B 1 414 ? 15.219 13.258 -17.234 1 96.19 414 LEU B O 1
ATOM 8967 N N . ASP B 1 415 ? 16.656 12.188 -15.938 1 93.12 415 ASP B N 1
ATOM 8968 C CA . ASP B 1 415 ? 16.672 10.977 -16.75 1 93.12 415 ASP B CA 1
ATOM 8969 C C . ASP B 1 415 ? 15.594 10 -16.328 1 93.12 415 ASP B C 1
ATOM 8971 O O . ASP B 1 415 ? 15.773 9.242 -15.367 1 93.12 415 ASP B O 1
ATOM 8975 N N . ARG B 1 416 ? 14.555 9.906 -17.016 1 92.75 416 ARG B N 1
ATOM 8976 C CA . ARG B 1 416 ? 13.359 9.164 -16.609 1 92.75 416 ARG B CA 1
ATOM 8977 C C . ARG B 1 416 ? 13.648 7.672 -16.547 1 92.75 416 ARG B C 1
ATOM 8979 O O . ARG B 1 416 ? 13.133 6.977 -15.656 1 92.75 416 ARG B O 1
ATOM 8986 N N . ASP B 1 417 ? 14.398 7.113 -17.453 1 89.12 417 ASP B N 1
ATOM 8987 C CA . ASP B 1 417 ? 14.688 5.684 -17.484 1 89.12 417 ASP B CA 1
ATOM 8988 C C . ASP B 1 417 ? 15.516 5.27 -16.266 1 89.12 417 ASP B C 1
ATOM 8990 O O . ASP B 1 417 ? 15.227 4.25 -15.625 1 89.12 417 ASP B O 1
ATOM 8994 N N . ARG B 1 418 ? 16.5 6.094 -16.016 1 90.12 418 ARG B N 1
ATOM 8995 C CA . ARG B 1 418 ? 17.328 5.812 -14.859 1 90.12 418 ARG B CA 1
ATOM 8996 C C . ARG B 1 418 ? 16.531 5.957 -13.562 1 90.12 418 ARG B C 1
ATOM 8998 O O . ARG B 1 418 ? 16.688 5.16 -12.641 1 90.12 418 ARG B O 1
ATOM 9005 N N . PHE B 1 419 ? 15.734 6.984 -13.547 1 96.12 419 PHE B N 1
ATOM 9006 C CA . PHE B 1 419 ? 14.875 7.184 -12.383 1 96.12 419 PHE B CA 1
ATOM 9007 C C . PHE B 1 419 ? 13.953 5.988 -12.18 1 96.12 419 PHE B C 1
ATOM 9009 O O . PHE B 1 419 ? 13.719 5.566 -11.047 1 96.12 419 PHE B O 1
ATOM 9016 N N . ASN B 1 420 ? 13.453 5.441 -13.242 1 94.44 420 ASN B N 1
ATOM 9017 C CA . ASN B 1 420 ? 12.5 4.344 -13.148 1 94.44 420 ASN B CA 1
ATOM 9018 C C . ASN B 1 420 ? 13.148 3.076 -12.602 1 94.44 420 ASN B C 1
ATOM 9020 O O . ASN B 1 420 ? 12.477 2.236 -12.008 1 94.44 420 ASN B O 1
ATOM 9024 N N . GLU B 1 421 ? 14.469 2.898 -12.773 1 93.62 421 GLU B N 1
ATOM 9025 C CA . GLU B 1 421 ? 15.164 1.77 -12.164 1 93.62 421 GLU B CA 1
ATOM 9026 C C . GLU B 1 421 ? 15.047 1.809 -10.641 1 93.62 421 GLU B C 1
ATOM 9028 O O . GLU B 1 421 ? 14.789 0.784 -10.008 1 93.62 421 GLU B O 1
ATOM 9033 N N . ALA B 1 422 ? 15.25 3.012 -10.141 1 96.38 422 ALA B N 1
ATOM 9034 C CA . ALA B 1 422 ? 15.102 3.188 -8.695 1 96.38 422 ALA B CA 1
ATOM 9035 C C . ALA B 1 422 ? 13.648 3.035 -8.273 1 96.38 422 ALA B C 1
ATOM 9037 O O . ALA B 1 422 ? 13.352 2.447 -7.23 1 96.38 422 ALA B O 1
ATOM 9038 N N . PHE B 1 423 ? 12.766 3.568 -9.109 1 96.69 423 PHE B N 1
ATOM 9039 C CA . PHE B 1 423 ? 11.336 3.498 -8.828 1 96.69 423 PHE B CA 1
ATOM 9040 C C . PHE B 1 423 ? 10.875 2.051 -8.703 1 96.69 423 PHE B C 1
ATOM 9042 O O . PHE B 1 423 ? 10.234 1.679 -7.719 1 96.69 423 PHE B O 1
ATOM 9049 N N . MET B 1 424 ? 11.281 1.205 -9.562 1 92.81 424 MET B N 1
ATOM 9050 C CA . MET B 1 424 ? 10.852 -0.192 -9.609 1 92.81 424 MET B CA 1
ATOM 9051 C C . MET B 1 424 ? 11.453 -0.978 -8.445 1 92.81 424 MET B C 1
ATOM 9053 O O . MET B 1 424 ? 10.852 -1.949 -7.98 1 92.81 424 MET B O 1
ATOM 9057 N N . MET B 1 425 ? 12.508 -0.498 -7.934 1 93.94 425 MET B N 1
ATOM 9058 C CA . MET B 1 425 ? 13.156 -1.172 -6.812 1 93.94 425 MET B CA 1
ATOM 9059 C C . MET B 1 425 ? 12.289 -1.114 -5.562 1 93.94 425 MET B C 1
ATOM 9061 O O . MET B 1 425 ? 12.344 -2.014 -4.723 1 93.94 425 MET B O 1
ATOM 9065 N N . HIS B 1 426 ? 11.477 -0.093 -5.535 1 96.19 426 HIS B N 1
ATOM 9066 C CA . HIS B 1 426 ? 10.805 0.151 -4.262 1 96.19 426 HIS B CA 1
ATOM 9067 C C . HIS B 1 426 ? 9.305 -0.062 -4.379 1 96.19 426 HIS B C 1
ATOM 9069 O O . HIS B 1 426 ? 8.586 -0.066 -3.373 1 96.19 426 HIS B O 1
ATOM 9075 N N . ILE B 1 427 ? 8.773 -0.313 -5.523 1 93.38 427 ILE B N 1
ATOM 9076 C CA . ILE B 1 427 ? 7.324 -0.386 -5.715 1 93.38 427 ILE B CA 1
ATOM 9077 C C . ILE B 1 427 ? 6.898 -1.845 -5.867 1 93.38 427 ILE B C 1
ATOM 9079 O O . ILE B 1 427 ? 7.676 -2.68 -6.332 1 93.38 427 ILE B O 1
ATOM 9083 N N . SER B 1 428 ? 5.688 -2.129 -5.391 1 91.75 428 SER B N 1
ATOM 9084 C CA . SER B 1 428 ? 5.113 -3.457 -5.566 1 91.75 428 SER B CA 1
ATOM 9085 C C . SER B 1 428 ? 4.746 -3.709 -7.027 1 91.75 428 SER B C 1
ATOM 9087 O O . SER B 1 428 ? 4.266 -2.809 -7.715 1 91.75 428 SER B O 1
ATOM 9089 N N . THR B 1 429 ? 4.906 -4.98 -7.438 1 88.25 429 THR B N 1
ATOM 9090 C CA . THR B 1 429 ? 4.48 -5.371 -8.773 1 88.25 429 THR B CA 1
ATOM 9091 C C . THR B 1 429 ? 2.984 -5.676 -8.797 1 88.25 429 THR B C 1
ATOM 9093 O O . THR B 1 429 ? 2.42 -5.961 -9.859 1 88.25 429 THR B O 1
ATOM 9096 N N . SER B 1 430 ? 2.379 -5.668 -7.637 1 91.56 430 SER B N 1
ATOM 9097 C CA . SER B 1 430 ? 0.938 -5.852 -7.496 1 91.56 430 SER B CA 1
ATOM 9098 C C . SER B 1 430 ? 0.302 -4.68 -6.754 1 91.56 430 SER B C 1
ATOM 9100 O O . SER B 1 430 ? -0.234 -4.852 -5.66 1 91.56 430 SER B O 1
ATOM 9102 N N . PRO B 1 431 ? 0.268 -3.596 -7.402 1 93.44 431 PRO B N 1
ATOM 9103 C CA . PRO B 1 431 ? -0.214 -2.398 -6.711 1 93.44 431 PRO B CA 1
ATOM 9104 C C . PRO B 1 431 ? -1.707 -2.455 -6.398 1 93.44 431 PRO B C 1
ATOM 9106 O O . PRO B 1 431 ? -2.479 -3.041 -7.164 1 93.44 431 PRO B O 1
ATOM 9109 N N . GLN B 1 432 ? -2.086 -1.896 -5.305 1 94.81 432 GLN B N 1
ATOM 9110 C CA . GLN B 1 432 ? -3.492 -1.684 -4.98 1 94.81 432 GLN B CA 1
ATOM 9111 C C . GLN B 1 432 ? -4.07 -0.514 -5.77 1 94.81 432 GLN B C 1
ATOM 9113 O O . GLN B 1 432 ? -3.777 0.646 -5.48 1 94.81 432 GLN B O 1
ATOM 9118 N N . TYR B 1 433 ? -4.973 -0.737 -6.703 1 93.88 433 TYR B N 1
ATOM 9119 C CA . TYR B 1 433 ? -5.457 0.252 -7.66 1 93.88 433 TYR B CA 1
ATOM 9120 C C . TYR B 1 433 ? -6.281 1.327 -6.965 1 93.88 433 TYR B C 1
ATOM 9122 O O . TYR B 1 433 ? -6.32 2.477 -7.41 1 93.88 433 TYR B O 1
ATOM 9130 N N . GLY B 1 434 ? -6.934 0.925 -5.852 1 95.44 434 GLY B N 1
ATOM 9131 C CA . GLY B 1 434 ? -7.656 1.929 -5.09 1 95.44 434 GLY B CA 1
ATOM 9132 C C . GLY B 1 434 ? -6.777 3.072 -4.621 1 95.44 434 GLY B C 1
ATOM 9133 O O . GLY B 1 434 ? -7.195 4.23 -4.629 1 95.44 434 GLY B O 1
ATOM 9134 N N . ILE B 1 435 ? -5.57 2.799 -4.211 1 97.06 435 ILE B N 1
ATOM 9135 C CA . ILE B 1 435 ? -4.637 3.826 -3.756 1 97.06 435 ILE B CA 1
ATOM 9136 C C . ILE B 1 435 ? -4.242 4.719 -4.93 1 97.06 435 ILE B C 1
ATOM 9138 O O . ILE B 1 435 ? -4.188 5.945 -4.793 1 97.06 435 ILE B O 1
ATOM 9142 N N . ILE B 1 436 ? -4 4.137 -6.102 1 97.19 436 ILE B N 1
ATOM 9143 C CA . ILE B 1 436 ? -3.666 4.902 -7.301 1 97.19 436 ILE B CA 1
ATOM 9144 C C . ILE B 1 436 ? -4.828 5.82 -7.668 1 97.19 436 ILE B C 1
ATOM 9146 O O . ILE B 1 436 ? -4.629 7.008 -7.941 1 97.19 436 ILE B O 1
ATOM 9150 N N . ALA B 1 437 ? -6.043 5.238 -7.645 1 97.5 437 ALA B N 1
ATOM 9151 C CA . ALA B 1 437 ? -7.238 6.016 -7.965 1 97.5 437 ALA B CA 1
ATOM 9152 C C . ALA B 1 437 ? -7.398 7.191 -7.008 1 97.5 437 ALA B C 1
ATOM 9154 O O . ALA B 1 437 ? -7.812 8.281 -7.418 1 97.5 437 ALA B O 1
ATOM 9155 N N . SER B 1 438 ? -7.098 6.98 -5.766 1 98.06 438 SER B N 1
ATOM 9156 C CA . SER B 1 438 ? -7.23 8.055 -4.785 1 98.06 438 SER B CA 1
ATOM 9157 C C . SER B 1 438 ? -6.266 9.195 -5.078 1 98.06 438 SER B C 1
ATOM 9159 O O . SER B 1 438 ? -6.578 10.359 -4.832 1 98.06 438 SER B O 1
ATOM 9161 N N . LEU B 1 439 ? -5.062 8.898 -5.578 1 98.56 439 LEU B N 1
ATOM 9162 C CA . LEU B 1 439 ? -4.102 9.922 -5.961 1 98.56 439 LEU B CA 1
ATOM 9163 C C . LEU B 1 439 ? -4.613 10.727 -7.152 1 98.56 439 LEU B C 1
ATOM 9165 O O . LEU B 1 439 ? -4.484 11.953 -7.18 1 98.56 439 LEU B O 1
ATOM 9169 N N . ASP B 1 440 ? -5.16 10.016 -8.102 1 98.38 440 ASP B N 1
ATOM 9170 C CA . ASP B 1 440 ? -5.766 10.641 -9.273 1 98.38 440 ASP B CA 1
ATOM 9171 C C . ASP B 1 440 ? -6.879 11.602 -8.867 1 98.38 440 ASP B C 1
ATOM 9173 O O . ASP B 1 440 ? -6.906 12.75 -9.312 1 98.38 440 ASP B O 1
ATOM 9177 N N . VAL B 1 441 ? -7.734 11.195 -8 1 98 441 VAL B N 1
ATOM 9178 C CA . VAL B 1 441 ? -8.883 11.969 -7.547 1 98 441 VAL B CA 1
ATOM 9179 C C . VAL B 1 441 ? -8.398 13.141 -6.688 1 98 441 VAL B C 1
ATOM 9181 O O . VAL B 1 441 ? -8.922 14.25 -6.797 1 98 441 VAL B O 1
ATOM 9184 N N . ALA B 1 442 ? -7.41 12.898 -5.852 1 98.06 442 ALA B N 1
ATOM 9185 C CA . ALA B 1 442 ? -6.844 13.969 -5.027 1 98.06 442 ALA B CA 1
ATOM 9186 C C . ALA B 1 442 ? -6.355 15.125 -5.895 1 98.06 442 ALA B C 1
ATOM 9188 O O . ALA B 1 442 ? -6.613 16.297 -5.586 1 98.06 442 ALA B O 1
ATOM 9189 N N . SER B 1 443 ? -5.613 14.773 -6.941 1 98 443 SER B N 1
ATOM 9190 C CA . SER B 1 443 ? -5.109 15.789 -7.863 1 98 443 SER B CA 1
ATOM 9191 C C . SER B 1 443 ? -6.25 16.531 -8.555 1 98 443 SER B C 1
ATOM 9193 O O . SER B 1 443 ? -6.23 17.75 -8.656 1 98 443 SER B O 1
ATOM 9195 N N . ALA B 1 444 ? -7.258 15.797 -9 1 96.81 444 ALA B N 1
ATOM 9196 C CA . ALA B 1 444 ? -8.391 16.375 -9.711 1 96.81 444 ALA B CA 1
ATOM 9197 C C . ALA B 1 444 ? -9.188 17.312 -8.812 1 96.81 444 ALA B C 1
ATOM 9199 O O . ALA B 1 444 ? -9.688 18.344 -9.266 1 96.81 444 ALA B O 1
ATOM 9200 N N . MET B 1 445 ? -9.367 16.969 -7.559 1 96.19 445 MET B N 1
ATOM 9201 C CA . MET B 1 445 ? -10.086 17.812 -6.602 1 96.19 445 MET B CA 1
ATOM 9202 C C . MET B 1 445 ? -9.422 19.172 -6.465 1 96.19 445 MET B C 1
ATOM 9204 O O . MET B 1 445 ? -10.102 20.172 -6.219 1 96.19 445 MET B O 1
ATOM 9208 N N . MET B 1 446 ? -8.062 19.188 -6.645 1 96.69 446 MET B N 1
ATOM 9209 C CA . MET B 1 446 ? -7.301 20.406 -6.363 1 96.69 446 MET B CA 1
ATOM 9210 C C . MET B 1 446 ? -7.129 21.234 -7.621 1 96.69 446 MET B C 1
ATOM 9212 O O . MET B 1 446 ? -6.602 22.359 -7.566 1 96.69 446 MET B O 1
ATOM 9216 N N . GLU B 1 447 ? -7.637 20.797 -8.711 1 94.69 447 GLU B N 1
ATOM 9217 C CA . GLU B 1 447 ? -7.391 21.453 -10 1 94.69 447 GLU B CA 1
ATOM 9218 C C . GLU B 1 447 ? -8.141 22.781 -10.094 1 94.69 447 GLU B C 1
ATOM 9220 O O . GLU B 1 447 ? -9.336 22.844 -9.812 1 94.69 447 GLU B O 1
ATOM 9225 N N . GLY B 1 448 ? -7.434 23.844 -10.414 1 90.94 448 GLY B N 1
ATOM 9226 C CA . GLY B 1 448 ? -8.039 25.141 -10.695 1 90.94 448 GLY B CA 1
ATOM 9227 C C . GLY B 1 448 ? -8.578 25.828 -9.461 1 90.94 448 GLY B C 1
ATOM 9228 O O . GLY B 1 448 ? -7.98 25.734 -8.383 1 90.94 448 GLY B O 1
ATOM 9229 N N . PRO B 1 449 ? -9.695 26.562 -9.625 1 90.69 449 PRO B N 1
ATOM 9230 C CA . PRO B 1 449 ? -10.25 27.344 -8.516 1 90.69 449 PRO B CA 1
ATOM 9231 C C . PRO B 1 449 ? -10.781 26.469 -7.387 1 90.69 449 PRO B C 1
ATOM 9233 O O . PRO B 1 449 ? -10.828 26.906 -6.234 1 90.69 449 PRO B O 1
ATOM 9236 N N . ALA B 1 450 ? -11.172 25.297 -7.723 1 91.38 450 ALA B N 1
ATOM 9237 C CA . ALA B 1 450 ? -11.703 24.391 -6.703 1 91.38 450 ALA B CA 1
ATOM 9238 C C . ALA B 1 450 ? -10.664 24.125 -5.621 1 91.38 450 ALA B C 1
ATOM 9240 O O . ALA B 1 450 ? -10.977 24.125 -4.43 1 91.38 450 ALA B O 1
ATOM 9241 N N . GLY B 1 451 ? -9.43 23.859 -6.078 1 94.81 451 GLY B N 1
ATOM 9242 C CA . GLY B 1 451 ? -8.359 23.609 -5.125 1 94.81 451 GLY B CA 1
ATOM 9243 C C . GLY B 1 451 ? -8.086 24.781 -4.211 1 94.81 451 GLY B C 1
ATOM 9244 O O . GLY B 1 451 ? -7.902 24.609 -3.002 1 94.81 451 GLY B O 1
ATOM 9245 N N . ARG B 1 452 ? -8.039 25.953 -4.785 1 95.12 452 ARG B N 1
ATOM 9246 C CA . ARG B 1 452 ? -7.828 27.156 -3.98 1 95.12 452 ARG B CA 1
ATOM 9247 C C . ARG B 1 452 ? -8.938 27.328 -2.947 1 95.12 452 ARG B C 1
ATOM 9249 O O . ARG B 1 452 ? -8.672 27.672 -1.797 1 95.12 452 ARG B O 1
ATOM 9256 N N . SER B 1 453 ? -10.172 27.125 -3.4 1 93.56 453 SER B N 1
ATOM 9257 C CA . SER B 1 453 ? -11.32 27.266 -2.52 1 93.56 453 SER B CA 1
ATOM 9258 C C . SER B 1 453 ? -11.25 26.281 -1.352 1 93.56 453 SER B C 1
ATOM 9260 O O . SER B 1 453 ? -11.602 26.625 -0.222 1 93.56 453 SER B O 1
ATOM 9262 N N . LEU B 1 454 ? -10.836 25.078 -1.606 1 94.12 454 LEU B N 1
ATOM 9263 C CA . LEU B 1 454 ? -10.719 24.078 -0.561 1 94.12 454 LEU B CA 1
ATOM 9264 C C . LEU B 1 454 ? -9.703 24.5 0.493 1 94.12 454 LEU B C 1
ATOM 9266 O O . LEU B 1 454 ? -9.945 24.344 1.692 1 94.12 454 LEU B O 1
ATOM 9270 N N . ILE B 1 455 ? -8.57 25.047 0.083 1 95.62 455 ILE B N 1
ATOM 9271 C CA . ILE B 1 455 ? -7.539 25.5 1.016 1 95.62 455 ILE B CA 1
ATOM 9272 C C . ILE B 1 455 ? -8.031 26.719 1.783 1 95.62 455 ILE B C 1
ATOM 9274 O O . ILE B 1 455 ? -7.809 26.844 2.99 1 95.62 455 ILE B O 1
ATOM 9278 N N . GLN B 1 456 ? -8.703 27.609 1.05 1 94.38 456 GLN B N 1
ATOM 9279 C CA . GLN B 1 456 ? -9.273 28.781 1.717 1 94.38 456 GLN B CA 1
ATOM 9280 C C . GLN B 1 456 ? -10.211 28.359 2.848 1 94.38 456 GLN B C 1
ATOM 9282 O O . GLN B 1 456 ? -10.195 28.969 3.924 1 94.38 456 GLN B O 1
ATOM 9287 N N . GLU B 1 457 ? -11.008 27.406 2.568 1 92.19 457 GLU B N 1
ATOM 9288 C CA . GLU B 1 457 ? -11.922 26.922 3.596 1 92.19 457 GLU B CA 1
ATOM 9289 C C . GLU B 1 457 ? -11.156 26.422 4.82 1 92.19 457 GLU B C 1
ATOM 9291 O O . GLU B 1 457 ? -11.586 26.641 5.957 1 92.19 457 GLU B O 1
ATOM 9296 N N . THR B 1 458 ? -10.086 25.75 4.637 1 93.56 458 THR B N 1
ATOM 9297 C CA . THR B 1 458 ? -9.273 25.25 5.742 1 93.56 458 THR B CA 1
ATOM 9298 C C . THR B 1 458 ? -8.719 26.422 6.562 1 93.56 458 THR B C 1
ATOM 9300 O O . THR B 1 458 ? -8.703 26.359 7.793 1 93.56 458 THR B O 1
ATOM 9303 N N . PHE B 1 459 ? -8.281 27.484 5.871 1 95.38 459 PHE B N 1
ATOM 9304 C CA . PHE B 1 459 ? -7.816 28.688 6.547 1 95.38 459 PHE B CA 1
ATOM 9305 C C . PHE B 1 459 ? -8.93 29.297 7.383 1 95.38 459 PHE B C 1
ATOM 9307 O O . PHE B 1 459 ? -8.719 29.656 8.547 1 95.38 459 PHE B O 1
ATOM 9314 N N . ASP B 1 460 ? -10.062 29.375 6.75 1 94.19 460 ASP B N 1
ATOM 9315 C CA . ASP B 1 460 ? -11.188 30.016 7.418 1 94.19 460 ASP B CA 1
ATOM 9316 C C . ASP B 1 460 ? -11.562 29.281 8.703 1 94.19 460 ASP B C 1
ATOM 9318 O O . ASP B 1 460 ? -11.844 29.891 9.727 1 94.19 460 ASP B O 1
ATOM 9322 N N . GLU B 1 461 ? -11.539 27.953 8.617 1 93 461 GLU B N 1
ATOM 9323 C CA . GLU B 1 461 ? -11.859 27.156 9.797 1 93 461 GLU B CA 1
ATOM 9324 C C . GLU B 1 461 ? -10.812 27.328 10.891 1 93 461 GLU B C 1
ATOM 9326 O O . GLU B 1 461 ? -11.141 27.438 12.07 1 93 461 GLU B O 1
ATOM 9331 N N . ALA B 1 462 ? -9.555 27.344 10.523 1 94.44 462 ALA B N 1
ATOM 9332 C CA . ALA B 1 462 ? -8.469 27.516 11.492 1 94.44 462 ALA B CA 1
ATOM 9333 C C . ALA B 1 462 ? -8.555 28.875 12.172 1 94.44 462 ALA B C 1
ATOM 9335 O O . ALA B 1 462 ? -8.359 28.984 13.383 1 94.44 462 ALA B O 1
ATOM 9336 N N . LEU B 1 463 ? -8.859 29.906 11.391 1 94.94 463 LEU B N 1
ATOM 9337 C CA . LEU B 1 463 ? -8.977 31.266 11.93 1 94.94 463 LEU B CA 1
ATOM 9338 C C . LEU B 1 463 ? -10.195 31.375 12.844 1 94.94 463 LEU B C 1
ATOM 9340 O O . LEU B 1 463 ? -10.125 32.031 13.898 1 94.94 463 LEU B O 1
ATOM 9344 N N . SER B 1 464 ? -11.289 30.75 12.383 1 93.38 464 SER B N 1
ATOM 9345 C CA . SER B 1 464 ? -12.484 30.75 13.211 1 93.38 464 SER B CA 1
ATOM 9346 C C . SER B 1 464 ? -12.227 30.094 14.562 1 93.38 464 SER B C 1
ATOM 9348 O O . SER B 1 464 ? -12.695 30.578 15.594 1 93.38 464 SER B O 1
ATOM 9350 N N . PHE B 1 465 ? -11.555 29.078 14.609 1 94.25 465 PHE B N 1
ATOM 9351 C CA . PHE B 1 465 ? -11.195 28.391 15.852 1 94.25 465 PHE B CA 1
ATOM 9352 C C . PHE B 1 465 ? -10.367 29.312 16.75 1 94.25 465 PHE B C 1
ATOM 9354 O O . PHE B 1 465 ? -10.625 29.406 17.953 1 94.25 465 PHE B O 1
ATOM 9361 N N . ARG B 1 466 ? -9.32 29.953 16.172 1 94.75 466 ARG B N 1
ATOM 9362 C CA . ARG B 1 466 ? -8.461 30.875 16.906 1 94.75 466 ARG B CA 1
ATOM 9363 C C . ARG B 1 466 ? -9.281 32 17.531 1 94.75 466 ARG B C 1
ATOM 9365 O O . ARG B 1 466 ? -9.07 32.344 18.703 1 94.75 466 ARG B O 1
ATOM 9372 N N . ARG B 1 467 ? -10.188 32.5 16.797 1 93.44 467 ARG B N 1
ATOM 9373 C CA . ARG B 1 467 ? -11.039 33.562 17.297 1 93.44 467 ARG B CA 1
ATOM 9374 C C . ARG B 1 467 ? -11.938 33.062 18.422 1 93.44 467 ARG B C 1
ATOM 9376 O O . ARG B 1 467 ? -12.133 33.75 19.422 1 93.44 467 ARG B O 1
ATOM 9383 N N . ALA B 1 468 ? -12.445 31.875 18.172 1 93.25 468 ALA B N 1
ATOM 9384 C CA . ALA B 1 468 ? -13.312 31.297 19.203 1 93.25 468 ALA B CA 1
ATOM 9385 C C . ALA B 1 468 ? -12.562 31.078 20.5 1 93.25 468 ALA B C 1
ATOM 9387 O O . ALA B 1 468 ? -13.094 31.344 21.594 1 93.25 468 ALA B O 1
ATOM 9388 N N . LEU B 1 469 ? -11.406 30.594 20.438 1 94.12 469 LEU B N 1
ATOM 9389 C CA . LEU B 1 469 ? -10.594 30.359 21.625 1 94.12 469 LEU B CA 1
ATOM 9390 C C . LEU B 1 469 ? -10.258 31.672 22.312 1 94.12 469 LEU B C 1
ATOM 9392 O O . LEU B 1 469 ? -10.289 31.766 23.547 1 94.12 469 LEU B O 1
ATOM 9396 N N . ALA B 1 470 ? -9.922 32.688 21.547 1 92.38 470 ALA B N 1
ATOM 9397 C CA . ALA B 1 470 ? -9.617 34 22.078 1 92.38 470 ALA B CA 1
ATOM 9398 C C . ALA B 1 470 ? -10.836 34.625 22.766 1 92.38 470 ALA B C 1
ATOM 9400 O O . ALA B 1 470 ? -10.719 35.25 23.812 1 92.38 470 ALA B O 1
ATOM 9401 N N . ASN B 1 471 ? -11.906 34.406 22.125 1 92.69 471 ASN B N 1
ATOM 9402 C CA . ASN B 1 471 ? -13.156 34.938 22.688 1 92.69 471 ASN B CA 1
ATOM 9403 C C . ASN B 1 471 ? -13.469 34.281 24.031 1 92.69 471 ASN B C 1
ATOM 9405 O O . ASN B 1 471 ? -13.977 34.938 24.938 1 92.69 471 ASN B O 1
ATOM 9409 N N . LEU B 1 472 ? -13.273 33.062 24.109 1 92 472 LEU B N 1
ATOM 9410 C CA . LEU B 1 472 ? -13.492 32.375 25.375 1 92 472 LEU B CA 1
ATOM 9411 C C . LEU B 1 472 ? -12.57 32.906 26.469 1 92 472 LEU B C 1
ATOM 9413 O O . LEU B 1 472 ? -12.984 33.094 27.609 1 92 472 LEU B O 1
ATOM 9417 N N . ARG B 1 473 ? -11.375 33.156 26.141 1 92.75 473 ARG B N 1
ATOM 9418 C CA . ARG B 1 473 ? -10.422 33.75 27.078 1 92.75 473 ARG B CA 1
ATOM 9419 C C . ARG B 1 473 ? -10.906 35.094 27.594 1 92.75 473 ARG B C 1
ATOM 9421 O O . ARG B 1 473 ? -10.773 35.375 28.781 1 92.75 473 ARG B O 1
ATOM 9428 N N . GLN B 1 474 ? -11.461 35.844 26.75 1 91.38 474 GLN B N 1
ATOM 9429 C CA . GLN B 1 474 ? -11.93 37.156 27.109 1 91.38 474 GLN B CA 1
ATOM 9430 C C . GLN B 1 474 ? -13.086 37.094 28.109 1 91.38 474 GLN B C 1
ATOM 9432 O O . GLN B 1 474 ? -13.312 38.031 28.875 1 91.38 474 GLN B O 1
ATOM 9437 N N . ASN B 1 475 ? -13.742 36 28.078 1 91.12 475 ASN B N 1
ATOM 9438 C CA . ASN B 1 475 ? -14.914 35.875 28.938 1 91.12 475 ASN B CA 1
ATOM 9439 C C . ASN B 1 475 ? -14.555 35.25 30.281 1 91.12 475 ASN B C 1
ATOM 9441 O O . ASN B 1 475 ? -15.414 35.094 31.141 1 91.12 475 ASN B O 1
ATOM 9445 N N . LEU B 1 476 ? -13.312 35 30.469 1 91.12 476 LEU B N 1
ATOM 9446 C CA . LEU B 1 476 ? -12.828 34.469 31.734 1 91.12 476 LEU B CA 1
ATOM 9447 C C . LEU B 1 476 ? -12.219 35.594 32.594 1 91.12 476 LEU B C 1
ATOM 9449 O O . LEU B 1 476 ? -11.852 36.625 32.062 1 91.12 476 LEU B O 1
ATOM 9453 N N . ALA B 1 477 ? -12.133 35.312 33.875 1 90.25 477 ALA B N 1
ATOM 9454 C CA . ALA B 1 477 ? -11.492 36.281 34.75 1 90.25 477 ALA B CA 1
ATOM 9455 C C . ALA B 1 477 ? -10.031 36.469 34.375 1 90.25 477 ALA B C 1
ATOM 9457 O O . ALA B 1 477 ? -9.367 35.531 33.938 1 90.25 477 ALA B O 1
ATOM 9458 N N . ALA B 1 478 ? -9.57 37.656 34.594 1 86.25 478 ALA B N 1
ATOM 9459 C CA . ALA B 1 478 ? -8.227 38.031 34.188 1 86.25 478 ALA B CA 1
ATOM 9460 C C . ALA B 1 478 ? -7.18 37.125 34.844 1 86.25 478 ALA B C 1
ATOM 9462 O O . ALA B 1 478 ? -6.145 36.844 34.25 1 86.25 478 ALA B O 1
ATOM 9463 N N . ASP B 1 479 ? -7.477 36.719 36 1 87.81 479 ASP B N 1
ATOM 9464 C CA . ASP B 1 479 ? -6.48 35.938 36.719 1 87.81 479 ASP B CA 1
ATOM 9465 C C . ASP B 1 479 ? -6.719 34.438 36.531 1 87.81 479 ASP B C 1
ATOM 9467 O O . ASP B 1 479 ? -5.949 33.594 37.031 1 87.81 479 ASP B O 1
ATOM 9471 N N . ASP B 1 480 ? -7.641 34.125 35.719 1 92.56 480 ASP B N 1
ATOM 9472 C CA . ASP B 1 480 ? -7.945 32.719 35.469 1 92.56 480 ASP B CA 1
ATOM 9473 C C . ASP B 1 480 ? -7.082 32.188 34.344 1 92.56 480 ASP B C 1
ATOM 9475 O O . ASP B 1 480 ? -6.641 32.906 33.469 1 92.56 480 ASP B O 1
ATOM 9479 N N . TRP B 1 481 ? -6.742 30.953 34.438 1 93.56 481 TRP B N 1
ATOM 9480 C CA . TRP B 1 481 ? -5.895 30.359 33.406 1 93.56 481 TRP B CA 1
ATOM 9481 C C . TRP B 1 481 ? -6.727 29.891 32.219 1 93.56 481 TRP B C 1
ATOM 9483 O O . TRP B 1 481 ? -7.918 29.609 32.344 1 93.56 481 TRP B O 1
ATOM 9493 N N . TRP B 1 482 ? -6.156 29.859 31 1 94.75 482 TRP B N 1
ATOM 9494 C CA . TRP B 1 482 ? -6.742 29.344 29.781 1 94.75 482 TRP B CA 1
ATOM 9495 C C . TRP B 1 482 ? -5.656 28.891 28.797 1 94.75 482 TRP B C 1
ATOM 9497 O O . TRP B 1 482 ? -4.469 29.156 29.016 1 94.75 482 TRP B O 1
ATOM 9507 N N . PHE B 1 483 ? -6.035 28.109 27.859 1 94.62 483 PHE B N 1
ATOM 9508 C CA . PHE B 1 483 ? -5.121 27.688 26.812 1 94.62 483 PHE B CA 1
ATOM 9509 C C . PHE B 1 483 ? -4.797 28.844 25.875 1 94.62 483 PHE B C 1
ATOM 9511 O O . PHE B 1 483 ? -5.625 29.75 25.672 1 94.62 483 PHE B O 1
ATOM 9518 N N . SER B 1 484 ? -3.648 28.844 25.375 1 92.94 484 SER B N 1
ATOM 9519 C CA . SER B 1 484 ? -3.254 29.797 24.344 1 92.94 484 SER B CA 1
ATOM 9520 C C . SER B 1 484 ? -2.791 29.094 23.078 1 92.94 484 SER B C 1
ATOM 9522 O O . SER B 1 484 ? -2.779 27.859 23.016 1 92.94 484 SER B O 1
ATOM 9524 N N . ILE B 1 485 ? -2.564 29.875 22.016 1 94.38 485 ILE B N 1
ATOM 9525 C CA . ILE B 1 485 ? -2.078 29.328 20.75 1 94.38 485 ILE B CA 1
ATOM 9526 C C . ILE B 1 485 ? -0.727 29.969 20.406 1 94.38 485 ILE B C 1
ATOM 9528 O O . ILE B 1 485 ? -0.535 31.172 20.578 1 94.38 485 ILE B O 1
ATOM 9532 N N . TRP B 1 486 ? 0.275 29.109 20.094 1 93.69 486 TRP B N 1
ATOM 9533 C CA . TRP B 1 486 ? 1.543 29.594 19.562 1 93.69 486 TRP B CA 1
ATOM 9534 C C . TRP B 1 486 ? 1.358 30.203 18.172 1 93.69 486 TRP B C 1
ATOM 9536 O O . TRP B 1 486 ? 1.157 29.469 17.188 1 93.69 486 TRP B O 1
ATOM 9546 N N . GLN B 1 487 ? 1.367 31.547 18.109 1 93.81 487 GLN B N 1
ATOM 9547 C CA . GLN B 1 487 ? 1.057 32.25 16.875 1 93.81 487 GLN B CA 1
ATOM 9548 C C . GLN B 1 487 ? 1.474 33.719 16.953 1 93.81 487 GLN B C 1
ATOM 9550 O O . GLN B 1 487 ? 1.737 34.219 18.031 1 93.81 487 GLN B O 1
ATOM 9555 N N . PRO B 1 488 ? 1.539 34.375 15.766 1 92.31 488 PRO B N 1
ATOM 9556 C CA . PRO B 1 488 ? 1.78 35.812 15.789 1 92.31 488 PRO B CA 1
ATOM 9557 C C . PRO B 1 488 ? 0.623 36.594 16.406 1 92.31 488 PRO B C 1
ATOM 9559 O O . PRO B 1 488 ? -0.524 36.156 16.359 1 92.31 488 PRO B O 1
ATOM 9562 N N . GLU B 1 489 ? 0.945 37.75 16.859 1 83.81 489 GLU B N 1
ATOM 9563 C CA . GLU B 1 489 ? -0.055 38.562 17.516 1 83.81 489 GLU B CA 1
ATOM 9564 C C . GLU B 1 489 ? -1.173 38.969 16.562 1 83.81 489 GLU B C 1
ATOM 9566 O O . GLU B 1 489 ? -2.336 39.062 16.953 1 83.81 489 GLU B O 1
ATOM 9571 N N . GLN B 1 490 ? -0.909 39.062 15.312 1 79.75 490 GLN B N 1
ATOM 9572 C CA . GLN B 1 490 ? -1.87 39.531 14.32 1 79.75 490 GLN B CA 1
ATOM 9573 C C . GLN B 1 490 ? -2.654 38.375 13.719 1 79.75 490 GLN B C 1
ATOM 9575 O O . GLN B 1 490 ? -3.52 38.562 12.867 1 79.75 490 GLN B O 1
ATOM 9580 N N . ALA B 1 491 ? -2.516 37.156 14.031 1 77.25 491 ALA B N 1
ATOM 9581 C CA . ALA B 1 491 ? -3.064 35.969 13.398 1 77.25 491 ALA B CA 1
ATOM 9582 C C . ALA B 1 491 ? -4.59 35.938 13.484 1 77.25 491 ALA B C 1
ATOM 9584 O O . ALA B 1 491 ? -5.258 35.375 12.625 1 77.25 491 ALA B O 1
ATOM 9585 N N . GLY B 1 492 ? -5.297 36.656 14.188 1 67.56 492 GLY B N 1
ATOM 9586 C CA . GLY B 1 492 ? -6.73 36.562 14.406 1 67.56 492 GLY B CA 1
ATOM 9587 C C . GLY B 1 492 ? -7.531 37.562 13.602 1 67.56 492 GLY B C 1
ATOM 9588 O O . GLY B 1 492 ? -8.742 37.688 13.789 1 67.56 492 GLY B O 1
ATOM 9589 N N . GLY B 1 493 ? -6.859 38.188 12.602 1 69.56 493 GLY B N 1
ATOM 9590 C CA . GLY B 1 493 ? -7.582 39.188 11.836 1 69.56 493 GLY B CA 1
ATOM 9591 C C . GLY B 1 493 ? -8.43 38.594 10.727 1 69.56 493 GLY B C 1
ATOM 9592 O O . GLY B 1 493 ? -8.617 37.375 10.664 1 69.56 493 GLY B O 1
ATOM 9593 N N . GLU B 1 494 ? -9.109 39.5 10.086 1 76 494 GLU B N 1
ATOM 9594 C CA . GLU B 1 494 ? -9.977 39.125 8.984 1 76 494 GLU B CA 1
ATOM 9595 C C . GLU B 1 494 ? -9.164 38.625 7.789 1 76 494 GLU B C 1
ATOM 9597 O O . GLU B 1 494 ? -8.359 39.375 7.234 1 76 494 GLU B O 1
ATOM 9602 N N . GLY B 1 495 ? -9.234 37.312 7.488 1 81.88 495 GLY B N 1
ATOM 9603 C CA . GLY B 1 495 ? -8.586 36.781 6.312 1 81.88 495 GLY B CA 1
ATOM 9604 C C . GLY B 1 495 ? -7.145 36.375 6.559 1 81.88 495 GLY B C 1
ATOM 9605 O O . GLY B 1 495 ? -6.578 36.656 7.609 1 81.88 495 GLY B O 1
ATOM 9606 N N . VAL B 1 496 ? -6.523 35.656 5.703 1 87.12 496 VAL B N 1
ATOM 9607 C CA . VAL B 1 496 ? -5.152 35.156 5.836 1 87.12 496 VAL B CA 1
ATOM 9608 C C . VAL B 1 496 ? -4.238 35.969 4.898 1 87.12 496 VAL B C 1
ATOM 9610 O O . VAL B 1 496 ? -4.453 35.969 3.686 1 87.12 496 VAL B O 1
ATOM 9613 N N . HIS B 1 497 ? -3.371 36.719 5.488 1 91.06 497 HIS B N 1
ATOM 9614 C CA . HIS B 1 497 ? -2.326 37.406 4.746 1 91.06 497 HIS B CA 1
ATOM 9615 C C . HIS B 1 497 ? -0.943 36.875 5.113 1 91.06 497 HIS B C 1
ATOM 9617 O O . HIS B 1 497 ? -0.609 36.781 6.293 1 91.06 497 HIS B O 1
ATOM 9623 N N . THR B 1 498 ? -0.185 36.594 4.082 1 93.62 498 THR B N 1
ATOM 9624 C CA . THR B 1 498 ? 1.114 35.969 4.273 1 93.62 498 THR B CA 1
ATOM 9625 C C . THR B 1 498 ? 1.977 36.781 5.238 1 93.62 498 THR B C 1
ATOM 9627 O O . THR B 1 498 ? 2.607 36.219 6.137 1 93.62 498 THR B O 1
ATOM 9630 N N . GLY B 1 499 ? 1.988 38.062 5.07 1 91.81 499 GLY B N 1
ATOM 9631 C CA . GLY B 1 499 ? 2.834 38.938 5.855 1 91.81 499 GLY B CA 1
ATOM 9632 C C . GLY B 1 499 ? 2.557 38.875 7.344 1 91.81 499 GLY B C 1
ATOM 9633 O O . GLY B 1 499 ? 3.463 39.062 8.164 1 91.81 499 GLY B O 1
ATOM 9634 N N . ASP B 1 500 ? 1.34 38.562 7.715 1 93.19 500 ASP B N 1
ATOM 9635 C CA . ASP B 1 500 ? 0.93 38.531 9.117 1 93.19 500 ASP B CA 1
ATOM 9636 C C . ASP B 1 500 ? 1.464 37.281 9.805 1 93.19 500 ASP B C 1
ATOM 9638 O O . ASP B 1 500 ? 1.469 37.188 11.031 1 93.19 500 ASP B O 1
ATOM 9642 N N . TRP B 1 501 ? 1.954 36.375 9.055 1 95.75 501 TRP B N 1
ATOM 9643 C CA . TRP B 1 501 ? 2.322 35.062 9.602 1 95.75 501 TRP B CA 1
ATOM 9644 C C . TRP B 1 501 ? 3.824 34.844 9.492 1 95.75 501 TRP B C 1
ATOM 9646 O O . TRP B 1 501 ? 4.32 33.781 9.844 1 95.75 501 TRP B O 1
ATOM 9656 N N . LEU B 1 502 ? 4.566 35.844 9.008 1 95.12 502 LEU B N 1
ATOM 9657 C CA . LEU B 1 502 ? 6.016 35.75 8.883 1 95.12 502 LEU B CA 1
ATOM 9658 C C . LEU B 1 502 ? 6.691 35.812 10.25 1 95.12 502 LEU B C 1
ATOM 9660 O O . LEU B 1 502 ? 6.273 36.562 11.117 1 95.12 502 LEU B O 1
ATOM 9664 N N . LEU B 1 503 ? 7.664 34.969 10.414 1 95.06 503 LEU B N 1
ATOM 9665 C CA . LEU B 1 503 ? 8.508 35.094 11.602 1 95.06 503 LEU B CA 1
ATOM 9666 C C . LEU B 1 503 ? 9.43 36.312 11.484 1 95.06 503 LEU B C 1
ATOM 9668 O O . LEU B 1 503 ? 10.445 36.281 10.789 1 95.06 503 LEU B O 1
ATOM 9672 N N . GLN B 1 504 ? 9.086 37.312 12.227 1 93.31 504 GLN B N 1
ATOM 9673 C CA . GLN B 1 504 ? 9.93 38.5 12.25 1 93.31 504 GLN B CA 1
ATOM 9674 C C . GLN B 1 504 ? 11.18 38.25 13.094 1 93.31 504 GLN B C 1
ATOM 9676 O O . GLN B 1 504 ? 11.109 37.625 14.164 1 93.31 504 GLN B O 1
ATOM 9681 N N . PRO B 1 505 ? 12.289 38.75 12.547 1 91.75 505 PRO B N 1
ATOM 9682 C CA . PRO B 1 505 ? 13.516 38.531 13.312 1 91.75 505 PRO B CA 1
ATOM 9683 C C . PRO B 1 505 ? 13.383 39 14.766 1 91.75 505 PRO B C 1
ATOM 9685 O O . PRO B 1 5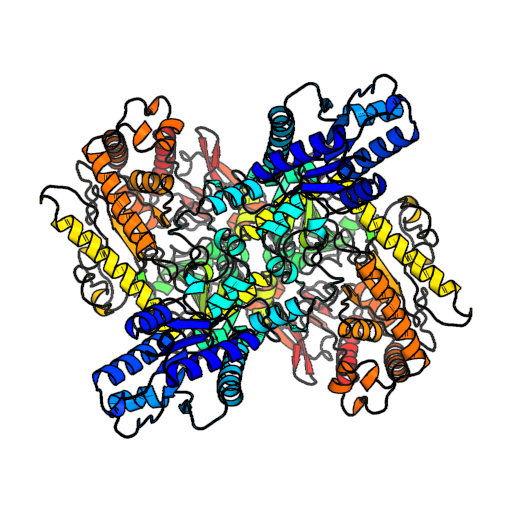05 ? 12.961 40.125 15.031 1 91.75 505 PRO B O 1
ATOM 9688 N N . ASN B 1 506 ? 13.633 38.188 15.688 1 87.94 506 ASN B N 1
ATOM 9689 C CA . ASN B 1 506 ? 13.742 38.438 17.125 1 87.94 506 ASN B CA 1
ATOM 9690 C C . ASN B 1 506 ? 12.375 38.688 17.75 1 87.94 506 ASN B C 1
ATOM 9692 O O . ASN B 1 506 ? 12.289 39.281 18.844 1 87.94 506 ASN B O 1
ATOM 9696 N N . ALA B 1 507 ? 11.359 38.344 17 1 89.38 507 ALA B N 1
ATOM 9697 C CA . ALA B 1 507 ? 10.039 38.5 17.609 1 89.38 507 ALA B CA 1
ATOM 9698 C C . ALA B 1 507 ? 9.883 37.562 18.812 1 89.38 507 ALA B C 1
ATOM 9700 O O . ALA B 1 507 ? 10.336 36.438 18.797 1 89.38 507 ALA B O 1
ATOM 9701 N N . ASP B 1 508 ? 9.211 37.969 19.844 1 85.94 508 ASP B N 1
ATOM 9702 C CA . ASP B 1 508 ? 9.117 37.25 21.125 1 85.94 508 ASP B CA 1
ATOM 9703 C C . ASP B 1 508 ? 8.242 36 21 1 85.94 508 ASP B C 1
ATOM 9705 O O . ASP B 1 508 ? 8.531 35 21.609 1 85.94 508 ASP B O 1
ATOM 9709 N N . TRP B 1 509 ? 7.293 36.031 20.188 1 87.94 509 TRP B N 1
ATOM 9710 C CA . TRP B 1 509 ? 6.266 35 20.203 1 87.94 509 TRP B CA 1
ATOM 9711 C C . TRP B 1 509 ? 6.832 33.656 19.734 1 87.94 509 TRP B C 1
ATOM 9713 O O . TRP B 1 509 ? 6.359 32.594 20.156 1 87.94 509 TRP B O 1
ATOM 9723 N N . HIS B 1 510 ? 7.801 33.719 18.812 1 90.25 510 HIS B N 1
ATOM 9724 C CA . HIS B 1 510 ? 8.156 32.438 18.203 1 90.25 510 HIS B CA 1
ATOM 9725 C C . HIS B 1 510 ? 9.375 31.828 18.906 1 90.25 510 HIS B C 1
ATOM 9727 O O . HIS B 1 510 ? 9.641 30.641 18.766 1 90.25 510 HIS B O 1
ATOM 9733 N N . GLY B 1 511 ? 10.156 32.625 19.609 1 86.75 511 GLY B N 1
ATOM 9734 C CA . GLY B 1 511 ? 11.211 32.125 20.453 1 86.75 511 GLY B CA 1
ATOM 9735 C C . GLY B 1 511 ? 12.445 31.688 19.688 1 86.75 511 GLY B C 1
ATOM 9736 O O . GLY B 1 511 ? 13.273 30.938 20.188 1 86.75 511 GLY B O 1
ATOM 9737 N N . PHE B 1 512 ? 12.445 32.188 18.375 1 87.5 512 PHE B N 1
ATOM 9738 C CA . PHE B 1 512 ? 13.641 31.906 17.578 1 87.5 512 PHE B CA 1
ATOM 9739 C C . PHE B 1 512 ? 14.492 33.156 17.422 1 87.5 512 PHE B C 1
ATOM 9741 O O . PHE B 1 512 ? 14 34.281 17.625 1 87.5 512 PHE B O 1
ATOM 9748 N N . GLY B 1 513 ? 15.742 33.188 17.797 1 85.31 513 GLY B N 1
ATOM 9749 C CA . GLY B 1 513 ? 16.688 34.281 17.719 1 85.31 513 GLY B CA 1
ATOM 9750 C C . GLY B 1 513 ? 16.656 35 16.375 1 85.31 513 GLY B C 1
ATOM 9751 O O . GLY B 1 513 ? 15.594 35.406 15.906 1 85.31 513 GLY B O 1
ATOM 9752 N N . GLU B 1 514 ? 17.641 35.188 15.797 1 88.75 514 GLU B N 1
ATOM 9753 C CA . GLU B 1 514 ? 17.781 35.875 14.523 1 88.75 514 GLU B CA 1
ATOM 9754 C C . GLU B 1 514 ? 17.359 34.969 13.359 1 88.75 514 GLU B C 1
ATOM 9756 O O . GLU B 1 514 ? 17.812 33.844 13.258 1 88.75 514 GLU B O 1
ATOM 9761 N N . ILE B 1 515 ? 16.344 35.438 12.617 1 93.5 515 ILE B N 1
ATOM 9762 C CA . ILE B 1 515 ? 15.867 34.781 11.414 1 93.5 515 ILE B CA 1
ATOM 9763 C C . ILE B 1 515 ? 15.938 35.719 10.227 1 93.5 515 ILE B C 1
ATOM 9765 O O . ILE B 1 515 ? 15.672 36.938 10.367 1 93.5 515 ILE B O 1
ATOM 9769 N N . ALA B 1 516 ? 16.344 35.219 9.133 1 95.25 516 ALA B N 1
ATOM 9770 C CA . ALA B 1 516 ? 16.406 36.031 7.938 1 95.25 516 ALA B CA 1
ATOM 9771 C C . ALA B 1 516 ? 15.031 36.594 7.574 1 95.25 516 ALA B C 1
ATOM 9773 O O . ALA B 1 516 ? 14.023 35.906 7.77 1 95.25 516 ALA B O 1
ATOM 9774 N N . GLU B 1 517 ? 15.008 37.812 6.984 1 94.94 517 GLU B N 1
ATOM 9775 C CA . GLU B 1 517 ? 13.75 38.438 6.57 1 94.94 517 GLU B CA 1
ATOM 9776 C C . GLU B 1 517 ? 13.07 37.625 5.477 1 94.94 517 GLU B C 1
ATOM 9778 O O . GLU B 1 517 ? 13.719 37.156 4.547 1 94.94 517 GLU B O 1
ATOM 9783 N N . ASP B 1 518 ? 11.742 37.469 5.66 1 96 518 ASP B N 1
ATOM 9784 C CA . ASP B 1 518 ? 10.883 36.812 4.684 1 96 518 ASP B CA 1
ATOM 9785 C C . ASP B 1 518 ? 11.32 35.375 4.434 1 96 518 ASP B C 1
ATOM 9787 O O . ASP B 1 518 ? 11.188 34.844 3.318 1 96 518 ASP B O 1
ATOM 9791 N N . TYR B 1 519 ? 11.852 34.75 5.426 1 97.31 519 TYR B N 1
ATOM 9792 C CA . TYR B 1 519 ? 12.453 33.438 5.234 1 97.31 519 TYR B CA 1
ATOM 9793 C C . TYR B 1 519 ? 11.5 32.312 5.668 1 97.31 519 TYR B C 1
ATOM 9795 O O . TYR B 1 519 ? 11.367 31.297 4.992 1 97.31 519 TYR B O 1
ATOM 9803 N N . VAL B 1 520 ? 10.82 32.531 6.824 1 97.31 520 VAL B N 1
ATOM 9804 C CA . VAL B 1 520 ? 9.992 31.484 7.391 1 97.31 520 VAL B CA 1
ATOM 9805 C C . VAL B 1 520 ? 8.641 32.062 7.805 1 97.31 520 VAL B C 1
ATOM 9807 O O . VAL B 1 520 ? 8.562 33.156 8.336 1 97.31 520 VAL B O 1
ATOM 9810 N N . LEU B 1 521 ? 7.582 31.438 7.512 1 95.81 521 LEU B N 1
ATOM 9811 C CA . LEU B 1 521 ? 6.277 31.812 8.055 1 95.81 521 LEU B CA 1
ATOM 9812 C C . LEU B 1 521 ? 5.637 30.641 8.781 1 95.81 521 LEU B C 1
ATOM 9814 O O . LEU B 1 521 ? 6.047 29.484 8.594 1 95.81 521 LEU B O 1
ATOM 9818 N N . LEU B 1 522 ? 4.75 30.891 9.641 1 96.69 522 LEU B N 1
ATOM 9819 C CA . LEU B 1 522 ? 3.955 29.859 10.312 1 96.69 522 LEU B CA 1
ATOM 9820 C C . LEU B 1 522 ? 2.691 29.547 9.516 1 96.69 522 LEU B C 1
ATOM 9822 O O . LEU B 1 522 ? 1.961 30.469 9.117 1 96.69 522 LEU B O 1
ATOM 9826 N N . ASP B 1 523 ? 2.475 28.297 9.242 1 96.81 523 ASP B N 1
ATOM 9827 C CA . ASP B 1 523 ? 1.277 27.844 8.547 1 96.81 523 ASP B CA 1
ATOM 9828 C C . ASP B 1 523 ? 0.042 27.969 9.43 1 96.81 523 ASP B C 1
ATOM 9830 O O . ASP B 1 523 ? -0.038 27.328 10.492 1 96.81 523 ASP B O 1
ATOM 9834 N N . PRO B 1 524 ? -0.978 28.688 9.008 1 95.38 524 PRO B N 1
ATOM 9835 C CA . PRO B 1 524 ? -2.17 28.891 9.828 1 95.38 524 PRO B CA 1
ATOM 9836 C C . PRO B 1 524 ? -2.93 27.594 10.109 1 95.38 524 PRO B C 1
ATOM 9838 O O . PRO B 1 524 ? -3.672 27.516 11.094 1 95.38 524 PRO B O 1
ATOM 9841 N N . ILE B 1 525 ? -2.771 26.609 9.32 1 94.38 525 ILE B N 1
ATOM 9842 C CA . ILE B 1 525 ? -3.596 25.406 9.469 1 94.38 525 ILE B CA 1
ATOM 9843 C C . ILE B 1 525 ? -2.965 24.469 10.492 1 94.38 525 ILE B C 1
ATOM 9845 O O . ILE B 1 525 ? -3.58 23.484 10.898 1 94.38 525 ILE B O 1
ATOM 9849 N N . LYS B 1 526 ? -1.752 24.734 10.859 1 94.38 526 LYS B N 1
ATOM 9850 C CA . LYS B 1 526 ? -1.108 24.031 11.969 1 94.38 526 LYS B CA 1
ATOM 9851 C C . LYS B 1 526 ? -1.279 24.797 13.273 1 94.38 526 LYS B C 1
ATOM 9853 O O . LYS B 1 526 ? -0.583 25.797 13.516 1 94.38 526 LYS B O 1
ATOM 9858 N N . VAL B 1 527 ? -2.094 24.281 14.109 1 95.06 527 VAL B N 1
ATOM 9859 C CA . VAL B 1 527 ? -2.455 25.016 15.312 1 95.06 527 VAL B CA 1
ATOM 9860 C C . VAL B 1 527 ? -1.844 24.328 16.531 1 95.06 527 VAL B C 1
ATOM 9862 O O . VAL B 1 527 ? -2.238 23.219 16.906 1 95.06 527 VAL B O 1
ATOM 9865 N N . THR B 1 528 ? -0.914 24.984 17.125 1 95.12 528 THR B N 1
ATOM 9866 C CA . THR B 1 528 ? -0.281 24.484 18.344 1 95.12 528 THR B CA 1
ATOM 9867 C C . THR B 1 528 ? -0.872 25.156 19.578 1 95.12 528 THR B C 1
ATOM 9869 O O . THR B 1 528 ? -0.668 26.344 19.797 1 95.12 528 THR B O 1
ATOM 9872 N N . LEU B 1 529 ? -1.594 24.406 20.344 1 95.88 529 LEU B N 1
ATOM 9873 C CA . LEU B 1 529 ? -2.123 24.906 21.609 1 95.88 529 LEU B CA 1
ATOM 9874 C C . LEU B 1 529 ? -1.068 24.828 22.703 1 95.88 529 LEU B C 1
ATOM 9876 O O . LEU B 1 529 ? -0.316 23.859 22.781 1 95.88 529 LEU B O 1
ATOM 9880 N N . VAL B 1 530 ? -1.021 25.844 23.516 1 94.62 530 VAL B N 1
ATOM 9881 C CA . VAL B 1 530 ? -0.038 25.922 24.594 1 94.62 530 VAL B CA 1
ATOM 9882 C C . VAL B 1 530 ? -0.751 25.938 25.938 1 94.62 530 VAL B C 1
ATOM 9884 O O . VAL B 1 530 ? -1.686 26.703 26.141 1 94.62 530 VAL B O 1
ATOM 9887 N N . MET B 1 531 ? -0.3 25.094 26.797 1 94.88 531 MET B N 1
ATOM 9888 C CA . MET B 1 531 ? -0.802 25 28.172 1 94.88 531 MET B CA 1
ATOM 9889 C C . MET B 1 531 ? 0.02 25.875 29.109 1 94.88 531 MET B C 1
ATOM 9891 O O . MET B 1 531 ? 1.162 26.219 28.797 1 94.88 531 MET B O 1
ATOM 9895 N N . PRO B 1 532 ? -0.65 26.156 30.234 1 93.25 532 PRO B N 1
ATOM 9896 C CA . PRO B 1 532 ? 0.16 26.844 31.25 1 93.25 532 PRO B CA 1
ATOM 9897 C C . PRO B 1 532 ? 1.262 25.938 31.828 1 93.25 532 PRO B C 1
ATOM 9899 O O . PRO B 1 532 ? 1.075 24.734 31.938 1 93.25 532 PRO B O 1
ATOM 9902 N N . GLY B 1 533 ? 2.35 26.531 32.188 1 92.12 533 GLY B N 1
ATOM 9903 C CA . GLY B 1 533 ? 3.395 25.766 32.844 1 92.12 533 GLY B CA 1
ATOM 9904 C C . GLY B 1 533 ? 4.793 26.156 32.406 1 92.12 533 GLY B C 1
ATOM 9905 O O . GLY B 1 533 ? 5.758 25.969 33.156 1 92.12 533 GLY B O 1
ATOM 9906 N N . LEU B 1 534 ? 4.891 26.594 31.203 1 85.38 534 LEU B N 1
ATOM 9907 C CA . LEU B 1 534 ? 6.18 26.969 30.641 1 85.38 534 LEU B CA 1
ATOM 9908 C C . LEU B 1 534 ? 6.078 28.297 29.891 1 85.38 534 LEU B C 1
ATOM 9910 O O . LEU B 1 534 ? 5.23 28.453 29 1 85.38 534 LEU B O 1
ATOM 9914 N N . SER B 1 535 ? 6.887 29.219 30.312 1 73.19 535 SER B N 1
ATOM 9915 C CA . SER B 1 535 ? 6.883 30.5 29.609 1 73.19 535 SER B CA 1
ATOM 9916 C C . SER B 1 535 ? 7.75 30.438 28.359 1 73.19 535 SER B C 1
ATOM 9918 O O . SER B 1 535 ? 8.562 29.531 28.188 1 73.19 535 SER B O 1
ATOM 9920 N N . ALA B 1 536 ? 7.551 31.438 27.422 1 64.38 536 ALA B N 1
ATOM 9921 C CA . ALA B 1 536 ? 8.289 31.484 26.172 1 64.38 536 ALA B CA 1
ATOM 9922 C C . ALA B 1 536 ? 9.789 31.594 26.422 1 64.38 536 ALA B C 1
ATOM 9924 O O . ALA B 1 536 ? 10.594 31.188 25.578 1 64.38 536 ALA B O 1
ATOM 9925 N N . ASP B 1 537 ? 10.078 32.125 27.547 1 65.69 537 ASP B N 1
ATOM 9926 C CA . ASP B 1 537 ? 11.492 32.312 27.859 1 65.69 537 ASP B CA 1
ATOM 9927 C C . ASP B 1 537 ? 12.07 31.062 28.547 1 65.69 537 ASP B C 1
ATOM 9929 O O . ASP B 1 537 ? 13.234 31.062 28.953 1 65.69 537 ASP B O 1
ATOM 9933 N N . GLY B 1 538 ? 11.312 30.031 28.641 1 73.38 538 GLY B N 1
ATOM 9934 C CA . GLY B 1 538 ? 11.805 28.734 29.125 1 73.38 538 GLY B CA 1
ATOM 9935 C C . GLY B 1 538 ? 11.664 28.562 30.625 1 73.38 538 GLY B C 1
ATOM 9936 O O . GLY B 1 538 ? 12.242 27.656 31.203 1 73.38 538 GLY B O 1
ATOM 9937 N N . ARG B 1 539 ? 11.047 29.469 31.297 1 75.25 539 ARG B N 1
ATOM 9938 C CA . ARG B 1 539 ? 10.883 29.375 32.75 1 75.25 539 ARG B CA 1
ATOM 9939 C C . ARG B 1 539 ? 9.625 28.594 33.125 1 75.25 539 ARG B C 1
ATOM 9941 O O . ARG B 1 539 ? 8.539 28.891 32.594 1 75.25 539 ARG B O 1
ATOM 9948 N N . LEU B 1 540 ? 9.852 27.609 33.969 1 85.75 540 LEU B N 1
ATOM 9949 C CA . LEU B 1 540 ? 8.734 26.828 34.469 1 85.75 540 LEU B CA 1
ATOM 9950 C C . LEU B 1 540 ? 7.996 27.578 35.562 1 85.75 540 LEU B C 1
ATOM 9952 O O . LEU B 1 540 ? 8.617 28.172 36.469 1 85.75 540 LEU B O 1
ATOM 9956 N N . THR B 1 541 ? 6.738 27.625 35.469 1 87.75 541 THR B N 1
ATOM 9957 C CA . THR B 1 541 ? 5.914 28.281 36.5 1 87.75 541 THR B CA 1
ATOM 9958 C C . THR B 1 541 ? 5.633 27.344 37.656 1 87.75 541 THR B C 1
ATOM 9960 O O . THR B 1 541 ? 6.008 26.172 37.625 1 87.75 541 THR B O 1
ATOM 9963 N N . GLU B 1 542 ? 5.004 27.906 38.688 1 86.31 542 GLU B N 1
ATOM 9964 C CA . GLU B 1 542 ? 4.73 27.125 39.875 1 86.31 542 GLU B CA 1
ATOM 9965 C C . GLU B 1 542 ? 3.693 26.047 39.625 1 86.31 542 GLU B C 1
ATOM 9967 O O . GLU B 1 542 ? 3.834 24.906 40.094 1 86.31 542 GLU B O 1
ATOM 9972 N N . ALA B 1 543 ? 2.727 26.453 38.906 1 89.94 543 ALA B N 1
ATOM 9973 C CA . ALA B 1 543 ? 1.708 25.5 38.5 1 89.94 543 ALA B CA 1
ATOM 9974 C C . ALA B 1 543 ? 1.697 25.328 36.969 1 89.94 543 ALA B C 1
ATOM 9976 O O . ALA B 1 543 ? 2.074 26.25 36.25 1 89.94 543 ALA B O 1
ATOM 9977 N N . GLY B 1 544 ? 1.435 24.141 36.562 1 94.62 544 GLY B N 1
ATOM 9978 C CA . GLY B 1 544 ? 1.378 23.875 35.125 1 94.62 544 GLY B CA 1
ATOM 9979 C C . GLY B 1 544 ? 0.491 22.688 34.781 1 94.62 544 GLY B C 1
ATOM 9980 O O . GLY B 1 544 ? 0.156 21.875 35.656 1 94.62 544 GLY B O 1
ATOM 9981 N N . ILE B 1 545 ? 0.07 22.688 33.594 1 97 545 ILE B N 1
ATOM 9982 C CA . ILE B 1 545 ? -0.762 21.625 33.062 1 97 545 ILE B CA 1
ATOM 9983 C C . ILE B 1 545 ? -0.003 20.875 31.969 1 97 545 ILE B C 1
ATOM 9985 O O . ILE B 1 545 ? 0.07 21.344 30.828 1 97 545 ILE B O 1
ATOM 9989 N N . PRO B 1 546 ? 0.495 19.688 32.312 1 95.38 546 PRO B N 1
ATOM 9990 C CA . PRO B 1 546 ? 1.199 18.922 31.281 1 95.38 546 PRO B CA 1
ATOM 9991 C C . PRO B 1 546 ? 0.305 18.562 30.094 1 95.38 546 PRO B C 1
ATOM 9993 O O . PRO B 1 546 ? -0.822 18.109 30.281 1 95.38 546 PRO B O 1
ATOM 9996 N N . ALA B 1 547 ? 0.845 18.75 28.906 1 95.25 547 ALA B N 1
ATOM 9997 C CA . ALA B 1 547 ? 0.072 18.5 27.688 1 95.25 547 ALA B CA 1
ATOM 9998 C C . ALA B 1 547 ? -0.346 17.047 27.578 1 95.25 547 ALA B C 1
ATOM 10000 O O . ALA B 1 547 ? -1.41 16.734 27.047 1 95.25 547 ALA B O 1
ATOM 10001 N N . ALA B 1 548 ? 0.433 16.125 28.109 1 93.38 548 ALA B N 1
ATOM 10002 C CA . ALA B 1 548 ? 0.147 14.695 28.062 1 93.38 548 ALA B CA 1
ATOM 10003 C C . ALA B 1 548 ? -1.194 14.375 28.703 1 93.38 548 ALA B C 1
ATOM 10005 O O . ALA B 1 548 ? -1.915 13.484 28.266 1 93.38 548 ALA B O 1
ATOM 10006 N N . VAL B 1 549 ? -1.523 15.102 29.766 1 96.75 549 VAL B N 1
ATOM 10007 C CA . VAL B 1 549 ? -2.771 14.867 30.484 1 96.75 549 VAL B CA 1
ATOM 10008 C C . VAL B 1 549 ? -3.953 15.328 29.625 1 96.75 549 VAL B C 1
ATOM 10010 O O . VAL B 1 549 ? -4.949 14.617 29.5 1 96.75 549 VAL B O 1
ATOM 10013 N N . VAL B 1 550 ? -3.795 16.516 29.047 1 97 550 VAL B N 1
ATOM 10014 C CA . VAL B 1 550 ? -4.859 17.062 28.203 1 97 550 VAL B CA 1
ATOM 10015 C C . VAL B 1 550 ? -5.074 16.156 26.984 1 97 550 VAL B C 1
ATOM 10017 O O . VAL B 1 550 ? -6.211 15.867 26.609 1 97 550 VAL B O 1
ATOM 10020 N N . SER B 1 551 ? -3.984 15.758 26.375 1 93.19 551 SER B N 1
ATOM 10021 C CA . SER B 1 551 ? -4.062 14.898 25.203 1 93.19 551 SER B CA 1
ATOM 10022 C C . SER B 1 551 ? -4.754 13.578 25.531 1 93.19 551 SER B C 1
ATOM 10024 O O . SER B 1 551 ? -5.547 13.07 24.734 1 93.19 551 SER B O 1
ATOM 10026 N N . LYS B 1 552 ? -4.438 12.977 26.672 1 93.19 552 LYS B N 1
ATOM 10027 C CA . LYS B 1 552 ? -5.074 11.727 27.094 1 93.19 552 LYS B CA 1
ATOM 10028 C C . LYS B 1 552 ? -6.562 11.93 27.344 1 93.19 552 LYS B C 1
ATOM 10030 O O . LYS B 1 552 ? -7.379 11.062 27.031 1 93.19 552 LYS B O 1
ATOM 10035 N N . PHE B 1 553 ? -6.883 13.031 28.031 1 95.25 553 PHE B N 1
ATOM 10036 C CA . PHE B 1 553 ? -8.273 13.383 28.281 1 95.25 553 PHE B CA 1
ATOM 10037 C C . PHE B 1 553 ? -9.062 13.469 26.969 1 95.25 553 PHE B C 1
ATOM 10039 O O . PHE B 1 553 ? -10.148 12.906 26.859 1 95.25 553 PHE B O 1
ATOM 10046 N N . LEU B 1 554 ? -8.492 14.172 26 1 92.25 554 LEU B N 1
ATOM 10047 C CA . LEU B 1 554 ? -9.133 14.32 24.688 1 92.25 554 LEU B CA 1
ATOM 10048 C C . LEU B 1 554 ? -9.242 12.969 23.984 1 92.25 554 LEU B C 1
ATOM 10050 O O . LEU B 1 554 ? -10.273 12.664 23.375 1 92.25 554 LEU B O 1
ATOM 10054 N N . TRP B 1 555 ? -8.227 12.188 24.109 1 86.88 555 TRP B N 1
ATOM 10055 C CA . TRP B 1 555 ? -8.195 10.875 23.469 1 86.88 555 TRP B CA 1
ATOM 10056 C C . TRP B 1 555 ? -9.328 9.992 24 1 86.88 555 TRP B C 1
ATOM 10058 O O . TRP B 1 555 ? -10.008 9.32 23.219 1 86.88 555 TRP B O 1
ATOM 10068 N N . GLU B 1 556 ? -9.531 9.938 25.266 1 87.44 556 GLU B N 1
ATOM 10069 C CA . GLU B 1 556 ? -10.57 9.117 25.859 1 87.44 556 GLU B CA 1
ATOM 10070 C C . GLU B 1 556 ? -11.961 9.555 25.406 1 87.44 556 GLU B C 1
ATOM 10072 O O . GLU B 1 556 ? -12.922 8.789 25.484 1 87.44 556 GLU B O 1
ATOM 10077 N N . ARG B 1 557 ? -11.977 10.68 24.953 1 87.31 557 ARG B N 1
ATOM 10078 C CA . ARG B 1 557 ? -13.258 11.227 24.516 1 87.31 557 ARG B CA 1
ATOM 10079 C C . ARG B 1 557 ? -13.367 11.211 23 1 87.31 557 ARG B C 1
ATOM 10081 O O . ARG B 1 557 ? -14.234 11.875 22.422 1 87.31 557 ARG B O 1
ATOM 10088 N N . GLY B 1 558 ? -12.438 10.562 22.359 1 78.69 558 GLY B N 1
ATOM 10089 C CA . GLY B 1 558 ? -12.523 10.305 20.938 1 78.69 558 GLY B CA 1
ATOM 10090 C C . GLY B 1 558 ? -11.805 11.344 20.094 1 78.69 558 GLY B C 1
ATOM 10091 O O . GLY B 1 558 ? -11.977 11.398 18.875 1 78.69 558 GLY B O 1
ATOM 10092 N N . LEU B 1 559 ? -11.031 12.25 20.703 1 85.44 559 LEU B N 1
ATOM 10093 C CA . LEU B 1 559 ? -10.258 13.258 19.984 1 85.44 559 LEU B CA 1
ATOM 10094 C C . LEU B 1 559 ? -8.766 12.945 20.047 1 85.44 559 LEU B C 1
ATOM 10096 O O . LEU B 1 559 ? -8.164 12.984 21.125 1 85.44 559 LEU B O 1
ATOM 10100 N N . VAL B 1 560 ? -8.234 12.664 18.922 1 82.62 560 VAL B N 1
ATOM 10101 C CA . VAL B 1 560 ? -6.812 12.328 18.906 1 82.62 560 VAL B CA 1
ATOM 10102 C C . VAL B 1 560 ? -6.027 13.477 18.266 1 82.62 560 VAL B C 1
ATOM 10104 O O . VAL B 1 560 ? -6.262 13.844 17.125 1 82.62 560 VAL B O 1
ATOM 10107 N N . VAL B 1 561 ? -5.082 14 19.047 1 86.62 561 VAL B N 1
ATOM 10108 C CA . VAL B 1 561 ? -4.285 15.125 18.562 1 86.62 561 VAL B CA 1
ATOM 10109 C C . VAL B 1 561 ? -3.09 14.602 17.766 1 86.62 561 VAL B C 1
ATOM 10111 O O . VAL B 1 561 ? -2.764 13.414 17.844 1 86.62 561 VAL B O 1
ATOM 10114 N N . GLU B 1 562 ? -2.426 15.414 17.016 1 84.62 562 GLU B N 1
ATOM 10115 C CA . GLU B 1 562 ? -1.355 15.016 16.094 1 84.62 562 GLU B CA 1
ATOM 10116 C C . GLU B 1 562 ? -0.045 14.797 16.844 1 84.62 562 GLU B C 1
ATOM 10118 O O . GLU B 1 562 ? 0.663 13.82 16.594 1 84.62 562 GLU B O 1
ATOM 10123 N N . LYS B 1 563 ? 0.342 15.758 17.719 1 86.38 563 LYS B N 1
ATOM 10124 C CA . LYS B 1 563 ? 1.605 15.734 18.453 1 86.38 563 LYS B CA 1
ATOM 10125 C C . LYS B 1 563 ? 1.446 16.344 19.844 1 86.38 563 LYS B C 1
ATOM 10127 O O . LYS B 1 563 ? 0.761 17.359 20.016 1 86.38 563 LYS B O 1
ATOM 10132 N N . THR B 1 564 ? 2.062 15.633 20.828 1 89.31 564 THR B N 1
ATOM 10133 C CA . THR B 1 564 ? 2.014 16.125 22.203 1 89.31 564 THR B CA 1
ATOM 10134 C C . THR B 1 564 ? 3.42 16.391 22.734 1 89.31 564 THR B C 1
ATOM 10136 O O . THR B 1 564 ? 4.281 15.508 22.703 1 89.31 564 THR B O 1
ATOM 10139 N N . GLY B 1 565 ? 3.689 17.641 23.078 1 87.38 565 GLY B N 1
ATOM 10140 C CA . GLY B 1 565 ? 4.918 18.016 23.75 1 87.38 565 GLY B CA 1
ATOM 10141 C C . GLY B 1 565 ? 4.762 18.125 25.25 1 87.38 565 GLY B C 1
ATOM 10142 O O . GLY B 1 565 ? 3.873 17.5 25.844 1 87.38 565 GLY B O 1
ATOM 10143 N N . LEU B 1 566 ? 5.637 18.859 25.906 1 88.81 566 LEU B N 1
ATOM 10144 C CA . LEU B 1 566 ? 5.566 19 27.359 1 88.81 566 LEU B CA 1
ATOM 10145 C C . LEU B 1 566 ? 4.367 19.844 27.766 1 88.81 566 LEU B C 1
ATOM 10147 O O . LEU B 1 566 ? 3.572 19.438 28.625 1 88.81 566 LEU B O 1
ATOM 10151 N N . TYR B 1 567 ? 4.289 21.016 27.078 1 93.31 567 TYR B N 1
ATOM 10152 C CA . TYR B 1 567 ? 3.213 21.922 27.453 1 93.31 567 TYR B CA 1
ATOM 10153 C C . TYR B 1 567 ? 2.486 22.438 26.203 1 93.31 567 TYR B C 1
ATOM 10155 O O . TYR B 1 567 ? 1.967 23.562 26.203 1 93.31 567 TYR B O 1
ATOM 10163 N N . SER B 1 568 ? 2.58 21.672 25.203 1 92.38 568 SER B N 1
ATOM 10164 C CA . SER B 1 568 ? 1.88 22.031 23.969 1 92.38 568 SER B CA 1
ATOM 10165 C C . SER B 1 568 ? 1.446 20.797 23.188 1 92.38 568 SER B C 1
ATOM 10167 O O . SER B 1 568 ? 2.008 19.719 23.375 1 92.38 568 SER B O 1
ATOM 10169 N N . PHE B 1 569 ? 0.406 20.875 22.422 1 92.5 569 PHE B N 1
ATOM 10170 C CA . PHE B 1 569 ? 0.059 19.828 21.469 1 92.5 569 PHE B CA 1
ATOM 10171 C C . PHE B 1 569 ? -0.416 20.438 20.156 1 92.5 569 PHE B C 1
ATOM 10173 O O . PHE B 1 569 ? -0.894 21.578 20.125 1 92.5 569 PHE B O 1
ATOM 10180 N N . LEU B 1 570 ? -0.189 19.719 19.078 1 93.19 570 LEU B N 1
ATOM 10181 C CA . LEU B 1 570 ? -0.468 20.172 17.719 1 93.19 570 LEU B CA 1
ATOM 10182 C C . LEU B 1 570 ? -1.771 19.578 17.203 1 93.19 570 LEU B C 1
ATOM 10184 O O . LEU B 1 570 ? -2.018 18.375 17.359 1 93.19 570 LEU B O 1
ATOM 10188 N N . VAL B 1 571 ? -2.652 20.422 16.672 1 91.75 571 VAL B N 1
ATOM 10189 C CA . VAL B 1 571 ? -3.852 20 15.961 1 91.75 571 VAL B CA 1
ATOM 10190 C C . VAL B 1 571 ? -3.771 20.438 14.5 1 91.75 571 VAL B C 1
ATOM 10192 O O . VAL B 1 571 ? -3.34 21.547 14.203 1 91.75 571 VAL B O 1
ATOM 10195 N N . LEU B 1 572 ? -4.172 19.547 13.633 1 91.06 572 LEU B N 1
ATOM 10196 C CA . LEU B 1 572 ? -4.074 19.812 12.195 1 91.06 572 LEU B CA 1
ATOM 10197 C C . LEU B 1 572 ? -5.445 20.125 11.602 1 91.06 572 LEU B C 1
ATOM 10199 O O . LEU B 1 572 ? -6.391 19.359 11.789 1 91.06 572 LEU B O 1
ATOM 10203 N N . PHE B 1 573 ? -5.543 21.219 10.961 1 91.94 573 PHE B N 1
ATOM 10204 C CA . PHE B 1 573 ? -6.746 21.562 10.211 1 91.94 573 PHE B CA 1
ATOM 10205 C C . PHE B 1 573 ? -6.605 21.141 8.75 1 91.94 573 PHE B C 1
ATOM 10207 O O . PHE B 1 573 ? -6.156 21.938 7.914 1 91.94 573 PHE B O 1
ATOM 10214 N N . SER B 1 574 ? -6.98 19.953 8.461 1 89.56 574 SER B N 1
ATOM 10215 C CA . SER B 1 574 ? -6.938 19.422 7.102 1 89.56 574 SER B CA 1
ATOM 10216 C C . SER B 1 574 ? -8.234 19.703 6.352 1 89.56 574 SER B C 1
ATOM 10218 O O . SER B 1 574 ? -9.109 20.406 6.859 1 89.56 574 SER B O 1
ATOM 10220 N N . MET B 1 575 ? -8.398 19.109 5.137 1 90.06 575 MET B N 1
ATOM 10221 C CA . MET B 1 575 ? -9.562 19.312 4.285 1 90.06 575 MET B CA 1
ATOM 10222 C C . MET B 1 575 ? -10.797 18.641 4.875 1 90.06 575 MET B C 1
ATOM 10224 O O . MET B 1 575 ? -11.922 19 4.551 1 90.06 575 MET B O 1
ATOM 10228 N N . GLY B 1 576 ? -10.57 17.719 5.723 1 86.56 576 GLY B N 1
ATOM 10229 C CA . GLY B 1 576 ? -11.688 17 6.316 1 86.56 576 GLY B CA 1
ATOM 10230 C C . GLY B 1 576 ? -12.234 17.688 7.562 1 86.56 576 GLY B C 1
ATOM 10231 O O . GLY B 1 576 ? -13.156 17.172 8.195 1 86.56 576 GLY B O 1
ATOM 10232 N N . ILE B 1 577 ? -11.805 18.859 7.91 1 85.69 577 ILE B N 1
ATOM 10233 C CA . ILE B 1 577 ? -12.219 19.547 9.125 1 85.69 577 ILE B CA 1
ATOM 10234 C C . ILE B 1 577 ? -13.594 20.172 8.922 1 85.69 577 ILE B C 1
ATOM 10236 O O . ILE B 1 577 ? -13.93 20.594 7.812 1 85.69 577 ILE B O 1
ATOM 10240 N N . THR B 1 578 ? -14.352 20.125 9.945 1 83.38 578 THR B N 1
ATOM 10241 C CA . THR B 1 578 ? -15.656 20.797 9.961 1 83.38 578 THR B CA 1
ATOM 10242 C C . THR B 1 578 ? -15.812 21.656 11.211 1 83.38 578 THR B C 1
ATOM 10244 O O . THR B 1 578 ? -15.062 21.484 12.18 1 83.38 578 THR B O 1
ATOM 10247 N N . LYS B 1 579 ? -16.766 22.531 11.125 1 86.31 579 LYS B N 1
ATOM 10248 C CA . LYS B 1 579 ? -17.078 23.391 12.266 1 86.31 579 LYS B CA 1
ATOM 10249 C C . LYS B 1 579 ? -17.484 22.547 13.477 1 86.31 579 LYS B C 1
ATOM 10251 O O . LYS B 1 579 ? -17.125 22.875 14.609 1 86.31 579 LYS B O 1
ATOM 10256 N N . GLY B 1 580 ? -18.156 21.562 13.18 1 80.62 580 GLY B N 1
ATOM 10257 C CA . GLY B 1 580 ? -18.562 20.672 14.25 1 80.62 580 GLY B CA 1
ATOM 10258 C C . GLY B 1 580 ? -17.391 20.031 14.977 1 80.62 580 GLY B C 1
ATOM 10259 O O . GLY B 1 580 ? -17.406 19.891 16.203 1 80.62 580 GLY B O 1
ATOM 10260 N N . LYS B 1 581 ? -16.453 19.672 14.281 1 83.44 581 LYS B N 1
ATOM 10261 C CA . LYS B 1 581 ? -15.297 18.984 14.836 1 83.44 581 LYS B CA 1
ATOM 10262 C C . LYS B 1 581 ? -14.523 19.906 15.781 1 83.44 581 LYS B C 1
ATOM 10264 O O . LYS B 1 581 ? -14.195 19.516 16.906 1 83.44 581 LYS B O 1
ATOM 10269 N N . TRP B 1 582 ? -14.172 21.156 15.297 1 89.69 582 TRP B N 1
ATOM 10270 C CA . TRP B 1 582 ? -13.328 21.969 16.172 1 89.69 582 TRP B CA 1
ATOM 10271 C C . TRP B 1 582 ? -14.141 22.594 17.297 1 89.69 582 TRP B C 1
ATOM 10273 O O . TRP B 1 582 ? -13.594 22.984 18.328 1 89.69 582 TRP B O 1
ATOM 10283 N N . SER B 1 583 ? -15.523 22.703 17.109 1 90.88 583 SER B N 1
ATOM 10284 C CA . SER B 1 583 ? -16.375 23.125 18.219 1 90.88 583 SER B CA 1
ATOM 10285 C C . SER B 1 583 ? -16.344 22.109 19.359 1 90.88 583 SER B C 1
ATOM 10287 O O . SER B 1 583 ? -16.359 22.469 20.531 1 90.88 583 SER B O 1
ATOM 10289 N N . THR B 1 584 ? -16.328 20.875 18.938 1 89.88 584 THR B N 1
ATOM 10290 C CA . THR B 1 584 ? -16.234 19.828 19.938 1 89.88 584 THR B CA 1
ATOM 10291 C C . THR B 1 584 ? -14.906 19.906 20.688 1 89.88 584 THR B C 1
ATOM 10293 O O . THR B 1 584 ? -14.859 19.672 21.891 1 89.88 584 THR B O 1
ATOM 10296 N N . LEU B 1 585 ? -13.844 20.219 20.031 1 92.69 585 LEU B N 1
ATOM 10297 C CA . LEU B 1 585 ? -12.555 20.391 20.688 1 92.69 585 LEU B CA 1
ATOM 10298 C C . LEU B 1 585 ? -12.617 21.5 21.734 1 92.69 585 LEU B C 1
ATOM 10300 O O . LEU B 1 585 ? -12.133 21.344 22.844 1 92.69 585 LEU B O 1
ATOM 10304 N N . LEU B 1 586 ? -13.289 22.594 21.406 1 93.69 586 LEU B N 1
ATOM 10305 C CA . LEU B 1 586 ? -13.43 23.719 22.312 1 93.69 586 LEU B CA 1
ATOM 10306 C C . LEU B 1 586 ? -14.234 23.328 23.547 1 93.69 586 LEU B C 1
ATOM 10308 O O . LEU B 1 586 ? -13.867 23.688 24.672 1 93.69 586 LEU B O 1
ATOM 10312 N N . THR B 1 587 ? -15.242 22.609 23.281 1 93.44 587 THR B N 1
ATOM 10313 C CA . THR B 1 587 ? -16.109 22.188 24.375 1 93.44 587 THR B CA 1
ATOM 10314 C C . THR B 1 587 ? -15.367 21.234 25.312 1 93.44 587 THR B C 1
ATOM 10316 O O . THR B 1 587 ? -15.523 21.328 26.531 1 93.44 587 THR B O 1
ATOM 10319 N N . GLU B 1 588 ? -14.617 20.391 24.703 1 94.56 588 GLU B N 1
ATOM 10320 C CA . GLU B 1 588 ? -13.883 19.438 25.531 1 94.56 588 GLU B CA 1
ATOM 10321 C C . GLU B 1 588 ? -12.766 20.141 26.297 1 94.56 588 GLU B C 1
ATOM 10323 O O . GLU B 1 588 ? -12.453 19.75 27.422 1 94.56 588 GLU B O 1
ATOM 10328 N N . LEU B 1 589 ? -12.172 21.172 25.75 1 96.5 589 LEU B N 1
ATOM 10329 C CA . LEU B 1 589 ? -11.18 21.953 26.484 1 96.5 589 LEU B CA 1
ATOM 10330 C C . LEU B 1 589 ? -11.812 22.672 27.656 1 96.5 589 LEU B C 1
ATOM 10332 O O . LEU B 1 589 ? -11.219 22.766 28.734 1 96.5 589 LEU B O 1
ATOM 10336 N N . LEU B 1 590 ? -13.031 23.172 27.484 1 95.44 590 LEU B N 1
ATOM 10337 C CA . LEU B 1 590 ? -13.773 23.797 28.562 1 95.44 590 LEU B CA 1
ATOM 10338 C C . LEU B 1 590 ? -14.102 22.797 29.656 1 95.44 590 LEU B C 1
ATOM 10340 O O . LEU B 1 590 ? -14.008 23.109 30.844 1 95.44 590 LEU B O 1
ATOM 10344 N N . GLU B 1 591 ? -14.461 21.641 29.188 1 95.94 591 GLU B N 1
ATOM 10345 C CA . GLU B 1 591 ? -14.758 20.594 30.156 1 95.94 591 GLU B CA 1
ATOM 10346 C C . GLU B 1 591 ? -13.516 20.203 30.953 1 95.94 591 GLU B C 1
ATOM 10348 O O . GLU B 1 591 ? -13.602 19.969 32.156 1 95.94 591 GLU B O 1
ATOM 10353 N N . PHE B 1 592 ? -12.453 20.094 30.328 1 97.81 592 PHE B N 1
ATOM 10354 C CA . PHE B 1 592 ? -11.203 19.812 31.031 1 97.81 592 PHE B CA 1
ATOM 10355 C C . PHE B 1 592 ? -10.938 20.859 32.094 1 97.81 592 PHE B C 1
ATOM 10357 O O . PHE B 1 592 ? -10.578 20.516 33.219 1 97.81 592 PHE B O 1
ATOM 10364 N N . LYS B 1 593 ? -11.016 22.125 31.703 1 97.25 593 LYS B N 1
ATOM 10365 C CA . LYS B 1 593 ? -10.789 23.219 32.656 1 97.25 593 LYS B CA 1
ATOM 10366 C C . LYS B 1 593 ? -11.711 23.078 33.875 1 97.25 593 LYS B C 1
ATOM 10368 O O . LYS B 1 593 ? -11.273 23.25 35 1 97.25 593 LYS B O 1
ATOM 10373 N N . ARG B 1 594 ? -12.953 22.781 33.594 1 96.5 594 ARG B N 1
ATOM 10374 C CA . ARG B 1 594 ? -13.922 22.625 34.688 1 96.5 594 ARG B CA 1
ATOM 10375 C C . ARG B 1 594 ? -13.508 21.5 35.625 1 96.5 594 ARG B C 1
ATOM 10377 O O . ARG B 1 594 ? -13.531 21.672 36.844 1 96.5 594 ARG B O 1
ATOM 10384 N N . LEU B 1 595 ? -13.117 20.406 35.062 1 97.62 595 LEU B N 1
ATOM 10385 C CA . LEU B 1 595 ? -12.727 19.25 35.844 1 97.62 595 LEU B CA 1
ATOM 10386 C C . LEU B 1 595 ? -11.438 19.516 36.594 1 97.62 595 LEU B C 1
ATOM 10388 O O . LEU B 1 595 ? -11.273 19.094 37.75 1 97.62 595 LEU B O 1
ATOM 10392 N N . TYR B 1 596 ? -10.508 20.188 35.969 1 97.88 596 TYR B N 1
ATOM 10393 C CA . TYR B 1 596 ? -9.242 20.547 36.594 1 97.88 596 TYR B CA 1
ATOM 10394 C C . TYR B 1 596 ? -9.477 21.5 37.75 1 97.88 596 TYR B C 1
ATOM 10396 O O . TYR B 1 596 ? -8.93 21.297 38.844 1 97.88 596 TYR B O 1
ATOM 10404 N N . ASP B 1 597 ? -10.297 22.547 37.562 1 96.94 597 ASP B N 1
ATOM 10405 C CA . ASP B 1 597 ? -10.57 23.562 38.594 1 96.94 597 ASP B CA 1
ATOM 10406 C C . ASP B 1 597 ? -11.25 22.938 39.812 1 96.94 597 ASP B C 1
ATOM 10408 O O . ASP B 1 597 ? -10.977 23.312 40.938 1 96.94 597 ASP B O 1
ATOM 10412 N N . ALA B 1 598 ? -12.039 21.938 39.531 1 97.25 598 ALA B N 1
ATOM 10413 C CA . ALA B 1 598 ? -12.766 21.266 40.594 1 97.25 598 ALA B CA 1
ATOM 10414 C C . ALA B 1 598 ? -11.945 20.125 41.188 1 97.25 598 ALA B C 1
ATOM 10416 O O . ALA B 1 598 ? -12.312 19.547 42.219 1 97.25 598 ALA B O 1
ATOM 10417 N N . ASN B 1 599 ? -10.883 19.812 40.625 1 98 599 ASN B N 1
ATOM 10418 C CA . ASN B 1 599 ? -10.031 18.688 41 1 98 599 ASN B CA 1
ATOM 10419 C C . ASN B 1 599 ? -10.82 17.391 41.094 1 98 599 ASN B C 1
ATOM 10421 O O . ASN B 1 599 ? -10.789 16.719 42.125 1 98 599 ASN B O 1
ATOM 10425 N N . VAL B 1 600 ? -11.539 17.125 40.031 1 97.75 600 VAL B N 1
ATOM 10426 C CA . VAL B 1 600 ? -12.398 15.945 39.969 1 97.75 600 VAL B CA 1
ATOM 10427 C C . VAL B 1 600 ? -11.547 14.68 40.062 1 97.75 600 VAL B C 1
ATOM 10429 O O . VAL B 1 600 ? -10.453 14.625 39.5 1 97.75 600 VAL B O 1
ATOM 10432 N N . PRO B 1 601 ? -12.008 13.609 40.75 1 97.06 601 PRO B N 1
ATOM 10433 C CA . PRO B 1 601 ? -11.25 12.359 40.844 1 97.06 601 PRO B CA 1
ATOM 10434 C C . PRO B 1 601 ? -10.891 11.773 39.5 1 97.06 601 PRO B C 1
ATOM 10436 O O . PRO B 1 601 ? -11.703 11.812 38.562 1 97.06 601 PRO B O 1
ATOM 10439 N N . LEU B 1 602 ? -9.734 11.188 39.375 1 97.12 602 LEU B N 1
ATOM 10440 C CA . LEU B 1 602 ? -9.234 10.641 38.125 1 97.12 602 LEU B CA 1
ATOM 10441 C C . LEU B 1 602 ? -10.164 9.562 37.594 1 97.12 602 LEU B C 1
ATOM 10443 O O . LEU B 1 602 ? -10.312 9.398 36.375 1 97.12 602 LEU B O 1
ATOM 10447 N N . LEU B 1 603 ? -10.766 8.828 38.438 1 94.38 603 LEU B N 1
ATOM 10448 C CA . LEU B 1 603 ? -11.688 7.77 38.031 1 94.38 603 LEU B CA 1
ATOM 10449 C C . LEU B 1 603 ? -12.781 8.32 37.125 1 94.38 603 LEU B C 1
ATOM 10451 O O . LEU B 1 603 ? -13.266 7.625 36.219 1 94.38 603 LEU B O 1
ATOM 10455 N N . ASP B 1 604 ? -13.102 9.586 37.312 1 94.69 604 ASP B N 1
ATOM 10456 C CA . ASP B 1 604 ? -14.156 10.227 36.531 1 94.69 604 ASP B CA 1
ATOM 10457 C C . ASP B 1 604 ? -13.57 11.047 35.375 1 94.69 604 ASP B C 1
ATOM 10459 O O . ASP B 1 604 ? -14.109 11.055 34.281 1 94.69 604 ASP B O 1
ATOM 10463 N N . ALA B 1 605 ? -12.469 11.719 35.688 1 95.81 605 ALA B N 1
ATOM 10464 C CA . ALA B 1 605 ? -11.891 12.656 34.719 1 95.81 605 ALA B CA 1
ATOM 10465 C C . ALA B 1 605 ? -11.039 11.922 33.688 1 95.81 605 ALA B C 1
ATOM 10467 O O . ALA B 1 605 ? -11.023 12.289 32.5 1 95.81 605 ALA B O 1
ATOM 10468 N N . LEU B 1 606 ? -10.328 10.898 34.125 1 96.06 606 LEU B N 1
ATOM 10469 C CA . LEU B 1 606 ? -9.422 10.117 33.281 1 96.06 606 LEU B CA 1
ATOM 10470 C C . LEU B 1 606 ? -9.469 8.641 33.656 1 96.06 606 LEU B C 1
ATOM 10472 O O . LEU B 1 606 ? -8.492 8.086 34.156 1 96.06 606 LEU B O 1
ATOM 10476 N N . PRO B 1 607 ? -10.492 7.945 33.312 1 93.56 607 PRO B N 1
ATOM 10477 C CA . PRO B 1 607 ? -10.688 6.57 33.781 1 93.56 607 PRO B CA 1
ATOM 10478 C C . PRO B 1 607 ? -9.602 5.617 33.312 1 93.56 607 PRO B C 1
ATOM 10480 O O . PRO B 1 607 ? -9.195 4.711 34.031 1 93.56 607 PRO B O 1
ATOM 10483 N N . SER B 1 608 ? -9.133 5.777 32.094 1 90 608 SER B N 1
ATOM 10484 C CA . SER B 1 608 ? -8.102 4.883 31.562 1 90 608 SER B CA 1
ATOM 10485 C C . SER B 1 608 ? -6.82 4.98 32.375 1 90 608 SER B C 1
ATOM 10487 O O . SER B 1 608 ? -6.18 3.967 32.656 1 90 608 SER B O 1
ATOM 10489 N N . ILE B 1 609 ? -6.484 6.164 32.781 1 92.94 609 ILE B N 1
ATOM 10490 C CA . ILE B 1 609 ? -5.285 6.395 33.562 1 92.94 609 ILE B CA 1
ATOM 10491 C C . ILE B 1 609 ? -5.488 5.852 34.969 1 92.94 609 ILE B C 1
ATOM 10493 O O . ILE B 1 609 ? -4.586 5.234 35.562 1 92.94 609 ILE B O 1
ATOM 10497 N N . ALA B 1 610 ? -6.66 6.066 35.531 1 93.94 610 ALA B N 1
ATOM 10498 C CA . ALA B 1 610 ? -6.977 5.57 36.875 1 93.94 610 ALA B CA 1
ATOM 10499 C C . ALA B 1 610 ? -6.867 4.051 36.938 1 93.94 610 ALA B C 1
ATOM 10501 O O . ALA B 1 610 ? -6.344 3.496 37.906 1 93.94 610 ALA B O 1
ATOM 10502 N N . ARG B 1 611 ? -7.348 3.43 35.875 1 91.19 611 ARG B N 1
ATOM 10503 C CA . ARG B 1 611 ? -7.328 1.972 35.844 1 91.19 611 ARG B CA 1
ATOM 10504 C C . ARG B 1 611 ? -5.906 1.447 35.688 1 91.19 611 ARG B C 1
ATOM 10506 O O . ARG B 1 611 ? -5.539 0.437 36.281 1 91.19 611 ARG B O 1
ATOM 10513 N N . GLU B 1 612 ? -5.168 2.066 34.875 1 88 612 GLU B N 1
ATOM 10514 C CA . GLU B 1 612 ? -3.799 1.633 34.594 1 88 612 GLU B CA 1
ATOM 10515 C C . GLU B 1 612 ? -2.904 1.833 35.812 1 88 612 GLU B C 1
ATOM 10517 O O . GLU B 1 612 ? -2.002 1.033 36.062 1 88 612 GLU B O 1
ATOM 10522 N N . GLY B 1 613 ? -3.109 2.861 36.5 1 90.31 613 GLY B N 1
ATOM 10523 C CA . GLY B 1 613 ? -2.271 3.182 37.656 1 90.31 613 GLY B CA 1
ATOM 10524 C C . GLY B 1 613 ? -2.686 2.453 38.906 1 90.31 613 GLY B C 1
ATOM 10525 O O . GLY B 1 613 ? -1.894 2.326 39.844 1 90.31 613 GLY B O 1
ATOM 10526 N N . GLY B 1 614 ? -3.896 2.002 39 1 89.88 614 GLY B N 1
ATOM 10527 C CA . GLY B 1 614 ? -4.383 1.268 40.156 1 89.88 614 GLY B CA 1
ATOM 10528 C C . GLY B 1 614 ? -4.227 2.031 41.438 1 89.88 614 GLY B C 1
ATOM 10529 O O . GLY B 1 614 ? -4.703 3.16 41.562 1 89.88 614 GLY B O 1
ATOM 10530 N N . ALA B 1 615 ? -3.332 1.485 42.281 1 89.56 615 ALA B N 1
ATOM 10531 C CA . ALA B 1 615 ? -3.139 2.025 43.594 1 89.56 615 ALA B CA 1
ATOM 10532 C C . ALA B 1 615 ? -2.371 3.344 43.562 1 89.56 615 ALA B C 1
ATOM 10534 O O . ALA B 1 615 ? -2.592 4.227 44.406 1 89.56 615 ALA B O 1
ATOM 10535 N N . ARG B 1 616 ? -1.604 3.553 42.562 1 92.88 616 ARG B N 1
ATOM 10536 C CA . ARG B 1 616 ? -0.765 4.742 42.438 1 92.88 616 ARG B CA 1
ATOM 10537 C C . ARG B 1 616 ? -1.614 6 42.312 1 92.88 616 ARG B C 1
ATOM 10539 O O . ARG B 1 616 ? -1.246 7.059 42.844 1 92.88 616 ARG B O 1
ATOM 10546 N N . TYR B 1 617 ? -2.77 5.871 41.656 1 94.56 617 TYR B N 1
ATOM 10547 C CA . TYR B 1 617 ? -3.586 7.047 41.375 1 94.56 617 TYR B CA 1
ATOM 10548 C C . TYR B 1 617 ? -4.832 7.074 42.25 1 94.56 617 TYR B C 1
ATOM 10550 O O . TYR B 1 617 ? -5.727 7.895 42.062 1 94.56 617 TYR B O 1
ATOM 10558 N N . ALA B 1 618 ? -4.883 6.137 43.219 1 92.81 618 ALA B N 1
ATOM 10559 C CA . ALA B 1 618 ? -6.059 6.059 44.094 1 92.81 618 ALA B CA 1
ATOM 10560 C C . ALA B 1 618 ? -6.254 7.355 44.875 1 92.81 618 ALA B C 1
ATOM 10562 O O . ALA B 1 618 ? -5.324 7.836 45.531 1 92.81 618 ALA B O 1
ATOM 10563 N N . GLY B 1 619 ? -7.418 7.941 44.781 1 92.88 619 GLY B N 1
ATOM 10564 C CA . GLY B 1 619 ? -7.77 9.125 45.531 1 92.88 619 GLY B CA 1
ATOM 10565 C C . GLY B 1 619 ? -7.234 10.414 44.938 1 92.88 619 GLY B C 1
ATOM 10566 O O . GLY B 1 619 ? -7.469 11.5 45.469 1 92.88 619 GLY B O 1
ATOM 10567 N N . MET B 1 620 ? -6.555 10.336 43.875 1 95.81 620 MET B N 1
ATOM 10568 C CA . MET B 1 620 ? -5.949 11.508 43.25 1 95.81 620 MET B CA 1
ATOM 10569 C C . MET B 1 620 ? -6.949 12.211 42.312 1 95.81 620 MET B C 1
ATOM 10571 O O . MET B 1 620 ? -7.742 11.562 41.656 1 95.81 620 MET B O 1
ATOM 10575 N N . GLY B 1 621 ? -6.891 13.531 42.375 1 97.5 621 GLY B N 1
ATOM 10576 C CA . GLY B 1 621 ? -7.672 14.312 41.406 1 97.5 621 GLY B CA 1
ATOM 10577 C C . GLY B 1 621 ? -6.887 14.734 40.188 1 97.5 621 GLY B C 1
ATOM 10578 O O . GLY B 1 621 ? -5.672 14.523 40.125 1 97.5 621 GLY B O 1
ATOM 10579 N N . LEU B 1 622 ? -7.648 15.328 39.25 1 97.94 622 LEU B N 1
ATOM 10580 C CA . LEU B 1 622 ? -7.035 15.734 38 1 97.94 622 LEU B CA 1
ATOM 10581 C C . LEU B 1 622 ? -5.945 16.766 38.219 1 97.94 622 LEU B C 1
ATOM 10583 O O . LEU B 1 622 ? -4.863 16.688 37.625 1 97.94 622 LEU B O 1
ATOM 10587 N N . ARG B 1 623 ? -6.219 17.75 39.062 1 97.75 623 ARG B N 1
ATOM 10588 C CA . ARG B 1 623 ? -5.234 18.781 39.344 1 97.75 623 ARG B CA 1
ATOM 10589 C C . ARG B 1 623 ? -4.027 18.203 40.094 1 97.75 623 ARG B C 1
ATOM 10591 O O . ARG B 1 623 ? -2.891 18.609 39.844 1 97.75 623 ARG B O 1
ATOM 10598 N N . ASP B 1 624 ? -4.277 17.25 40.969 1 97.56 624 ASP B N 1
ATOM 10599 C CA . ASP B 1 624 ? -3.191 16.594 41.688 1 97.56 624 ASP B CA 1
ATOM 10600 C C . ASP B 1 624 ? -2.221 15.914 40.719 1 97.56 624 ASP B C 1
ATOM 10602 O O . ASP B 1 624 ? -1.004 16 40.906 1 97.56 624 ASP B O 1
ATOM 10606 N N . LEU B 1 625 ? -2.787 15.195 39.781 1 97.06 625 LEU B N 1
ATOM 10607 C CA . LEU B 1 625 ? -1.969 14.523 38.781 1 97.06 625 LEU B CA 1
ATOM 10608 C C . LEU B 1 625 ? -1.131 15.523 38 1 97.06 625 LEU B C 1
ATOM 10610 O O . LEU B 1 625 ? 0.059 15.305 37.75 1 97.06 625 LEU B O 1
ATOM 10614 N N . CYS B 1 626 ? -1.745 16.594 37.562 1 97.38 626 CYS B N 1
ATOM 10615 C CA . CYS B 1 626 ? -1.04 17.625 36.812 1 97.38 626 CYS B CA 1
ATOM 10616 C C . CYS B 1 626 ? 0.096 18.219 37.656 1 97.38 626 CYS B C 1
ATOM 10618 O O . CYS B 1 626 ? 1.196 18.438 37.125 1 97.38 626 CYS B O 1
ATOM 10620 N N . ASP B 1 627 ? -0.192 18.453 38.875 1 96.5 627 ASP B N 1
ATOM 10621 C CA . ASP B 1 627 ? 0.814 19.016 39.781 1 96.5 627 ASP B CA 1
ATOM 10622 C C . ASP B 1 627 ? 1.998 18.078 39.938 1 96.5 627 ASP B C 1
ATOM 10624 O O . ASP B 1 627 ? 3.15 18.5 39.969 1 96.5 627 ASP B O 1
ATOM 10628 N N . GLU B 1 628 ? 1.71 16.875 40.031 1 95.31 628 GLU B N 1
ATOM 10629 C CA . GLU B 1 628 ? 2.779 15.891 40.219 1 95.31 628 GLU B CA 1
ATOM 10630 C C . GLU B 1 628 ? 3.627 15.781 38.938 1 95.31 628 GLU B C 1
ATOM 10632 O O . GLU B 1 628 ? 4.855 15.703 39 1 95.31 628 GLU B O 1
ATOM 10637 N N . LEU B 1 629 ? 2.959 15.695 37.844 1 94.5 629 LEU B N 1
ATOM 10638 C CA . LEU B 1 629 ? 3.682 15.625 36.594 1 94.5 629 LEU B CA 1
ATOM 10639 C C . LEU B 1 629 ? 4.508 16.891 36.344 1 94.5 629 LEU B C 1
ATOM 10641 O O . LEU B 1 629 ? 5.66 16.812 35.938 1 94.5 629 LEU B O 1
ATOM 10645 N N . HIS B 1 630 ? 3.883 17.969 36.625 1 94.62 630 HIS B N 1
ATOM 10646 C CA . HIS B 1 630 ? 4.598 19.234 36.531 1 94.62 630 HIS B CA 1
ATOM 10647 C C . HIS B 1 630 ? 5.809 19.266 37.438 1 94.62 630 HIS B C 1
ATOM 10649 O O . HIS B 1 630 ? 6.875 19.75 37.062 1 94.62 630 HIS B O 1
ATOM 10655 N N . GLY B 1 631 ? 5.578 18.812 38.656 1 92.69 631 GLY B N 1
ATOM 10656 C CA . GLY B 1 631 ? 6.688 18.703 39.594 1 92.69 631 GLY B CA 1
ATOM 10657 C C . GLY B 1 631 ? 7.816 17.828 39.094 1 92.69 631 GLY B C 1
ATOM 10658 O O . GLY B 1 631 ? 8.992 18.172 39.25 1 92.69 631 GLY B O 1
ATOM 10659 N N . CYS B 1 632 ? 7.469 16.812 38.5 1 91.06 632 CYS B N 1
ATOM 10660 C CA . CYS B 1 632 ? 8.461 15.898 37.906 1 91.06 632 CYS B CA 1
ATOM 10661 C C . CYS B 1 632 ? 9.25 16.594 36.812 1 91.06 632 CYS B C 1
ATOM 10663 O O . CYS B 1 632 ? 10.469 16.453 36.719 1 91.06 632 CYS B O 1
ATOM 10665 N N . TYR B 1 633 ? 8.539 17.328 35.938 1 89.56 633 TYR B N 1
ATOM 10666 C CA . TYR B 1 633 ? 9.195 18.047 34.875 1 89.56 633 TYR B CA 1
ATOM 10667 C C . TYR B 1 633 ? 10.172 19.078 35.438 1 89.56 633 TYR B C 1
ATOM 10669 O O . TYR B 1 633 ? 11.273 19.25 34.906 1 89.56 633 TYR B O 1
ATOM 10677 N N . ARG B 1 634 ? 9.758 19.688 36.469 1 87.62 634 ARG B N 1
ATOM 10678 C CA . ARG B 1 634 ? 10.555 20.734 37.094 1 87.62 634 ARG B CA 1
ATOM 10679 C C . ARG B 1 634 ? 11.797 20.156 37.75 1 87.62 634 ARG B C 1
ATOM 10681 O O . ARG B 1 634 ? 12.891 20.719 37.625 1 87.62 634 ARG B O 1
ATOM 10688 N N . GLU B 1 635 ? 11.633 19.094 38.406 1 85.69 635 GLU B N 1
ATOM 10689 C CA . GLU B 1 635 ? 12.719 18.469 39.156 1 85.69 635 GLU B CA 1
ATOM 10690 C C . GLU B 1 635 ? 13.789 17.922 38.219 1 85.69 635 GLU B C 1
ATOM 10692 O O . GLU B 1 635 ? 14.969 17.891 38.562 1 85.69 635 GLU B O 1
ATOM 10697 N N . ASN B 1 636 ? 13.422 17.594 37.062 1 81.31 636 ASN B N 1
ATOM 10698 C CA . ASN B 1 636 ? 14.367 16.969 36.125 1 81.31 636 ASN B CA 1
ATOM 10699 C C . ASN B 1 636 ? 14.82 17.938 35.031 1 81.31 636 ASN B C 1
ATOM 10701 O O . ASN B 1 636 ? 15.477 17.531 34.094 1 81.31 636 ASN B O 1
ATOM 10705 N N . ALA B 1 637 ? 14.539 19.141 35.156 1 76.5 637 ALA B N 1
ATOM 10706 C CA . ALA B 1 637 ? 14.898 20.156 34.156 1 76.5 637 ALA B CA 1
ATOM 10707 C C . ALA B 1 637 ? 14.648 19.641 32.719 1 76.5 637 ALA B C 1
ATOM 10709 O O . ALA B 1 637 ? 15.523 19.734 31.875 1 76.5 637 ALA B O 1
ATOM 10710 N N . THR B 1 638 ? 13.508 19.109 32.562 1 78.38 638 THR B N 1
ATOM 10711 C CA . THR B 1 638 ? 13.164 18.375 31.359 1 78.38 638 THR B CA 1
ATOM 10712 C C . THR B 1 638 ? 13.148 19.312 30.156 1 78.38 638 THR B C 1
ATOM 10714 O O . THR B 1 638 ? 13.641 18.953 29.078 1 78.38 638 THR B O 1
ATOM 10717 N N . ALA B 1 639 ? 12.633 20.5 30.266 1 76.25 639 ALA B N 1
ATOM 10718 C CA . ALA B 1 639 ? 12.523 21.422 29.141 1 76.25 639 ALA B CA 1
ATOM 10719 C C . ALA B 1 639 ? 13.898 21.797 28.594 1 76.25 639 ALA B C 1
ATOM 10721 O O . ALA B 1 639 ? 14.109 21.828 27.375 1 76.25 639 ALA B O 1
ATOM 10722 N N . LYS B 1 640 ? 14.805 22.062 29.484 1 74 640 LYS B N 1
ATOM 10723 C CA . LYS B 1 640 ? 16.156 22.406 29.078 1 74 640 LYS B CA 1
ATOM 10724 C C . LYS B 1 640 ? 16.875 21.219 28.438 1 74 640 LYS B C 1
ATOM 10726 O O . LYS B 1 640 ? 17.625 21.391 27.484 1 74 640 LYS B O 1
ATOM 10731 N N . ALA B 1 641 ? 16.641 20.156 29 1 75.19 641 ALA B N 1
ATOM 10732 C CA . ALA B 1 641 ? 17.25 18.938 28.453 1 75.19 641 ALA B CA 1
ATOM 10733 C C . ALA B 1 641 ? 16.734 18.641 27.047 1 75.19 641 ALA B C 1
ATOM 10735 O O . ALA B 1 641 ? 17.5 18.234 26.188 1 75.19 641 ALA B O 1
ATOM 10736 N N . LEU B 1 642 ? 15.539 18.844 26.891 1 76.38 642 LEU B N 1
ATOM 10737 C CA . LEU B 1 642 ? 14.922 18.578 25.594 1 76.38 642 LEU B CA 1
ATOM 10738 C C . LEU B 1 642 ? 15.469 19.516 24.531 1 76.38 642 LEU B C 1
ATOM 10740 O O . LEU B 1 642 ? 15.672 19.109 23.375 1 76.38 642 LEU B O 1
ATOM 10744 N N . LYS B 1 643 ? 15.656 20.703 24.828 1 75.56 643 LYS B N 1
ATOM 10745 C CA . LYS B 1 643 ? 16.219 21.672 23.891 1 75.56 643 LYS B CA 1
ATOM 10746 C C . LYS B 1 643 ? 17.656 21.312 23.531 1 75.56 643 LYS B C 1
ATOM 10748 O O . LYS B 1 643 ? 18.016 21.281 22.344 1 75.56 643 LYS B O 1
ATOM 10753 N N . ARG B 1 644 ? 18.453 20.922 24.453 1 78.5 644 ARG B N 1
ATOM 10754 C CA . ARG B 1 644 ? 19.875 20.672 24.266 1 78.5 644 ARG B CA 1
ATOM 10755 C C . ARG B 1 644 ? 20.109 19.375 23.5 1 78.5 644 ARG B C 1
ATOM 10757 O O . ARG B 1 644 ? 21.062 19.266 22.734 1 78.5 644 ARG B O 1
ATOM 10764 N N . MET B 1 645 ? 19.234 18.531 23.719 1 81.88 645 MET B N 1
ATOM 10765 C CA . MET B 1 645 ? 19.453 17.219 23.125 1 81.88 645 MET B CA 1
ATOM 10766 C C . MET B 1 645 ? 19.359 17.281 21.594 1 81.88 645 MET B C 1
ATOM 10768 O O . MET B 1 645 ? 19.953 16.469 20.891 1 81.88 645 MET B O 1
ATOM 10772 N N . TYR B 1 646 ? 18.75 18.328 21.047 1 80.75 646 TYR B N 1
ATOM 10773 C CA . TYR B 1 646 ? 18.594 18.422 19.594 1 80.75 646 TYR B CA 1
ATOM 10774 C C . TYR B 1 646 ? 19.547 19.453 19.016 1 80.75 646 TYR B C 1
ATOM 10776 O O . TYR B 1 646 ? 19.766 19.516 17.797 1 80.75 646 TYR B O 1
ATOM 10784 N N . THR B 1 647 ? 20.203 20.266 19.797 1 80.56 647 THR B N 1
ATOM 10785 C CA . THR B 1 647 ? 20.984 21.375 19.266 1 80.56 647 THR B CA 1
ATOM 10786 C C . THR B 1 647 ? 22.469 21 19.234 1 80.56 647 THR B C 1
ATOM 10788 O O . THR B 1 647 ? 23.219 21.531 18.406 1 80.56 647 THR B O 1
ATOM 10791 N N . VAL B 1 648 ? 22.906 20.141 20.094 1 85.81 648 VAL B N 1
ATOM 10792 C CA . VAL B 1 648 ? 24.281 19.641 20.062 1 85.81 648 VAL B CA 1
ATOM 10793 C C . VAL B 1 648 ? 24.328 18.266 19.422 1 85.81 648 VAL B C 1
ATOM 10795 O O . VAL B 1 648 ? 23.703 17.312 19.922 1 85.81 648 VAL B O 1
ATOM 10798 N N . LEU B 1 649 ? 25.047 18.234 18.328 1 90.44 649 LEU B N 1
ATOM 10799 C CA . LEU B 1 649 ? 25.062 16.984 17.562 1 90.44 649 LEU B CA 1
ATOM 10800 C C . LEU B 1 649 ? 26.094 16.016 18.125 1 90.44 649 LEU B C 1
ATOM 10802 O O . LEU B 1 649 ? 27.188 16.422 18.531 1 90.44 649 LEU B O 1
ATOM 10806 N N . PRO B 1 650 ? 25.719 14.75 18.156 1 93.81 650 PRO B N 1
ATOM 10807 C CA . PRO B 1 650 ? 26.719 13.742 18.547 1 93.81 650 PRO B CA 1
ATOM 10808 C C . PRO B 1 650 ? 27.906 13.688 17.578 1 93.81 650 PRO B C 1
ATOM 10810 O O . PRO B 1 650 ? 27.812 14.203 16.453 1 93.81 650 PRO B O 1
ATOM 10813 N N . GLN B 1 651 ? 28.984 13.062 18.094 1 94.94 651 GLN B N 1
ATOM 10814 C CA . GLN B 1 651 ? 30.203 12.938 17.297 1 94.94 651 GLN B CA 1
ATOM 10815 C C . GLN B 1 651 ? 30.062 11.844 16.25 1 94.94 651 GLN B C 1
ATOM 10817 O O . GLN B 1 651 ? 29.719 10.695 16.578 1 94.94 651 GLN B O 1
ATOM 10822 N N . VAL B 1 652 ? 30.312 12.219 15.008 1 95.5 652 VAL B N 1
ATOM 10823 C CA . VAL B 1 652 ? 30.281 11.242 13.922 1 95.5 652 VAL B CA 1
ATOM 10824 C C . VAL B 1 652 ? 31.531 10.375 13.961 1 95.5 652 VAL B C 1
ATOM 10826 O O . VAL B 1 652 ? 32.656 10.891 13.969 1 95.5 652 VAL B O 1
ATOM 10829 N N . ALA B 1 653 ? 31.328 9.055 13.992 1 96.19 653 ALA B N 1
ATOM 10830 C CA . ALA B 1 653 ? 32.469 8.148 14.078 1 96.19 653 ALA B CA 1
ATOM 10831 C C . ALA B 1 653 ? 32.594 7.293 12.82 1 96.19 653 ALA B C 1
ATOM 10833 O O . ALA B 1 653 ? 33.656 7.18 12.234 1 96.19 653 ALA B O 1
ATOM 10834 N N . ILE B 1 654 ? 31.562 6.609 12.438 1 97 654 ILE B N 1
ATOM 10835 C CA . ILE B 1 654 ? 31.531 5.805 11.219 1 97 654 ILE B CA 1
ATOM 10836 C C . ILE B 1 654 ? 30.266 6.102 10.422 1 97 654 ILE B C 1
ATOM 10838 O O . ILE B 1 654 ? 29.359 6.754 10.93 1 97 654 ILE B O 1
ATOM 10842 N N . LYS B 1 655 ? 30.25 5.652 9.141 1 96.06 655 LYS B N 1
ATOM 10843 C CA . LYS B 1 655 ? 29.062 5.863 8.312 1 96.06 655 LYS B CA 1
ATOM 10844 C C . LYS B 1 655 ? 27.859 5.086 8.852 1 96.06 655 LYS B C 1
ATOM 10846 O O . LYS B 1 655 ? 28.016 3.947 9.305 1 96.06 655 LYS B O 1
ATOM 10851 N N . PRO B 1 656 ? 26.625 5.684 8.781 1 97.19 656 PRO B N 1
ATOM 10852 C CA . PRO B 1 656 ? 25.438 4.949 9.203 1 97.19 656 PRO B CA 1
ATOM 10853 C C . PRO B 1 656 ? 25.328 3.574 8.539 1 97.19 656 PRO B C 1
ATOM 10855 O O . PRO B 1 656 ? 24.938 2.6 9.195 1 97.19 656 PRO B O 1
ATOM 10858 N N . ALA B 1 657 ? 25.688 3.418 7.238 1 97.12 657 ALA B N 1
ATOM 10859 C CA . ALA B 1 657 ? 25.609 2.148 6.516 1 97.12 657 ALA B CA 1
ATOM 10860 C C . ALA B 1 657 ? 26.547 1.111 7.141 1 97.12 657 ALA B C 1
ATOM 10862 O O . ALA B 1 657 ? 26.188 -0.069 7.227 1 97.12 657 ALA B O 1
ATOM 10863 N N . ASP B 1 658 ? 27.766 1.559 7.539 1 97.31 658 ASP B N 1
ATOM 10864 C CA . ASP B 1 658 ? 28.734 0.657 8.172 1 97.31 658 ASP B CA 1
ATOM 10865 C C . ASP B 1 658 ? 28.219 0.19 9.539 1 97.31 658 ASP B C 1
ATOM 10867 O O . ASP B 1 658 ? 28.406 -0.973 9.906 1 97.31 658 ASP B O 1
ATOM 10871 N N . ALA B 1 659 ? 27.625 1.149 10.289 1 97.62 659 ALA B N 1
ATOM 10872 C CA . ALA B 1 659 ? 27.031 0.785 11.57 1 97.62 659 ALA B CA 1
ATOM 10873 C C . ALA B 1 659 ? 25.938 -0.26 11.383 1 97.62 659 ALA B C 1
ATOM 10875 O O . ALA B 1 659 ? 25.828 -1.207 12.172 1 97.62 659 ALA B O 1
ATOM 10876 N N . TYR B 1 660 ? 25.141 -0.111 10.398 1 96.75 660 TYR B N 1
ATOM 10877 C CA . TYR B 1 660 ? 24.047 -1.043 10.133 1 96.75 660 TYR B CA 1
ATOM 10878 C C . TYR B 1 660 ? 24.578 -2.422 9.766 1 96.75 660 TYR B C 1
ATOM 10880 O O . TYR B 1 660 ? 24.031 -3.441 10.18 1 96.75 660 TYR B O 1
ATOM 10888 N N . ASP B 1 661 ? 25.625 -2.479 8.945 1 96.62 661 ASP B N 1
ATOM 10889 C CA . ASP B 1 661 ? 26.25 -3.75 8.586 1 96.62 661 ASP B CA 1
ATOM 10890 C C . ASP B 1 661 ? 26.703 -4.508 9.836 1 96.62 661 ASP B C 1
ATOM 10892 O O . ASP B 1 661 ? 26.531 -5.723 9.93 1 96.62 661 ASP B O 1
ATOM 10896 N N . LYS B 1 662 ? 27.297 -3.748 10.773 1 97.06 662 LYS B N 1
ATOM 10897 C CA . LYS B 1 662 ? 27.734 -4.359 12.023 1 97.06 662 LYS B CA 1
ATOM 10898 C C . LYS B 1 662 ? 26.531 -4.875 12.828 1 97.06 662 LYS B C 1
ATOM 10900 O O . LYS B 1 662 ? 26.625 -5.914 13.484 1 97.06 662 LYS B O 1
ATOM 10905 N N . LEU B 1 663 ? 25.453 -4.121 12.805 1 96.44 663 LEU B N 1
ATOM 10906 C CA . LEU B 1 663 ? 24.219 -4.551 13.453 1 96.44 663 LEU B CA 1
ATOM 10907 C C . LEU B 1 663 ? 23.719 -5.867 12.867 1 96.44 663 LEU B C 1
ATOM 10909 O O . LEU B 1 663 ? 23.406 -6.801 13.602 1 96.44 663 LEU B O 1
ATOM 10913 N N . VAL B 1 664 ? 23.734 -6.008 11.562 1 95.44 664 VAL B N 1
ATOM 10914 C CA . VAL B 1 664 ? 23.219 -7.176 10.852 1 95.44 664 VAL B CA 1
ATOM 10915 C C . VAL B 1 664 ? 24.109 -8.383 11.141 1 95.44 664 VAL B C 1
ATOM 10917 O O . VAL B 1 664 ? 23.625 -9.508 11.242 1 95.44 664 VAL B O 1
ATOM 10920 N N . ARG B 1 665 ? 25.422 -8.156 11.359 1 93.88 665 ARG B N 1
ATOM 10921 C CA . ARG B 1 665 ? 26.391 -9.219 11.594 1 93.88 665 ARG B CA 1
ATOM 10922 C C . ARG B 1 665 ? 26.406 -9.633 13.062 1 93.88 665 ARG B C 1
ATOM 10924 O O . ARG B 1 665 ? 27.141 -10.547 13.445 1 93.88 665 ARG B O 1
ATOM 10931 N N . GLY B 1 666 ? 25.688 -8.914 13.867 1 93.19 666 GLY B N 1
ATOM 10932 C CA . GLY B 1 666 ? 25.641 -9.234 15.289 1 93.19 666 GLY B CA 1
ATOM 10933 C C . GLY B 1 666 ? 26.828 -8.695 16.062 1 93.19 666 GLY B C 1
ATOM 10934 O O . GLY B 1 666 ? 27.109 -9.141 17.172 1 93.19 666 GLY B O 1
ATOM 10935 N N . GLU B 1 667 ? 27.516 -7.758 15.477 1 96.44 667 GLU B N 1
ATOM 10936 C CA . GLU B 1 667 ? 28.656 -7.145 16.141 1 96.44 667 GLU B CA 1
ATOM 10937 C C . GLU B 1 667 ? 28.234 -5.961 17 1 96.44 667 GLU B C 1
ATOM 10939 O O . GLU B 1 667 ? 28.844 -4.891 16.953 1 96.44 667 GLU B O 1
ATOM 10944 N N . VAL B 1 668 ? 27.125 -6.094 17.688 1 96.81 668 VAL B N 1
ATOM 10945 C CA . VAL B 1 668 ? 26.562 -5.082 18.578 1 96.81 668 VAL B CA 1
ATOM 10946 C C . VAL B 1 668 ? 26.25 -5.703 19.938 1 96.81 668 VAL B C 1
ATOM 10948 O O . VAL B 1 668 ? 26.266 -6.926 20.094 1 96.81 668 VAL B O 1
ATOM 10951 N N . GLU B 1 669 ? 26.109 -4.969 20.938 1 96.06 669 GLU B N 1
ATOM 10952 C CA . GLU B 1 669 ? 25.734 -5.395 22.281 1 96.06 669 GLU B CA 1
ATOM 10953 C C . GLU B 1 669 ? 24.719 -4.43 22.891 1 96.06 669 GLU B C 1
ATOM 10955 O O . GLU B 1 669 ? 24.75 -3.23 22.609 1 96.06 669 GLU B O 1
ATOM 10960 N N . ALA B 1 670 ? 23.844 -4.977 23.688 1 95 670 ALA B N 1
ATOM 10961 C CA . ALA B 1 670 ? 22.875 -4.16 24.422 1 95 670 ALA B CA 1
ATOM 10962 C C . ALA B 1 670 ? 23.547 -3.459 25.609 1 95 670 ALA B C 1
ATOM 10964 O O . ALA B 1 670 ? 23.984 -4.113 26.547 1 95 670 ALA B O 1
ATOM 10965 N N . VAL B 1 671 ? 23.578 -2.125 25.562 1 96.94 671 VAL B N 1
ATOM 10966 C CA . VAL B 1 671 ? 24.25 -1.351 26.594 1 96.94 671 VAL B CA 1
ATOM 10967 C C . VAL B 1 671 ? 23.219 -0.625 27.453 1 96.94 671 VAL B C 1
ATOM 10969 O O . VAL B 1 671 ? 22.375 0.108 26.938 1 96.94 671 VAL B O 1
ATOM 10972 N N . PRO B 1 672 ? 23.281 -0.832 28.734 1 96.44 672 PRO B N 1
ATOM 10973 C CA . PRO B 1 672 ? 22.375 -0.076 29.609 1 96.44 672 PRO B CA 1
ATOM 10974 C C . PRO B 1 672 ? 22.562 1.435 29.484 1 96.44 672 PRO B C 1
ATOM 10976 O O . PRO B 1 672 ? 23.688 1.907 29.281 1 96.44 672 PRO B O 1
ATOM 10979 N N . ILE B 1 673 ? 21.578 2.193 29.703 1 95.06 673 ILE B N 1
ATOM 10980 C CA . ILE B 1 673 ? 21.578 3.637 29.5 1 95.06 673 ILE B CA 1
ATOM 10981 C C . ILE B 1 673 ? 22.672 4.273 30.359 1 95.06 673 ILE B C 1
ATOM 10983 O O . ILE B 1 673 ? 23.281 5.277 29.969 1 95.06 673 ILE B O 1
ATOM 10987 N N . GLU B 1 674 ? 23.031 3.678 31.484 1 93.69 674 GLU B N 1
ATOM 10988 C CA . GLU B 1 674 ? 24.016 4.207 32.406 1 93.69 674 GLU B CA 1
ATOM 10989 C C . GLU B 1 674 ? 25.438 4.062 31.859 1 93.69 674 GLU B C 1
ATOM 10991 O O . GLU B 1 674 ? 26.359 4.738 32.312 1 93.69 674 GLU B O 1
ATOM 10996 N N . GLN B 1 675 ? 25.562 3.279 30.891 1 96.25 675 GLN B N 1
ATOM 10997 C CA . GLN B 1 675 ? 26.891 2.959 30.375 1 96.25 675 GLN B CA 1
ATOM 10998 C C . GLN B 1 675 ? 27.062 3.436 28.938 1 96.25 675 GLN B C 1
ATOM 11000 O O . GLN B 1 675 ? 27.984 3.016 28.234 1 96.25 675 GLN B O 1
ATOM 11005 N N . LEU B 1 676 ? 26.234 4.316 28.484 1 96.81 676 LEU B N 1
ATOM 11006 C CA . LEU B 1 676 ? 26.188 4.695 27.078 1 96.81 676 LEU B CA 1
ATOM 11007 C C . LEU B 1 676 ? 27.312 5.676 26.75 1 96.81 676 LEU B C 1
ATOM 11009 O O . LEU B 1 676 ? 27.719 5.781 25.594 1 96.81 676 LEU B O 1
ATOM 11013 N N . GLU B 1 677 ? 27.781 6.426 27.734 1 96.56 677 GLU B N 1
ATOM 11014 C CA . GLU B 1 677 ? 28.781 7.441 27.453 1 96.56 677 GLU B CA 1
ATOM 11015 C C . GLU B 1 677 ? 30.031 6.828 26.812 1 96.56 677 GLU B C 1
ATOM 11017 O O . GLU B 1 677 ? 30.562 5.84 27.297 1 96.56 677 GLU B O 1
ATOM 11022 N N . GLY B 1 678 ? 30.406 7.359 25.672 1 96.94 678 GLY B N 1
ATOM 11023 C CA . GLY B 1 678 ? 31.594 6.902 24.953 1 96.94 678 GLY B CA 1
ATOM 11024 C C . GLY B 1 678 ? 31.281 5.828 23.922 1 96.94 678 GLY B C 1
ATOM 11025 O O . GLY B 1 678 ? 32.094 5.543 23.062 1 96.94 678 GLY B O 1
ATOM 11026 N N . ARG B 1 679 ? 30.078 5.301 23.984 1 97.56 679 ARG B N 1
ATOM 11027 C CA . ARG B 1 679 ? 29.734 4.184 23.109 1 97.56 679 ARG B CA 1
ATOM 11028 C C . ARG B 1 679 ? 29.234 4.688 21.75 1 97.56 679 ARG B C 1
ATOM 11030 O O . ARG B 1 679 ? 28.797 5.832 21.641 1 97.56 679 ARG B O 1
ATOM 11037 N N . LEU B 1 680 ? 29.391 3.807 20.75 1 97.75 680 LEU B N 1
ATOM 11038 C CA . LEU B 1 680 ? 28.906 4.086 19.406 1 97.75 680 LEU B CA 1
ATOM 11039 C C . LEU B 1 680 ? 27.531 3.482 19.188 1 97.75 680 LEU B C 1
ATOM 11041 O O . LEU B 1 680 ? 27.359 2.268 19.312 1 97.75 680 LEU B O 1
ATOM 11045 N N . ALA B 1 681 ? 26.594 4.336 18.859 1 97.5 681 ALA B N 1
ATOM 11046 C CA . ALA B 1 681 ? 25.219 3.859 18.641 1 97.5 681 ALA B CA 1
ATOM 11047 C C . ALA B 1 681 ? 25.141 3 17.391 1 97.5 681 ALA B C 1
ATOM 11049 O O . ALA B 1 681 ? 25.703 3.352 16.344 1 97.5 681 ALA B O 1
ATOM 11050 N N . ALA B 1 682 ? 24.422 1.842 17.422 1 97.06 682 ALA B N 1
ATOM 11051 C CA . ALA B 1 682 ? 24.188 0.979 16.266 1 97.06 682 ALA B CA 1
ATOM 11052 C C . ALA B 1 682 ? 22.828 1.262 15.656 1 97.06 682 ALA B C 1
ATOM 11054 O O . ALA B 1 682 ? 22.562 0.896 14.5 1 97.06 682 ALA B O 1
ATOM 11055 N N . VAL B 1 683 ? 21.969 1.864 16.438 1 94.94 683 VAL B N 1
ATOM 11056 C CA . VAL B 1 683 ? 20.594 2.15 16.016 1 94.94 683 VAL B CA 1
ATOM 11057 C C . VAL B 1 683 ? 20.266 3.619 16.266 1 94.94 683 VAL B C 1
ATOM 11059 O O . VAL B 1 683 ? 21 4.305 16.984 1 94.94 683 VAL B O 1
ATOM 11062 N N . MET B 1 684 ? 19.281 4.055 15.594 1 93.5 684 MET B N 1
ATOM 11063 C CA . MET B 1 684 ? 18.828 5.41 15.883 1 93.5 684 MET B CA 1
ATOM 11064 C C . MET B 1 684 ? 17.938 5.43 17.125 1 93.5 684 MET B C 1
ATOM 11066 O O . MET B 1 684 ? 17.219 4.461 17.391 1 93.5 684 MET B O 1
ATOM 11070 N N . LEU B 1 685 ? 18 6.422 17.875 1 92.25 685 LEU B N 1
ATOM 11071 C CA . LEU B 1 685 ? 17.062 6.695 18.953 1 92.25 685 LEU B CA 1
ATOM 11072 C C . LEU B 1 685 ? 16.078 7.801 18.562 1 92.25 685 LEU B C 1
ATOM 11074 O O . LEU B 1 685 ? 16.5 8.945 18.328 1 92.25 685 LEU B O 1
ATOM 11078 N N . VAL B 1 686 ? 14.828 7.391 18.484 1 87.44 686 VAL B N 1
ATOM 11079 C CA . VAL B 1 686 ? 13.852 8.32 17.922 1 87.44 686 VAL B CA 1
ATOM 11080 C C . VAL B 1 686 ? 12.641 8.422 18.859 1 87.44 686 VAL B C 1
ATOM 11082 O O . VAL B 1 686 ? 11.766 7.555 18.828 1 87.44 686 VAL B O 1
ATOM 11085 N N . PRO B 1 687 ? 12.617 9.484 19.656 1 80.75 687 PRO B N 1
ATOM 11086 C CA . PRO B 1 687 ? 11.375 9.695 20.406 1 80.75 687 PRO B CA 1
ATOM 11087 C C . PRO B 1 687 ? 10.164 9.922 19.5 1 80.75 687 PRO B C 1
ATOM 11089 O O . PRO B 1 687 ? 10.273 10.594 18.484 1 80.75 687 PRO B O 1
ATOM 11092 N N . TYR B 1 688 ? 9.055 9.234 19.734 1 70.06 688 TYR B N 1
ATOM 11093 C CA . TYR B 1 688 ? 7.801 9.414 19.016 1 70.06 688 TYR B CA 1
ATOM 11094 C C . TYR B 1 688 ? 6.719 9.961 19.953 1 70.06 688 TYR B C 1
ATOM 11096 O O . TYR B 1 688 ? 6.543 9.461 21.062 1 70.06 688 TYR B O 1
ATOM 11104 N N . PRO B 1 689 ? 5.859 10.844 19.359 1 64.44 689 PRO B N 1
ATOM 11105 C CA . PRO B 1 689 ? 6.121 11.711 18.219 1 64.44 689 PRO B CA 1
ATOM 11106 C C . PRO B 1 689 ? 7.234 12.727 18.484 1 64.44 689 PRO B C 1
ATOM 11108 O O . PRO B 1 689 ? 7.574 12.977 19.641 1 64.44 689 PRO B O 1
ATOM 11111 N N . PRO B 1 690 ? 7.832 13.336 17.312 1 64.69 690 PRO B N 1
ATOM 11112 C CA . PRO B 1 690 ? 7.449 13.336 15.906 1 64.69 690 PRO B CA 1
ATOM 11113 C C . PRO B 1 690 ? 8.273 12.359 15.07 1 64.69 690 PRO B C 1
ATOM 11115 O O . PRO B 1 690 ? 8.117 12.297 13.852 1 64.69 690 PRO B O 1
ATOM 11118 N N . GLY B 1 691 ? 9.32 11.609 15.555 1 71.5 691 GLY B N 1
ATOM 11119 C CA . GLY B 1 691 ? 10.102 10.672 14.766 1 71.5 691 GLY B CA 1
ATOM 11120 C C . GLY B 1 691 ? 11.438 11.234 14.328 1 71.5 691 GLY B C 1
ATOM 11121 O O . GLY B 1 691 ? 11.961 10.859 13.281 1 71.5 691 GLY B O 1
ATOM 11122 N N . ILE B 1 692 ? 11.969 12.25 15 1 81.25 692 ILE B N 1
ATOM 11123 C CA . ILE B 1 692 ? 13.273 12.852 14.734 1 81.25 692 ILE B CA 1
ATOM 11124 C C . ILE B 1 692 ? 14.344 12.164 15.57 1 81.25 692 ILE B C 1
ATOM 11126 O O . ILE B 1 692 ? 14.211 12.062 16.797 1 81.25 692 ILE B O 1
ATOM 11130 N N . PRO B 1 693 ? 15.367 11.758 14.969 1 88.44 693 PRO B N 1
ATOM 11131 C CA . PRO B 1 693 ? 16.391 11.008 15.695 1 88.44 693 PRO B CA 1
ATOM 11132 C C . PRO B 1 693 ? 17.219 11.898 16.625 1 88.44 693 PRO B C 1
ATOM 11134 O O . PRO B 1 693 ? 17.594 13.008 16.25 1 88.44 693 PRO B O 1
ATOM 11137 N N . LEU B 1 694 ? 17.516 11.406 17.844 1 90.31 694 LEU B N 1
ATOM 11138 C CA . LEU B 1 694 ? 18.438 12.047 18.766 1 90.31 694 LEU B CA 1
ATOM 11139 C C . LEU B 1 694 ? 19.891 11.727 18.422 1 90.31 694 LEU B C 1
ATOM 11141 O O . LEU B 1 694 ? 20.781 12.562 18.594 1 90.31 694 LEU B O 1
ATOM 11145 N N . ILE B 1 695 ? 20.031 10.586 18.031 1 94.12 695 ILE B N 1
ATOM 11146 C CA . ILE B 1 695 ? 21.328 10.086 17.641 1 94.12 695 ILE B CA 1
ATOM 11147 C C . ILE B 1 695 ? 21.188 9.109 16.469 1 94.12 695 ILE B C 1
ATOM 11149 O O . ILE B 1 695 ? 20.203 8.367 16.406 1 94.12 695 ILE B O 1
ATOM 11153 N N . MET B 1 696 ? 22.125 9.227 15.578 1 94.62 696 MET B N 1
ATOM 11154 C CA . MET B 1 696 ? 22.094 8.375 14.391 1 94.62 696 MET B CA 1
ATOM 11155 C C . MET B 1 696 ? 23.078 7.219 14.531 1 94.62 696 MET B C 1
ATOM 11157 O O . MET B 1 696 ? 24.078 7.336 15.234 1 94.62 696 MET B O 1
ATOM 11161 N N . PRO B 1 697 ? 22.75 6.062 13.867 1 96.44 697 PRO B N 1
ATOM 11162 C CA . PRO B 1 697 ? 23.766 5 13.859 1 96.44 697 PRO B CA 1
ATOM 11163 C C . PRO B 1 697 ? 25.125 5.484 13.375 1 96.44 697 PRO B C 1
ATOM 11165 O O . PRO B 1 697 ? 25.203 6.227 12.391 1 96.44 697 PRO B O 1
ATOM 11168 N N . GLY B 1 698 ? 26.141 5.055 14.102 1 97.31 698 GLY B N 1
ATOM 11169 C CA . GLY B 1 698 ? 27.484 5.469 13.727 1 97.31 698 GLY B CA 1
ATOM 11170 C C . GLY B 1 698 ? 27.969 6.695 14.477 1 97.31 698 GLY B C 1
ATOM 11171 O O . GLY B 1 698 ? 29.125 7.105 14.336 1 97.31 698 GLY B O 1
ATOM 11172 N N . GLU B 1 699 ? 27.125 7.332 15.312 1 97.12 699 GLU B N 1
ATOM 11173 C CA . GLU B 1 699 ? 27.5 8.469 16.141 1 97.12 699 GLU B CA 1
ATOM 11174 C C . GLU B 1 699 ? 27.812 8.039 17.562 1 97.12 699 GLU B C 1
ATOM 11176 O O . GLU B 1 699 ? 27.297 7.023 18.031 1 97.12 699 GLU B O 1
ATOM 11181 N N . ARG B 1 700 ? 28.641 8.797 18.219 1 97.38 700 ARG B N 1
ATOM 11182 C CA . ARG B 1 700 ? 29.125 8.445 19.562 1 97.38 700 ARG B CA 1
ATOM 11183 C C . ARG B 1 700 ? 28.469 9.32 20.625 1 97.38 700 ARG B C 1
ATOM 11185 O O . ARG B 1 700 ? 28.328 10.531 20.438 1 97.38 700 ARG B O 1
ATOM 11192 N N . PHE B 1 701 ? 28.062 8.617 21.719 1 96.44 701 PHE B N 1
ATOM 11193 C CA . PHE B 1 701 ? 27.656 9.359 22.906 1 96.44 701 PHE B CA 1
ATOM 11194 C C . PHE B 1 701 ? 28.875 10.016 23.562 1 96.44 701 PHE B C 1
ATOM 11196 O O . PHE B 1 701 ? 29.859 9.344 23.859 1 96.44 701 PHE B O 1
ATOM 11203 N N . THR B 1 702 ? 28.812 11.281 23.734 1 95.62 702 THR B N 1
ATOM 11204 C CA . THR B 1 702 ? 29.922 11.984 24.359 1 95.62 702 THR B CA 1
ATOM 11205 C C . THR B 1 702 ? 29.422 12.812 25.547 1 95.62 702 THR B C 1
ATOM 11207 O O . THR B 1 702 ? 28.219 12.883 25.812 1 95.62 702 THR B O 1
ATOM 11210 N N . ALA B 1 703 ? 30.375 13.453 26.203 1 93.62 703 ALA B N 1
ATOM 11211 C CA . ALA B 1 703 ? 30.031 14.328 27.328 1 93.62 703 ALA B CA 1
ATOM 11212 C C . ALA B 1 703 ? 29.234 15.531 26.859 1 93.62 703 ALA B C 1
ATOM 11214 O O . ALA B 1 703 ? 28.359 16.031 27.578 1 93.62 703 ALA B O 1
ATOM 11215 N N . GLU B 1 704 ? 29.516 15.922 25.688 1 92 704 GLU B N 1
ATOM 11216 C CA . GLU B 1 704 ? 28.828 17.078 25.141 1 92 704 GLU B CA 1
ATOM 11217 C C . GLU B 1 704 ? 27.359 16.766 24.844 1 92 704 GLU B C 1
ATOM 11219 O O . GLU B 1 704 ? 26.516 17.672 24.859 1 92 704 GLU B O 1
ATOM 11224 N N . THR B 1 705 ? 27.109 15.523 24.609 1 92.88 705 THR B N 1
ATOM 11225 C CA . THR B 1 705 ? 25.75 15.141 24.297 1 92.88 705 THR B CA 1
ATOM 11226 C C . THR B 1 705 ? 25.125 14.359 25.453 1 92.88 705 THR B C 1
ATOM 11228 O O . THR B 1 705 ? 24.297 13.469 25.234 1 92.88 705 THR B O 1
ATOM 11231 N N . ARG B 1 706 ? 25.531 14.57 26.594 1 92.19 706 ARG B N 1
ATOM 11232 C CA . ARG B 1 706 ? 25.062 13.891 27.781 1 92.19 706 ARG B CA 1
ATOM 11233 C C . ARG B 1 706 ? 23.547 14.07 27.953 1 92.19 706 ARG B C 1
ATOM 11235 O O . ARG B 1 706 ? 22.891 13.234 28.562 1 92.19 706 ARG B O 1
ATOM 11242 N N . SER B 1 707 ? 23.062 15.18 27.422 1 90.62 707 SER B N 1
ATOM 11243 C CA . SER B 1 707 ? 21.641 15.469 27.516 1 90.62 707 SER B CA 1
ATOM 11244 C C . SER B 1 707 ? 20.797 14.32 26.969 1 90.62 707 SER B C 1
ATOM 11246 O O . SER B 1 707 ? 19.672 14.094 27.406 1 90.62 707 SER B O 1
ATOM 11248 N N . ILE B 1 708 ? 21.297 13.547 25.984 1 92.5 708 ILE B N 1
ATOM 11249 C CA . ILE B 1 708 ? 20.578 12.406 25.422 1 92.5 708 ILE B CA 1
ATOM 11250 C C . ILE B 1 708 ? 20.422 11.32 26.484 1 92.5 708 ILE B C 1
ATOM 11252 O O . ILE B 1 708 ? 19.328 10.773 26.656 1 92.5 708 ILE B O 1
ATOM 11256 N N . ILE B 1 709 ? 21.453 11.039 27.172 1 92.62 709 ILE B N 1
ATOM 11257 C CA . ILE B 1 709 ? 21.438 10.023 28.219 1 92.62 709 ILE B CA 1
ATOM 11258 C C . ILE B 1 709 ? 20.5 10.461 29.344 1 92.62 709 ILE B C 1
ATOM 11260 O O . ILE B 1 709 ? 19.734 9.648 29.859 1 92.62 709 ILE B O 1
ATOM 11264 N N . ASP B 1 710 ? 20.641 11.734 29.672 1 90.31 710 ASP B N 1
ATOM 11265 C CA . ASP B 1 710 ? 19.75 12.273 30.703 1 90.31 710 ASP B CA 1
ATOM 11266 C C . ASP B 1 710 ? 18.281 12.109 30.328 1 90.31 710 ASP B C 1
ATOM 11268 O O . ASP B 1 710 ? 17.453 11.773 31.172 1 90.31 710 ASP B O 1
ATOM 11272 N N . TYR B 1 711 ? 18.031 12.383 29.125 1 88.56 711 TYR B N 1
ATOM 11273 C CA . TYR B 1 711 ? 16.672 12.227 28.641 1 88.56 711 TYR B CA 1
ATOM 11274 C C . TYR B 1 711 ? 16.219 10.773 28.75 1 88.56 711 TYR B C 1
ATOM 11276 O O . TYR B 1 711 ? 15.078 10.5 29.125 1 88.56 711 TYR B O 1
ATOM 11284 N N . LEU B 1 712 ? 17.016 9.812 28.328 1 90.5 712 LEU B N 1
ATOM 11285 C CA . LEU B 1 712 ? 16.672 8.398 28.391 1 90.5 712 LEU B CA 1
ATOM 11286 C C . LEU B 1 712 ? 16.422 7.965 29.844 1 90.5 712 LEU B C 1
ATOM 11288 O O . LEU B 1 712 ? 15.523 7.164 30.109 1 90.5 712 LEU B O 1
ATOM 11292 N N . GLN B 1 713 ? 17.219 8.508 30.734 1 89.25 713 GLN B N 1
ATOM 11293 C CA . GLN B 1 713 ? 17.031 8.227 32.156 1 89.25 713 GLN B CA 1
ATOM 11294 C C . GLN B 1 713 ? 15.703 8.789 32.656 1 89.25 713 GLN B C 1
ATOM 11296 O O . GLN B 1 713 ? 14.992 8.141 33.406 1 89.25 713 GLN B O 1
ATOM 11301 N N . PHE B 1 714 ? 15.477 9.922 32.219 1 86.88 714 PHE B N 1
ATOM 11302 C CA . PHE B 1 714 ? 14.203 10.547 32.562 1 86.88 714 PHE B CA 1
ATOM 11303 C C . PHE B 1 714 ? 13.039 9.711 32.031 1 86.88 714 PHE B C 1
ATOM 11305 O O . PHE B 1 714 ? 12.062 9.484 32.75 1 86.88 714 PHE B O 1
ATOM 11312 N N . ALA B 1 715 ? 13.125 9.344 30.797 1 86.06 715 ALA B N 1
ATOM 11313 C CA . ALA B 1 715 ? 12.07 8.539 30.188 1 86.06 715 ALA B CA 1
ATOM 11314 C C . ALA B 1 715 ? 11.797 7.277 31 1 86.06 715 ALA B C 1
ATOM 11316 O O . ALA B 1 715 ? 10.641 6.895 31.188 1 86.06 715 ALA B O 1
ATOM 11317 N N . ARG B 1 716 ? 12.828 6.617 31.422 1 88 716 ARG B N 1
ATOM 11318 C CA . ARG B 1 716 ? 12.688 5.414 32.219 1 88 716 ARG B CA 1
ATOM 11319 C C . ARG B 1 716 ? 11.977 5.719 33.531 1 88 716 ARG B C 1
ATOM 11321 O O . ARG B 1 716 ? 11.062 4.996 33.938 1 88 716 ARG B O 1
ATOM 11328 N N . THR B 1 717 ? 12.398 6.781 34.188 1 85.69 717 THR B N 1
ATOM 11329 C CA . THR B 1 717 ? 11.812 7.172 35.469 1 85.69 717 THR B CA 1
ATOM 11330 C C . THR B 1 717 ? 10.352 7.574 35.281 1 85.69 717 THR B C 1
ATOM 11332 O O . THR B 1 717 ? 9.492 7.223 36.094 1 85.69 717 THR B O 1
ATOM 11335 N N . PHE B 1 718 ? 10.156 8.312 34.281 1 87.12 718 PHE B N 1
ATOM 11336 C CA . PHE B 1 718 ? 8.805 8.781 33.969 1 87.12 718 PHE B CA 1
ATOM 11337 C C . PHE B 1 718 ? 7.867 7.605 33.75 1 87.12 718 PHE B C 1
ATOM 11339 O O . PHE B 1 718 ? 6.742 7.594 34.25 1 87.12 718 PHE B O 1
ATOM 11346 N N . ASP B 1 719 ? 8.328 6.621 33.031 1 86.88 719 ASP B N 1
ATOM 11347 C CA . ASP B 1 719 ? 7.543 5.426 32.75 1 86.88 719 ASP B CA 1
ATOM 11348 C C . ASP B 1 719 ? 7.16 4.691 34.031 1 86.88 719 ASP B C 1
ATOM 11350 O O . ASP B 1 719 ? 6.051 4.164 34.125 1 86.88 719 ASP B O 1
ATOM 11354 N N . SER B 1 720 ? 8.039 4.637 34.906 1 87.44 720 SER B N 1
ATOM 11355 C CA . SER B 1 720 ? 7.812 3.912 36.156 1 87.44 720 SER B CA 1
ATOM 11356 C C . SER B 1 720 ? 6.918 4.707 37.094 1 87.44 720 SER B C 1
ATOM 11358 O O . SER B 1 720 ? 6.07 4.133 37.781 1 87.44 720 SER B O 1
ATOM 11360 N N . GLN B 1 721 ? 7.066 5.953 37.094 1 89.69 721 GLN B N 1
ATOM 11361 C CA . GLN B 1 721 ? 6.395 6.793 38.062 1 89.69 721 GLN B CA 1
ATOM 11362 C C . GLN B 1 721 ? 4.977 7.141 37.625 1 89.69 721 GLN B C 1
ATOM 11364 O O . GLN B 1 721 ? 4.102 7.379 38.469 1 89.69 721 GLN B O 1
ATOM 11369 N N . PHE B 1 722 ? 4.785 7.223 36.406 1 93.19 722 PHE B N 1
ATOM 11370 C CA . PHE B 1 722 ? 3.486 7.672 35.906 1 93.19 722 PHE B CA 1
ATOM 11371 C C . PHE B 1 722 ? 2.91 6.668 34.938 1 93.19 722 PHE B C 1
ATOM 11373 O O . PHE B 1 722 ? 2.781 6.969 33.75 1 93.19 722 PHE B O 1
ATOM 11380 N N . PRO B 1 723 ? 2.41 5.531 35.438 1 90.81 723 PRO B N 1
ATOM 11381 C CA . PRO B 1 723 ? 1.786 4.547 34.562 1 90.81 723 PRO B CA 1
ATOM 11382 C C . PRO B 1 723 ? 0.671 5.145 33.719 1 90.81 723 PRO B C 1
ATOM 11384 O O . PRO B 1 723 ? -0.172 5.887 34.219 1 90.81 723 PRO B O 1
ATOM 11387 N N . GLY B 1 724 ? 0.749 4.871 32.469 1 88.12 724 GLY B N 1
ATOM 11388 C CA . GLY B 1 724 ? -0.25 5.391 31.547 1 88.12 724 GLY B CA 1
ATOM 11389 C C . GLY B 1 724 ? 0.28 6.496 30.656 1 88.12 724 GLY B C 1
ATOM 11390 O O . GLY B 1 724 ? -0.342 6.836 29.641 1 88.12 724 GLY B O 1
ATOM 11391 N N . PHE B 1 725 ? 1.344 7.09 31.016 1 88.19 725 PHE B N 1
ATOM 11392 C CA . PHE B 1 725 ? 1.992 8.117 30.219 1 88.19 725 PHE B CA 1
ATOM 11393 C C . PHE B 1 725 ? 3.334 7.625 29.688 1 88.19 725 PHE B C 1
ATOM 11395 O O . PHE B 1 725 ? 4.375 8.234 29.953 1 88.19 725 PHE B O 1
ATOM 11402 N N . ASP B 1 726 ? 3.352 6.621 28.875 1 76.12 726 ASP B N 1
ATOM 11403 C CA . ASP B 1 726 ? 4.586 5.984 28.422 1 76.12 726 ASP B CA 1
ATOM 11404 C C . ASP B 1 726 ? 5.277 6.82 27.344 1 76.12 726 ASP B C 1
ATOM 11406 O O . ASP B 1 726 ? 4.613 7.422 26.5 1 76.12 726 ASP B O 1
ATOM 11410 N N . ALA B 1 727 ? 6.59 7.004 27.531 1 74.94 727 ALA B N 1
ATOM 11411 C CA . ALA B 1 727 ? 7.422 7.594 26.484 1 74.94 727 ALA B CA 1
ATOM 11412 C C . ALA B 1 727 ? 7.836 6.547 25.453 1 74.94 727 ALA B C 1
ATOM 11414 O O . ALA B 1 727 ? 8.328 5.473 25.828 1 74.94 727 ALA B O 1
ATOM 11415 N N . ASP B 1 728 ? 7.535 6.809 24.203 1 76.81 728 ASP B N 1
ATOM 11416 C CA . ASP B 1 728 ? 7.91 5.895 23.125 1 76.81 728 ASP B CA 1
ATOM 11417 C C . ASP B 1 728 ? 9.18 6.371 22.422 1 76.81 728 ASP B C 1
ATOM 11419 O O . ASP B 1 728 ? 9.195 7.465 21.844 1 76.81 728 ASP B O 1
ATOM 11423 N N . VAL B 1 729 ? 10.258 5.578 22.547 1 85.25 729 VAL B N 1
ATOM 11424 C CA . VAL B 1 729 ? 11.523 5.883 21.875 1 85.25 729 VAL B CA 1
ATOM 11425 C C . VAL B 1 729 ? 11.945 4.691 21.016 1 85.25 729 VAL B C 1
ATOM 11427 O O . VAL B 1 729 ? 12.367 3.66 21.547 1 85.25 729 VAL B O 1
ATOM 11430 N N . HIS B 1 730 ? 11.938 4.895 19.766 1 83.88 730 HIS B N 1
ATOM 11431 C CA . HIS B 1 730 ? 12.445 3.859 18.875 1 83.88 730 HIS B CA 1
ATOM 11432 C C . HIS B 1 730 ? 13.93 3.617 19.094 1 83.88 730 HIS B C 1
ATOM 11434 O O . HIS B 1 730 ? 14.711 4.566 19.219 1 83.88 730 HIS B O 1
ATOM 11440 N N . GLY B 1 731 ? 14.289 2.363 19.141 1 88.44 731 GLY B N 1
ATOM 11441 C CA . GLY B 1 731 ? 15.688 2.014 19.328 1 88.44 731 GLY B CA 1
ATOM 11442 C C . GLY B 1 731 ? 16.031 1.673 20.766 1 88.44 731 GLY B C 1
ATOM 11443 O O . GLY B 1 731 ? 17.078 1.092 21.031 1 88.44 731 GLY B O 1
ATOM 11444 N N . LEU B 1 732 ? 15.141 2.139 21.641 1 90 732 LEU B N 1
ATOM 11445 C CA . LEU B 1 732 ? 15.312 1.831 23.062 1 90 732 LEU B CA 1
ATOM 11446 C C . LEU B 1 732 ? 14.641 0.514 23.422 1 90 732 LEU B C 1
ATOM 11448 O O . LEU B 1 732 ? 13.438 0.349 23.188 1 90 732 LEU B O 1
ATOM 11452 N N . GLN B 1 733 ? 15.406 -0.399 23.875 1 90.25 733 GLN B N 1
ATOM 11453 C CA . GLN B 1 733 ? 14.859 -1.683 24.297 1 90.25 733 GLN B CA 1
ATOM 11454 C C . GLN B 1 733 ? 14.547 -1.681 25.797 1 90.25 733 GLN B C 1
ATOM 11456 O O . GLN B 1 733 ? 15.312 -1.126 26.578 1 90.25 733 GLN B O 1
ATOM 11461 N N . ARG B 1 734 ? 13.398 -2.266 26.094 1 87.88 734 ARG B N 1
ATOM 11462 C CA . ARG B 1 734 ? 12.93 -2.291 27.469 1 87.88 734 ARG B CA 1
ATOM 11463 C C . ARG B 1 734 ? 12.805 -3.723 27.984 1 87.88 734 ARG B C 1
ATOM 11465 O O . ARG B 1 734 ? 12.086 -4.535 27.391 1 87.88 734 ARG B O 1
ATOM 11472 N N . ASP B 1 735 ? 13.586 -4.043 28.844 1 82.81 735 ASP B N 1
ATOM 11473 C CA . ASP B 1 735 ? 13.43 -5.301 29.578 1 82.81 735 ASP B CA 1
ATOM 11474 C C . ASP B 1 735 ? 13.203 -5.047 31.062 1 82.81 735 ASP B C 1
ATOM 11476 O O . ASP B 1 735 ? 14.156 -4.992 31.844 1 82.81 735 ASP B O 1
ATOM 11480 N N . GLY B 1 736 ? 11.984 -4.969 31.406 1 79.44 736 GLY B N 1
ATOM 11481 C CA . GLY B 1 736 ? 11.664 -4.578 32.781 1 79.44 736 GLY B CA 1
ATOM 11482 C C . GLY B 1 736 ? 12.211 -3.213 33.156 1 79.44 736 GLY B C 1
ATOM 11483 O O . GLY B 1 736 ? 11.93 -2.221 32.469 1 79.44 736 GLY B O 1
ATOM 11484 N N . ALA B 1 737 ? 13.008 -3.234 34.094 1 81.06 737 ALA B N 1
ATOM 11485 C CA . ALA B 1 737 ? 13.578 -1.979 34.594 1 81.06 737 ALA B CA 1
ATOM 11486 C C . ALA B 1 737 ? 14.867 -1.638 33.875 1 81.06 737 ALA B C 1
ATOM 11488 O O . ALA B 1 737 ? 15.406 -0.538 34 1 81.06 737 ALA B O 1
ATOM 11489 N N . CYS B 1 738 ? 15.242 -2.475 33 1 88.81 738 CYS B N 1
ATOM 11490 C CA . CYS B 1 738 ? 16.5 -2.262 32.281 1 88.81 738 CYS B CA 1
ATOM 11491 C C . CYS B 1 738 ? 16.25 -1.747 30.875 1 88.81 738 CYS B C 1
ATOM 11493 O O . CYS B 1 738 ? 15.578 -2.406 30.078 1 88.81 738 CYS B O 1
ATOM 11495 N N . TYR B 1 739 ? 16.703 -0.508 30.672 1 92.69 739 TYR B N 1
ATOM 11496 C CA . TYR B 1 739 ? 16.656 0.093 29.344 1 92.69 739 TYR B CA 1
ATOM 11497 C C . TYR B 1 739 ? 18.016 0.027 28.656 1 92.69 739 TYR B C 1
ATOM 11499 O O . TYR B 1 739 ? 19.031 0.365 29.266 1 92.69 739 TYR B O 1
ATOM 11507 N N . THR B 1 740 ? 18.047 -0.511 27.469 1 95.44 740 THR B N 1
ATOM 11508 C CA . THR B 1 740 ? 19.328 -0.676 26.797 1 95.44 740 THR B CA 1
ATOM 11509 C C . THR B 1 740 ? 19.266 -0.123 25.375 1 95.44 740 THR B C 1
ATOM 11511 O O . THR B 1 740 ? 18.172 0.106 24.844 1 95.44 740 THR B O 1
ATOM 11514 N N . VAL B 1 741 ? 20.375 0.235 24.828 1 95.75 741 VAL B N 1
ATOM 11515 C CA . VAL B 1 741 ? 20.562 0.662 23.453 1 95.75 741 VAL B CA 1
ATOM 11516 C C . VAL B 1 741 ? 21.625 -0.212 22.781 1 95.75 741 VAL B C 1
ATOM 11518 O O . VAL B 1 741 ? 22.656 -0.515 23.375 1 95.75 741 VAL B O 1
ATOM 11521 N N . ASP B 1 742 ? 21.344 -0.668 21.594 1 96.38 742 ASP B N 1
ATOM 11522 C CA . ASP B 1 742 ? 22.328 -1.442 20.859 1 96.38 742 ASP B CA 1
ATOM 11523 C C . ASP B 1 742 ? 23.484 -0.556 20.406 1 96.38 742 ASP B C 1
ATOM 11525 O O . ASP B 1 742 ? 23.281 0.413 19.672 1 96.38 742 ASP B O 1
ATOM 11529 N N . CYS B 1 743 ? 24.656 -0.884 20.844 1 98 743 CYS B N 1
ATOM 11530 C CA . CYS B 1 743 ? 25.875 -0.168 20.484 1 98 743 CYS B CA 1
ATOM 11531 C C . CYS B 1 743 ? 26.859 -1.093 19.781 1 98 743 CYS B C 1
ATOM 11533 O O . CYS B 1 743 ? 26.828 -2.309 19.984 1 98 743 CYS B O 1
ATOM 11535 N N . ILE B 1 744 ? 27.688 -0.545 18.953 1 97.94 744 ILE B N 1
ATOM 11536 C CA . ILE B 1 744 ? 28.703 -1.298 18.219 1 97.94 744 ILE B CA 1
ATOM 11537 C C . ILE B 1 744 ? 29.75 -1.822 19.188 1 97.94 744 ILE B C 1
ATOM 11539 O O . ILE B 1 744 ? 30.188 -1.102 20.094 1 97.94 744 ILE B O 1
ATOM 11543 N N . LYS B 1 745 ? 30.172 -3.127 19 1 96.06 745 LYS B N 1
ATOM 11544 C CA . LYS B 1 745 ? 31.266 -3.688 19.797 1 96.06 745 LYS B CA 1
ATOM 11545 C C . LYS B 1 745 ? 32.625 -3.111 19.375 1 96.06 745 LYS B C 1
ATOM 11547 O O . LYS B 1 745 ? 32.969 -3.156 18.203 1 96.06 745 LYS B O 1
ATOM 11552 N N . GLU B 1 746 ? 33.281 -2.418 20.234 1 87.12 746 GLU B N 1
ATOM 11553 C CA . GLU B 1 746 ? 34.594 -1.856 19.906 1 87.12 746 GLU B CA 1
ATOM 11554 C C . GLU B 1 746 ? 35.719 -2.689 20.516 1 87.12 746 GLU B C 1
ATOM 11556 O O . GLU B 1 746 ? 35.594 -3.182 21.641 1 87.12 746 GLU B O 1
#

InterPro domains:
  IPR000310 Orn/Lys/Arg decarboxylase, major domain [PF01276] (149-580)
  IPR000310 Orn/Lys/Arg decarboxylase, major domain [PS00703] (388-402)
  IPR000310 Orn/Lys/Arg decarboxylase, major domain [cd00615] (150-469)
  IPR005308 Orn/Lys/Arg decarboxylase, N-terminal [PF03709] (22-143)
  IPR008286 Orn/Lys/Arg decarboxylase, C-terminal [PF03711] (606-735)
  IPR011193 Ornithine/lysine/arginine decarboxylase [PIRSF009393] (11-745)
  IPR011193 Ornithine/lysine/arginine decarboxylase [PTHR45229] (16-735)
  IPR015421 Pyridoxal phosphate-dependent transferase, major domain [G3DSA:3.40.640.10] (149-454)
  IPR015422 Pyridoxal phosphate-dependent transferase, small domain [G3DSA:3.90.1150.10] (455-626)
  IPR015424 Pyridoxal phosphate-dependent transferase [SSF53383] (149-598)
  IPR036633 Orn/Lys/Arg decarboxylase, C-terminal domain superfamily [SSF55904] (601-745)

Organism: Aquipseudomonas alcaligenes (strain ATCC 14909 / DSM 50342 / CCUG 1425 / JCM 20561 / NBRC 14159 / NCIMB 9945 / NCTC 10367 / 1577) (NCBI:txid1215092)

Radius of gyration: 34.33 Å; Cα contacts (8 Å, |Δi|>4): 3221; chains: 2; bounding box: 91×90×91 Å

Foldseek 3Di:
DQLPAAAAEEEEALCCVPPDPLNVLVVLLQVLLVVVVHDYHYDNDLVVLLVCLQPPLRHLEYEHEQECVLVDVVSLVSVLSSLVNNCLQPVLHAYEYEDQDHDCVNPDPVSVVSVVSHPYYDHSPPDDSNVSSVVSVVSSVVSVLPQAAQLLSLLSVQLVVLDFDPDDDPCGQLVVLVVDPNSVVVCVVCHRSLSSSQDAQPPPQNPALLVCDHSSVRLQVLLLVLLLFPGKHKFQQALLLVLLLVLVLFAAAAAEAEEALQDFCSNVVSCQVRNYDYQYQAFAAFLQRDTHGRFLVCLAPVNLVVSLVPDPSNPPHDQAHAEYEDEAPPPLFKFFLQQSSQVRNFLSYQEYEYADQPPSLLSQACLNQNGDFSNYDADLRGHKYKYKYVCVNFFFADGSIIMIGIHQHNPGGDPVVSSSVSVVVRHDSSDGSRRSSRSSVRSSSLGDSSVHVLVQVLLVLLLVLQVVQVVVVVVDDPPDFGKHWQAAPCSNDDGDHNVRFDDDAPDQSNRDHGHDPPTIGGHSQKIKIFWQAADSNNDGDQATAFQLLVQLLCVVVPDHFDAGDGGITIHGRHSPDDNVVSVVVVVSRVVLSVQLVVQPQCCPRPVVQCVQCPPLRPPGGSVRVRNVSSVLCVVLVVSVLSSQLRRDAFAAADRLNVLQVCVVVVQKDWAFLVGQEFFFASAFKAWPVPNRTSHGHRGGHHPSNCSVSSNVVSQLVCCVNRPPSHTDIPQWDDDDSTITHITGHD/DQLPAAAAEEEEALCCVPPDPLNVLVVLLQVLLVVVVHHYHYDNDLVVLLVCLQPPLRHLEYEHEQECVLVDVVSLVSVLSSLVNNCLQPVLRAYEYEDQDHDCVNPDPVSVVSVVSHPYYDHSPPDDSNVSSVVSNVSSVVSVLPQAAQLLSLLSVQLVVLDFDPDDDPCGQLVVLVVDPNSVVVCVVCHRSLSSSQDAQPPPQNPALLVCDHSSVRLQVLLLVLLLFPGKHKFQQALLLVLLLVLVLFAAAAAEAEEALQDFCSNVVSCLVRNYDYQYQAFAAFLQRDTHGRFLVCLAPVNLVVSLVPAPSNPPHDQAHAEYEDEAPPPLFKFFLQQSSQVRNFLSYQEYEYADQPPSLLSQACLNQNGDFSNYDADLRGHKYKYKYVCVNFFFADGSIIMIGIHQHNPGGDDVVSSSVSVVVRHDSSDGSRRSSRSSVRSSSLGDSSVHVLVQVLLVLLLVLQVVQVVVVVVDDPPDFGKHWQAAPCSNDDGDHNVRFDDDAPDQSNRDHGHDPPTIGGHSQKIKIFWQAADSNNDGDQATAFQLLVQLLCVVVPDHFDAGTGGITIHGRHSPDDNVVSVVVVVSRVVLSVQLVVQPQCCPRPVVQCVQCPPLRPPGGPVRVRNVSSVLCVVLVVSVLSSQLRRDAFAAADRLNVLQVCVVVVQKDWAFLVGQEFFFASAFKAWPVPNRTSHGHRGGHHPSNCSVSSNVVSQLVCCVNRPPSHTDIPQWDDDDSTITHITGHD